Protein AF-A0A2P5HPU6-F1 (afdb_monomer)

Structure (mmCIF, N/CA/C/O backbone):
data_AF-A0A2P5HPU6-F1
#
_entry.id   AF-A0A2P5HPU6-F1
#
loop_
_atom_site.group_PDB
_atom_site.id
_atom_site.type_symbol
_atom_site.label_atom_id
_atom_site.label_alt_id
_atom_site.label_comp_id
_atom_site.label_asym_id
_atom_site.label_entity_id
_atom_site.label_seq_id
_atom_site.pdbx_PDB_ins_code
_atom_site.Cartn_x
_atom_site.Cartn_y
_atom_site.Cartn_z
_atom_site.occupancy
_atom_site.B_iso_or_equiv
_atom_site.auth_seq_id
_atom_site.auth_comp_id
_atom_site.auth_asym_id
_atom_site.auth_atom_id
_atom_site.pdbx_PDB_model_num
ATOM 1 N N . MET A 1 1 ? -26.050 33.327 53.364 1.00 34.72 1 MET A N 1
ATOM 2 C CA . MET A 1 1 ? -26.049 32.653 52.050 1.00 34.72 1 MET A CA 1
ATOM 3 C C . MET A 1 1 ? -27.108 31.571 52.105 1.00 34.72 1 MET A C 1
ATOM 5 O O . MET A 1 1 ? -27.152 30.861 53.102 1.00 34.72 1 MET A O 1
ATOM 9 N N . ALA A 1 2 ? -28.032 31.540 51.145 1.00 31.77 2 ALA A N 1
ATOM 10 C CA . ALA A 1 2 ? -29.118 30.563 51.127 1.00 31.77 2 ALA A CA 1
ATOM 11 C C . ALA A 1 2 ? -28.542 29.163 50.874 1.00 31.77 2 ALA A C 1
ATOM 13 O O . ALA A 1 2 ? -27.732 28.998 49.969 1.00 31.77 2 ALA A O 1
ATOM 14 N N . VAL A 1 3 ? -28.939 28.178 51.680 1.00 39.31 3 VAL A N 1
ATOM 15 C CA . VAL A 1 3 ? -28.660 26.764 51.399 1.00 39.31 3 VAL A CA 1
ATOM 16 C C . VAL A 1 3 ? -29.371 26.423 50.081 1.00 39.31 3 VAL A C 1
ATOM 18 O O . VAL A 1 3 ? -30.580 26.668 50.001 1.00 39.31 3 VAL A O 1
ATOM 21 N N . PRO A 1 4 ? -28.673 25.931 49.043 1.00 48.34 4 PRO A N 1
ATOM 22 C CA . PRO A 1 4 ? -29.314 25.585 47.781 1.00 48.34 4 PRO A CA 1
ATOM 23 C C . PRO A 1 4 ? -30.378 24.508 48.028 1.00 48.34 4 PRO A C 1
ATOM 25 O O . PRO A 1 4 ? -30.138 23.523 48.727 1.00 48.34 4 PRO A O 1
ATOM 28 N N . ARG A 1 5 ? -31.597 24.730 47.521 1.00 58.97 5 ARG A N 1
ATOM 29 C CA . ARG A 1 5 ? -32.666 23.725 47.589 1.00 58.97 5 ARG A CA 1
ATOM 30 C C . ARG A 1 5 ? -32.306 22.577 46.640 1.00 58.97 5 ARG A C 1
ATOM 32 O O . ARG A 1 5 ? -31.980 22.870 45.495 1.00 58.97 5 ARG A O 1
ATOM 39 N N . PRO A 1 6 ? -32.413 21.307 47.067 1.00 76.50 6 PRO A N 1
ATOM 40 C CA . PRO A 1 6 ? -32.188 20.180 46.174 1.00 76.50 6 PRO A CA 1
ATOM 41 C C . PRO A 1 6 ? -33.166 20.198 44.991 1.00 76.50 6 PRO A C 1
ATOM 43 O O . PRO A 1 6 ? -34.373 20.377 45.184 1.00 76.50 6 PRO A O 1
ATOM 46 N N . SER A 1 7 ? -32.647 19.979 43.787 1.00 87.12 7 SER A N 1
ATOM 47 C CA . SER A 1 7 ? -33.419 19.845 42.550 1.00 87.12 7 SER A CA 1
ATOM 48 C C . SER A 1 7 ? -33.820 18.390 42.330 1.00 87.12 7 SER A C 1
ATOM 50 O O . SER A 1 7 ? -33.050 17.467 42.601 1.00 87.12 7 SER A O 1
ATOM 52 N N . LYS A 1 8 ? -35.044 18.170 41.841 1.00 90.69 8 LYS A N 1
ATOM 53 C CA . LYS A 1 8 ? -35.587 16.833 41.573 1.00 90.69 8 LYS A CA 1
ATOM 54 C C . LYS A 1 8 ? -35.554 16.551 40.072 1.00 90.69 8 LYS A C 1
ATOM 56 O O . LYS A 1 8 ? -36.250 17.212 39.306 1.00 90.69 8 LYS A O 1
ATOM 61 N N . TYR A 1 9 ? -34.800 15.537 39.669 1.00 92.50 9 TYR A N 1
ATOM 62 C CA . TYR A 1 9 ? -34.649 15.101 38.285 1.00 92.50 9 TYR A CA 1
ATOM 63 C C . TYR A 1 9 ? -35.407 13.791 38.059 1.00 92.50 9 TYR A C 1
ATOM 65 O O . TYR A 1 9 ? -35.255 12.834 38.810 1.00 92.50 9 TYR A O 1
ATOM 73 N N . THR A 1 10 ? -36.254 13.734 37.032 1.00 93.62 10 THR A N 1
ATOM 74 C CA . THR A 1 10 ? -36.969 12.502 36.644 1.00 93.62 10 THR A CA 1
ATOM 75 C C . THR A 1 10 ? -36.226 11.819 35.505 1.00 93.62 10 THR A C 1
ATOM 77 O O . THR A 1 10 ? -36.151 12.388 34.422 1.00 93.62 10 THR A O 1
ATOM 80 N N . VAL A 1 11 ? -35.691 10.624 35.719 1.00 95.31 11 VAL A N 1
ATOM 81 C CA . VAL A 1 11 ? -34.890 9.878 34.740 1.00 95.31 11 VAL A CA 1
ATOM 82 C C . VAL A 1 11 ? -35.683 8.676 34.212 1.00 95.31 11 VAL A C 1
ATOM 84 O O . VAL A 1 11 ? -36.140 7.872 35.026 1.00 95.31 11 VAL A O 1
ATOM 87 N N . PRO A 1 12 ? -35.840 8.513 32.887 1.00 94.25 12 PRO A N 1
ATOM 88 C CA . PRO A 1 12 ? -36.447 7.319 32.307 1.00 94.25 12 PRO A CA 1
ATOM 89 C C . PRO A 1 12 ? -35.576 6.081 32.529 1.00 94.25 12 PRO A C 1
ATOM 91 O O . PRO A 1 12 ? -34.379 6.107 32.260 1.00 94.25 12 PRO A O 1
ATOM 94 N N . THR A 1 13 ? -36.180 4.979 32.972 1.00 88.38 13 THR A N 1
ATOM 95 C CA . THR A 1 13 ? -35.511 3.670 33.127 1.00 88.38 13 THR A CA 1
ATOM 96 C C . THR A 1 13 ? -35.983 2.635 32.093 1.00 88.38 13 THR A C 1
ATOM 98 O O . THR A 1 13 ? -35.461 1.521 32.043 1.00 88.38 13 THR A O 1
ATOM 101 N N . GLY A 1 14 ? -36.951 2.999 31.241 1.00 81.25 14 GLY A N 1
ATOM 102 C CA . GLY A 1 14 ? -37.540 2.172 30.182 1.00 81.25 14 GLY A CA 1
ATOM 103 C C . GLY A 1 14 ? -38.773 2.847 29.563 1.00 81.25 14 GLY A C 1
ATOM 104 O O . GLY A 1 14 ? -39.017 4.020 29.825 1.00 81.25 14 GLY A O 1
ATOM 105 N N . LYS A 1 15 ? -39.569 2.115 28.763 1.00 64.94 15 LYS A N 1
ATOM 106 C CA . LYS A 1 15 ? -40.711 2.690 28.012 1.00 64.94 15 LYS A CA 1
ATOM 107 C C . LYS A 1 15 ? -41.777 3.377 28.881 1.00 64.94 15 LYS A C 1
ATOM 109 O O . LYS A 1 15 ? -42.346 4.352 28.414 1.00 64.94 15 LYS A O 1
ATOM 114 N N . ASP A 1 16 ? -41.993 2.927 30.121 1.00 77.31 16 ASP A N 1
ATOM 115 C CA . ASP A 1 16 ? -43.075 3.436 30.988 1.00 77.31 16 ASP A CA 1
ATOM 116 C C . ASP A 1 16 ? -42.656 3.679 32.454 1.00 77.31 16 ASP A C 1
ATOM 118 O O . ASP A 1 16 ? -43.498 3.963 33.304 1.00 77.31 16 ASP A O 1
ATOM 122 N N . ASN A 1 17 ? -41.359 3.584 32.772 1.00 86.94 17 ASN A N 1
ATOM 123 C CA . ASN A 1 17 ? -40.852 3.714 34.142 1.00 86.94 17 ASN A CA 1
ATOM 124 C C . ASN A 1 17 ? -39.873 4.880 34.270 1.00 86.94 17 ASN A C 1
ATOM 126 O O . ASN A 1 17 ? -39.041 5.111 33.392 1.00 86.94 17 ASN A O 1
ATOM 130 N N . ASN A 1 18 ? -39.945 5.574 35.406 1.00 92.75 18 ASN A N 1
ATOM 131 C CA . ASN A 1 18 ? -39.034 6.653 35.758 1.00 92.75 18 ASN A CA 1
ATOM 132 C C . ASN A 1 18 ? -38.512 6.471 37.186 1.00 92.75 18 ASN A C 1
ATOM 134 O O . ASN A 1 18 ? -39.260 6.089 38.088 1.00 92.75 18 ASN A O 1
ATOM 138 N N . VAL A 1 19 ? -37.251 6.828 37.407 1.00 93.50 19 VAL A N 1
ATOM 139 C CA . VAL A 1 19 ? -36.682 7.035 38.740 1.00 93.50 19 VAL A CA 1
ATOM 140 C C . VAL A 1 19 ? -36.602 8.530 39.012 1.00 93.50 19 VAL A C 1
ATOM 142 O O . VAL A 1 19 ? -36.301 9.327 38.125 1.00 93.50 19 VAL A O 1
ATOM 145 N N . SER A 1 20 ? -36.903 8.932 40.242 1.00 94.75 20 SER A N 1
ATOM 146 C CA . SER A 1 20 ? -36.703 10.311 40.651 1.00 94.75 20 SER A CA 1
ATOM 147 C C . SER A 1 20 ? -35.439 10.429 41.478 1.00 94.75 20 SER A C 1
ATOM 149 O O . SER A 1 20 ? -35.331 9.794 42.522 1.00 94.75 20 SER A O 1
ATOM 151 N N . LEU A 1 21 ? -34.546 11.304 41.038 1.00 95.25 21 LEU A N 1
ATOM 152 C CA . LEU A 1 21 ? -33.279 11.596 41.686 1.00 95.25 21 LEU A CA 1
ATOM 153 C C . LEU A 1 21 ? -33.312 12.998 42.293 1.00 95.25 21 LEU A C 1
ATOM 155 O O . LEU A 1 21 ? -33.964 13.897 41.761 1.00 95.25 21 LEU A O 1
ATOM 159 N N . VAL A 1 22 ? -32.632 13.182 43.415 1.00 93.69 22 VAL A N 1
ATOM 160 C CA . VAL A 1 22 ? -32.541 14.444 44.150 1.00 93.69 22 VAL A CA 1
ATOM 161 C C . VAL A 1 22 ? -31.083 14.875 44.189 1.00 93.69 22 VAL A C 1
ATOM 163 O O . VAL A 1 22 ? -30.251 14.169 44.748 1.00 93.69 22 VAL A O 1
ATOM 166 N N . ILE A 1 23 ? -30.771 16.027 43.606 1.00 93.50 23 ILE A N 1
ATOM 167 C CA . ILE A 1 23 ? -29.406 16.549 43.509 1.00 93.50 23 ILE A CA 1
ATOM 168 C C . ILE A 1 23 ? -29.318 17.870 44.265 1.00 93.50 23 ILE A C 1
ATOM 170 O O . ILE A 1 23 ? -30.104 18.789 44.039 1.00 93.50 23 ILE A O 1
ATOM 174 N N . SER A 1 24 ? -28.352 17.954 45.170 1.00 88.62 24 SER A N 1
ATOM 175 C CA . SER A 1 24 ? -27.959 19.153 45.893 1.00 88.62 24 SER A CA 1
ATOM 176 C C . SER A 1 24 ? -26.692 19.738 45.273 1.00 88.62 24 SER A C 1
ATOM 178 O O . SER A 1 24 ? -25.658 19.079 45.179 1.00 88.62 24 SER A O 1
ATOM 180 N N . GLU A 1 25 ? -26.749 21.015 44.918 1.00 81.56 25 GLU A N 1
ATOM 181 C CA . GLU A 1 25 ? -25.604 21.794 44.437 1.00 81.56 25 GLU A CA 1
ATOM 182 C C . GLU A 1 25 ? -24.855 22.371 45.642 1.00 81.56 25 GLU A C 1
ATOM 184 O O . GLU A 1 25 ? -25.000 23.537 46.000 1.00 81.56 25 GLU A O 1
ATOM 189 N N . ALA A 1 26 ? -24.148 21.503 46.374 1.00 69.94 26 ALA A N 1
ATOM 190 C CA . ALA A 1 26 ? -23.420 21.893 47.581 1.00 69.94 26 ALA A CA 1
ATOM 191 C C . ALA A 1 26 ? -22.409 23.020 47.295 1.00 69.94 26 ALA A C 1
ATOM 193 O O . ALA A 1 26 ? -21.926 23.173 46.179 1.00 69.94 26 ALA A O 1
ATOM 194 N N . SER A 1 27 ? -22.041 23.802 48.315 1.00 67.06 27 SER A N 1
ATOM 195 C CA . SER A 1 27 ? -21.081 24.916 48.194 1.00 67.06 27 SER A CA 1
ATOM 196 C C . SER A 1 27 ? -19.620 24.449 48.041 1.00 67.06 27 SER A C 1
ATOM 198 O O . SER A 1 27 ? -18.729 24.941 48.731 1.00 67.06 27 SER A O 1
ATOM 200 N N . CYS A 1 28 ? -19.378 23.476 47.167 1.00 68.31 28 CYS A N 1
ATOM 201 C CA . CYS A 1 28 ? -18.065 23.002 46.753 1.00 68.31 28 CYS A CA 1
ATOM 202 C C . CYS A 1 28 ? -17.669 23.720 45.454 1.00 68.31 28 CYS A C 1
ATOM 204 O O . CYS A 1 28 ? -18.522 24.017 44.614 1.00 68.31 28 CYS A O 1
ATOM 206 N N . ALA A 1 29 ? -16.382 24.021 45.299 1.00 69.50 29 ALA A N 1
ATOM 207 C CA . ALA A 1 29 ? -15.844 24.612 44.082 1.00 69.50 29 ALA A CA 1
ATOM 208 C C . ALA A 1 29 ? -14.426 24.096 43.819 1.00 69.50 29 ALA A C 1
ATOM 210 O O . ALA A 1 29 ? -13.665 23.845 44.759 1.00 69.50 29 ALA A O 1
ATOM 211 N N . ALA A 1 30 ? -14.073 23.967 42.547 1.00 66.81 30 ALA A N 1
ATOM 212 C CA . ALA A 1 30 ? -12.738 23.616 42.082 1.00 66.81 30 ALA A CA 1
ATOM 213 C C . ALA A 1 30 ? -12.453 24.386 40.793 1.00 66.81 30 ALA A C 1
ATOM 215 O O . ALA A 1 30 ? -13.356 24.574 39.988 1.00 66.81 30 ALA A O 1
ATOM 216 N N . GLU A 1 31 ? -11.224 24.883 40.630 1.00 60.50 31 GLU A N 1
ATOM 217 C CA . GLU A 1 31 ? -10.774 25.525 39.379 1.00 60.50 31 GLU A CA 1
ATOM 218 C C . GLU A 1 31 ? -11.665 26.693 38.896 1.00 60.50 31 GLU A C 1
ATOM 220 O O . GLU A 1 31 ? -11.745 26.997 37.713 1.00 60.50 31 GLU A O 1
ATOM 225 N N . GLY A 1 32 ? -12.336 27.382 39.827 1.00 60.31 32 GLY A N 1
ATOM 226 C CA . GLY A 1 32 ? -13.248 28.492 39.518 1.00 60.31 32 GLY A CA 1
ATOM 227 C C . GLY A 1 32 ? -14.677 28.073 39.150 1.00 60.31 32 GLY A C 1
ATOM 228 O O . GLY A 1 32 ? -15.516 28.947 38.942 1.00 60.31 32 GLY A O 1
ATOM 229 N N . LEU A 1 33 ? -14.979 26.773 39.135 1.00 60.97 33 LEU A N 1
ATOM 230 C CA . LEU A 1 33 ? -16.301 26.216 38.859 1.00 60.97 33 LEU A CA 1
ATOM 231 C C . LEU A 1 33 ? -16.999 25.801 40.158 1.00 60.97 33 LEU A C 1
ATOM 233 O O . LEU A 1 33 ? -16.410 25.160 41.032 1.00 60.97 33 LEU A O 1
ATOM 237 N N . HIS A 1 34 ? -18.269 26.177 40.287 1.00 72.06 34 HIS A N 1
ATOM 238 C CA . HIS A 1 34 ? -19.139 25.717 41.367 1.00 72.06 34 HIS A CA 1
ATOM 239 C C . HIS A 1 34 ? -19.745 24.355 41.025 1.00 72.06 34 HIS A C 1
ATOM 241 O O . HIS A 1 34 ? -19.945 24.036 39.855 1.00 72.06 34 HIS A O 1
ATOM 247 N N . LEU A 1 35 ? -20.079 23.572 42.051 1.00 76.88 35 LEU A N 1
ATOM 248 C CA . LEU A 1 35 ? -20.801 22.315 41.889 1.00 76.88 35 LEU A CA 1
ATOM 249 C C . LEU A 1 35 ? -22.235 22.566 41.394 1.00 76.88 35 LEU A C 1
ATOM 251 O O . LEU A 1 35 ? -23.153 22.715 42.196 1.00 76.88 35 LEU A O 1
ATOM 255 N N . VAL A 1 36 ? -22.415 22.599 40.077 1.00 84.12 36 VAL A N 1
ATOM 256 C CA . VAL A 1 36 ? -23.709 22.767 39.404 1.00 84.12 36 VAL A CA 1
ATOM 257 C C . VAL A 1 36 ? -23.976 21.601 38.466 1.00 84.12 36 VAL A C 1
ATOM 259 O O . VAL A 1 36 ? -23.049 20.928 38.015 1.00 84.12 36 VAL A O 1
ATOM 262 N N . THR A 1 37 ? -25.247 21.325 38.188 1.00 87.12 37 THR A N 1
ATOM 263 C CA . THR A 1 37 ? -25.614 20.306 37.196 1.00 87.12 37 THR A CA 1
ATOM 264 C C . THR A 1 37 ? -25.450 20.892 35.799 1.00 87.12 37 THR A C 1
ATOM 266 O O . THR A 1 37 ? -26.034 21.930 35.514 1.00 87.12 37 THR A O 1
ATOM 269 N N . TRP A 1 38 ? -24.677 20.239 34.931 1.00 89.56 38 TRP A N 1
ATOM 270 C CA . TRP A 1 38 ? -24.462 20.703 33.557 1.00 89.56 38 TRP A CA 1
ATOM 271 C C . TRP A 1 38 ? -25.515 20.120 32.611 1.00 89.56 38 TRP A C 1
ATOM 273 O O . TRP A 1 38 ? -26.086 19.052 32.870 1.00 89.56 38 TRP A O 1
ATOM 283 N N . SER A 1 39 ? -25.768 20.821 31.508 1.00 91.94 39 SER A N 1
ATOM 284 C CA . SER A 1 39 ? -26.799 20.463 30.527 1.00 91.94 39 SER A CA 1
ATOM 285 C C . SER A 1 39 ? -26.542 19.082 29.900 1.00 91.94 39 SER A C 1
ATOM 287 O O . SER A 1 39 ? -27.467 18.268 29.828 1.00 91.94 39 SER A O 1
ATOM 289 N N . SER A 1 40 ? -25.281 18.751 29.590 1.00 93.69 40 SER A N 1
ATOM 290 C CA . SER A 1 40 ? -24.864 17.416 29.136 1.00 93.69 40 SER A CA 1
ATOM 291 C C . SER A 1 40 ? -25.176 16.320 30.159 1.00 93.69 40 SER A C 1
ATOM 293 O O . SER A 1 40 ? -25.684 15.265 29.796 1.00 93.69 40 SER A O 1
ATOM 295 N N . ALA A 1 41 ? -24.921 16.540 31.455 1.00 94.38 41 ALA A N 1
ATOM 296 C CA . ALA A 1 41 ? -25.214 15.540 32.489 1.00 94.38 41 ALA A CA 1
ATOM 297 C C . ALA A 1 41 ? -26.728 15.311 32.630 1.00 94.38 41 ALA A C 1
ATOM 299 O O . ALA A 1 41 ? -27.202 14.176 32.751 1.00 94.38 41 ALA A O 1
ATOM 300 N N . PHE A 1 42 ? -27.510 16.393 32.551 1.00 94.94 42 PHE A N 1
ATOM 301 C CA . PHE A 1 42 ? -28.966 16.315 32.519 1.00 94.94 42 PHE A CA 1
ATOM 302 C C . PHE A 1 42 ? -29.469 15.538 31.300 1.00 94.94 42 PHE A C 1
ATOM 304 O O . PHE A 1 42 ? -30.236 14.587 31.472 1.00 94.94 42 PHE A O 1
ATOM 311 N N . LEU A 1 43 ? -29.042 15.901 30.089 1.00 95.88 43 LEU A N 1
ATOM 312 C CA . LEU A 1 43 ? -29.476 15.240 28.861 1.00 95.88 43 LEU A CA 1
ATOM 313 C C . LEU A 1 43 ? -29.017 13.786 28.806 1.00 95.88 43 LEU A C 1
ATOM 315 O O . LEU A 1 43 ? -29.843 12.912 28.541 1.00 95.88 43 LEU A O 1
ATOM 319 N N . LEU A 1 44 ? -27.757 13.495 29.141 1.00 96.50 44 LEU A N 1
ATOM 320 C CA . LEU A 1 44 ? -27.254 12.127 29.141 1.00 96.50 44 LEU A CA 1
ATOM 321 C C . LEU A 1 44 ? -28.081 11.266 30.093 1.00 96.50 44 LEU A C 1
ATOM 323 O O . LEU A 1 44 ? -28.527 10.200 29.679 1.00 96.50 44 LEU A O 1
ATOM 327 N N . SER A 1 45 ? -28.425 11.763 31.292 1.00 96.44 45 SER A N 1
ATOM 328 C CA . SER A 1 45 ? -29.304 11.041 32.227 1.00 96.44 45 SER A CA 1
ATOM 329 C C . SER A 1 45 ? -30.651 10.632 31.609 1.00 96.44 45 SER A C 1
ATOM 331 O O . SER A 1 45 ? -31.201 9.594 31.971 1.00 96.44 45 SER A O 1
ATOM 333 N N . LYS A 1 46 ? -31.180 11.401 30.645 1.00 95.12 46 LYS A N 1
ATOM 334 C CA . LYS A 1 46 ? -32.415 11.075 29.911 1.00 95.12 46 LYS A CA 1
ATOM 335 C C . LYS A 1 46 ? -32.193 10.062 28.798 1.00 95.12 46 LYS A C 1
ATOM 337 O O . LYS A 1 46 ? -33.098 9.278 28.512 1.00 95.12 46 LYS A O 1
ATOM 342 N N . GLU A 1 47 ? -31.012 10.056 28.196 1.00 95.88 47 GLU A N 1
ATOM 343 C CA . GLU A 1 47 ? -30.665 9.200 27.063 1.00 95.88 47 GLU A CA 1
ATOM 344 C C . GLU A 1 47 ? -30.189 7.796 27.486 1.00 95.88 47 GLU A C 1
ATOM 346 O O . GLU A 1 47 ? -30.323 6.859 26.701 1.00 95.88 47 GLU A O 1
ATOM 351 N N . LEU A 1 48 ? -29.732 7.595 28.733 1.00 95.75 48 LEU A N 1
ATOM 352 C CA . LEU A 1 48 ? -29.157 6.320 29.218 1.00 95.75 48 LEU A CA 1
ATOM 353 C C . LEU A 1 48 ? -30.015 5.068 28.945 1.00 95.75 48 LEU A C 1
ATOM 355 O O . LEU A 1 48 ? -29.476 3.988 28.705 1.00 95.75 48 LEU A O 1
ATOM 359 N N . HIS A 1 49 ? -31.347 5.180 28.972 1.00 93.94 49 HIS A N 1
ATOM 360 C CA . HIS A 1 49 ? -32.257 4.051 28.725 1.00 93.94 49 HIS A CA 1
ATOM 361 C C . HIS A 1 49 ? -32.284 3.577 27.261 1.00 93.94 49 HIS A C 1
ATOM 363 O O . HIS A 1 49 ? -32.778 2.482 26.987 1.00 93.94 49 HIS A O 1
ATOM 369 N N . LYS A 1 50 ? -31.786 4.400 26.329 1.00 93.38 50 LYS A N 1
ATOM 370 C CA . LYS A 1 50 ? -31.690 4.088 24.896 1.00 93.38 50 LYS A CA 1
ATOM 371 C C . LYS A 1 50 ? -30.412 3.318 24.563 1.00 93.38 50 LYS A C 1
ATOM 373 O O . LYS A 1 50 ? -30.375 2.628 23.550 1.00 93.38 50 LYS A O 1
ATOM 378 N N . LEU A 1 51 ? -29.391 3.420 25.416 1.00 93.75 51 LEU A N 1
ATOM 379 C CA . LEU A 1 51 ? -28.082 2.815 25.200 1.00 93.75 51 LEU A CA 1
ATOM 380 C C . LEU A 1 51 ? -28.118 1.297 25.390 1.00 93.75 51 LEU A C 1
ATOM 382 O O . LEU A 1 51 ? -28.532 0.785 26.434 1.00 93.75 51 LEU A O 1
ATOM 386 N N . GLN A 1 52 ? -27.622 0.571 24.388 1.00 91.44 52 GLN A N 1
ATOM 387 C CA . GLN A 1 52 ? -27.450 -0.880 24.477 1.00 91.44 52 GLN A CA 1
ATOM 388 C C . GLN A 1 52 ? -26.229 -1.235 25.338 1.00 91.44 52 GLN A C 1
ATOM 390 O O . GLN A 1 52 ? -25.097 -1.261 24.851 1.00 91.44 52 GLN A O 1
ATOM 395 N N . ILE A 1 53 ? -26.481 -1.520 26.616 1.00 93.56 53 ILE A N 1
ATOM 396 C CA . ILE A 1 53 ? -25.506 -2.050 27.576 1.00 93.56 53 ILE A CA 1
ATOM 397 C C . ILE A 1 53 ? -25.873 -3.500 27.903 1.00 93.56 53 ILE A C 1
ATOM 399 O O . ILE A 1 53 ? -27.000 -3.765 28.335 1.00 93.56 53 ILE A O 1
ATOM 403 N N . ASP A 1 54 ? -24.932 -4.438 27.747 1.00 91.94 54 ASP A N 1
ATOM 404 C CA . ASP A 1 54 ? -25.112 -5.787 28.290 1.00 91.94 54 ASP A CA 1
ATOM 405 C C . ASP A 1 54 ? -25.094 -5.708 29.818 1.00 91.94 54 ASP A C 1
ATOM 407 O O . ASP A 1 54 ? -24.061 -5.448 30.425 1.00 91.94 54 ASP A O 1
ATOM 411 N N . ARG A 1 55 ? -26.247 -5.913 30.455 1.00 90.75 55 ARG A N 1
ATOM 412 C CA . ARG A 1 55 ? -26.387 -5.804 31.913 1.00 90.75 55 ARG A CA 1
ATOM 413 C C . ARG A 1 55 ? -25.760 -6.981 32.660 1.00 90.75 55 ARG A C 1
ATOM 415 O O . ARG A 1 55 ? -25.595 -6.891 33.875 1.00 90.75 55 ARG A O 1
ATOM 422 N N . ALA A 1 56 ? -25.428 -8.085 31.984 1.00 90.38 56 ALA A N 1
ATOM 423 C CA . ALA A 1 56 ? -24.782 -9.227 32.627 1.00 90.38 56 ALA A CA 1
ATOM 424 C C . ALA A 1 56 ? -23.393 -8.849 33.165 1.00 90.38 56 ALA A C 1
ATOM 426 O O . ALA A 1 56 ? -23.068 -9.197 34.300 1.00 90.38 56 ALA A O 1
ATOM 427 N N . GLN A 1 57 ? -22.639 -8.039 32.412 1.00 90.25 57 GLN A N 1
ATOM 428 C CA . GLN A 1 57 ? -21.301 -7.573 32.799 1.00 90.25 57 GLN A CA 1
ATOM 429 C C . GLN A 1 57 ? -21.291 -6.653 34.037 1.00 90.25 57 GLN A C 1
ATOM 431 O O . GLN A 1 57 ? -20.232 -6.386 34.597 1.00 90.25 57 GLN A O 1
ATOM 436 N N . LEU A 1 58 ? -22.458 -6.152 34.464 1.00 92.12 58 LEU A N 1
ATOM 437 C CA . LEU A 1 58 ? -22.588 -5.221 35.590 1.00 92.12 58 LEU A CA 1
ATOM 438 C C . LEU A 1 58 ? -22.800 -5.917 36.943 1.00 92.12 58 LEU A C 1
ATOM 440 O O . LEU A 1 58 ? -22.769 -5.254 37.978 1.00 92.12 58 LEU A O 1
ATOM 444 N N . LYS A 1 59 ? -23.047 -7.233 36.951 1.00 84.44 59 LYS A N 1
ATOM 445 C CA . LYS A 1 59 ? -23.435 -7.976 38.163 1.00 84.44 59 LYS A CA 1
ATOM 446 C C . LYS A 1 59 ? -22.260 -8.470 39.005 1.00 84.44 59 LYS A C 1
ATOM 448 O O . LYS A 1 59 ? -22.463 -8.736 40.185 1.00 84.44 59 LYS A O 1
ATOM 453 N N . ASP A 1 60 ? -21.074 -8.598 38.415 1.00 70.31 60 ASP A N 1
ATOM 454 C CA . ASP A 1 60 ? -19.899 -9.182 39.066 1.00 70.31 60 ASP A CA 1
ATOM 455 C C . ASP A 1 60 ? -18.665 -8.311 38.794 1.00 70.31 60 ASP A C 1
ATOM 457 O O . ASP A 1 60 ? -18.001 -8.418 37.760 1.00 70.31 60 ASP A O 1
ATOM 461 N N . ALA A 1 61 ? -18.432 -7.344 39.683 1.00 75.94 61 ALA A N 1
ATOM 462 C CA . ALA A 1 61 ? -17.351 -6.377 39.553 1.00 75.94 61 ALA A CA 1
ATOM 463 C C . ALA A 1 61 ? -16.223 -6.699 40.532 1.00 75.94 61 ALA A C 1
ATOM 465 O O . ALA A 1 61 ? -16.409 -6.583 41.744 1.00 75.94 61 ALA A O 1
ATOM 466 N N . THR A 1 62 ? -15.033 -6.998 40.004 1.00 79.44 62 THR A N 1
ATOM 467 C CA . THR A 1 62 ? -13.803 -7.257 40.774 1.00 79.44 62 THR A CA 1
ATOM 468 C C . THR A 1 62 ? -13.500 -6.146 41.784 1.00 79.44 62 THR A C 1
ATOM 470 O O . THR A 1 62 ? -13.065 -6.403 42.901 1.00 79.44 62 THR A O 1
ATOM 473 N N . THR A 1 63 ? -13.776 -4.893 41.412 1.00 81.81 63 THR A N 1
ATOM 474 C CA . THR A 1 63 ? -13.540 -3.696 42.237 1.00 81.81 63 THR A CA 1
ATOM 475 C C . THR A 1 63 ? -14.721 -3.333 43.147 1.00 81.81 63 THR A C 1
ATOM 477 O O . THR A 1 63 ? -14.662 -2.351 43.886 1.00 81.81 63 THR A O 1
ATOM 480 N N . GLY A 1 64 ? -15.832 -4.072 43.065 1.00 86.81 64 GLY A N 1
ATOM 481 C CA . GLY A 1 64 ? -17.116 -3.707 43.664 1.00 86.81 64 GLY A CA 1
ATOM 482 C C . GLY A 1 64 ? -17.913 -2.648 42.884 1.00 86.81 64 GLY A C 1
ATOM 483 O O . GLY A 1 64 ? -19.057 -2.374 43.258 1.00 86.81 64 GLY A O 1
ATOM 484 N N . TYR A 1 65 ? -17.353 -2.089 41.802 1.00 93.88 65 TYR A N 1
ATOM 485 C CA . TYR A 1 65 ? -17.996 -1.113 40.918 1.00 93.88 65 TYR A CA 1
ATOM 486 C C . TYR A 1 65 ? -17.832 -1.509 39.442 1.00 93.88 65 TYR A C 1
ATOM 488 O O . TYR A 1 65 ? -16.740 -1.816 38.981 1.00 93.88 65 TYR A O 1
ATOM 496 N N . SER A 1 66 ? -18.927 -1.508 38.687 1.00 95.00 66 SER A N 1
ATOM 497 C CA . SER A 1 66 ? -18.974 -1.881 37.267 1.00 95.00 66 SER A CA 1
ATOM 498 C C . SER A 1 66 ? -19.094 -0.678 36.326 1.00 95.00 66 SER A C 1
ATOM 500 O O . SER A 1 66 ? -18.930 -0.819 35.119 1.00 95.00 66 SER A O 1
ATOM 502 N N . ILE A 1 67 ? -19.432 0.498 36.852 1.00 97.50 67 ILE A N 1
ATOM 503 C CA . ILE A 1 67 ? -19.577 1.735 36.083 1.00 97.50 67 ILE A CA 1
ATOM 504 C C . ILE A 1 67 ? -18.618 2.761 36.685 1.00 97.50 67 ILE A C 1
ATOM 506 O O . ILE A 1 67 ? -18.621 2.951 37.899 1.00 97.50 67 ILE A O 1
ATOM 510 N N . LEU A 1 68 ? -17.814 3.418 35.860 1.00 97.38 68 LEU A N 1
ATOM 511 C CA . LEU A 1 68 ? -16.960 4.532 36.270 1.00 97.38 68 LEU A CA 1
ATOM 512 C C . LEU A 1 68 ? -17.479 5.821 35.636 1.00 97.38 68 LEU A C 1
ATOM 514 O O . LEU A 1 68 ? -17.615 5.887 34.418 1.00 97.38 68 LEU A O 1
ATOM 518 N N . GLU A 1 69 ? -17.762 6.838 36.444 1.00 97.62 69 GLU A N 1
ATOM 519 C CA . GLU A 1 69 ? -18.051 8.185 35.945 1.00 97.62 69 GLU A CA 1
ATOM 520 C C . GLU A 1 69 ? -16.809 9.068 36.087 1.00 97.62 69 GLU A C 1
ATOM 522 O O . GLU A 1 69 ? -16.284 9.215 37.196 1.00 97.62 69 GLU A O 1
ATOM 527 N N . LEU A 1 70 ? -16.349 9.642 34.972 1.00 96.12 70 LEU A N 1
ATOM 528 C CA . LEU A 1 70 ? -15.212 10.567 34.924 1.00 96.12 70 LEU A CA 1
ATOM 529 C C . LEU A 1 70 ? -15.712 12.013 34.921 1.00 96.12 70 LEU A C 1
ATOM 531 O O . LEU A 1 70 ? -16.504 12.371 34.044 1.00 96.12 70 LEU A O 1
ATOM 535 N N . GLY A 1 71 ? -15.218 12.831 35.855 1.00 92.62 71 GLY A N 1
ATOM 536 C CA . GLY A 1 71 ? -15.643 14.228 35.995 1.00 92.62 71 GLY A CA 1
ATOM 537 C C . GLY A 1 71 ? -17.115 14.320 36.386 1.00 92.62 71 GLY A C 1
ATOM 538 O O . GLY A 1 71 ? -17.922 14.888 35.657 1.00 92.62 71 GLY A O 1
ATOM 539 N N . ALA A 1 72 ? -17.482 13.678 37.496 1.00 92.75 72 ALA A N 1
ATOM 540 C CA . ALA A 1 72 ? -18.875 13.478 37.881 1.00 92.75 72 ALA A CA 1
ATOM 541 C C . ALA A 1 72 ? -19.668 14.782 38.092 1.00 92.75 72 ALA A C 1
ATOM 543 O O . ALA A 1 72 ? -20.898 14.775 37.974 1.00 92.75 72 ALA A O 1
ATOM 544 N N . GLY A 1 73 ? -19.012 15.892 38.445 1.00 90.94 73 GLY A N 1
ATOM 545 C CA . GLY A 1 73 ? -19.685 17.129 38.819 1.00 90.94 73 GLY A CA 1
ATOM 546 C C . GLY A 1 73 ? -20.660 16.851 39.960 1.00 90.94 73 GLY A C 1
ATOM 547 O O . GLY A 1 73 ? -20.255 16.424 41.035 1.00 90.94 73 GLY A O 1
ATOM 548 N N . THR A 1 74 ? -21.966 17.025 39.742 1.00 92.62 74 THR A N 1
ATOM 549 C CA . THR A 1 74 ? -22.990 16.691 40.753 1.00 92.62 74 THR A CA 1
ATOM 550 C C . THR A 1 74 ? -23.242 15.190 40.940 1.00 92.62 74 THR A C 1
ATOM 552 O O . THR A 1 74 ? -23.911 14.814 41.908 1.00 92.62 74 THR A O 1
ATOM 555 N N . GLY A 1 75 ? -22.730 14.340 40.046 1.00 94.00 75 GLY A N 1
ATOM 556 C CA . GLY A 1 75 ? -22.914 12.886 40.028 1.00 94.00 75 GLY A CA 1
ATOM 557 C C . GLY A 1 75 ? -24.223 12.418 39.391 1.00 94.00 75 GLY A C 1
ATOM 558 O O . GLY A 1 75 ? -24.563 11.238 39.486 1.00 94.00 75 GLY A O 1
ATOM 559 N N . LEU A 1 76 ? -24.997 13.319 38.769 1.00 96.19 76 LEU A N 1
ATOM 560 C CA . LEU A 1 76 ? -26.309 12.986 38.204 1.00 96.19 76 LEU A CA 1
ATOM 561 C C . LEU A 1 76 ? -26.227 11.830 37.195 1.00 96.19 76 LEU A C 1
ATOM 563 O O . LEU A 1 76 ? -27.074 10.935 37.243 1.00 96.19 76 LEU A O 1
ATOM 567 N N . THR A 1 77 ? -25.229 11.825 36.307 1.00 96.38 77 THR A N 1
ATOM 568 C CA . THR A 1 77 ? -25.131 10.822 35.238 1.00 96.38 77 THR A CA 1
ATOM 569 C C . THR A 1 77 ? -24.831 9.439 35.796 1.00 96.38 77 THR A C 1
ATOM 571 O O . THR A 1 77 ? -25.544 8.493 35.464 1.00 96.38 77 THR A O 1
ATOM 574 N N . GLY A 1 78 ? -23.830 9.287 36.666 1.00 96.69 78 GLY A N 1
ATOM 575 C CA . GLY A 1 78 ? -23.485 7.983 37.234 1.00 96.69 78 GLY A CA 1
ATOM 576 C C . GLY A 1 78 ? -24.538 7.456 38.213 1.00 96.69 78 GLY A C 1
ATOM 577 O O . GLY A 1 78 ? -24.830 6.257 38.207 1.00 96.69 78 GLY A O 1
ATOM 578 N N . ILE A 1 79 ? -25.201 8.336 38.978 1.00 97.38 79 ILE A N 1
ATOM 579 C CA . ILE A 1 79 ? -26.376 7.972 39.793 1.00 97.38 79 ILE A CA 1
ATOM 580 C C . ILE A 1 79 ? -27.506 7.443 38.899 1.00 97.38 79 ILE A C 1
ATOM 582 O O . ILE A 1 79 ? -28.094 6.394 39.183 1.00 97.38 79 ILE A O 1
ATOM 586 N N . ALA A 1 80 ? -27.803 8.150 37.806 1.00 97.12 80 ALA A N 1
ATOM 587 C CA . ALA A 1 80 ? -28.800 7.728 36.832 1.00 97.12 80 ALA A CA 1
ATOM 588 C C . ALA A 1 80 ? -28.415 6.397 36.170 1.00 97.12 80 ALA A C 1
ATOM 590 O O . ALA A 1 80 ? -29.253 5.503 36.086 1.00 97.12 80 ALA A O 1
ATOM 591 N N . ALA A 1 81 ? -27.154 6.215 35.777 1.00 97.00 81 ALA A N 1
ATOM 592 C CA . ALA A 1 81 ? -26.648 4.985 35.168 1.00 97.00 81 ALA A CA 1
ATOM 593 C C . ALA A 1 81 ? -26.812 3.772 36.093 1.00 97.00 81 ALA A C 1
ATOM 595 O O . ALA A 1 81 ? -27.312 2.730 35.660 1.00 97.00 81 ALA A O 1
ATOM 596 N N . ALA A 1 82 ? -26.482 3.922 37.381 1.00 95.88 82 ALA A N 1
ATOM 597 C CA . ALA A 1 82 ? -26.690 2.877 38.381 1.00 95.88 82 ALA A CA 1
ATOM 598 C C . ALA A 1 82 ? -28.172 2.477 38.497 1.00 95.88 82 ALA A C 1
ATOM 600 O O . ALA A 1 82 ? -28.483 1.288 38.563 1.00 95.88 82 ALA A O 1
ATOM 601 N N . ALA A 1 83 ? -29.091 3.448 38.461 1.00 94.56 83 ALA A N 1
ATOM 602 C CA . ALA A 1 83 ? -30.529 3.190 38.536 1.00 94.56 83 ALA A CA 1
ATOM 603 C C . ALA A 1 83 ? -31.121 2.612 37.233 1.00 94.56 83 ALA A C 1
ATOM 605 O O . ALA A 1 83 ? -31.992 1.747 37.279 1.00 94.56 83 ALA A O 1
ATOM 606 N N . VAL A 1 84 ? -30.666 3.066 36.062 1.00 95.25 84 VAL A N 1
ATOM 607 C CA . VAL A 1 84 ? -31.193 2.631 34.755 1.00 95.25 84 VAL A CA 1
ATOM 608 C C . VAL A 1 84 ? -30.704 1.225 34.395 1.00 95.25 84 VAL A C 1
ATOM 610 O O . VAL A 1 84 ? -31.479 0.404 33.885 1.00 95.25 84 VAL A O 1
ATOM 613 N N . TRP A 1 85 ? -29.428 0.927 34.655 1.00 94.50 85 TRP A N 1
ATOM 614 C CA . TRP A 1 85 ? -28.806 -0.338 34.257 1.00 94.50 85 TRP A CA 1
ATOM 615 C C . TRP A 1 85 ? -28.737 -1.381 35.379 1.00 94.50 85 TRP A C 1
ATOM 617 O O . TRP A 1 85 ? -28.597 -2.564 35.068 1.00 94.50 85 TRP A O 1
ATOM 627 N N . GLY A 1 86 ? -28.911 -0.981 36.645 1.00 90.75 86 GLY A N 1
ATOM 628 C CA . GLY A 1 86 ? -28.902 -1.886 37.801 1.00 90.75 86 GLY A CA 1
ATOM 629 C C . GLY A 1 86 ? -27.503 -2.391 38.165 1.00 90.75 86 GLY A C 1
ATOM 630 O O . GLY A 1 86 ? -27.337 -3.574 38.450 1.00 90.75 86 GLY A O 1
ATOM 631 N N . GLY A 1 87 ? -26.498 -1.509 38.086 1.00 90.75 87 GLY A N 1
ATOM 632 C CA . GLY A 1 87 ? -25.089 -1.796 38.383 1.00 90.75 87 GLY A CA 1
ATOM 633 C C . GLY A 1 87 ? -24.511 -0.901 39.484 1.00 90.75 87 GLY A C 1
ATOM 634 O O . GLY A 1 87 ? -25.184 -0.010 40.008 1.00 90.75 87 GLY A O 1
ATOM 635 N N . SER A 1 88 ? -23.242 -1.122 39.826 1.00 95.12 88 SER A N 1
ATOM 636 C CA . SER A 1 88 ? -22.533 -0.340 40.847 1.00 95.12 88 SER A CA 1
ATOM 637 C C . SER A 1 88 ? -21.686 0.755 40.195 1.00 95.12 88 SER A C 1
ATOM 639 O O . SER A 1 88 ? -20.724 0.431 39.503 1.00 95.12 88 SER A O 1
ATOM 641 N N . ALA A 1 89 ? -22.001 2.032 40.419 1.00 96.88 89 ALA A N 1
ATOM 642 C CA . ALA A 1 89 ? -21.255 3.160 39.862 1.00 96.88 89 ALA A CA 1
ATOM 643 C C . ALA A 1 89 ? -20.283 3.794 40.866 1.00 96.88 89 ALA A C 1
ATOM 645 O O . ALA A 1 89 ? -20.634 4.037 42.021 1.00 96.88 89 ALA A O 1
ATOM 646 N N . LEU A 1 90 ? -19.064 4.071 40.411 1.00 97.00 90 LEU A N 1
ATOM 647 C CA . LEU A 1 90 ? -18.058 4.851 41.115 1.00 97.00 90 LEU A CA 1
ATOM 648 C C . LEU A 1 90 ? -17.981 6.238 40.474 1.00 97.00 90 LEU A C 1
ATOM 650 O O . LEU A 1 90 ? -17.562 6.373 39.326 1.00 97.00 90 LEU A O 1
ATOM 654 N N . LEU A 1 91 ? -18.414 7.252 41.215 1.00 96.88 91 LEU A N 1
ATOM 655 C CA . LEU A 1 91 ? -18.469 8.641 40.766 1.00 96.88 91 LEU A CA 1
ATOM 656 C C . LEU A 1 91 ? -17.149 9.319 41.129 1.00 96.88 91 LEU A C 1
ATOM 658 O O . LEU A 1 91 ? -16.819 9.397 42.319 1.00 96.88 91 LEU A O 1
ATOM 662 N N . THR A 1 92 ? -16.380 9.762 40.132 1.00 95.56 92 THR A N 1
ATOM 663 C CA . THR A 1 92 ? -15.033 10.293 40.366 1.00 95.56 92 THR A CA 1
ATOM 664 C C . THR A 1 92 ? -14.865 11.738 39.929 1.00 95.56 92 THR A C 1
ATOM 666 O O . THR A 1 92 ? -15.336 12.144 38.868 1.00 95.56 92 THR A O 1
ATOM 669 N N . ASP A 1 93 ? -14.204 12.522 40.780 1.00 92.94 93 ASP A N 1
ATOM 670 C CA . ASP A 1 93 ? -13.933 13.943 40.551 1.00 92.94 93 ASP A CA 1
ATOM 671 C C . ASP A 1 93 ? -12.720 14.406 41.385 1.00 92.94 93 ASP A C 1
ATOM 673 O O . ASP A 1 93 ? -12.089 13.609 42.090 1.00 92.94 93 ASP A O 1
ATOM 677 N N . LEU A 1 94 ? -12.393 15.695 41.338 1.00 89.94 94 LEU A N 1
ATOM 678 C CA . LEU A 1 94 ? -11.352 16.316 42.149 1.00 89.94 94 LEU A CA 1
ATOM 679 C C . LEU A 1 94 ? -11.650 16.172 43.655 1.00 89.94 94 LEU A C 1
ATOM 681 O O . LEU A 1 94 ? -12.813 16.239 44.070 1.00 89.94 94 LEU A O 1
ATOM 685 N N . PRO A 1 95 ? -10.621 16.070 44.524 1.00 88.44 95 PRO A N 1
ATOM 686 C CA . PRO A 1 95 ? -10.805 15.894 45.971 1.00 88.44 95 PRO A CA 1
ATOM 687 C C . PRO A 1 95 ? -11.719 16.936 46.632 1.00 88.44 95 PRO A C 1
ATOM 689 O O . PRO A 1 95 ? -12.375 16.645 47.629 1.00 88.44 95 PRO A O 1
ATOM 692 N N . THR A 1 96 ? -11.756 18.156 46.093 1.00 87.69 96 THR A N 1
ATOM 693 C CA . THR A 1 96 ? -12.579 19.271 46.582 1.00 87.69 96 THR A CA 1
ATOM 694 C C . THR A 1 96 ? -14.054 19.164 46.186 1.00 87.69 96 THR A C 1
ATOM 696 O O . THR A 1 96 ? -14.900 19.757 46.857 1.00 87.69 96 THR A O 1
ATOM 699 N N . ILE A 1 97 ? -14.373 18.405 45.134 1.00 88.62 97 ILE A N 1
ATOM 700 C CA . ILE A 1 97 ? -15.734 18.183 44.626 1.00 88.62 97 ILE A CA 1
ATOM 701 C C . ILE A 1 97 ? -16.361 16.929 45.242 1.00 88.62 97 ILE A C 1
ATOM 703 O O . ILE A 1 97 ? -17.538 16.952 45.610 1.00 88.62 97 ILE A O 1
ATOM 707 N N . VAL A 1 98 ? -15.565 15.871 45.447 1.00 90.00 98 VAL A N 1
ATOM 708 C CA . VAL A 1 98 ? -16.003 14.557 45.964 1.00 90.00 98 VAL A CA 1
ATOM 709 C C . VAL A 1 98 ? -16.943 14.621 47.182 1.00 90.00 98 VAL A C 1
ATOM 711 O O . VAL A 1 98 ? -17.951 13.914 47.161 1.00 90.00 98 VAL A O 1
ATOM 714 N N . PRO A 1 99 ? -16.723 15.462 48.216 1.00 88.38 99 PRO A N 1
ATOM 715 C CA . PRO A 1 99 ? -17.658 15.562 49.340 1.00 88.38 99 PRO A CA 1
ATOM 716 C C . PRO A 1 99 ? -19.081 15.977 48.934 1.00 88.38 99 PRO A C 1
ATOM 718 O O . PRO A 1 99 ? -20.051 15.485 49.506 1.00 88.38 99 PRO A O 1
ATOM 721 N N . GLY A 1 100 ? -19.225 16.859 47.938 1.00 88.25 100 GLY A N 1
ATOM 722 C CA . GLY A 1 100 ? -20.528 17.258 47.402 1.00 88.25 100 GLY A CA 1
ATOM 723 C C . GLY A 1 100 ? -21.192 16.142 46.592 1.00 88.25 100 GLY A C 1
ATOM 724 O O . GLY A 1 100 ? -22.395 15.919 46.724 1.00 88.25 100 GLY A O 1
ATOM 725 N N . VAL A 1 101 ? -20.399 15.382 45.830 1.00 91.44 101 VAL A N 1
ATOM 726 C CA . VAL A 1 101 ? -20.872 14.188 45.104 1.00 91.44 101 VAL A CA 1
ATOM 727 C C . VAL A 1 101 ? -21.375 13.122 46.075 1.00 91.44 101 VAL A C 1
ATOM 729 O O . VAL A 1 101 ? -22.437 12.542 45.857 1.00 91.44 101 VAL A O 1
ATOM 732 N N . GLN A 1 102 ? -20.667 12.914 47.189 1.00 91.06 102 GLN A N 1
ATOM 733 C CA . GLN A 1 102 ? -21.038 11.947 48.224 1.00 91.06 102 GLN A CA 1
ATOM 734 C C . GLN A 1 102 ? -22.402 12.271 48.848 1.00 91.06 102 GLN A C 1
ATOM 736 O O . GLN A 1 102 ? -23.225 11.374 49.014 1.00 91.06 102 GLN A O 1
ATOM 741 N N . VAL A 1 103 ? -22.694 13.553 49.107 1.00 90.69 103 VAL A N 1
ATOM 742 C CA . VAL A 1 103 ? -24.026 13.983 49.573 1.00 90.69 103 VAL A CA 1
ATOM 743 C C . VAL A 1 103 ? -25.114 13.573 48.576 1.00 90.69 103 VAL A C 1
ATOM 745 O O . VAL A 1 103 ? -26.152 13.048 48.980 1.00 90.69 103 VAL A O 1
ATOM 748 N N . ASN A 1 104 ? -24.881 13.760 47.275 1.00 93.94 104 ASN A N 1
ATOM 749 C CA . ASN A 1 104 ? -25.840 13.372 46.238 1.00 93.94 104 ASN A CA 1
ATOM 750 C C . ASN A 1 104 ? -25.972 11.851 46.102 1.00 93.94 104 ASN A C 1
ATOM 752 O O . ASN A 1 104 ? -27.084 11.350 45.932 1.00 93.94 104 ASN A O 1
ATOM 756 N N . ALA A 1 105 ? -24.877 11.104 46.235 1.00 92.94 105 ALA A N 1
ATOM 757 C CA . ALA A 1 105 ? -24.906 9.647 46.271 1.00 92.94 105 ALA A CA 1
ATOM 758 C C . ALA A 1 105 ? -25.762 9.130 47.446 1.00 92.94 105 ALA A C 1
ATOM 760 O O . ALA A 1 105 ? -26.621 8.265 47.257 1.00 92.94 105 ALA A O 1
ATOM 761 N N . ASP A 1 106 ? -25.597 9.715 48.636 1.00 92.06 106 ASP A N 1
ATOM 762 C CA . ASP A 1 106 ? -26.342 9.335 49.840 1.00 92.06 106 ASP A CA 1
ATOM 763 C C . ASP A 1 106 ? -27.832 9.700 49.754 1.00 92.06 106 ASP A C 1
ATOM 765 O O . ASP A 1 106 ? -28.681 8.877 50.108 1.00 92.06 106 ASP A O 1
ATOM 769 N N . LEU A 1 107 ? -28.169 10.878 49.211 1.00 93.56 107 LEU A N 1
ATOM 770 C CA . LEU A 1 107 ? -29.559 11.316 48.997 1.00 93.56 107 LEU A CA 1
ATOM 771 C C . LEU A 1 107 ? -30.363 10.361 48.102 1.00 93.56 107 LEU A C 1
ATOM 773 O O . LEU A 1 107 ? -31.584 10.281 48.229 1.00 93.56 107 LEU A O 1
ATOM 777 N N . ASN A 1 108 ? -29.690 9.642 47.201 1.00 95.19 108 ASN A N 1
ATOM 778 C CA . ASN A 1 108 ? -30.330 8.773 46.214 1.00 95.19 108 ASN A CA 1
ATOM 779 C C . ASN A 1 108 ? -30.164 7.278 46.508 1.00 95.19 108 ASN A C 1
ATOM 781 O O . ASN A 1 108 ? -30.674 6.450 45.754 1.00 95.19 108 ASN A O 1
ATOM 785 N N . LYS A 1 109 ? -29.501 6.910 47.610 1.00 93.44 109 LYS A N 1
ATOM 786 C CA . LYS A 1 109 ? -29.135 5.522 47.925 1.00 93.44 109 LYS A CA 1
ATOM 787 C C . LYS A 1 109 ? -30.320 4.552 47.895 1.00 93.44 109 LYS A C 1
ATOM 789 O O . LYS A 1 109 ? -30.221 3.487 47.292 1.00 93.44 109 LYS A O 1
ATOM 794 N N . GLU A 1 110 ? -31.445 4.920 48.508 1.00 92.75 110 GLU A N 1
ATOM 795 C CA . GLU A 1 110 ? -32.658 4.085 48.524 1.00 92.75 110 GLU A CA 1
ATOM 796 C C . GLU A 1 110 ? -33.316 3.991 47.141 1.00 92.75 110 GLU A C 1
ATOM 798 O O . GLU A 1 110 ? -33.737 2.910 46.725 1.00 92.75 110 GLU A O 1
ATOM 803 N N . ALA A 1 111 ? -33.361 5.108 46.406 1.00 91.00 111 ALA A N 1
ATOM 804 C CA . ALA A 1 111 ? -33.956 5.168 45.074 1.00 91.00 111 ALA A CA 1
ATOM 805 C C . ALA A 1 111 ? -33.195 4.291 44.070 1.00 91.00 111 ALA A C 1
ATOM 807 O O . ALA A 1 111 ? -33.822 3.610 43.266 1.00 91.00 111 ALA A O 1
ATOM 808 N N . ILE A 1 112 ? -31.862 4.268 44.140 1.00 92.75 112 ILE A N 1
ATOM 809 C CA . ILE A 1 112 ? -31.007 3.451 43.267 1.00 92.75 112 ILE A CA 1
ATOM 810 C C . ILE A 1 112 ? -31.085 1.968 43.665 1.00 92.75 112 ILE A C 1
ATOM 812 O O . ILE A 1 112 ? -31.201 1.101 42.795 1.00 92.75 112 ILE A O 1
ATOM 816 N N . ALA A 1 113 ? -31.078 1.665 44.970 1.00 92.19 113 ALA A N 1
ATOM 817 C CA . ALA A 1 113 ? -31.153 0.293 45.475 1.00 92.19 113 ALA A CA 1
ATOM 818 C C . ALA A 1 113 ? -32.447 -0.423 45.046 1.00 92.19 113 ALA A C 1
ATOM 820 O O . ALA A 1 113 ? -32.422 -1.626 44.784 1.00 92.19 113 ALA A O 1
ATOM 821 N N . ALA A 1 114 ? -33.556 0.312 44.893 1.00 90.88 114 ALA A N 1
ATOM 822 C CA . ALA A 1 114 ? -34.816 -0.220 44.363 1.00 90.88 114 ALA A CA 1
ATOM 823 C C . ALA A 1 114 ? -34.698 -0.778 42.928 1.00 90.88 114 ALA A C 1
ATOM 825 O O . ALA A 1 114 ? -35.508 -1.615 42.530 1.00 90.88 114 ALA A O 1
ATOM 826 N N . TYR A 1 115 ? -33.680 -0.355 42.173 1.00 89.69 115 TYR A N 1
ATOM 827 C CA . TYR A 1 115 ? -33.368 -0.838 40.824 1.00 89.69 115 TYR A CA 1
ATOM 828 C C . TYR A 1 115 ? -32.139 -1.763 40.786 1.00 89.69 115 TYR A C 1
ATOM 830 O O . TYR A 1 115 ? -31.638 -2.088 39.711 1.00 89.69 115 TYR A O 1
ATOM 838 N N . GLY A 1 116 ? -31.654 -2.212 41.949 1.00 88.44 116 GLY A N 1
ATOM 839 C CA . GLY A 1 116 ? -30.507 -3.117 42.060 1.00 88.44 116 GLY A CA 1
ATOM 840 C C . GLY A 1 116 ? -29.144 -2.450 41.864 1.00 88.44 116 GLY A C 1
ATOM 841 O O . GLY A 1 116 ? -28.149 -3.158 41.747 1.00 88.44 116 GLY A O 1
ATOM 842 N N . GLY A 1 117 ? -29.082 -1.115 41.828 1.00 91.25 117 GLY A N 1
ATOM 843 C CA . GLY A 1 117 ? -27.827 -0.381 41.704 1.00 91.25 117 GLY A CA 1
ATOM 844 C C . GLY A 1 117 ? -27.219 0.030 43.048 1.00 91.25 117 GLY A C 1
ATOM 845 O O . GLY A 1 117 ? -27.874 0.021 44.095 1.00 91.25 117 GLY A O 1
ATOM 846 N N . LYS A 1 118 ? -25.962 0.469 43.005 1.00 94.19 118 LYS A N 1
ATOM 847 C CA . LYS A 1 118 ? -25.242 1.091 44.127 1.00 94.19 118 LYS A CA 1
ATOM 848 C C . LYS A 1 118 ? -24.371 2.223 43.592 1.00 94.19 118 LYS A C 1
ATOM 850 O O . LYS A 1 118 ? -23.912 2.162 42.460 1.00 94.19 118 LYS A O 1
ATOM 855 N N . VAL A 1 119 ? -24.103 3.226 44.418 1.00 94.81 119 VAL A N 1
ATOM 856 C CA . VAL A 1 119 ? -23.140 4.291 44.116 1.00 94.81 119 VAL A CA 1
ATOM 857 C C . VAL A 1 119 ? -22.088 4.403 45.213 1.00 94.81 119 VAL A C 1
ATOM 859 O O . VAL A 1 119 ? -22.361 4.116 46.381 1.00 94.81 119 VAL A O 1
ATOM 862 N N . GLY A 1 120 ? -20.885 4.802 44.825 1.00 94.06 120 GLY A N 1
ATOM 863 C CA . GLY A 1 120 ? -19.809 5.228 45.714 1.00 94.06 120 GLY A CA 1
ATOM 864 C C . GLY A 1 120 ? -19.024 6.361 45.068 1.00 94.06 120 GLY A C 1
ATOM 865 O O . GLY A 1 120 ? -19.183 6.618 43.876 1.00 94.06 120 GLY A O 1
ATOM 866 N N . CYS A 1 121 ? -18.182 7.036 45.841 1.00 94.88 121 CYS A N 1
ATOM 867 C CA . CYS A 1 121 ? -17.405 8.172 45.356 1.00 94.88 121 CYS A CA 1
ATOM 868 C C . CYS A 1 121 ? -15.901 7.914 45.478 1.00 94.88 121 CYS A C 1
ATOM 870 O O . CYS A 1 121 ? -15.443 7.187 46.366 1.00 94.88 121 CYS A O 1
ATOM 872 N N . GLY A 1 122 ? -15.130 8.529 44.590 1.00 93.81 122 GLY A N 1
ATOM 873 C CA . GLY A 1 122 ? -13.676 8.466 44.605 1.00 93.81 122 GLY A CA 1
ATOM 874 C C . GLY A 1 122 ? -13.040 9.687 43.959 1.00 93.81 122 GLY A C 1
ATOM 875 O O . GLY A 1 122 ? -13.717 10.529 43.379 1.00 93.81 122 GLY A O 1
ATOM 876 N N . THR A 1 123 ? -11.727 9.791 44.077 1.00 92.81 123 THR A N 1
ATOM 877 C CA . THR A 1 123 ? -10.938 10.832 43.429 1.00 92.81 123 THR A CA 1
ATOM 878 C C . THR A 1 123 ? -10.320 10.305 42.143 1.00 92.81 123 THR A C 1
ATOM 880 O O . THR A 1 123 ? -9.711 9.231 42.153 1.00 92.81 123 THR A O 1
ATOM 883 N N . LEU A 1 124 ? -10.452 11.096 41.076 1.00 86.94 124 LEU A N 1
ATOM 884 C CA . LEU A 1 124 ? -9.764 10.903 39.803 1.00 86.94 124 LEU A CA 1
ATOM 885 C C . LEU A 1 124 ? -8.561 11.846 39.710 1.00 86.94 124 LEU A C 1
ATOM 887 O O . LEU A 1 124 ? -8.697 13.049 39.928 1.00 86.94 124 LEU A O 1
ATOM 891 N N . ASP A 1 125 ? -7.402 11.298 39.359 1.00 89.88 125 ASP A N 1
ATOM 892 C CA . ASP A 1 125 ? -6.234 12.071 38.943 1.00 89.88 125 ASP A CA 1
ATOM 893 C C . ASP A 1 125 ? -5.996 11.823 37.452 1.00 89.88 125 ASP A C 1
ATOM 895 O O . ASP A 1 125 ? -5.526 10.755 37.060 1.00 89.88 125 ASP A O 1
ATOM 899 N N . TRP A 1 126 ? -6.313 12.816 36.619 1.00 89.00 126 TRP A N 1
ATOM 900 C CA . TRP A 1 126 ? -6.132 12.738 35.168 1.00 89.00 126 TRP A CA 1
ATOM 901 C C . TRP A 1 126 ? -4.681 12.448 34.753 1.00 89.00 126 TRP A C 1
ATOM 903 O O . TRP A 1 126 ? -4.450 11.902 33.677 1.00 89.00 126 TRP A O 1
ATOM 913 N N . LYS A 1 127 ? -3.693 12.783 35.597 1.00 87.12 127 LYS A N 1
ATOM 914 C CA . LYS A 1 127 ? -2.269 12.520 35.328 1.00 87.12 127 LYS A CA 1
ATOM 915 C C . LYS A 1 127 ? -1.835 11.111 35.722 1.00 87.12 127 LYS A C 1
ATOM 917 O O . LYS A 1 127 ? -0.748 10.689 35.335 1.00 87.12 127 LYS A O 1
ATOM 922 N N . ASN A 1 128 ? -2.654 10.406 36.495 1.00 89.38 128 ASN A N 1
ATOM 923 C CA . ASN A 1 128 ? -2.374 9.064 36.988 1.00 89.38 128 ASN A CA 1
ATOM 924 C C . ASN A 1 128 ? -3.632 8.177 36.895 1.00 89.38 128 ASN A C 1
ATOM 926 O O . ASN A 1 128 ? -4.146 7.711 37.918 1.00 89.38 128 ASN A O 1
ATOM 930 N N . PRO A 1 129 ? -4.154 7.947 35.674 1.00 89.62 129 PRO A N 1
ATOM 931 C CA . PRO A 1 129 ? -5.433 7.270 35.471 1.00 89.62 129 PRO A CA 1
ATOM 932 C C . PRO A 1 129 ? -5.421 5.806 35.932 1.00 89.62 129 PRO A C 1
ATOM 934 O O . PRO A 1 129 ? -6.482 5.232 36.162 1.00 89.62 129 PRO A O 1
ATOM 937 N N . GLU A 1 130 ? -4.248 5.186 36.116 1.00 88.19 130 GLU A N 1
ATOM 938 C CA . GLU A 1 130 ? -4.152 3.835 36.675 1.00 88.19 130 GLU A CA 1
ATOM 939 C C . GLU A 1 130 ? -4.487 3.720 38.171 1.00 88.19 130 GLU A C 1
ATOM 941 O O . GLU A 1 130 ? -4.541 2.598 38.678 1.00 88.19 130 GLU A O 1
ATOM 946 N N . LYS A 1 131 ? -4.703 4.827 38.896 1.00 91.62 131 LYS A N 1
ATOM 947 C CA . LYS A 1 131 ? -5.024 4.797 40.333 1.00 91.62 131 LYS A CA 1
ATOM 948 C C . LYS A 1 131 ? -6.260 5.624 40.655 1.00 91.62 131 LYS A C 1
ATOM 950 O O . LYS A 1 131 ? -6.257 6.844 40.533 1.00 91.62 131 LYS A O 1
ATOM 955 N N . ILE A 1 132 ? -7.292 4.957 41.170 1.00 91.94 132 ILE A N 1
ATOM 956 C CA . ILE A 1 132 ? -8.521 5.603 41.645 1.00 91.94 132 ILE A CA 1
ATOM 957 C C . ILE A 1 132 ? -8.592 5.492 43.167 1.00 91.94 132 ILE A C 1
ATOM 959 O O . ILE A 1 132 ? -8.554 4.393 43.724 1.00 91.94 132 ILE A O 1
ATOM 963 N N . TYR A 1 133 ? -8.720 6.623 43.858 1.00 90.94 133 TYR A N 1
ATOM 964 C CA . TYR A 1 133 ? -8.752 6.662 45.323 1.00 90.94 133 TYR A CA 1
ATOM 965 C C . TYR A 1 133 ? -10.192 6.671 45.826 1.00 90.94 133 TYR A C 1
ATOM 967 O O . TYR A 1 133 ? -10.931 7.619 45.584 1.00 90.94 133 TYR A O 1
ATOM 975 N N . LEU A 1 134 ? -10.607 5.642 46.556 1.00 90.31 134 LEU A N 1
ATOM 976 C CA . LEU A 1 134 ? -11.954 5.552 47.110 1.00 90.31 134 LEU A CA 1
ATOM 977 C C . LEU A 1 134 ? -12.133 6.520 48.283 1.00 90.31 134 LEU A C 1
ATOM 979 O O . LEU A 1 134 ? -11.250 6.682 49.130 1.00 90.31 134 LEU A O 1
ATOM 983 N N . HIS A 1 135 ? -13.302 7.150 48.351 1.00 83.88 135 HIS A N 1
ATOM 984 C CA . HIS A 1 135 ? -13.681 7.996 49.474 1.00 83.88 135 HIS A CA 1
ATOM 985 C C . HIS A 1 135 ? -14.309 7.141 50.587 1.00 83.88 135 HIS A C 1
ATOM 987 O O . HIS A 1 135 ? -15.288 6.430 50.359 1.00 83.88 135 HIS A O 1
ATOM 993 N N . ALA A 1 136 ? -13.746 7.186 51.799 1.00 67.12 136 ALA A N 1
ATOM 994 C CA . ALA A 1 136 ? -14.276 6.455 52.950 1.00 67.12 136 ALA A CA 1
ATOM 995 C C . ALA A 1 136 ? -15.368 7.271 53.661 1.00 67.12 136 ALA A C 1
ATOM 997 O O . ALA A 1 136 ? -15.145 8.417 54.044 1.00 67.12 136 ALA A O 1
ATOM 998 N N . ALA A 1 137 ? -16.530 6.659 53.900 1.00 52.66 137 ALA A N 1
ATOM 999 C CA . ALA A 1 137 ? -17.686 7.316 54.517 1.00 52.66 137 ALA A CA 1
ATOM 1000 C C . ALA A 1 137 ? -17.523 7.626 56.026 1.00 52.66 137 ALA A C 1
ATOM 1002 O O . ALA A 1 137 ? -18.370 8.302 56.606 1.00 52.66 137 ALA A O 1
ATOM 1003 N N . THR A 1 138 ? -16.456 7.151 56.686 1.00 46.81 138 THR A N 1
ATOM 1004 C CA . THR A 1 138 ? -16.224 7.344 58.130 1.00 46.81 138 THR A CA 1
ATOM 1005 C C . THR A 1 138 ? -14.738 7.504 58.458 1.00 46.81 138 THR A C 1
ATOM 1007 O O . THR A 1 138 ? -13.910 6.677 58.088 1.00 46.81 138 THR A O 1
ATOM 1010 N N . SER A 1 139 ? -14.410 8.561 59.199 1.00 40.41 139 SER A N 1
ATOM 1011 C CA . SER A 1 139 ? -13.071 9.075 59.522 1.00 40.41 139 SER A CA 1
ATOM 1012 C C . SER A 1 139 ? -12.233 8.247 60.519 1.00 40.41 139 SER A C 1
ATOM 1014 O O . SER A 1 139 ? -11.527 8.825 61.345 1.00 40.41 139 SER A O 1
ATOM 1016 N N . SER A 1 140 ? -12.271 6.910 60.477 1.00 38.72 140 SER A N 1
ATOM 1017 C CA . SER A 1 140 ? -11.556 6.073 61.464 1.00 38.72 140 SER A CA 1
ATOM 1018 C C . SER A 1 140 ? -10.631 4.984 60.915 1.00 38.72 140 SER A C 1
ATOM 1020 O O . SER A 1 140 ? -10.053 4.259 61.719 1.00 38.72 140 SER A O 1
ATOM 1022 N N . GLU A 1 141 ? -10.418 4.875 59.603 1.00 40.56 141 GLU A N 1
ATOM 1023 C CA . GLU A 1 141 ? -9.412 3.957 59.050 1.00 40.56 141 GLU A CA 1
ATOM 1024 C C . GLU A 1 141 ? -8.311 4.738 58.329 1.00 40.56 141 GLU A C 1
ATOM 1026 O O . GLU A 1 141 ? -8.529 5.435 57.339 1.00 40.56 141 GLU A O 1
ATOM 1031 N N . THR A 1 142 ? -7.102 4.661 58.880 1.00 40.66 142 THR A N 1
ATOM 1032 C CA . THR A 1 142 ? -5.880 5.244 58.326 1.00 40.66 142 THR A CA 1
ATOM 1033 C C . THR A 1 142 ? -5.428 4.430 57.114 1.00 40.66 142 THR A C 1
ATOM 1035 O O . THR A 1 142 ? -4.561 3.567 57.224 1.00 40.66 142 THR A O 1
ATOM 1038 N N . GLY A 1 143 ? -6.052 4.692 55.969 1.00 50.28 143 GLY A N 1
ATOM 1039 C CA . GLY A 1 143 ? -5.678 4.154 54.664 1.00 50.28 143 GLY A CA 1
ATOM 1040 C C . GLY A 1 143 ? -6.780 4.427 53.645 1.00 50.28 143 GLY A C 1
ATOM 1041 O O . GLY A 1 143 ? -7.840 3.816 53.706 1.00 50.28 143 GLY A O 1
ATOM 1042 N N . GLN A 1 144 ? -6.556 5.362 52.721 1.00 60.62 144 GLN A N 1
ATOM 1043 C CA . GLN A 1 144 ? -7.483 5.600 51.615 1.00 60.62 144 GLN A CA 1
ATOM 1044 C C . GLN A 1 144 ? -7.399 4.388 50.674 1.00 60.62 144 GLN A C 1
ATOM 1046 O O . GLN A 1 144 ? -6.336 4.127 50.117 1.00 60.62 144 GLN A O 1
ATOM 1051 N N . ALA A 1 145 ? -8.472 3.600 50.561 1.00 80.69 145 ALA A N 1
ATOM 1052 C CA . ALA A 1 145 ? -8.477 2.421 49.697 1.00 80.69 145 ALA A CA 1
ATOM 1053 C C . ALA A 1 145 ? -8.295 2.845 48.229 1.00 80.69 145 ALA A C 1
ATOM 1055 O O . ALA A 1 145 ? -8.944 3.784 47.775 1.00 80.69 145 ALA A O 1
ATOM 1056 N N . THR A 1 146 ? -7.423 2.166 47.486 1.00 88.94 146 THR A N 1
ATOM 1057 C CA . THR A 1 146 ? -7.099 2.501 46.090 1.00 88.94 146 THR A CA 1
ATOM 1058 C C . THR A 1 146 ? -7.450 1.331 45.181 1.00 88.94 146 THR A C 1
ATOM 1060 O O . THR A 1 146 ? -7.139 0.185 45.500 1.00 88.94 146 THR A O 1
ATOM 1063 N N . ILE A 1 147 ? -8.079 1.623 44.043 1.00 90.06 147 ILE A N 1
ATOM 1064 C CA . ILE A 1 147 ? -8.215 0.690 42.925 1.00 90.06 147 ILE A CA 1
ATOM 1065 C C . ILE A 1 147 ? -7.053 0.969 41.973 1.00 90.06 147 ILE A C 1
ATOM 1067 O O . ILE A 1 147 ? -6.970 2.058 41.407 1.00 90.06 147 ILE A O 1
ATOM 1071 N N . GLU A 1 148 ? -6.164 -0.007 41.809 1.00 92.62 148 GLU A N 1
ATOM 1072 C CA . GLU A 1 148 ? -5.166 0.010 40.738 1.00 92.62 148 GLU A CA 1
ATOM 1073 C C . GLU A 1 148 ? -5.757 -0.657 39.493 1.00 92.62 148 GLU A C 1
ATOM 1075 O O . GLU A 1 148 ? -6.293 -1.766 39.573 1.00 92.62 148 GLU A O 1
ATOM 1080 N N . ILE A 1 149 ? -5.693 0.033 38.356 1.00 92.19 149 ILE A N 1
ATOM 1081 C CA . ILE A 1 149 ? -6.302 -0.389 37.094 1.00 92.19 149 ILE A CA 1
ATOM 1082 C C . ILE A 1 149 ? -5.381 -1.358 36.348 1.00 92.19 149 ILE A C 1
ATOM 1084 O O . ILE A 1 149 ? -4.234 -1.041 36.029 1.00 92.19 149 ILE A O 1
ATOM 1088 N N . ASN A 1 150 ? -5.922 -2.531 36.036 1.00 88.06 150 ASN A N 1
ATOM 1089 C CA . ASN A 1 150 ? -5.337 -3.584 35.215 1.00 88.06 150 ASN A CA 1
ATOM 1090 C C . ASN A 1 150 ? -6.460 -4.335 34.467 1.00 88.06 150 ASN A C 1
ATOM 1092 O O . ASN A 1 150 ? -7.630 -3.966 34.576 1.00 88.06 150 ASN A O 1
ATOM 1096 N N . ASP A 1 151 ? -6.126 -5.395 33.731 1.00 79.38 151 ASP A N 1
ATOM 1097 C CA . ASP A 1 151 ? -7.096 -6.143 32.915 1.00 79.38 151 ASP A CA 1
ATOM 1098 C C . ASP A 1 151 ? -8.261 -6.751 33.727 1.00 79.38 151 ASP A C 1
ATOM 1100 O O . ASP A 1 151 ? -9.372 -6.888 33.208 1.00 79.38 151 ASP A O 1
ATOM 1104 N N . GLU A 1 152 ? -8.050 -7.068 35.010 1.00 84.25 152 GLU A N 1
ATOM 1105 C CA . GLU A 1 152 ? -9.071 -7.630 35.908 1.00 84.25 152 GLU A CA 1
ATOM 1106 C C . GLU A 1 152 ? -9.927 -6.553 36.592 1.00 84.25 152 GLU A C 1
ATOM 1108 O O . GLU A 1 152 ? -11.106 -6.781 36.891 1.00 84.25 152 GLU A O 1
ATOM 1113 N N . THR A 1 153 ? -9.342 -5.383 36.866 1.00 91.12 153 THR A N 1
ATOM 1114 C CA . THR A 1 153 ? -9.979 -4.280 37.609 1.00 91.12 153 THR A CA 1
ATOM 1115 C C . THR A 1 153 ? -10.525 -3.169 36.712 1.00 91.12 153 THR A C 1
ATOM 1117 O O . THR A 1 153 ? -11.230 -2.287 37.206 1.00 91.12 153 THR A O 1
ATOM 1120 N N . ALA A 1 154 ? -10.264 -3.222 35.403 1.00 92.69 154 ALA A N 1
ATOM 1121 C CA . ALA A 1 154 ? -10.842 -2.319 34.417 1.00 92.69 154 ALA A CA 1
ATOM 1122 C C . ALA A 1 154 ? -12.379 -2.412 34.378 1.00 92.69 154 ALA A C 1
ATOM 1124 O O . ALA A 1 154 ? -12.994 -3.485 34.501 1.00 92.69 154 ALA A O 1
ATOM 1125 N N . PHE A 1 155 ? -13.005 -1.256 34.176 1.00 94.94 155 PHE A N 1
ATOM 1126 C CA . PHE A 1 155 ? -14.444 -1.073 34.247 1.00 94.94 155 PHE A CA 1
ATOM 1127 C C . PHE A 1 155 ? -15.114 -1.497 32.938 1.00 94.94 155 PHE A C 1
ATOM 1129 O O . PHE A 1 155 ? -14.670 -1.099 31.861 1.00 94.94 155 PHE A O 1
ATOM 1136 N N . PRO A 1 156 ? -16.209 -2.270 32.997 1.00 94.62 156 PRO A N 1
ATOM 1137 C CA . PRO A 1 156 ? -16.963 -2.617 31.801 1.00 94.62 156 PRO A CA 1
ATOM 1138 C C . PRO A 1 156 ? -17.661 -1.409 31.166 1.00 94.62 156 PRO A C 1
ATOM 1140 O O . PRO A 1 156 ? -17.827 -1.366 29.949 1.00 94.62 156 PRO A O 1
ATOM 1143 N N . VAL A 1 157 ? -18.068 -0.421 31.967 1.00 97.06 157 VAL A N 1
ATOM 1144 C CA . VAL A 1 157 ? -18.702 0.795 31.456 1.00 97.06 157 VAL A CA 1
ATOM 1145 C C . VAL A 1 157 ? -18.030 2.029 32.037 1.00 97.06 157 VAL A C 1
ATOM 1147 O O . VAL A 1 157 ? -17.881 2.147 33.252 1.00 97.06 157 VAL A O 1
ATOM 1150 N N . ILE A 1 158 ? -17.677 2.967 31.163 1.00 97.69 158 ILE A N 1
ATOM 1151 C CA . ILE A 1 158 ? -17.274 4.322 31.536 1.00 97.69 158 ILE A CA 1
ATOM 1152 C C . ILE A 1 158 ? -18.326 5.291 31.014 1.00 97.69 158 ILE A C 1
ATOM 1154 O O . ILE A 1 158 ? -18.764 5.165 29.873 1.00 97.69 158 ILE A O 1
ATOM 1158 N N . VAL A 1 159 ? -18.729 6.252 31.839 1.00 97.81 159 VAL A N 1
ATOM 1159 C CA . VAL A 1 159 ? -19.600 7.360 31.445 1.00 97.81 159 VAL A CA 1
ATOM 1160 C C . VAL A 1 159 ? -18.902 8.685 31.728 1.00 97.81 159 VAL A C 1
ATOM 1162 O O . VAL A 1 159 ? -18.212 8.838 32.734 1.00 97.81 159 VAL A O 1
ATOM 1165 N N . THR A 1 160 ? -19.071 9.660 30.850 1.00 95.81 160 THR A N 1
ATOM 1166 C CA . THR A 1 160 ? -18.610 11.023 31.102 1.00 95.81 160 THR A CA 1
ATOM 1167 C C . THR A 1 160 ? -19.507 12.015 30.375 1.00 95.81 160 THR A C 1
ATOM 1169 O O . THR A 1 160 ? -19.947 11.774 29.247 1.00 95.81 160 THR A O 1
ATOM 1172 N N . ALA A 1 161 ? -19.836 13.106 31.057 1.00 94.88 161 ALA A N 1
ATOM 1173 C CA . ALA A 1 161 ? -20.697 14.154 30.541 1.00 94.88 161 ALA A CA 1
ATOM 1174 C C . ALA A 1 161 ? -19.977 15.491 30.686 1.00 94.88 161 ALA A C 1
ATOM 1176 O O . ALA A 1 161 ? -19.615 15.878 31.791 1.00 94.88 161 ALA A O 1
ATOM 1177 N N . ASP A 1 162 ? -19.815 16.191 29.570 1.00 85.12 162 ASP A N 1
ATOM 1178 C CA . ASP A 1 162 ? -19.233 17.530 29.504 1.00 85.12 162 ASP A CA 1
ATOM 1179 C C . ASP A 1 162 ? -17.795 17.671 30.007 1.00 85.12 162 ASP A C 1
ATOM 1181 O O . ASP A 1 162 ? -17.409 18.691 30.563 1.00 85.12 162 ASP A O 1
ATOM 1185 N N . THR A 1 163 ? -16.955 16.667 29.782 1.00 84.00 163 THR A N 1
ATOM 1186 C CA . THR A 1 163 ? -15.532 16.749 30.128 1.00 84.00 163 THR A CA 1
ATOM 1187 C C . THR A 1 163 ? -14.686 17.457 29.077 1.00 84.00 163 THR A C 1
ATOM 1189 O O . THR A 1 163 ? -13.481 17.487 29.229 1.00 84.00 163 THR A O 1
ATOM 1192 N N . MET A 1 164 ? -15.250 18.072 28.032 1.00 88.50 164 MET A N 1
ATOM 1193 C CA . MET A 1 164 ? -14.490 18.688 26.928 1.00 88.50 164 MET A CA 1
ATOM 1194 C C . MET A 1 164 ? -14.637 20.217 26.927 1.00 88.50 164 MET A C 1
ATOM 1196 O O . MET A 1 164 ? -15.451 20.772 26.193 1.00 88.50 164 MET A O 1
ATOM 1200 N N . TYR A 1 165 ? -13.868 20.904 27.777 1.00 86.00 165 TYR A N 1
ATOM 1201 C CA . TYR A 1 165 ? -13.921 22.369 27.935 1.00 86.00 165 TYR A CA 1
ATOM 1202 C C . TYR A 1 165 ? -12.548 23.033 28.158 1.00 86.00 165 TYR A C 1
ATOM 1204 O O . TYR A 1 165 ? -12.470 24.228 28.450 1.00 86.00 165 TYR A O 1
ATOM 1212 N N . THR A 1 166 ? -11.452 22.288 28.007 1.00 86.44 166 THR A N 1
ATOM 1213 C CA . THR A 1 166 ? -10.078 22.817 28.020 1.00 86.44 166 THR A CA 1
ATOM 1214 C C . THR A 1 166 ? -9.265 22.179 26.896 1.00 86.44 166 THR A C 1
ATOM 1216 O O . THR A 1 166 ? -9.658 21.137 26.368 1.00 86.44 166 THR A O 1
ATOM 1219 N N . GLU A 1 167 ? -8.141 22.800 26.536 1.00 87.56 167 GLU A N 1
ATOM 1220 C CA . GLU A 1 167 ? -7.265 22.313 25.461 1.00 87.56 167 GLU A CA 1
ATOM 1221 C C . GLU A 1 167 ? -6.580 20.978 25.807 1.00 87.56 167 GLU A C 1
ATOM 1223 O O . GLU A 1 167 ? -6.266 20.209 24.908 1.00 87.56 167 GLU A O 1
ATOM 1228 N N . ASP A 1 168 ? -6.425 20.662 27.099 1.00 90.44 168 ASP A N 1
ATOM 1229 C CA . ASP A 1 168 ? -5.777 19.429 27.575 1.00 90.44 168 ASP A CA 1
ATOM 1230 C C . ASP A 1 168 ? -6.741 18.223 27.647 1.00 90.44 168 ASP A C 1
ATOM 1232 O O . ASP A 1 168 ? -6.327 17.068 27.788 1.00 90.44 168 ASP A O 1
ATOM 1236 N N . HIS A 1 169 ? -8.055 18.465 27.622 1.00 91.06 169 HIS A N 1
ATOM 1237 C CA . HIS A 1 169 ? -9.052 17.421 27.859 1.00 91.06 169 HIS A CA 1
ATOM 1238 C C . HIS A 1 169 ? -9.146 16.321 26.791 1.00 91.06 169 HIS A C 1
ATOM 1240 O O . HIS A 1 169 ? -9.366 15.179 27.205 1.00 91.06 169 HIS A O 1
ATOM 1246 N N . PRO A 1 170 ? -8.944 16.557 25.478 1.00 94.31 170 PRO A N 1
ATOM 1247 C CA . PRO A 1 170 ? -8.935 15.468 24.501 1.00 94.31 170 PRO A CA 1
ATOM 1248 C C . PRO A 1 170 ? -7.988 14.331 24.896 1.00 94.31 170 PRO A C 1
ATOM 1250 O O . PRO A 1 170 ? -8.388 13.163 24.915 1.00 94.31 170 PRO A O 1
ATOM 1253 N N . GLN A 1 171 ? -6.757 14.662 25.290 1.00 93.44 171 GLN A N 1
ATOM 1254 C CA . GLN A 1 171 ? -5.730 13.693 25.670 1.00 93.44 171 GLN A CA 1
ATOM 1255 C C . GLN A 1 171 ? -6.009 13.108 27.055 1.00 93.44 171 GLN A C 1
ATOM 1257 O O . GLN A 1 171 ? -5.963 11.890 27.219 1.00 93.44 171 GLN A O 1
ATOM 1262 N N . LEU A 1 172 ? -6.354 13.942 28.044 1.00 94.19 172 LEU A N 1
ATOM 1263 C CA . LEU A 1 172 ? -6.613 13.468 29.409 1.00 94.19 172 LEU A CA 1
ATOM 1264 C C . LEU A 1 172 ? -7.817 12.512 29.475 1.00 94.19 172 LEU A C 1
ATOM 1266 O O . LEU A 1 172 ? -7.741 11.460 30.120 1.00 94.19 172 LEU A O 1
ATOM 1270 N N . VAL A 1 173 ? -8.915 12.836 28.785 1.00 94.81 173 VAL A N 1
ATOM 1271 C CA . VAL A 1 173 ? -10.140 12.023 28.790 1.00 94.81 173 VAL A CA 1
ATOM 1272 C C . VAL A 1 173 ? -9.933 10.733 28.000 1.00 94.81 173 VAL A C 1
ATOM 1274 O O . VAL A 1 173 ? -10.237 9.657 28.520 1.00 94.81 173 VAL A O 1
ATOM 1277 N N . SER A 1 174 ? -9.369 10.804 26.788 1.00 94.69 174 SER A N 1
ATOM 1278 C CA . SER A 1 174 ? -9.108 9.608 25.971 1.00 94.69 174 SER A CA 1
ATOM 1279 C C . SER A 1 174 ? -8.127 8.655 26.657 1.00 94.69 174 SER A C 1
ATOM 1281 O O . SER A 1 174 ? -8.449 7.478 26.812 1.00 94.69 174 SER A O 1
ATOM 1283 N N . GLN A 1 175 ? -6.992 9.138 27.175 1.00 94.44 175 GLN A N 1
ATOM 1284 C CA . GLN A 1 175 ? -6.029 8.317 27.918 1.00 94.44 175 GLN A CA 1
ATOM 1285 C C . GLN A 1 175 ? -6.688 7.613 29.110 1.00 94.44 175 GLN A C 1
ATOM 1287 O O . GLN A 1 175 ? -6.472 6.416 29.325 1.00 94.44 175 GLN A O 1
ATOM 1292 N N . THR A 1 176 ? -7.510 8.337 29.874 1.00 95.56 176 THR A N 1
ATOM 1293 C CA . THR A 1 176 ? -8.207 7.775 31.037 1.00 95.56 176 THR A CA 1
ATOM 1294 C C . THR A 1 176 ? -9.207 6.703 30.618 1.00 95.56 176 THR A C 1
ATOM 1296 O O . THR A 1 176 ? -9.211 5.616 31.195 1.00 95.56 176 THR A O 1
ATOM 1299 N N . ILE A 1 177 ? -10.014 6.956 29.581 1.00 95.88 177 ILE A N 1
ATOM 1300 C CA . ILE A 1 177 ? -10.952 5.960 29.049 1.00 95.88 177 ILE A CA 1
ATOM 1301 C C . ILE A 1 177 ? -10.197 4.720 28.560 1.00 95.88 177 ILE A C 1
ATOM 1303 O O . ILE A 1 177 ? -10.538 3.603 28.941 1.00 95.88 177 ILE A O 1
ATOM 1307 N N . LEU A 1 178 ? -9.148 4.902 27.760 1.00 91.94 178 LEU A N 1
ATOM 1308 C CA . LEU A 1 178 ? -8.371 3.809 27.175 1.00 91.94 178 LEU A CA 1
ATOM 1309 C C . LEU A 1 178 ? -7.673 2.942 28.228 1.00 91.94 178 LEU A C 1
ATOM 1311 O O . LEU A 1 178 ? -7.462 1.751 27.977 1.00 91.94 178 LEU A O 1
ATOM 1315 N N . LYS A 1 179 ? -7.324 3.526 29.380 1.00 92.19 179 LYS A N 1
ATOM 1316 C CA . LYS A 1 179 ? -6.703 2.826 30.508 1.00 92.19 179 LYS A CA 1
ATOM 1317 C C . LYS A 1 179 ? -7.728 2.110 31.382 1.00 92.19 179 LYS A C 1
ATOM 1319 O O . LYS A 1 179 ? -7.494 0.973 31.779 1.00 92.19 179 LYS A O 1
ATOM 1324 N N . CYS A 1 180 ? -8.839 2.774 31.687 1.00 94.31 180 CYS A N 1
ATOM 1325 C CA . CYS A 1 180 ? -9.826 2.296 32.652 1.00 94.31 180 CYS A CA 1
ATOM 1326 C C . CYS A 1 180 ? -10.899 1.394 32.041 1.00 94.31 180 CYS A C 1
ATOM 1328 O O . CYS A 1 180 ? -11.559 0.675 32.791 1.00 94.31 180 CYS A O 1
ATOM 1330 N N . LEU A 1 181 ? -11.115 1.435 30.722 1.00 93.88 181 LEU A N 1
ATOM 1331 C CA . LEU A 1 181 ? -12.147 0.641 30.060 1.00 93.88 181 LEU A CA 1
ATOM 1332 C C . LEU A 1 181 ? -11.648 -0.782 29.809 1.00 93.88 181 LEU A C 1
ATOM 1334 O O . LEU A 1 181 ? -10.593 -1.005 29.215 1.00 93.88 181 LEU A O 1
ATOM 1338 N N . ARG A 1 182 ? -12.462 -1.761 30.196 1.00 90.88 182 ARG A N 1
ATOM 1339 C CA . ARG A 1 182 ? -12.208 -3.172 29.918 1.00 90.88 182 ARG A CA 1
ATOM 1340 C C . ARG A 1 182 ? -12.179 -3.429 28.409 1.00 90.88 182 ARG A C 1
ATOM 1342 O O . ARG A 1 182 ? -13.098 -3.048 27.688 1.00 90.88 182 ARG A O 1
ATOM 1349 N N . ARG A 1 183 ? -11.171 -4.158 27.928 1.00 85.19 183 ARG A N 1
ATOM 1350 C CA . ARG A 1 183 ? -11.007 -4.492 26.502 1.00 85.19 183 ARG A CA 1
ATOM 1351 C C . ARG A 1 183 ? -11.813 -5.726 26.108 1.00 85.19 183 ARG A C 1
ATOM 1353 O O . ARG A 1 183 ? -11.285 -6.815 25.925 1.00 85.19 183 ARG A O 1
ATOM 1360 N N . THR A 1 184 ? -13.128 -5.548 26.007 1.00 83.50 184 THR A N 1
ATOM 1361 C CA . THR A 1 184 ? -14.058 -6.582 25.524 1.00 83.50 184 THR A CA 1
ATOM 1362 C C . THR A 1 184 ? -15.068 -5.982 24.554 1.00 83.50 184 THR A C 1
ATOM 1364 O O . THR A 1 184 ? -15.366 -4.790 24.619 1.00 83.50 184 THR A O 1
ATOM 1367 N N . LYS A 1 185 ? -15.647 -6.819 23.686 1.00 80.56 185 LYS A N 1
ATOM 1368 C CA . LYS A 1 185 ? -16.679 -6.399 22.722 1.00 80.56 185 LYS A CA 1
ATOM 1369 C C . LYS A 1 185 ? -17.944 -5.823 23.377 1.00 80.56 185 LYS A C 1
ATOM 1371 O O . LYS A 1 185 ? -18.698 -5.112 22.717 1.00 80.56 185 LYS A O 1
ATOM 1376 N N . ASP A 1 186 ? -18.192 -6.139 24.649 1.00 89.19 186 ASP A N 1
ATOM 1377 C CA . ASP A 1 186 ? -19.403 -5.756 25.387 1.00 89.19 186 ASP A CA 1
ATOM 1378 C C . ASP A 1 186 ? -19.196 -4.504 26.260 1.00 89.19 186 ASP A C 1
ATOM 1380 O O . ASP A 1 186 ? -20.176 -3.876 26.671 1.00 89.19 186 ASP A O 1
ATOM 1384 N N . ALA A 1 187 ? -17.940 -4.094 26.477 1.00 92.62 187 ALA A N 1
ATOM 1385 C CA . ALA A 1 187 ? -17.596 -2.896 27.234 1.00 92.62 187 ALA A CA 1
ATOM 1386 C C . ALA A 1 187 ? -17.932 -1.611 26.463 1.00 92.62 187 ALA A C 1
ATOM 1388 O O . ALA A 1 187 ? -17.868 -1.577 25.228 1.00 92.62 187 ALA A O 1
ATOM 1389 N N . ARG A 1 188 ? -18.305 -0.543 27.177 1.00 95.31 188 ARG A N 1
ATOM 1390 C CA . ARG A 1 188 ? -18.769 0.717 26.569 1.00 95.31 188 ARG A CA 1
ATOM 1391 C C . ARG A 1 188 ? -18.167 1.950 27.237 1.00 95.31 188 ARG A C 1
ATOM 1393 O O . ARG A 1 188 ? -18.278 2.107 28.449 1.00 95.31 188 ARG A O 1
ATOM 1400 N N . ALA A 1 189 ? -17.611 2.855 26.437 1.00 97.12 189 ALA A N 1
ATOM 1401 C CA . ALA A 1 189 ? -17.330 4.230 26.839 1.00 97.12 189 ALA A CA 1
ATOM 1402 C C . ALA A 1 189 ? -18.434 5.142 26.300 1.00 97.12 189 ALA A C 1
ATOM 1404 O O . ALA A 1 189 ? -18.609 5.255 25.089 1.00 97.12 189 ALA A O 1
ATOM 1405 N N . VAL A 1 190 ? -19.197 5.760 27.193 1.00 97.75 190 VAL A N 1
ATOM 1406 C CA . VAL A 1 190 ? -20.311 6.648 26.863 1.00 97.75 190 VAL A CA 1
ATOM 1407 C C . VAL A 1 190 ? -19.897 8.080 27.153 1.00 97.75 190 VAL A C 1
ATOM 1409 O O . VAL A 1 190 ? -19.550 8.413 28.285 1.00 97.75 190 VAL A O 1
ATOM 1412 N N . VAL A 1 191 ? -19.955 8.923 26.133 1.00 96.88 191 VAL A N 1
ATOM 1413 C CA . VAL A 1 191 ? -19.497 10.311 26.200 1.00 96.88 191 VAL A CA 1
ATOM 1414 C C . VAL A 1 191 ? -20.616 11.199 25.680 1.00 96.88 191 VAL A C 1
ATOM 1416 O O . VAL A 1 191 ? -21.165 10.908 24.620 1.00 96.88 191 VAL A O 1
ATOM 1419 N N . MET A 1 192 ? -20.951 12.265 26.406 1.00 96.19 192 MET A N 1
ATOM 1420 C CA . MET A 1 192 ? -21.795 13.352 25.901 1.00 96.19 192 MET A CA 1
ATOM 1421 C C . MET A 1 192 ? -21.066 14.685 26.036 1.00 96.19 192 MET A C 1
ATOM 1423 O O . MET A 1 192 ? -20.498 14.971 27.091 1.00 96.19 192 MET A O 1
ATOM 1427 N N . TYR A 1 193 ? -21.128 15.506 24.993 1.00 93.12 193 TYR A N 1
ATOM 1428 C CA . TYR A 1 193 ? -20.566 16.854 24.971 1.00 93.12 193 TYR A CA 1
ATOM 1429 C C . TYR A 1 193 ? -21.556 17.856 24.366 1.00 93.12 193 TYR A C 1
ATOM 1431 O O . TYR A 1 193 ? -22.349 17.533 23.475 1.00 93.12 193 TYR A O 1
ATOM 1439 N N . ALA A 1 194 ? -21.493 19.091 24.858 1.00 92.31 194 ALA A N 1
ATOM 1440 C CA . ALA A 1 194 ? -22.176 20.236 24.274 1.00 92.31 194 ALA A CA 1
ATOM 1441 C C . ALA A 1 194 ? -21.439 20.696 23.007 1.00 92.31 194 ALA A C 1
ATOM 1443 O O . ALA A 1 194 ? -20.213 20.826 23.014 1.00 92.31 194 ALA A O 1
ATOM 1444 N N . MET A 1 195 ? -22.163 20.995 21.925 1.00 92.00 195 MET A N 1
ATOM 1445 C CA . MET A 1 195 ? -21.580 21.368 20.622 1.00 92.00 195 MET A CA 1
ATOM 1446 C C . MET A 1 195 ? -21.109 22.827 20.562 1.00 92.00 195 MET A C 1
ATOM 1448 O O . MET A 1 195 ? -21.445 23.582 19.647 1.00 92.00 195 MET A O 1
ATOM 1452 N N . ARG A 1 196 ? -20.322 23.239 21.557 1.00 89.69 196 ARG A N 1
ATOM 1453 C CA . ARG A 1 196 ? -19.780 24.593 21.675 1.00 89.69 196 ARG A CA 1
ATOM 1454 C C . ARG A 1 196 ? -18.734 24.817 20.584 1.00 89.69 196 ARG A C 1
ATOM 1456 O O . ARG A 1 196 ? -17.744 24.092 20.513 1.00 89.69 196 ARG A O 1
ATOM 1463 N N . ILE A 1 197 ? -18.908 25.869 19.781 1.00 86.88 197 ILE A N 1
ATOM 1464 C CA . ILE A 1 197 ? -18.026 26.187 18.638 1.00 86.88 197 ILE A CA 1
ATOM 1465 C C . ILE A 1 197 ? -16.540 26.228 19.037 1.00 86.88 197 ILE A C 1
ATOM 1467 O O . ILE A 1 197 ? -15.697 25.751 18.284 1.00 86.88 197 ILE A O 1
ATOM 1471 N N . ALA A 1 198 ? -16.221 26.742 20.230 1.00 88.12 198 ALA A N 1
ATOM 1472 C CA . ALA A 1 198 ? -14.847 26.853 20.729 1.00 88.12 198 ALA A CA 1
ATOM 1473 C C . ALA A 1 198 ? -14.132 25.501 20.944 1.00 88.12 198 ALA A C 1
ATOM 1475 O O . ALA A 1 198 ? -12.906 25.468 20.983 1.00 88.12 198 ALA A O 1
ATOM 1476 N N . TYR A 1 199 ? -14.873 24.394 21.064 1.00 89.75 199 TYR A N 1
ATOM 1477 C CA . TYR A 1 199 ? -14.321 23.074 21.389 1.00 89.75 199 TYR A CA 1
ATOM 1478 C C . TYR A 1 199 ? -14.546 22.024 20.290 1.00 89.75 199 TYR A C 1
ATOM 1480 O O . TYR A 1 199 ? -14.236 20.856 20.501 1.00 89.75 199 TYR A O 1
ATOM 1488 N N . ILE A 1 200 ? -15.032 22.409 19.102 1.00 89.12 200 ILE A N 1
ATOM 1489 C CA . ILE A 1 200 ? -15.273 21.460 17.996 1.00 89.12 200 ILE A CA 1
ATOM 1490 C C . ILE A 1 200 ? -13.989 20.729 17.584 1.00 89.12 200 ILE A C 1
ATOM 1492 O O . ILE A 1 200 ? -14.019 19.516 17.395 1.00 89.12 200 ILE A O 1
ATOM 1496 N N . ASP A 1 201 ? -12.864 21.435 17.464 1.00 89.38 201 ASP A N 1
ATOM 1497 C CA . ASP A 1 201 ? -11.601 20.802 17.065 1.00 89.38 201 ASP A CA 1
ATOM 1498 C C . ASP A 1 201 ? -11.053 19.875 18.163 1.00 89.38 201 ASP A C 1
ATOM 1500 O O . ASP A 1 201 ? -10.563 18.794 17.860 1.00 89.38 201 ASP A O 1
ATOM 1504 N N . HIS A 1 202 ? -11.265 20.220 19.436 1.00 94.06 202 HIS A N 1
ATOM 1505 C CA . HIS A 1 202 ? -10.950 19.361 20.583 1.00 94.06 202 HIS A CA 1
ATOM 1506 C C . HIS A 1 202 ? -11.800 18.080 20.594 1.00 94.06 202 HIS A C 1
ATOM 1508 O O . HIS A 1 202 ? -11.302 16.996 20.892 1.00 94.06 202 HIS A O 1
ATOM 1514 N N . ILE A 1 203 ? -13.086 18.177 20.237 1.00 92.25 203 ILE A N 1
ATOM 1515 C CA . ILE A 1 203 ? -13.966 17.011 20.079 1.00 92.25 203 ILE A CA 1
ATOM 1516 C C . ILE A 1 203 ? -13.460 16.113 18.942 1.00 92.25 203 ILE A C 1
ATOM 1518 O O . ILE A 1 203 ? -13.417 14.898 19.115 1.00 92.25 203 ILE A O 1
ATOM 1522 N N . ARG A 1 204 ? -13.041 16.685 17.805 1.00 90.50 204 ARG A N 1
ATOM 1523 C CA . ARG A 1 204 ? -12.465 15.909 16.691 1.00 90.50 204 ARG A CA 1
ATOM 1524 C C . ARG A 1 204 ? -11.186 15.188 17.098 1.00 90.50 204 ARG A C 1
ATOM 1526 O O . ARG A 1 204 ? -11.083 13.989 16.871 1.00 90.50 204 ARG A O 1
ATOM 1533 N N . GLU A 1 205 ? -10.268 15.890 17.756 1.00 93.19 205 GLU A N 1
ATOM 1534 C CA . GLU A 1 205 ? -9.039 15.287 18.274 1.00 93.19 205 GLU A CA 1
ATOM 1535 C C . GLU A 1 205 ? -9.346 14.132 19.240 1.00 93.19 205 GLU A C 1
ATOM 1537 O O . GLU A 1 205 ? -8.746 13.064 19.156 1.00 93.19 205 GLU A O 1
ATOM 1542 N N . PHE A 1 206 ? -10.325 14.300 20.130 1.00 94.38 206 PHE A N 1
ATOM 1543 C CA . PHE A 1 206 ? -10.746 13.229 21.029 1.00 94.38 206 PHE A CA 1
ATOM 1544 C C . PHE A 1 206 ? -11.257 11.988 20.283 1.00 94.38 206 PHE A C 1
ATOM 1546 O O . PHE A 1 206 ? -10.926 10.870 20.679 1.00 94.38 206 PHE A O 1
ATOM 1553 N N . TRP A 1 207 ? -12.022 12.161 19.202 1.00 91.19 207 TRP A N 1
ATOM 1554 C CA . TRP A 1 207 ? -12.450 11.045 18.353 1.00 91.19 207 TRP A CA 1
ATOM 1555 C C . TRP A 1 207 ? -11.258 10.334 17.707 1.00 91.19 207 TRP A C 1
ATOM 1557 O O . TRP A 1 207 ? -11.161 9.112 17.805 1.00 91.19 207 TRP A O 1
ATOM 1567 N N . GLU A 1 208 ? -10.318 11.088 17.135 1.00 85.62 208 GLU A N 1
ATOM 1568 C CA . GLU A 1 208 ? -9.096 10.534 16.536 1.00 85.62 208 GLU A CA 1
ATOM 1569 C C . GLU A 1 208 ? -8.275 9.732 17.562 1.00 85.62 208 GLU A C 1
ATOM 1571 O O . GLU A 1 208 ? -7.816 8.626 17.271 1.00 85.62 208 GLU A O 1
ATOM 1576 N N . LEU A 1 209 ? -8.146 10.239 18.793 1.00 89.50 209 LEU A N 1
ATOM 1577 C CA . LEU A 1 209 ? -7.441 9.559 19.885 1.00 89.50 209 LEU A CA 1
ATOM 1578 C C . LEU A 1 209 ? -8.159 8.286 20.356 1.00 89.50 209 LEU A C 1
ATOM 1580 O O . LEU A 1 209 ? -7.512 7.278 20.648 1.00 89.50 209 LEU A O 1
ATOM 1584 N N . MET A 1 210 ? -9.491 8.309 20.432 1.00 91.00 210 MET A N 1
ATOM 1585 C CA . MET A 1 210 ? -10.296 7.139 20.794 1.00 91.00 210 MET A CA 1
ATOM 1586 C C . MET A 1 210 ? -10.178 6.033 19.736 1.00 91.00 210 MET A C 1
ATOM 1588 O O . MET A 1 210 ? -9.948 4.874 20.098 1.00 91.00 210 MET A O 1
ATOM 1592 N N . GLU A 1 211 ? -10.253 6.391 18.451 1.00 84.88 211 GLU A N 1
ATOM 1593 C CA . GLU A 1 211 ? -10.078 5.467 17.323 1.00 84.88 211 GLU A CA 1
ATOM 1594 C C . GLU A 1 211 ? -8.662 4.891 17.266 1.00 84.88 211 GLU A C 1
ATOM 1596 O O . GLU A 1 211 ? -8.500 3.672 17.169 1.00 84.88 211 GLU A O 1
ATOM 1601 N N . ALA A 1 212 ? -7.636 5.734 17.421 1.00 75.81 212 ALA A N 1
ATOM 1602 C CA . ALA A 1 212 ? -6.243 5.297 17.516 1.00 75.81 212 ALA A CA 1
ATOM 1603 C C . ALA A 1 212 ? -6.008 4.357 18.713 1.00 75.81 212 ALA A C 1
ATOM 1605 O O . ALA A 1 212 ? -5.165 3.463 18.661 1.00 75.81 212 ALA A O 1
ATOM 1606 N N . GLY A 1 213 ? -6.783 4.529 19.786 1.00 79.38 213 GLY A N 1
ATOM 1607 C CA . GLY A 1 213 ? -6.806 3.652 20.950 1.00 79.38 213 GLY A CA 1
ATOM 1608 C C . GLY A 1 213 ? -7.660 2.382 20.798 1.00 79.38 213 GLY A C 1
ATOM 1609 O O . GLY A 1 213 ? -7.862 1.665 21.787 1.00 79.38 213 GLY A O 1
ATOM 1610 N N . GLY A 1 214 ? -8.182 2.098 19.601 1.00 80.56 214 GLY A N 1
ATOM 1611 C CA . GLY A 1 214 ? -8.957 0.895 19.284 1.00 80.56 214 GLY A CA 1
ATOM 1612 C C . GLY A 1 214 ? -10.428 0.945 19.716 1.00 80.56 214 GLY A C 1
ATOM 1613 O O . GLY A 1 214 ? -11.063 -0.109 19.840 1.00 80.56 214 GLY A O 1
ATOM 1614 N N . LEU A 1 215 ? -10.976 2.134 19.990 1.00 88.25 215 LEU A N 1
ATOM 1615 C CA . LEU A 1 215 ? -12.388 2.336 20.321 1.00 88.25 215 LEU A CA 1
ATOM 1616 C C . LEU A 1 215 ? -13.128 2.986 19.153 1.00 88.25 215 LEU A C 1
ATOM 1618 O O . LEU A 1 215 ? -12.702 4.013 18.648 1.00 88.25 215 LEU A O 1
ATOM 1622 N N . VAL A 1 216 ? -14.278 2.433 18.771 1.00 88.31 216 VAL A N 1
ATOM 1623 C CA . VAL A 1 216 ? -15.143 3.032 17.739 1.00 88.31 216 VAL A CA 1
ATOM 1624 C C . VAL A 1 216 ? -16.564 3.207 18.222 1.00 88.31 216 VAL A C 1
ATOM 1626 O O . VAL A 1 216 ? -17.061 2.399 19.014 1.00 88.31 216 VAL A O 1
ATOM 1629 N N . ALA A 1 217 ? -17.222 4.256 17.732 1.00 91.19 217 ALA A N 1
ATOM 1630 C CA . ALA A 1 217 ? -18.628 4.511 17.995 1.00 91.19 217 ALA A CA 1
ATOM 1631 C C . ALA A 1 217 ? -19.485 3.355 17.454 1.00 91.19 217 ALA A C 1
ATOM 1633 O O . ALA A 1 217 ? -19.495 3.063 16.261 1.00 91.19 217 ALA A O 1
ATOM 1634 N N . VAL A 1 218 ? -20.210 2.684 18.351 1.00 92.62 218 VAL A N 1
ATOM 1635 C CA . VAL A 1 218 ? -21.182 1.634 17.997 1.00 92.62 218 VAL A CA 1
ATOM 1636 C C . VAL A 1 218 ? -22.624 2.130 18.089 1.00 92.62 218 VAL A C 1
ATOM 1638 O O . VAL A 1 218 ? -23.523 1.512 17.526 1.00 92.62 218 VAL A O 1
ATOM 1641 N N . GLN A 1 219 ? -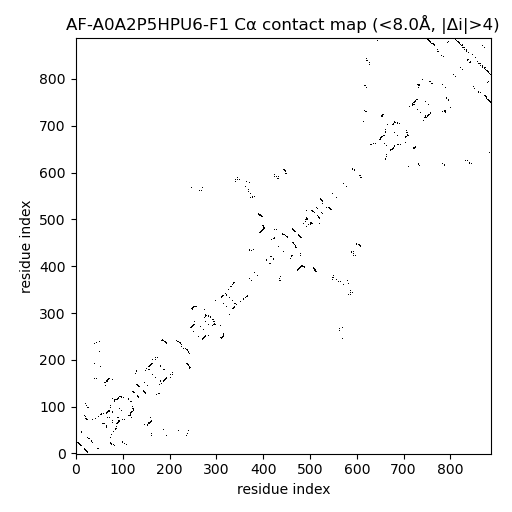22.850 3.235 18.803 1.00 94.50 219 GLN A N 1
ATOM 1642 C CA . GLN A 1 219 ? -24.095 4.003 18.827 1.00 94.50 219 GLN A CA 1
ATOM 1643 C C . GLN A 1 219 ? -23.764 5.488 18.967 1.00 94.50 219 GLN A C 1
ATOM 1645 O O . GLN A 1 219 ? -22.812 5.852 19.656 1.00 94.50 219 GLN A O 1
ATOM 1650 N N . GLU A 1 220 ? -24.608 6.328 18.388 1.00 95.38 220 GLU A N 1
ATOM 1651 C CA . GLU A 1 220 ? -24.522 7.781 18.470 1.00 95.38 220 GLU A CA 1
ATOM 1652 C C . GLU A 1 220 ? -25.924 8.389 18.542 1.00 95.38 220 GLU A C 1
ATOM 1654 O O . GLU A 1 220 ? -26.919 7.768 18.148 1.00 95.38 220 GLU A O 1
ATOM 1659 N N . GLY A 1 221 ? -26.012 9.612 19.047 1.00 95.00 221 GLY A N 1
ATOM 1660 C CA . GLY A 1 221 ? -27.265 10.339 19.086 1.00 95.00 221 GLY A CA 1
ATOM 1661 C C . GLY A 1 221 ? -27.095 11.811 19.407 1.00 95.00 221 GLY A C 1
ATOM 1662 O O . GLY A 1 221 ? -26.021 12.294 19.757 1.00 95.00 221 GLY A O 1
ATOM 1663 N N . ARG A 1 222 ? -28.204 12.535 19.266 1.00 95.81 222 ARG A N 1
ATOM 1664 C CA . ARG A 1 222 ? -28.288 13.975 19.499 1.00 95.81 222 ARG A CA 1
ATOM 1665 C C . ARG A 1 222 ? -29.412 14.281 20.469 1.00 95.81 222 ARG A C 1
ATOM 1667 O O . ARG A 1 222 ? -30.463 13.640 20.423 1.00 95.81 222 ARG A O 1
ATOM 1674 N N . ALA A 1 223 ? -29.198 15.282 21.307 1.00 93.88 223 ALA A N 1
ATOM 1675 C CA . ALA A 1 223 ? -30.198 15.795 22.226 1.00 93.88 223 ALA A CA 1
ATOM 1676 C C . ALA A 1 223 ? -30.134 17.326 22.266 1.00 93.88 223 ALA A C 1
ATOM 1678 O O . ALA A 1 223 ? -29.088 17.920 22.015 1.00 93.88 223 ALA A O 1
ATOM 1679 N N . GLU A 1 224 ? -31.263 17.966 22.559 1.00 94.38 224 GLU A N 1
ATOM 1680 C CA . GLU A 1 224 ? -31.347 19.421 22.672 1.00 94.38 224 GLU A CA 1
ATOM 1681 C C . GLU A 1 224 ? -31.929 19.826 24.028 1.00 94.38 224 GLU A C 1
ATOM 1683 O O . GLU A 1 224 ? -32.850 19.175 24.531 1.00 94.38 224 GLU A O 1
ATOM 1688 N N . ILE A 1 225 ? -31.419 20.920 24.594 1.00 90.62 225 ILE A N 1
ATOM 1689 C CA . ILE A 1 225 ? -32.006 21.597 25.761 1.00 90.62 225 ILE A CA 1
ATOM 1690 C C . ILE A 1 225 ? -32.906 22.769 25.339 1.00 90.62 225 ILE A C 1
ATOM 1692 O O . ILE A 1 225 ? -32.766 23.321 24.245 1.00 90.62 225 ILE A O 1
ATOM 1696 N N . ASP A 1 226 ? -33.825 23.178 26.221 1.00 87.62 226 ASP A N 1
ATOM 1697 C CA . ASP A 1 226 ? -34.533 24.457 26.085 1.00 87.62 226 ASP A CA 1
ATOM 1698 C C . ASP A 1 226 ? -33.674 25.579 26.685 1.00 87.62 226 ASP A C 1
ATOM 1700 O O . ASP A 1 226 ? -33.422 25.605 27.891 1.00 87.62 226 ASP A O 1
ATOM 1704 N N . LEU A 1 227 ? -33.260 26.527 25.840 1.00 84.12 227 LEU A N 1
ATOM 1705 C CA . LEU A 1 227 ? -32.440 27.686 26.218 1.00 84.12 227 LEU A CA 1
ATOM 1706 C C . LEU A 1 227 ? -33.147 28.653 27.187 1.00 84.12 227 LEU A C 1
ATOM 1708 O O . LEU A 1 227 ? -32.545 29.610 27.665 1.00 84.12 227 LEU A O 1
ATOM 1712 N N . LYS A 1 228 ? -34.441 28.453 27.465 1.00 83.38 228 LYS A N 1
ATOM 1713 C CA . LYS A 1 228 ? -35.150 29.189 28.523 1.00 83.38 228 LYS A CA 1
ATOM 1714 C C . LYS A 1 228 ? -34.808 28.690 29.922 1.00 83.38 228 LYS A C 1
ATOM 1716 O O . LYS A 1 228 ? -34.877 29.476 30.864 1.00 83.38 228 LYS A O 1
ATOM 1721 N N . ASP A 1 229 ? -34.481 27.406 30.039 1.00 78.94 229 ASP A N 1
ATOM 1722 C CA . ASP A 1 229 ? -34.217 26.734 31.312 1.00 78.94 229 ASP A CA 1
ATOM 1723 C C . ASP A 1 229 ? -32.711 26.538 31.556 1.00 78.94 229 ASP A C 1
ATOM 1725 O O . ASP A 1 229 ? -32.301 26.305 32.693 1.00 78.94 229 ASP A O 1
ATOM 1729 N N . TRP A 1 230 ? -31.894 26.651 30.503 1.00 84.88 230 TRP A N 1
ATOM 1730 C CA . TRP A 1 230 ? -30.454 26.405 30.527 1.00 84.88 230 TRP A CA 1
ATOM 1731 C C . TRP A 1 230 ? -29.678 27.498 29.790 1.00 84.88 230 TRP A C 1
ATOM 1733 O O . TRP A 1 230 ? -29.998 27.829 28.651 1.00 84.88 230 TRP A O 1
ATOM 1743 N N . ASP A 1 231 ? -28.627 28.008 30.430 1.00 82.00 231 ASP A N 1
ATOM 1744 C CA . ASP A 1 231 ? -27.663 28.947 29.844 1.00 82.00 231 ASP A CA 1
ATOM 1745 C C . ASP A 1 231 ? -26.439 28.172 29.319 1.00 82.00 231 ASP A C 1
ATOM 1747 O O . ASP A 1 231 ? -25.381 28.154 29.945 1.00 82.00 231 ASP A O 1
ATOM 1751 N N . ASP A 1 232 ? -26.630 27.423 28.228 1.00 82.56 232 ASP A N 1
ATOM 1752 C CA . ASP A 1 232 ? -25.603 26.585 27.584 1.00 82.56 232 ASP A CA 1
ATOM 1753 C C . ASP A 1 232 ? -25.901 26.408 26.079 1.00 82.56 232 ASP A C 1
ATOM 1755 O O . ASP A 1 232 ? -26.869 26.966 25.555 1.00 82.56 232 ASP A O 1
ATOM 1759 N N . GLU A 1 233 ? -25.088 25.630 25.361 1.00 86.88 233 GLU A N 1
ATOM 1760 C CA . GLU A 1 233 ? -25.307 25.328 23.944 1.00 86.88 233 GLU A CA 1
ATOM 1761 C C . GLU A 1 233 ? -26.571 24.485 23.724 1.00 86.88 233 GLU A C 1
ATOM 1763 O O . GLU A 1 233 ? -26.864 23.550 24.471 1.00 86.88 233 GLU A O 1
ATOM 1768 N N . LYS A 1 234 ? -27.328 24.776 22.659 1.00 91.06 234 LYS A N 1
ATOM 1769 C CA . LYS A 1 234 ? -28.601 24.082 22.422 1.00 91.06 234 LYS A CA 1
ATOM 1770 C C . LYS A 1 234 ? -28.385 22.603 22.107 1.00 91.06 234 LYS A C 1
ATOM 1772 O O . LYS A 1 234 ? -29.106 21.753 22.629 1.00 91.06 234 LYS A O 1
ATOM 1777 N N . LEU A 1 235 ? -27.438 22.309 21.218 1.00 94.12 235 LEU A N 1
ATOM 1778 C CA . LEU A 1 235 ? -27.215 20.976 20.669 1.00 94.12 235 LEU A CA 1
ATOM 1779 C C . LEU A 1 235 ? -26.144 20.223 21.458 1.00 94.12 235 LEU A C 1
ATOM 1781 O O . LEU A 1 235 ? -25.051 20.731 21.692 1.00 94.12 235 LEU A O 1
ATOM 1785 N N . HIS A 1 236 ? -26.456 18.977 21.784 1.00 95.31 236 HIS A N 1
ATOM 1786 C CA . HIS A 1 236 ? -25.547 18.019 22.389 1.00 95.31 236 HIS A CA 1
ATOM 1787 C C . HIS A 1 236 ? -25.473 16.767 21.533 1.00 95.31 236 HIS A C 1
ATOM 1789 O O . HIS A 1 236 ? -26.484 16.319 20.979 1.00 95.31 236 HIS A O 1
ATOM 1795 N N . GLU A 1 237 ? -24.292 16.170 21.481 1.00 95.25 237 GLU A N 1
ATOM 1796 C CA . GLU A 1 237 ? -24.091 14.863 20.872 1.00 95.25 237 GLU A CA 1
ATOM 1797 C C . GLU A 1 237 ? -23.589 13.886 21.922 1.00 95.25 237 GLU A C 1
ATOM 1799 O O . GLU A 1 237 ? -22.889 14.254 22.869 1.00 95.25 237 GLU A O 1
ATOM 1804 N N . TRP A 1 238 ? -23.980 12.629 21.763 1.00 94.94 238 TRP A N 1
ATOM 1805 C CA . TRP A 1 238 ? -23.468 11.542 22.568 1.00 94.94 238 TRP A CA 1
ATOM 1806 C C . TRP A 1 238 ? -23.054 10.376 21.689 1.00 94.94 238 TRP A C 1
ATOM 1808 O O . TRP A 1 238 ? -23.662 10.112 20.652 1.00 94.94 238 TRP A O 1
ATOM 1818 N N . MET A 1 239 ? -22.047 9.643 22.150 1.00 94.88 239 MET A N 1
ATOM 1819 C CA . MET A 1 239 ? -21.617 8.388 21.552 1.00 94.88 239 MET A CA 1
ATOM 1820 C C . MET A 1 239 ? -21.462 7.313 22.622 1.00 94.88 239 MET A C 1
ATOM 1822 O O . MET A 1 239 ? -21.127 7.600 23.773 1.00 94.88 239 MET A O 1
ATOM 1826 N N . ALA A 1 240 ? -21.676 6.064 22.227 1.00 95.62 240 ALA A N 1
ATOM 1827 C CA . ALA A 1 240 ? -21.203 4.902 22.956 1.00 95.62 240 ALA A CA 1
ATOM 1828 C C . ALA A 1 240 ? -20.177 4.180 22.086 1.00 95.62 240 ALA A C 1
ATOM 1830 O O . ALA A 1 240 ? -20.524 3.617 21.046 1.00 95.62 240 ALA A O 1
ATOM 1831 N N . ALA A 1 241 ? -18.922 4.203 22.519 1.00 93.62 241 ALA A N 1
ATOM 1832 C CA . ALA A 1 241 ? -17.811 3.547 21.856 1.00 93.62 241 ALA A CA 1
ATOM 1833 C C . ALA A 1 241 ? -17.510 2.183 22.489 1.00 93.62 241 ALA A C 1
ATOM 1835 O O . ALA A 1 241 ? -17.700 1.988 23.693 1.00 93.62 241 ALA A O 1
ATOM 1836 N N . ALA A 1 242 ? -17.038 1.236 21.685 1.00 90.50 242 ALA A N 1
ATOM 1837 C CA . ALA A 1 242 ? -16.645 -0.102 22.117 1.00 90.50 242 ALA A CA 1
ATOM 1838 C C . ALA A 1 242 ? -15.252 -0.450 21.592 1.00 90.50 242 ALA A C 1
ATOM 1840 O O . ALA A 1 242 ? -14.828 0.080 20.566 1.00 90.50 242 ALA A O 1
ATOM 1841 N N . SER A 1 243 ? -14.563 -1.372 22.272 1.00 82.19 243 SER A N 1
ATOM 1842 C CA . SER A 1 243 ? -13.333 -1.955 21.727 1.00 82.19 243 SER A CA 1
ATOM 1843 C C . SER A 1 243 ? -13.641 -2.707 20.444 1.00 82.19 243 SER A C 1
ATOM 1845 O O . SER A 1 243 ? -14.551 -3.543 20.419 1.00 82.19 243 SER A O 1
ATOM 1847 N N . GLN A 1 244 ? -12.874 -2.427 19.393 1.00 74.75 244 GLN A N 1
ATOM 1848 C CA . GLN A 1 244 ? -12.918 -3.262 18.205 1.00 74.75 244 GLN A CA 1
ATOM 1849 C C . GLN A 1 244 ? -12.413 -4.673 18.543 1.00 74.75 244 GLN A C 1
ATOM 1851 O O . GLN A 1 244 ? -11.484 -4.819 19.342 1.00 74.75 244 GLN A O 1
ATOM 1856 N N . PRO A 1 245 ? -13.002 -5.731 17.956 1.00 73.81 245 PRO A N 1
ATOM 1857 C CA . PRO A 1 245 ? -12.418 -7.060 18.027 1.00 73.81 245 PRO A CA 1
ATOM 1858 C C . PRO A 1 245 ? -10.986 -7.030 17.485 1.00 73.81 245 PRO A C 1
ATOM 1860 O O . PRO A 1 245 ? -10.712 -6.412 16.449 1.00 73.81 245 PRO A O 1
ATOM 1863 N N . THR A 1 246 ? -10.072 -7.704 18.179 1.00 84.81 246 THR A N 1
ATOM 1864 C CA . THR A 1 246 ? -8.732 -7.934 17.643 1.00 84.81 246 THR A CA 1
ATOM 1865 C C . THR A 1 246 ? -8.822 -8.863 16.442 1.00 84.81 246 THR A C 1
ATOM 1867 O O . THR A 1 246 ? -9.622 -9.801 16.417 1.00 84.81 246 THR A O 1
ATOM 1870 N N . ILE A 1 247 ? -7.983 -8.615 15.442 1.00 91.50 247 ILE A N 1
ATOM 1871 C CA . ILE A 1 247 ? -7.864 -9.501 14.291 1.00 91.50 247 ILE A CA 1
ATOM 1872 C C . ILE A 1 247 ? -7.080 -10.746 14.712 1.00 91.50 247 ILE A C 1
ATOM 1874 O O . ILE A 1 247 ? -5.950 -10.647 15.196 1.00 91.50 247 ILE A O 1
ATOM 1878 N N . ARG A 1 248 ? -7.675 -11.929 14.549 1.00 95.12 248 ARG A N 1
ATOM 1879 C CA . ARG A 1 248 ? -7.064 -13.215 14.914 1.00 95.12 248 ARG 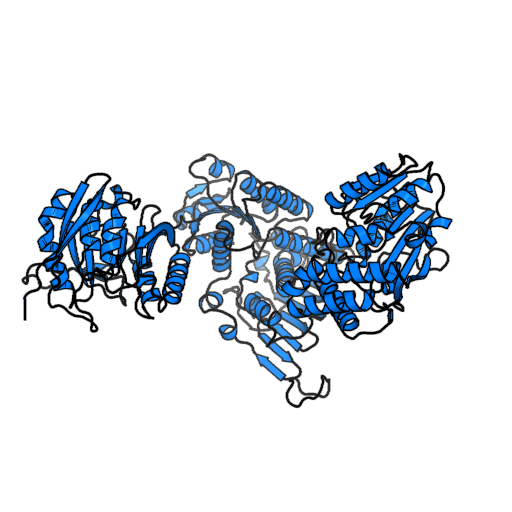A CA 1
ATOM 1880 C C . ARG A 1 248 ? -6.202 -13.708 13.758 1.00 95.12 248 ARG A C 1
ATOM 1882 O O . ARG A 1 248 ? -6.722 -14.043 12.692 1.00 95.12 248 ARG A O 1
ATOM 1889 N N . ILE A 1 249 ? -4.891 -13.757 13.975 1.00 98.25 249 ILE A N 1
ATOM 1890 C CA . ILE A 1 249 ? -3.899 -14.061 12.939 1.00 98.25 249 ILE A CA 1
ATOM 1891 C C . ILE A 1 249 ? -3.246 -15.417 13.212 1.00 98.25 249 ILE A C 1
ATOM 1893 O O . ILE A 1 249 ? -2.670 -15.634 14.279 1.00 98.25 249 ILE A O 1
ATOM 1897 N N . ALA A 1 250 ? -3.307 -16.323 12.238 1.00 98.06 250 ALA A N 1
ATOM 1898 C CA . ALA A 1 250 ? -2.565 -17.582 12.247 1.00 98.06 250 ALA A CA 1
ATOM 1899 C C . ALA A 1 250 ? -1.174 -17.418 11.612 1.00 98.06 250 ALA A C 1
ATOM 1901 O O . ALA A 1 250 ? -1.009 -16.682 10.638 1.00 98.06 250 ALA A O 1
ATOM 1902 N N . ILE A 1 251 ? -0.176 -18.145 12.113 1.00 98.25 251 ILE A N 1
ATOM 1903 C CA . ILE A 1 251 ? 1.148 -18.233 11.480 1.00 98.25 251 ILE A CA 1
ATOM 1904 C C . ILE A 1 251 ? 1.283 -19.592 10.807 1.00 98.25 251 ILE A C 1
ATOM 1906 O O . ILE A 1 251 ? 1.210 -20.625 11.471 1.00 98.25 251 ILE A O 1
ATOM 1910 N N . ILE A 1 252 ? 1.511 -19.594 9.498 1.00 97.94 252 ILE A N 1
ATOM 1911 C CA . ILE A 1 252 ? 1.700 -20.806 8.703 1.00 97.94 252 ILE A CA 1
ATOM 1912 C C . ILE A 1 252 ? 3.198 -20.983 8.458 1.00 97.94 252 ILE A C 1
ATOM 1914 O O . ILE A 1 252 ? 3.791 -20.268 7.654 1.00 97.94 252 ILE A O 1
ATOM 1918 N N . GLY A 1 253 ? 3.818 -21.929 9.157 1.00 95.94 253 GLY A N 1
ATOM 1919 C CA . GLY A 1 253 ? 5.260 -22.159 9.156 1.00 95.94 253 GLY A CA 1
ATOM 1920 C C . GLY A 1 253 ? 5.960 -21.521 10.359 1.00 95.94 253 GLY A C 1
ATOM 1921 O O . GLY A 1 253 ? 6.019 -20.300 10.497 1.00 95.94 253 GLY A O 1
ATOM 1922 N N . SER A 1 254 ? 6.562 -22.351 11.206 1.00 92.44 254 SER A N 1
ATOM 1923 C CA . SER A 1 254 ? 7.296 -21.968 12.418 1.00 92.44 254 SER A CA 1
ATOM 1924 C C . SER A 1 254 ? 8.818 -21.978 12.224 1.00 92.44 254 SER A C 1
ATOM 1926 O O . SER A 1 254 ? 9.568 -22.113 13.191 1.00 92.44 254 SER A O 1
ATOM 1928 N N . GLY A 1 255 ? 9.287 -21.864 10.975 1.00 87.12 255 GLY A N 1
ATOM 1929 C CA . GLY A 1 255 ? 10.709 -21.734 10.633 1.00 87.12 255 GLY A CA 1
ATOM 1930 C C . GLY A 1 255 ? 11.317 -20.412 11.120 1.00 87.12 255 GLY A C 1
ATOM 1931 O O . GLY A 1 255 ? 10.716 -19.694 11.904 1.00 87.12 255 GLY A O 1
ATOM 1932 N N . LEU A 1 256 ? 12.502 -20.030 10.632 1.00 85.12 256 LEU A N 1
ATOM 1933 C CA . LEU A 1 256 ? 13.267 -18.881 11.163 1.00 85.12 256 LEU A CA 1
ATOM 1934 C C . LEU A 1 256 ? 12.479 -17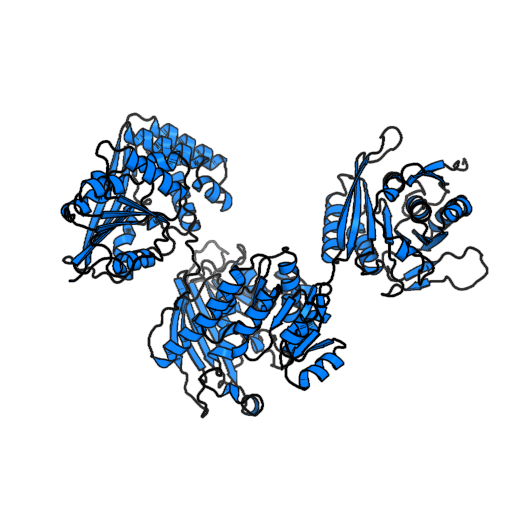.560 11.293 1.00 85.12 256 LEU A C 1
ATOM 1936 O O . LEU A 1 256 ? 12.725 -16.793 12.225 1.00 85.12 256 LEU A O 1
ATOM 1940 N N . ILE A 1 257 ? 11.562 -17.278 10.362 1.00 89.75 257 ILE A N 1
ATOM 1941 C CA . ILE A 1 257 ? 10.805 -16.018 10.327 1.00 89.75 257 ILE A CA 1
ATOM 1942 C C . ILE A 1 257 ? 9.441 -16.099 11.033 1.00 89.75 257 ILE A C 1
ATOM 1944 O O . ILE A 1 257 ? 8.962 -15.086 11.539 1.00 89.75 257 ILE A O 1
ATOM 1948 N N . GLY A 1 258 ? 8.855 -17.295 11.161 1.00 92.69 258 GLY A N 1
ATOM 1949 C CA . GLY A 1 258 ? 7.534 -17.505 11.769 1.00 92.69 258 GLY A CA 1
ATOM 1950 C C . GLY A 1 258 ? 7.419 -16.955 13.199 1.00 92.69 258 GLY A C 1
ATOM 1951 O O . GLY A 1 258 ? 6.549 -16.124 13.454 1.00 92.69 258 GLY A O 1
ATOM 1952 N N . PRO A 1 259 ? 8.331 -17.304 14.130 1.00 92.12 259 PRO A N 1
ATOM 1953 C CA . PRO A 1 259 ? 8.332 -16.771 15.491 1.00 92.12 259 PRO A CA 1
ATOM 1954 C C . PRO A 1 259 ? 8.537 -15.254 15.571 1.00 92.12 259 PRO A C 1
ATOM 1956 O O . PRO A 1 259 ? 8.106 -14.634 16.540 1.00 92.12 259 PRO A O 1
ATOM 1959 N N . ARG A 1 260 ? 9.203 -14.635 14.584 1.00 91.94 260 ARG A N 1
ATOM 1960 C CA . ARG A 1 260 ? 9.352 -13.170 14.532 1.00 91.94 260 ARG A CA 1
ATOM 1961 C C . ARG A 1 260 ? 8.021 -12.504 14.190 1.00 91.94 260 ARG A C 1
ATOM 1963 O O . ARG A 1 260 ? 7.636 -11.569 14.884 1.00 91.94 260 ARG A O 1
ATOM 1970 N N . HIS A 1 261 ? 7.299 -13.031 13.199 1.00 95.31 261 HIS A N 1
ATOM 1971 C CA . HIS A 1 261 ? 5.936 -12.586 12.886 1.00 95.31 261 HIS A CA 1
ATOM 1972 C C . HIS A 1 261 ? 4.975 -12.830 14.046 1.00 95.31 261 HIS A C 1
ATOM 1974 O O . HIS A 1 261 ? 4.237 -11.926 14.415 1.00 95.31 261 HIS A O 1
ATOM 1980 N N . ALA A 1 262 ? 5.037 -13.999 14.688 1.00 95.62 262 ALA A N 1
ATOM 1981 C CA . ALA A 1 262 ? 4.196 -14.312 15.842 1.00 95.62 262 ALA A CA 1
ATOM 1982 C C . ALA A 1 262 ? 4.378 -13.298 16.988 1.00 95.62 262 ALA A C 1
ATOM 1984 O O . ALA A 1 262 ? 3.400 -12.820 17.558 1.00 95.62 262 ALA A O 1
ATOM 1985 N N . LYS A 1 263 ? 5.628 -12.912 17.284 1.00 93.38 263 LYS A N 1
ATOM 1986 C CA . LYS A 1 263 ? 5.932 -11.863 18.271 1.00 93.38 263 LYS A CA 1
ATOM 1987 C C . LYS A 1 263 ? 5.388 -10.498 17.849 1.00 93.38 263 LYS A C 1
ATOM 1989 O O . LYS A 1 263 ? 4.756 -9.842 18.669 1.00 93.38 263 LYS A O 1
ATOM 1994 N N . ALA A 1 264 ? 5.560 -10.114 16.583 1.00 93.19 264 ALA A N 1
ATOM 1995 C CA . ALA A 1 264 ? 5.023 -8.857 16.061 1.00 93.19 264 ALA A CA 1
ATOM 1996 C C . ALA A 1 264 ? 3.484 -8.798 16.145 1.00 93.19 264 ALA A C 1
ATOM 1998 O O . ALA A 1 264 ? 2.928 -7.759 16.495 1.00 93.19 264 ALA A O 1
ATOM 1999 N N . VAL A 1 265 ? 2.796 -9.920 15.896 1.00 95.62 265 VAL A N 1
ATOM 2000 C CA . VAL A 1 265 ? 1.343 -10.046 16.100 1.00 95.62 265 VAL A CA 1
ATOM 2001 C C . VAL A 1 265 ? 0.976 -9.831 17.568 1.00 95.62 265 VAL A C 1
ATOM 2003 O O . VAL A 1 265 ? 0.102 -9.022 17.847 1.00 95.62 265 VAL A O 1
ATOM 2006 N N . ILE A 1 266 ? 1.666 -10.491 18.506 1.00 92.50 266 ILE A N 1
ATOM 2007 C CA . ILE A 1 266 ? 1.422 -10.337 19.954 1.00 92.50 266 ILE A CA 1
ATOM 2008 C C . ILE A 1 266 ? 1.632 -8.885 20.418 1.00 92.50 266 ILE A C 1
ATOM 2010 O O . ILE A 1 266 ? 0.934 -8.411 21.308 1.00 92.50 266 ILE A O 1
ATOM 2014 N N . GLN A 1 267 ? 2.592 -8.174 19.826 1.00 88.50 267 GLN A N 1
ATOM 2015 C CA . GLN A 1 267 ? 2.909 -6.784 20.169 1.00 88.50 267 GLN A CA 1
ATOM 2016 C C . GLN A 1 267 ? 1.974 -5.759 19.507 1.00 88.50 267 GLN A C 1
ATOM 2018 O O . GLN A 1 267 ? 2.049 -4.574 19.834 1.00 88.50 267 GLN A O 1
ATOM 2023 N N . THR A 1 268 ? 1.105 -6.182 18.584 1.00 87.25 268 THR A N 1
ATOM 2024 C CA . THR A 1 268 ? 0.180 -5.295 17.870 1.00 87.25 268 THR A CA 1
ATOM 2025 C C . THR A 1 268 ? -1.156 -5.220 18.622 1.00 87.25 268 THR A C 1
ATOM 2027 O O . THR A 1 268 ? -1.855 -6.229 18.673 1.00 87.25 268 THR A O 1
ATOM 2030 N N . PRO A 1 269 ? -1.567 -4.053 19.165 1.00 78.62 269 PRO A N 1
ATOM 2031 C CA . PRO A 1 269 ? -2.748 -3.945 20.038 1.00 78.62 269 PRO A CA 1
ATOM 2032 C C . PRO A 1 269 ? -4.067 -4.430 19.419 1.00 78.62 269 PRO A C 1
ATOM 2034 O O . PRO A 1 269 ? -4.923 -4.963 20.118 1.00 78.62 269 PRO A O 1
ATOM 2037 N N . ASP A 1 270 ? -4.224 -4.263 18.106 1.00 83.56 270 ASP A N 1
ATOM 2038 C CA . ASP A 1 270 ? -5.424 -4.641 17.355 1.00 83.56 270 ASP A CA 1
ATOM 2039 C C . ASP A 1 270 ? -5.356 -6.051 16.740 1.00 83.56 270 ASP A C 1
ATOM 2041 O O . ASP A 1 270 ? -6.216 -6.423 15.937 1.00 83.56 270 ASP A O 1
ATOM 2045 N N . ALA A 1 271 ? -4.350 -6.851 17.099 1.00 91.00 271 ALA A N 1
ATOM 2046 C CA . ALA A 1 271 ? -4.178 -8.216 16.621 1.00 91.00 271 ALA A CA 1
ATOM 2047 C C . ALA A 1 271 ? -4.030 -9.208 17.780 1.00 91.00 271 ALA A C 1
ATOM 2049 O O . ALA A 1 271 ? -3.698 -8.857 18.908 1.00 91.00 271 ALA A O 1
ATOM 2050 N N . SER A 1 272 ? -4.283 -10.482 17.498 1.00 92.94 272 SER A N 1
ATOM 2051 C CA . SER A 1 272 ? -4.019 -11.575 18.431 1.00 92.94 272 SER A CA 1
ATOM 2052 C C . SER A 1 272 ? -3.475 -12.794 17.695 1.00 92.94 272 SER A C 1
ATOM 2054 O O . SER A 1 272 ? -3.903 -13.108 16.581 1.00 92.94 272 SER A O 1
ATOM 2056 N N . LEU A 1 273 ? -2.513 -13.483 18.315 1.00 96.62 273 LEU A N 1
ATOM 2057 C CA . LEU A 1 273 ? -1.956 -14.718 17.772 1.00 96.62 273 LEU A CA 1
ATOM 2058 C C . LEU A 1 273 ? -2.948 -15.860 17.991 1.00 96.62 273 LEU A C 1
ATOM 2060 O O . LEU A 1 273 ? -3.140 -16.328 19.113 1.00 96.62 273 LEU A O 1
ATOM 2064 N N . HIS A 1 274 ? -3.564 -16.307 16.904 1.00 95.94 274 HIS A N 1
ATOM 2065 C CA . HIS A 1 274 ? -4.612 -17.313 16.941 1.00 95.94 274 HIS A CA 1
ATOM 2066 C C . HIS A 1 274 ? -4.059 -18.733 17.090 1.00 95.94 274 HIS A C 1
ATOM 2068 O O . HIS A 1 274 ? -4.497 -19.480 17.964 1.00 95.94 274 HIS A O 1
ATOM 2074 N N . CYS A 1 275 ? -3.105 -19.103 16.233 1.00 95.88 275 CYS A N 1
ATOM 2075 C CA . CYS A 1 275 ? -2.471 -20.416 16.247 1.00 95.88 275 CYS A CA 1
ATOM 2076 C C . CYS A 1 275 ? -1.163 -20.435 15.440 1.00 95.88 275 CYS A C 1
ATOM 2078 O O . CYS A 1 275 ? -0.890 -19.544 14.626 1.00 95.88 275 CYS A O 1
ATOM 2080 N N . ILE A 1 276 ? -0.377 -21.493 15.642 1.00 97.38 276 ILE A N 1
ATOM 2081 C CA . ILE A 1 276 ? 0.731 -21.897 14.774 1.00 97.38 276 ILE A CA 1
ATOM 2082 C C . ILE A 1 276 ? 0.303 -23.124 13.970 1.00 97.38 276 ILE A C 1
ATOM 2084 O O . ILE A 1 276 ? -0.174 -24.114 14.529 1.00 97.38 276 ILE A O 1
ATOM 2088 N N . VAL A 1 277 ? 0.532 -23.079 12.660 1.00 96.62 277 VAL A N 1
ATOM 2089 C CA . VAL A 1 277 ? 0.316 -24.198 11.746 1.00 96.62 277 VAL A CA 1
ATOM 2090 C C . VAL A 1 277 ? 1.655 -24.643 11.181 1.00 96.62 277 VAL A C 1
ATOM 2092 O O . VAL A 1 277 ? 2.288 -23.895 10.438 1.00 96.62 277 VAL A O 1
ATOM 2095 N N . ASP A 1 278 ? 2.095 -25.856 11.504 1.00 95.44 278 ASP A N 1
ATOM 2096 C CA . ASP A 1 278 ? 3.348 -26.398 10.970 1.00 95.44 278 ASP A CA 1
ATOM 2097 C C . ASP A 1 278 ? 3.323 -27.940 10.944 1.00 95.44 278 ASP A C 1
ATOM 2099 O O . ASP A 1 278 ? 2.961 -28.558 11.950 1.00 95.44 278 ASP A O 1
ATOM 2103 N N . PRO A 1 279 ? 3.709 -28.588 9.827 1.00 92.50 279 PRO A N 1
ATOM 2104 C CA . PRO A 1 279 ? 3.733 -30.048 9.737 1.00 92.50 279 PRO A CA 1
ATOM 2105 C C . PRO A 1 279 ? 4.903 -30.688 10.499 1.00 92.50 279 PRO A C 1
ATOM 2107 O O . PRO A 1 279 ? 4.926 -31.906 10.680 1.00 92.50 279 PRO A O 1
ATOM 2110 N N . SER A 1 280 ? 5.907 -29.907 10.902 1.00 87.38 280 SER A N 1
ATOM 2111 C CA . SER A 1 280 ? 7.051 -30.389 11.670 1.00 87.38 280 SER A CA 1
ATOM 2112 C C . SER A 1 280 ? 6.745 -30.433 13.166 1.00 87.38 280 SER A C 1
ATOM 2114 O O . SER A 1 280 ? 5.976 -29.634 13.701 1.00 87.38 280 SER A O 1
ATOM 2116 N N . SER A 1 281 ? 7.443 -31.318 13.880 1.00 78.94 281 SER A N 1
ATOM 2117 C CA . SER A 1 281 ? 7.365 -31.410 15.343 1.00 78.94 281 SER A CA 1
ATOM 2118 C C . SER A 1 281 ? 7.875 -30.154 16.065 1.00 78.94 281 SER A C 1
ATOM 2120 O O . SER A 1 281 ? 7.644 -30.001 17.259 1.00 78.94 281 SER A O 1
ATOM 2122 N N . GLY A 1 282 ? 8.588 -29.257 15.370 1.00 84.38 282 GLY A N 1
ATOM 2123 C CA . GLY A 1 282 ? 9.045 -27.988 15.938 1.00 84.38 282 GLY A CA 1
ATOM 2124 C C . GLY A 1 282 ? 7.905 -26.995 16.183 1.00 84.38 282 GLY A C 1
ATOM 2125 O O . GLY A 1 282 ? 7.994 -26.195 17.114 1.00 84.38 282 GLY A O 1
ATOM 2126 N N . GLY A 1 283 ? 6.822 -27.073 15.401 1.00 89.31 283 GLY A N 1
ATOM 2127 C CA . GLY A 1 283 ? 5.679 -26.164 15.519 1.00 89.31 283 GLY A CA 1
ATOM 2128 C C . GLY A 1 283 ? 4.957 -26.257 16.857 1.00 89.31 283 GLY A C 1
ATOM 2129 O O . GLY A 1 283 ? 4.576 -25.229 17.411 1.00 89.31 283 GLY A O 1
ATOM 2130 N N . GLU A 1 284 ? 4.836 -27.465 17.411 1.00 92.62 284 GLU A N 1
ATOM 2131 C CA . GLU A 1 284 ? 4.209 -27.695 18.717 1.00 92.62 284 GLU A CA 1
ATOM 2132 C C . GLU A 1 284 ? 4.988 -27.000 19.844 1.00 92.62 284 GLU A C 1
ATOM 2134 O O . GLU A 1 284 ? 4.394 -26.332 20.690 1.00 92.62 284 GLU A O 1
ATOM 2139 N N . SER A 1 285 ? 6.325 -27.070 19.809 1.00 92.81 285 SER A N 1
ATOM 2140 C CA . SER A 1 285 ? 7.180 -26.363 20.772 1.00 92.81 285 SER A CA 1
ATOM 2141 C C . SER A 1 285 ? 7.005 -24.850 20.668 1.00 92.81 285 SER A C 1
ATOM 2143 O O . SER A 1 285 ? 6.827 -24.190 21.684 1.00 92.81 285 SER A O 1
ATOM 2145 N N . VAL A 1 286 ? 7.010 -24.296 19.449 1.00 93.50 286 VAL A N 1
ATOM 2146 C CA . VAL A 1 286 ? 6.839 -22.848 19.233 1.00 93.50 286 VAL A CA 1
ATOM 2147 C C . VAL A 1 286 ? 5.460 -22.377 19.699 1.00 93.50 286 VAL A C 1
ATOM 2149 O O . VAL A 1 286 ? 5.355 -21.326 20.326 1.00 93.50 286 VAL A O 1
ATOM 2152 N N . ALA A 1 287 ? 4.404 -23.146 19.424 1.00 93.94 287 ALA A N 1
ATOM 2153 C CA . ALA A 1 287 ? 3.056 -22.834 19.886 1.00 93.94 287 ALA A CA 1
ATOM 2154 C C . ALA A 1 287 ? 2.964 -22.848 21.418 1.00 93.94 287 ALA A C 1
ATOM 2156 O O . ALA A 1 287 ? 2.406 -21.922 22.005 1.00 93.94 287 ALA A O 1
ATOM 2157 N N . SER A 1 288 ? 3.572 -23.853 22.060 1.00 93.62 288 SER A N 1
ATOM 2158 C CA . SER A 1 288 ? 3.655 -23.956 23.519 1.00 93.62 288 SER A CA 1
ATOM 2159 C C . SER A 1 288 ? 4.419 -22.781 24.133 1.00 93.62 288 SER A C 1
ATOM 2161 O O . SER A 1 288 ? 3.940 -22.185 25.096 1.00 93.62 288 SER A O 1
ATOM 2163 N N . ASP A 1 289 ? 5.573 -22.413 23.568 1.00 93.69 289 ASP A N 1
ATOM 2164 C CA . ASP A 1 289 ? 6.397 -21.293 24.047 1.00 93.69 289 ASP A CA 1
ATOM 2165 C C . ASP A 1 289 ? 5.665 -19.946 23.947 1.00 93.69 289 ASP A C 1
ATOM 2167 O O . ASP A 1 289 ? 5.902 -19.040 24.747 1.00 93.69 289 ASP A O 1
ATOM 2171 N N . LEU A 1 290 ? 4.769 -19.810 22.965 1.00 93.81 290 LEU A N 1
ATOM 2172 C CA . LEU A 1 290 ? 3.956 -18.615 22.739 1.00 93.81 290 LEU A CA 1
ATOM 2173 C C . LEU A 1 290 ? 2.558 -18.696 23.375 1.00 93.81 290 LEU A C 1
ATOM 2175 O O . LEU A 1 290 ? 1.793 -17.741 23.260 1.00 93.81 290 LEU A O 1
ATOM 2179 N N . GLY A 1 291 ? 2.214 -19.809 24.032 1.00 93.12 291 GLY A N 1
ATOM 2180 C CA . GLY A 1 291 ? 0.915 -20.009 24.680 1.00 93.12 291 GLY A CA 1
ATOM 2181 C C . GLY A 1 291 ? -0.282 -19.989 23.721 1.00 93.12 291 GLY A C 1
ATOM 2182 O O . GLY A 1 291 ? -1.343 -19.492 24.092 1.00 93.12 291 GLY A O 1
ATOM 2183 N N . THR A 1 292 ? -0.126 -20.492 22.493 1.00 93.88 292 THR A N 1
ATOM 2184 C CA . THR A 1 292 ? -1.167 -20.477 21.448 1.00 93.88 292 THR A CA 1
ATOM 2185 C C . THR A 1 292 ? -1.510 -21.886 20.947 1.00 93.88 292 THR A C 1
ATOM 2187 O O . THR A 1 292 ? -0.815 -22.857 21.251 1.00 93.88 292 THR A O 1
ATOM 2190 N N . ALA A 1 293 ? -2.597 -22.018 20.183 1.00 93.75 293 ALA A N 1
ATOM 2191 C CA . ALA A 1 293 ? -3.017 -23.298 19.620 1.00 93.75 293 ALA A CA 1
ATOM 2192 C C . ALA A 1 293 ? -2.039 -23.796 18.540 1.00 93.75 293 ALA A C 1
ATOM 2194 O O . ALA A 1 293 ? -1.440 -23.008 17.806 1.00 93.75 293 ALA A O 1
ATOM 2195 N N . TYR A 1 294 ? -1.910 -25.117 18.416 1.00 95.06 294 TYR A N 1
ATOM 2196 C CA . TYR A 1 294 ? -1.100 -25.775 17.392 1.00 95.06 294 TYR A CA 1
ATOM 2197 C C . TYR A 1 294 ? -1.977 -26.607 16.457 1.00 95.06 294 TYR A C 1
ATOM 2199 O O . TYR A 1 294 ? -2.834 -27.366 16.915 1.00 95.06 294 TYR A O 1
ATOM 2207 N N . TYR A 1 295 ? -1.702 -26.523 15.155 1.00 94.69 295 TYR A N 1
ATOM 2208 C CA . TYR A 1 295 ? -2.294 -27.391 14.143 1.00 94.69 295 TYR A CA 1
ATOM 2209 C C . TYR A 1 295 ? -1.218 -27.976 13.209 1.00 94.69 295 TYR A C 1
ATOM 2211 O O . TYR A 1 295 ? -0.327 -27.256 12.760 1.00 94.69 295 TYR A O 1
ATOM 2219 N N . PRO A 1 296 ? -1.315 -29.261 12.820 1.00 94.25 296 PRO A N 1
ATOM 2220 C CA . PRO A 1 296 ? -0.324 -29.887 11.940 1.00 94.25 296 PRO A CA 1
ATOM 2221 C C . PRO A 1 296 ? -0.479 -29.507 10.456 1.00 94.25 296 PRO A C 1
ATOM 2223 O O . PRO A 1 296 ? 0.377 -29.826 9.636 1.00 94.25 296 PRO A O 1
ATOM 2226 N N . SER A 1 297 ? -1.596 -28.882 10.066 1.00 94.19 297 SER A N 1
ATOM 2227 C CA . SER A 1 297 ? -1.857 -28.434 8.687 1.00 94.19 297 SER A CA 1
ATOM 2228 C C . SER A 1 297 ? -3.015 -27.435 8.630 1.00 94.19 297 SER A C 1
ATOM 2230 O O . SER A 1 297 ? -3.838 -27.389 9.548 1.00 94.19 297 SER A O 1
ATOM 2232 N N . ILE A 1 298 ? -3.116 -26.694 7.520 1.00 95.12 298 ILE A N 1
ATOM 2233 C CA . ILE A 1 298 ? -4.215 -25.751 7.255 1.00 95.12 298 ILE A CA 1
ATOM 2234 C C . ILE A 1 298 ? -5.563 -26.478 7.286 1.00 95.12 298 ILE A C 1
ATOM 2236 O O . ILE A 1 298 ? -6.490 -26.021 7.945 1.00 95.12 298 ILE A O 1
ATOM 2240 N N . THR A 1 299 ? -5.660 -27.663 6.681 1.00 93.44 299 THR A N 1
ATOM 2241 C CA . THR A 1 299 ? -6.888 -28.471 6.705 1.00 93.44 299 THR A CA 1
ATOM 2242 C C . THR A 1 299 ? -7.361 -28.790 8.127 1.00 93.44 299 THR A C 1
ATOM 2244 O O . THR A 1 299 ? -8.556 -28.721 8.402 1.00 93.44 299 THR A O 1
ATOM 2247 N N . HIS A 1 300 ? -6.442 -29.114 9.046 1.00 92.31 300 HIS A N 1
ATOM 2248 C CA . HIS A 1 300 ? -6.799 -29.384 10.444 1.00 92.31 300 HIS A CA 1
ATOM 2249 C C . HIS A 1 300 ? -7.255 -28.117 11.173 1.00 92.31 300 HIS A C 1
ATOM 2251 O O . HIS A 1 300 ? -8.223 -28.178 11.926 1.00 92.31 300 HIS A O 1
ATOM 2257 N N . MET A 1 301 ? -6.606 -26.979 10.913 1.00 94.25 301 MET A N 1
ATOM 2258 C CA . MET A 1 301 ? -7.035 -25.675 11.430 1.00 94.25 301 MET A CA 1
ATOM 2259 C C . MET A 1 301 ? -8.447 -25.311 10.931 1.00 94.25 301 MET A C 1
ATOM 2261 O O . MET A 1 301 ? -9.287 -24.868 11.705 1.00 94.25 301 MET A O 1
ATOM 2265 N N . LEU A 1 302 ? -8.744 -25.548 9.649 1.00 91.62 302 LEU A N 1
ATOM 2266 C CA . LEU A 1 302 ? -10.028 -25.197 9.026 1.00 91.62 302 LEU A CA 1
ATOM 2267 C C . LEU A 1 302 ? -11.188 -26.145 9.370 1.00 91.62 302 LEU A C 1
ATOM 2269 O O . LEU A 1 302 ? -12.342 -25.816 9.097 1.00 91.62 302 LEU A O 1
ATOM 2273 N N . ALA A 1 303 ? -10.919 -27.313 9.960 1.00 87.81 303 ALA A N 1
ATOM 2274 C CA . ALA A 1 303 ? -11.951 -28.302 10.278 1.00 87.81 303 ALA A CA 1
ATOM 2275 C C . ALA A 1 303 ? -12.991 -27.798 11.304 1.00 87.81 303 ALA A C 1
ATOM 2277 O O . ALA A 1 303 ? -14.100 -28.331 11.372 1.00 87.81 303 ALA A O 1
ATOM 2278 N N . SER A 1 304 ? -12.664 -26.759 12.079 1.00 67.62 304 SER A N 1
ATOM 2279 C CA . SER A 1 304 ? -13.569 -26.091 13.017 1.00 67.62 304 SER A CA 1
ATOM 2280 C C . SER A 1 304 ? -14.084 -24.775 12.422 1.00 67.62 304 SER A C 1
ATOM 2282 O O . SER A 1 304 ? -13.390 -23.762 12.447 1.00 67.62 304 SER A O 1
ATOM 2284 N N . GLN A 1 305 ? -15.324 -24.746 11.913 1.00 63.97 305 GLN A N 1
ATOM 2285 C CA . GLN A 1 305 ? -15.909 -23.507 11.360 1.00 63.97 305 GLN A CA 1
ATOM 2286 C C . GLN A 1 305 ? -16.009 -22.370 12.393 1.00 63.97 305 GLN A C 1
ATOM 2288 O O . GLN A 1 305 ? -15.950 -21.201 12.023 1.00 63.97 305 GLN A O 1
ATOM 2293 N N . SER A 1 306 ? -16.147 -22.697 13.681 1.00 66.06 306 SER A N 1
ATOM 2294 C CA . SER A 1 306 ? -16.239 -21.718 14.771 1.00 66.06 306 SER A CA 1
ATOM 2295 C C . SER A 1 306 ? -14.888 -21.173 15.247 1.00 66.06 306 SER A C 1
ATOM 2297 O O . SER A 1 306 ? -14.880 -20.189 15.979 1.00 66.06 306 SER A O 1
ATOM 2299 N N . ASP A 1 307 ? -13.768 -21.787 14.850 1.00 77.44 307 ASP A N 1
ATOM 2300 C CA . ASP A 1 307 ? -12.413 -21.431 15.308 1.00 77.44 307 ASP A CA 1
ATOM 2301 C C . ASP A 1 307 ? -11.497 -21.005 14.152 1.00 77.44 307 ASP A C 1
ATOM 2303 O O . ASP A 1 307 ? -10.286 -21.134 14.206 1.00 77.44 307 ASP A O 1
ATOM 2307 N N . LYS A 1 308 ? -12.075 -20.515 13.056 1.00 89.69 308 LYS A N 1
ATOM 2308 C CA . LYS A 1 308 ? -11.304 -20.064 11.899 1.00 89.69 308 LYS A CA 1
ATOM 2309 C C . LYS A 1 308 ? -10.660 -18.691 12.181 1.00 89.69 308 LYS A C 1
ATOM 2311 O O . LYS A 1 308 ? -11.386 -17.813 12.660 1.00 89.69 308 LYS A O 1
ATOM 2316 N N . PRO A 1 309 ? -9.368 -18.464 11.860 1.00 95.62 309 PRO A N 1
ATOM 2317 C CA . PRO A 1 309 ? -8.743 -17.146 11.975 1.00 95.62 309 PRO A CA 1
ATOM 2318 C C . PRO A 1 309 ? -9.307 -16.158 10.951 1.00 95.62 309 PRO A C 1
ATOM 2320 O O . PRO A 1 309 ? -9.842 -16.548 9.911 1.00 95.62 309 PRO A O 1
ATOM 2323 N N . ASP A 1 310 ? -9.130 -14.873 11.233 1.00 95.94 310 ASP A N 1
ATOM 2324 C CA . ASP A 1 310 ? -9.510 -13.792 10.323 1.00 95.94 310 ASP A CA 1
ATOM 2325 C C . ASP A 1 310 ? -8.431 -13.611 9.237 1.00 95.94 310 ASP A C 1
ATOM 2327 O O . ASP A 1 310 ? -8.733 -13.380 8.066 1.00 95.94 310 ASP A O 1
ATOM 2331 N N . ALA A 1 311 ? -7.160 -13.802 9.609 1.00 98.25 311 ALA A N 1
ATOM 2332 C CA . ALA A 1 311 ? -6.014 -13.661 8.716 1.00 98.25 311 ALA A CA 1
ATOM 2333 C C . ALA A 1 311 ? -4.921 -14.710 8.966 1.00 98.25 311 ALA A C 1
ATOM 2335 O O . ALA A 1 311 ? -4.871 -15.355 10.014 1.00 98.25 311 ALA A O 1
ATOM 2336 N N . ALA A 1 312 ? -4.013 -14.864 8.006 1.00 98.50 312 ALA A N 1
ATOM 2337 C CA . ALA A 1 312 ? -2.873 -15.763 8.096 1.00 98.50 312 ALA A CA 1
ATOM 2338 C C . ALA A 1 312 ? -1.600 -15.136 7.514 1.00 98.50 312 ALA A C 1
ATOM 2340 O O . ALA A 1 312 ? -1.635 -14.449 6.491 1.00 98.50 312 ALA A O 1
ATOM 2341 N N . ILE A 1 313 ? -0.464 -15.421 8.153 1.00 98.56 313 ILE A N 1
ATOM 2342 C CA . ILE A 1 313 ? 0.868 -15.056 7.670 1.00 98.56 313 ILE A CA 1
ATOM 2343 C C . ILE A 1 313 ? 1.578 -16.317 7.180 1.00 98.56 313 ILE A C 1
ATOM 2345 O O . ILE A 1 313 ? 1.820 -17.236 7.965 1.00 98.56 313 ILE A O 1
ATOM 2349 N N . VAL A 1 314 ? 1.928 -16.365 5.895 1.00 98.50 314 VAL A N 1
ATOM 2350 C CA . VAL A 1 314 ? 2.605 -17.514 5.275 1.00 98.50 314 VAL A CA 1
ATOM 2351 C C . VAL A 1 314 ? 4.121 -17.326 5.351 1.00 98.50 314 VAL A C 1
ATOM 2353 O O . VAL A 1 314 ? 4.674 -16.468 4.674 1.00 98.50 314 VAL A O 1
ATOM 2356 N N . CYS A 1 315 ? 4.776 -18.150 6.173 1.00 96.19 315 CYS A N 1
ATOM 2357 C CA . CYS A 1 315 ? 6.206 -18.145 6.520 1.00 96.19 315 CYS A CA 1
ATOM 2358 C C . CYS A 1 315 ? 6.901 -19.478 6.162 1.00 96.19 315 CYS A C 1
ATOM 2360 O O . CYS A 1 315 ? 7.830 -19.924 6.844 1.00 96.19 315 CYS A O 1
ATOM 2362 N N . THR A 1 316 ? 6.400 -20.170 5.141 1.00 93.69 316 THR A N 1
ATOM 2363 C CA . THR A 1 316 ? 6.844 -21.516 4.736 1.00 93.69 316 THR A CA 1
ATOM 2364 C C . THR A 1 316 ? 8.023 -21.467 3.745 1.00 93.69 316 THR A C 1
ATOM 2366 O O . THR A 1 316 ? 8.504 -20.389 3.418 1.00 93.69 316 THR A O 1
ATOM 2369 N N . PRO A 1 317 ? 8.559 -22.597 3.249 1.00 89.44 317 PRO A N 1
ATOM 2370 C CA . PRO A 1 317 ? 9.504 -22.561 2.132 1.00 89.44 317 PRO A CA 1
ATOM 2371 C C . PRO A 1 317 ? 8.896 -21.918 0.870 1.00 89.44 317 PRO A C 1
ATOM 2373 O O . PRO A 1 317 ? 7.758 -22.210 0.522 1.00 89.44 317 PRO A O 1
ATOM 2376 N N . ASN A 1 318 ? 9.680 -21.133 0.121 1.00 89.75 318 ASN A N 1
ATOM 2377 C CA . ASN A 1 318 ? 9.209 -20.321 -1.019 1.00 89.75 318 ASN A CA 1
ATOM 2378 C C . ASN A 1 318 ? 8.284 -21.062 -2.007 1.00 89.75 318 ASN A C 1
ATOM 2380 O O . ASN A 1 318 ? 7.311 -20.501 -2.498 1.00 89.75 318 ASN A O 1
ATOM 2384 N N . LYS A 1 319 ? 8.569 -22.341 -2.295 1.00 89.69 319 LYS A N 1
ATOM 2385 C CA . LYS A 1 319 ? 7.797 -23.156 -3.250 1.00 89.69 319 LYS A CA 1
ATOM 2386 C C . LYS A 1 319 ? 6.345 -23.412 -2.833 1.00 89.69 319 LYS A C 1
ATOM 2388 O O . LYS A 1 319 ? 5.550 -23.793 -3.678 1.00 89.69 319 LYS A O 1
ATOM 2393 N N . THR A 1 320 ? 6.013 -23.270 -1.548 1.00 93.75 320 THR A N 1
ATOM 2394 C CA . THR A 1 320 ? 4.661 -23.526 -1.028 1.00 93.75 320 THR A CA 1
ATOM 2395 C C . THR A 1 320 ? 3.840 -22.254 -0.852 1.00 93.75 320 THR A C 1
ATOM 2397 O O . THR A 1 320 ? 2.655 -22.352 -0.561 1.00 93.75 320 THR A O 1
ATOM 2400 N N . HIS A 1 321 ? 4.433 -21.070 -1.036 1.00 96.44 321 HIS A N 1
ATOM 2401 C CA . HIS A 1 321 ? 3.772 -19.783 -0.800 1.00 96.44 321 HIS A CA 1
ATOM 2402 C C . HIS A 1 321 ? 2.468 -19.645 -1.585 1.00 96.44 321 HIS A C 1
ATOM 2404 O O . HIS A 1 321 ? 1.401 -19.552 -0.985 1.00 96.44 321 HIS A O 1
ATOM 2410 N N . ALA A 1 322 ? 2.547 -19.718 -2.916 1.00 97.19 322 ALA A N 1
ATOM 2411 C CA . ALA A 1 322 ? 1.398 -19.477 -3.779 1.00 97.19 322 ALA A CA 1
ATOM 2412 C C . ALA A 1 322 ? 0.227 -20.430 -3.498 1.00 97.19 322 ALA A C 1
ATOM 2414 O O . ALA A 1 322 ? -0.909 -19.981 -3.376 1.00 97.19 322 ALA A O 1
ATOM 2415 N N . ASP A 1 323 ? 0.493 -21.727 -3.351 1.00 97.31 323 ASP A N 1
ATOM 2416 C CA . ASP A 1 323 ? -0.567 -22.722 -3.161 1.00 97.31 323 ASP A CA 1
ATOM 2417 C C . ASP A 1 323 ? -1.229 -22.611 -1.782 1.00 97.31 323 ASP A C 1
ATOM 2419 O O . ASP A 1 323 ? -2.457 -22.631 -1.690 1.00 97.31 323 ASP A O 1
ATOM 2423 N N . LEU A 1 324 ? -0.443 -22.409 -0.717 1.00 98.12 324 LEU A N 1
ATOM 2424 C CA . LEU A 1 324 ? -0.993 -22.225 0.630 1.00 98.12 324 LEU A CA 1
ATOM 2425 C C . LEU A 1 324 ? -1.770 -20.906 0.740 1.00 98.12 324 LEU A C 1
ATOM 2427 O O . LEU A 1 324 ? -2.831 -20.866 1.359 1.00 98.12 324 LEU A O 1
ATOM 2431 N N . SER A 1 325 ? -1.293 -19.833 0.103 1.00 98.56 325 SER A N 1
ATOM 2432 C CA . SER A 1 325 ? -2.023 -18.564 0.034 1.00 98.56 325 SER A CA 1
ATOM 2433 C C . SER A 1 325 ? -3.362 -18.710 -0.698 1.00 98.56 325 SER A C 1
ATOM 2435 O O . SER A 1 325 ? -4.365 -18.187 -0.213 1.00 98.56 325 SER A O 1
ATOM 2437 N N . LYS A 1 326 ? -3.424 -19.466 -1.806 1.00 98.38 326 LYS A N 1
ATOM 2438 C CA . LYS A 1 326 ? -4.688 -19.771 -2.509 1.00 98.38 326 LYS A CA 1
ATOM 2439 C C . LYS A 1 326 ? -5.658 -20.561 -1.629 1.00 98.38 326 LYS A C 1
ATOM 2441 O O . LYS A 1 326 ? -6.851 -20.253 -1.626 1.00 98.38 326 LYS A O 1
ATOM 2446 N N . GLU A 1 327 ? -5.162 -21.556 -0.888 1.00 97.75 327 GLU A N 1
ATOM 2447 C CA . GLU A 1 327 ? -5.972 -22.358 0.043 1.00 97.75 327 GLU A CA 1
ATOM 2448 C C . GLU A 1 327 ? -6.610 -21.472 1.125 1.00 97.75 327 GLU A C 1
ATOM 2450 O O . GLU A 1 327 ? -7.815 -21.556 1.368 1.00 97.75 327 GLU A O 1
ATOM 2455 N N . LEU A 1 328 ? -5.831 -20.565 1.720 1.00 98.19 328 LEU A N 1
ATOM 2456 C CA . LEU A 1 328 ? -6.293 -19.646 2.767 1.00 98.19 328 LEU A CA 1
ATOM 2457 C C . LEU A 1 328 ? -7.300 -18.616 2.240 1.00 98.19 328 LEU A C 1
ATOM 2459 O O . LEU A 1 328 ? -8.353 -18.426 2.851 1.00 98.19 328 LEU A O 1
ATOM 2463 N N . LEU A 1 329 ? -7.024 -17.999 1.086 1.00 98.12 329 LEU A N 1
ATOM 2464 C CA . LEU A 1 329 ? -7.954 -17.062 0.445 1.00 98.12 329 LEU A CA 1
ATOM 2465 C C . LEU A 1 329 ? -9.281 -17.750 0.109 1.00 98.12 329 LEU A C 1
ATOM 2467 O O . LEU A 1 329 ? -10.343 -17.234 0.444 1.00 98.12 329 LEU A O 1
ATOM 2471 N N . SER A 1 330 ? -9.226 -18.963 -0.450 1.00 96.56 330 SER A N 1
ATOM 2472 C CA . SER A 1 330 ? -10.425 -19.753 -0.766 1.00 96.56 330 SER A CA 1
ATOM 2473 C C . SER A 1 330 ? -11.209 -20.167 0.477 1.00 96.56 330 SER A C 1
ATOM 2475 O O . SER A 1 330 ? -12.425 -20.344 0.422 1.00 96.56 330 SER A O 1
ATOM 2477 N N . ALA A 1 331 ? -10.531 -20.296 1.618 1.00 95.56 331 ALA A N 1
ATOM 2478 C CA . ALA A 1 331 ? -11.186 -20.509 2.895 1.00 95.56 331 ALA A CA 1
ATOM 2479 C C . ALA A 1 331 ? -11.841 -19.234 3.444 1.00 95.56 331 ALA A C 1
ATOM 2481 O O . ALA A 1 331 ? -12.611 -19.347 4.393 1.00 95.56 331 ALA A O 1
ATOM 2482 N N . GLY A 1 332 ? -11.580 -18.047 2.887 1.00 96.19 332 GLY A N 1
ATOM 2483 C CA . GLY A 1 332 ? -12.085 -16.754 3.351 1.00 96.19 332 GLY A CA 1
ATOM 2484 C C . GLY A 1 332 ? -11.186 -16.079 4.392 1.00 96.19 332 GLY A C 1
ATOM 2485 O O . GLY A 1 332 ? -11.718 -15.564 5.372 1.00 96.19 332 GLY A O 1
ATOM 2486 N N . ILE A 1 333 ? -9.862 -16.217 4.278 1.00 97.69 333 ILE A N 1
ATOM 2487 C CA . ILE A 1 333 ? -8.861 -15.703 5.231 1.00 97.69 333 ILE A CA 1
ATOM 2488 C C . ILE A 1 333 ? -7.985 -14.675 4.508 1.00 97.69 333 ILE A C 1
ATOM 2490 O O . ILE A 1 333 ? -7.503 -14.958 3.411 1.00 97.69 333 ILE A O 1
ATOM 2494 N N . HIS A 1 334 ? -7.749 -13.504 5.109 1.00 98.50 334 HIS A N 1
ATOM 2495 C CA . HIS A 1 334 ? -6.791 -12.529 4.564 1.00 98.50 334 HIS A CA 1
ATOM 2496 C C . HIS A 1 334 ? -5.360 -13.078 4.649 1.00 98.50 334 HIS A C 1
ATOM 2498 O O . HIS A 1 334 ? -5.004 -13.735 5.627 1.00 98.50 334 HIS A O 1
ATOM 2504 N N . VAL A 1 335 ? -4.504 -12.786 3.670 1.00 98.69 335 VAL A N 1
ATOM 2505 C CA . VAL A 1 335 ? -3.161 -13.377 3.591 1.00 98.69 335 VAL A CA 1
ATOM 2506 C C . VAL A 1 335 ? -2.077 -12.309 3.530 1.00 98.69 335 VAL A C 1
ATOM 2508 O O . VAL A 1 335 ? -2.094 -11.442 2.662 1.00 98.69 335 VAL A O 1
ATOM 2511 N N . LEU A 1 336 ? -1.076 -12.439 4.399 1.00 98.62 336 LEU A N 1
ATOM 2512 C CA . LEU A 1 336 ? 0.229 -11.798 4.247 1.00 98.62 336 LEU A CA 1
ATOM 2513 C C . LEU A 1 336 ? 1.264 -12.887 3.947 1.00 98.62 336 LEU A C 1
ATOM 2515 O O . LEU A 1 336 ? 1.568 -13.726 4.791 1.00 98.62 336 LEU A O 1
ATOM 2519 N N . CYS A 1 337 ? 1.781 -12.917 2.724 1.00 98.31 337 CYS A N 1
ATOM 2520 C CA . CYS A 1 337 ? 2.722 -13.938 2.278 1.00 98.31 337 CYS A CA 1
ATOM 2521 C C . CYS A 1 337 ? 4.156 -13.419 2.338 1.00 98.31 337 CYS A C 1
ATOM 2523 O O . CYS A 1 337 ? 4.451 -12.377 1.756 1.00 98.31 337 CYS A O 1
ATOM 2525 N N . GLU A 1 338 ? 5.076 -14.137 2.985 1.00 96.50 338 GLU A N 1
ATOM 2526 C CA . GLU A 1 338 ? 6.494 -13.781 2.930 1.00 96.50 338 GLU A CA 1
ATOM 2527 C C . GLU A 1 338 ? 7.039 -13.773 1.499 1.00 96.50 338 GLU A C 1
ATOM 2529 O O . GLU A 1 338 ? 6.534 -14.445 0.597 1.00 96.50 338 GLU A O 1
ATOM 2534 N N . LYS A 1 339 ? 8.098 -12.988 1.294 1.00 93.94 339 LYS A N 1
ATOM 2535 C CA . LYS A 1 339 ? 8.759 -12.872 -0.008 1.00 93.94 339 LYS A CA 1
ATOM 2536 C C . LYS A 1 339 ? 9.749 -14.034 -0.226 1.00 93.94 339 LYS A C 1
ATOM 2538 O O . LYS A 1 339 ? 10.422 -14.441 0.725 1.00 93.94 339 LYS A O 1
ATOM 2543 N N . PRO A 1 340 ? 9.967 -14.493 -1.471 1.00 94.25 340 PRO A N 1
ATOM 2544 C CA . PRO A 1 340 ? 9.238 -14.127 -2.687 1.00 94.25 340 PRO A CA 1
ATOM 2545 C C . PRO A 1 340 ? 7.786 -14.619 -2.643 1.00 94.25 340 PRO A C 1
ATOM 2547 O O . PRO A 1 340 ? 7.518 -15.671 -2.074 1.00 94.25 340 PRO A O 1
ATOM 2550 N N . LEU A 1 341 ? 6.859 -13.887 -3.270 1.00 95.62 341 LEU A N 1
ATOM 2551 C CA . LEU A 1 341 ? 5.442 -14.283 -3.327 1.00 95.62 341 LEU A CA 1
ATOM 2552 C C . LEU A 1 341 ? 5.249 -15.664 -3.987 1.00 95.62 341 LEU A C 1
ATOM 2554 O O . LEU A 1 341 ? 4.339 -16.416 -3.651 1.00 95.62 341 LEU A O 1
ATOM 2558 N N . SER A 1 342 ? 6.115 -15.990 -4.943 1.00 94.12 342 SER A N 1
ATOM 2559 C CA . SER A 1 342 ? 6.122 -17.227 -5.723 1.00 94.12 342 SER A CA 1
ATOM 2560 C C . SER A 1 342 ? 7.536 -17.519 -6.230 1.00 94.12 342 SER A C 1
ATOM 2562 O O . SER A 1 342 ? 8.405 -16.646 -6.219 1.00 94.12 342 SER A O 1
ATOM 2564 N N . VAL A 1 343 ? 7.792 -18.755 -6.662 1.00 89.50 343 VAL A N 1
ATOM 2565 C CA . VAL A 1 343 ? 9.096 -19.160 -7.231 1.00 89.50 343 VAL A CA 1
ATOM 2566 C C . VAL A 1 343 ? 9.205 -18.892 -8.732 1.00 89.50 343 VAL A C 1
ATOM 2568 O O . VAL A 1 343 ? 10.296 -18.956 -9.297 1.00 89.50 343 VAL A O 1
ATOM 2571 N N . ASP A 1 344 ? 8.087 -18.578 -9.376 1.00 88.19 344 ASP A N 1
ATOM 2572 C CA . ASP A 1 344 ? 7.984 -18.292 -10.797 1.00 88.19 344 ASP A CA 1
ATOM 2573 C C . ASP A 1 344 ? 6.789 -17.369 -11.062 1.00 88.19 344 ASP A C 1
ATOM 2575 O O . ASP A 1 344 ? 5.877 -17.239 -10.247 1.00 88.19 344 ASP A O 1
ATOM 2579 N N . THR A 1 345 ? 6.789 -16.723 -12.225 1.00 89.62 345 THR A N 1
ATOM 2580 C CA . THR A 1 345 ? 5.744 -15.765 -12.590 1.00 89.62 345 THR A CA 1
ATOM 2581 C C . THR A 1 345 ? 4.364 -16.410 -12.727 1.00 89.62 345 THR A C 1
ATOM 2583 O O . THR A 1 345 ? 3.388 -15.801 -12.305 1.00 89.62 345 THR A O 1
ATOM 2586 N N . SER A 1 346 ? 4.267 -17.634 -13.253 1.00 90.00 346 SER A N 1
ATOM 2587 C CA . SER A 1 346 ? 2.979 -18.282 -13.530 1.00 90.00 346 SER A CA 1
ATOM 2588 C C . SER A 1 346 ? 2.244 -18.664 -12.245 1.00 90.00 346 SER A C 1
ATOM 2590 O O . SER A 1 346 ? 1.042 -18.416 -12.117 1.00 90.00 346 SER A O 1
ATOM 2592 N N . SER A 1 347 ? 2.952 -19.221 -11.258 1.00 91.81 347 SER A N 1
ATOM 2593 C CA . SER A 1 347 ? 2.342 -19.560 -9.969 1.00 91.81 347 SER A CA 1
ATOM 2594 C C . SER A 1 347 ? 1.881 -18.316 -9.203 1.00 91.81 347 SER A C 1
ATOM 2596 O O . SER A 1 347 ? 0.833 -18.369 -8.548 1.00 91.81 347 SER A O 1
ATOM 2598 N N . GLY A 1 348 ? 2.610 -17.202 -9.333 1.00 94.25 348 GLY A N 1
ATOM 2599 C CA . GLY A 1 348 ? 2.232 -15.902 -8.785 1.00 94.25 348 GLY A CA 1
ATOM 2600 C C . GLY A 1 348 ? 1.051 -15.236 -9.500 1.00 94.25 348 GLY A C 1
ATOM 2601 O O . GLY A 1 348 ? 0.159 -14.739 -8.823 1.00 94.25 348 GLY A O 1
ATOM 2602 N N . GLU A 1 349 ? 0.985 -15.281 -10.834 1.00 90.62 349 GLU A N 1
ATOM 2603 C CA . GLU A 1 349 ? -0.177 -14.811 -11.614 1.00 90.62 349 GLU A CA 1
ATOM 2604 C C . GLU A 1 349 ? -1.445 -15.560 -11.208 1.00 90.62 349 GLU A C 1
ATOM 2606 O O . GLU A 1 349 ? -2.437 -14.945 -10.828 1.00 90.62 349 GLU A O 1
ATOM 2611 N N . SER A 1 350 ? -1.364 -16.890 -11.143 1.00 94.69 350 SER A N 1
ATOM 2612 C CA . SER A 1 350 ? -2.472 -17.723 -10.680 1.00 94.69 350 SER A CA 1
ATOM 2613 C C . SER A 1 350 ? -2.896 -17.410 -9.234 1.00 94.69 350 SER A C 1
ATOM 2615 O O . SER A 1 350 ? -4.052 -17.619 -8.878 1.00 94.69 350 SER A O 1
ATOM 2617 N N . LEU A 1 351 ? -1.990 -16.942 -8.365 1.00 97.88 351 LEU A N 1
ATOM 2618 C CA . LEU A 1 351 ? -2.359 -16.498 -7.013 1.00 97.88 351 LEU A CA 1
ATOM 2619 C C . LEU A 1 351 ? -3.143 -15.180 -7.050 1.00 97.88 351 LEU A C 1
ATOM 2621 O O . LEU A 1 351 ? -4.127 -15.059 -6.322 1.00 97.88 351 LEU A O 1
ATOM 2625 N N . LEU A 1 352 ? -2.732 -14.220 -7.882 1.00 94.88 352 LEU A N 1
ATOM 2626 C CA . LEU A 1 352 ? -3.458 -12.956 -8.032 1.00 94.88 352 LEU A CA 1
ATOM 2627 C C . LEU A 1 352 ? -4.852 -13.178 -8.620 1.00 94.88 352 LEU A C 1
ATOM 2629 O O . LEU A 1 352 ? -5.814 -12.659 -8.068 1.00 94.88 352 LEU A O 1
ATOM 2633 N N . GLU A 1 353 ? -4.982 -14.031 -9.639 1.00 93.50 353 GLU A N 1
ATOM 2634 C CA . GLU A 1 353 ? -6.285 -14.414 -10.203 1.00 93.50 353 GLU A CA 1
ATOM 2635 C C . GLU A 1 353 ? -7.228 -14.972 -9.125 1.00 93.50 353 GLU A C 1
ATOM 2637 O O . GLU A 1 353 ? -8.401 -14.615 -9.069 1.00 93.50 353 GLU A O 1
ATOM 2642 N N . VAL A 1 354 ? -6.720 -15.818 -8.219 1.00 95.00 354 VAL A N 1
ATOM 2643 C CA . VAL A 1 354 ? -7.513 -16.321 -7.086 1.00 95.00 354 VAL A CA 1
ATOM 2644 C C . VAL A 1 354 ? -7.872 -15.193 -6.121 1.00 95.00 354 VAL A C 1
ATOM 2646 O O . VAL A 1 354 ? -9.021 -15.123 -5.690 1.00 95.00 354 VAL A O 1
ATOM 2649 N N . ALA A 1 355 ? -6.941 -14.298 -5.788 1.00 94.94 355 ALA A N 1
ATOM 2650 C CA . ALA A 1 355 ? -7.228 -13.159 -4.915 1.00 94.94 355 ALA A CA 1
ATOM 2651 C C . ALA A 1 355 ? -8.322 -12.242 -5.497 1.00 94.94 355 ALA A C 1
ATOM 2653 O O . ALA A 1 355 ? -9.221 -11.831 -4.765 1.00 94.94 355 ALA A O 1
ATOM 2654 N N . GLU A 1 356 ? -8.318 -12.004 -6.812 1.00 91.94 356 GLU A N 1
ATOM 2655 C CA . GLU A 1 356 ? -9.331 -11.205 -7.517 1.00 91.94 356 GLU A CA 1
ATOM 2656 C C . GLU A 1 356 ? -10.744 -11.805 -7.433 1.00 91.94 356 GLU A C 1
ATOM 2658 O O . GLU A 1 356 ? -11.730 -11.065 -7.443 1.00 91.94 356 GLU A O 1
ATOM 2663 N N . THR A 1 357 ? -10.874 -13.130 -7.279 1.00 95.81 357 THR A N 1
ATOM 2664 C CA . THR A 1 357 ? -12.189 -13.764 -7.057 1.00 95.81 357 THR A CA 1
ATOM 2665 C C . THR A 1 357 ? -12.801 -13.447 -5.686 1.00 95.81 357 THR A C 1
ATOM 2667 O O . THR A 1 357 ? -14.005 -13.643 -5.499 1.00 95.81 357 THR A O 1
ATOM 2670 N N . TYR A 1 358 ? -12.011 -12.911 -4.747 1.00 93.88 358 TYR A N 1
ATOM 2671 C CA . TYR A 1 358 ? -12.430 -12.561 -3.388 1.00 93.88 358 TYR A CA 1
ATOM 2672 C C . TYR A 1 358 ? -12.130 -11.082 -3.073 1.00 93.88 358 TYR A C 1
ATOM 2674 O O . TYR A 1 358 ? -11.247 -10.794 -2.267 1.00 93.88 358 TYR A O 1
ATOM 2682 N N . PRO A 1 359 ? -12.881 -10.116 -3.639 1.00 87.12 359 PRO A N 1
ATOM 2683 C CA . PRO A 1 359 ? -12.579 -8.683 -3.510 1.00 87.12 359 PRO A CA 1
ATOM 2684 C C . PRO A 1 359 ? -12.664 -8.133 -2.076 1.00 87.12 359 PRO A C 1
ATOM 2686 O O . PRO A 1 359 ? -12.133 -7.062 -1.804 1.00 87.12 359 PRO A O 1
ATOM 2689 N N . SER A 1 360 ? -13.325 -8.849 -1.159 1.00 90.81 360 SER A N 1
ATOM 2690 C CA . SER A 1 360 ? -13.375 -8.516 0.272 1.00 90.81 360 SER A CA 1
ATOM 2691 C C . SER A 1 360 ? -12.183 -9.058 1.071 1.00 90.81 360 SER A C 1
ATOM 2693 O O . SER A 1 360 ? -12.119 -8.858 2.279 1.00 90.81 360 SER A O 1
ATOM 2695 N N . LEU A 1 361 ? -11.281 -9.816 0.441 1.00 96.38 361 LEU A N 1
ATOM 2696 C CA . LEU A 1 361 ? -10.065 -10.337 1.060 1.00 96.38 361 LEU A CA 1
ATOM 2697 C C . LEU A 1 361 ? -8.846 -9.586 0.533 1.00 96.38 361 LEU A C 1
ATOM 2699 O O . LEU A 1 361 ? -8.850 -9.010 -0.551 1.00 96.38 361 LEU A O 1
ATOM 2703 N N . HIS A 1 362 ? -7.769 -9.619 1.313 1.00 97.62 362 HIS A N 1
ATOM 2704 C CA . HIS A 1 362 ? -6.538 -8.913 0.981 1.00 97.62 362 HIS A CA 1
ATOM 2705 C C . HIS A 1 362 ? -5.374 -9.888 0.916 1.00 97.62 362 HIS A C 1
ATOM 2707 O O . HIS A 1 362 ? -5.213 -10.724 1.807 1.00 97.62 362 HIS A O 1
ATOM 2713 N N . LEU A 1 363 ? -4.563 -9.738 -0.130 1.00 98.12 363 LEU A N 1
ATOM 2714 C CA . LEU A 1 363 ? -3.288 -10.416 -0.309 1.00 98.12 363 LEU A CA 1
ATOM 2715 C C . LEU A 1 363 ? -2.163 -9.378 -0.259 1.00 98.12 363 LEU A C 1
ATOM 2717 O O . LEU A 1 363 ? -2.061 -8.511 -1.130 1.00 98.12 363 LEU A O 1
ATOM 2721 N N . LEU A 1 364 ? -1.325 -9.472 0.768 1.00 98.31 364 LEU A N 1
ATOM 2722 C CA . LEU A 1 364 ? -0.128 -8.655 0.951 1.00 98.31 364 LEU A CA 1
ATOM 2723 C C . LEU A 1 364 ? 1.132 -9.511 0.812 1.00 98.31 364 LEU A C 1
ATOM 2725 O O . LEU A 1 364 ? 1.112 -10.721 1.048 1.00 98.31 364 LEU A O 1
ATOM 2729 N N . THR A 1 365 ? 2.248 -8.858 0.495 1.00 97.88 365 THR A N 1
ATOM 2730 C CA . THR A 1 365 ? 3.576 -9.480 0.416 1.00 97.88 365 THR A CA 1
ATOM 2731 C C . THR A 1 365 ? 4.497 -8.960 1.524 1.00 97.88 365 THR A C 1
ATOM 2733 O O . THR A 1 365 ? 4.498 -7.770 1.823 1.00 97.88 365 THR A O 1
ATOM 2736 N N . GLY A 1 366 ? 5.345 -9.825 2.088 1.00 96.12 366 GLY A N 1
ATOM 2737 C CA . GLY A 1 366 ? 6.320 -9.613 3.174 1.00 96.12 366 GLY A CA 1
ATOM 2738 C C . GLY A 1 366 ? 7.454 -8.601 2.926 1.00 96.12 366 GLY A C 1
ATOM 2739 O O . GLY A 1 366 ? 8.545 -8.751 3.478 1.00 96.12 366 GLY A O 1
ATOM 2740 N N . HIS A 1 367 ? 7.236 -7.561 2.121 1.00 96.19 367 HIS A N 1
ATOM 2741 C CA . HIS A 1 367 ? 8.203 -6.500 1.816 1.00 96.19 367 HIS A CA 1
ATOM 2742 C C . HIS A 1 367 ? 8.341 -5.477 2.960 1.00 96.19 367 HIS A C 1
ATOM 2744 O O . HIS A 1 367 ? 8.132 -4.276 2.801 1.00 96.19 367 HIS A O 1
ATOM 2750 N N . HIS A 1 368 ? 8.725 -5.953 4.147 1.00 93.31 368 HIS A N 1
ATOM 2751 C CA . HIS A 1 368 ? 8.818 -5.141 5.368 1.00 93.31 368 HIS A CA 1
ATOM 2752 C C . HIS A 1 368 ? 9.755 -3.924 5.240 1.00 93.31 368 HIS A C 1
ATOM 2754 O O . HIS A 1 368 ? 9.579 -2.942 5.957 1.00 93.31 368 HIS A O 1
ATOM 2760 N N . ARG A 1 369 ? 10.720 -3.933 4.308 1.00 95.12 369 ARG A N 1
ATOM 2761 C CA . ARG A 1 369 ? 11.627 -2.797 4.080 1.00 95.12 369 ARG A CA 1
ATOM 2762 C C . ARG A 1 369 ? 10.938 -1.509 3.649 1.00 95.12 369 ARG A C 1
ATOM 2764 O O . ARG A 1 369 ? 11.485 -0.441 3.913 1.00 95.12 369 ARG A O 1
ATOM 2771 N N . ARG A 1 370 ? 9.734 -1.570 3.069 1.00 96.31 370 ARG A N 1
ATOM 2772 C CA . ARG A 1 370 ? 8.939 -0.362 2.782 1.00 96.31 370 ARG A CA 1
ATOM 2773 C C . ARG A 1 370 ? 8.555 0.409 4.055 1.00 96.31 370 ARG A C 1
ATOM 2775 O O . ARG A 1 370 ? 8.327 1.612 3.976 1.00 96.31 370 ARG A O 1
ATOM 2782 N N . PHE A 1 371 ? 8.567 -0.258 5.215 1.00 95.25 371 PHE A N 1
ATOM 2783 C CA . PHE A 1 371 ? 8.333 0.318 6.545 1.00 95.25 371 PHE A CA 1
ATOM 2784 C C . PHE A 1 371 ? 9.626 0.676 7.295 1.00 95.25 371 PHE A C 1
ATOM 2786 O O . PHE A 1 371 ? 9.571 1.123 8.436 1.00 95.25 371 PHE A O 1
ATOM 2793 N N . ASN A 1 372 ? 10.806 0.481 6.694 1.00 95.75 372 ASN A N 1
ATOM 2794 C CA . ASN A 1 372 ? 12.060 0.926 7.298 1.00 95.75 372 ASN A CA 1
ATOM 2795 C C . ASN A 1 372 ? 12.106 2.462 7.332 1.00 95.75 372 ASN A C 1
ATOM 2797 O O . ASN A 1 372 ? 11.850 3.106 6.313 1.00 95.75 372 ASN A O 1
ATOM 2801 N N . ALA A 1 373 ? 12.491 3.042 8.472 1.00 95.81 373 ALA A N 1
ATOM 2802 C CA . ALA A 1 373 ? 12.547 4.490 8.671 1.00 95.81 373 ALA A CA 1
ATOM 2803 C C . ALA A 1 373 ? 13.292 5.222 7.536 1.00 95.81 373 ALA A C 1
ATOM 2805 O O . ALA A 1 373 ? 12.797 6.210 6.997 1.00 95.81 373 ALA A O 1
ATOM 2806 N N . TYR A 1 374 ? 14.435 4.698 7.086 1.00 96.50 374 TYR A N 1
ATOM 2807 C CA . TYR A 1 374 ? 15.197 5.310 5.997 1.00 96.50 374 TYR A CA 1
ATOM 2808 C C . TYR A 1 374 ? 14.479 5.227 4.649 1.00 96.50 374 TYR A C 1
ATOM 2810 O O . TYR A 1 374 ? 14.534 6.183 3.876 1.00 96.50 374 TYR A O 1
ATOM 2818 N N . ALA A 1 375 ? 13.766 4.134 4.367 1.00 96.94 375 ALA A N 1
ATOM 2819 C CA . ALA A 1 375 ? 12.976 4.001 3.144 1.00 96.94 375 ALA A CA 1
ATOM 2820 C C . ALA A 1 375 ? 11.772 4.960 3.145 1.00 96.94 375 ALA A C 1
ATOM 2822 O O . ALA A 1 375 ? 11.533 5.648 2.151 1.00 96.94 375 ALA A O 1
ATOM 2823 N N . VAL A 1 376 ? 11.053 5.063 4.270 1.00 96.88 376 VAL A N 1
ATOM 2824 C CA . VAL A 1 376 ? 9.913 5.983 4.430 1.00 96.88 376 VAL A CA 1
ATOM 2825 C C . VAL A 1 376 ? 10.371 7.440 4.335 1.00 96.88 376 VAL A C 1
ATOM 2827 O O . VAL A 1 376 ? 9.788 8.214 3.573 1.00 96.88 376 VAL A O 1
ATOM 2830 N N . ALA A 1 377 ? 11.447 7.812 5.035 1.00 97.44 377 ALA A N 1
ATOM 2831 C CA . ALA A 1 377 ? 12.013 9.158 4.970 1.00 97.44 377 ALA A CA 1
ATOM 2832 C C . ALA A 1 377 ? 12.474 9.499 3.548 1.00 97.44 377 ALA A C 1
ATOM 2834 O O . ALA A 1 377 ? 12.083 10.534 3.014 1.00 97.44 377 ALA A O 1
ATOM 2835 N N . THR A 1 378 ? 13.210 8.597 2.887 1.00 98.00 378 THR A N 1
ATOM 2836 C CA . THR A 1 378 ? 13.623 8.770 1.483 1.00 98.00 378 THR A CA 1
ATOM 2837 C C . THR A 1 378 ? 12.412 9.013 0.587 1.00 98.00 378 THR A C 1
ATOM 2839 O O . THR A 1 378 ? 12.398 9.967 -0.189 1.00 98.00 378 THR A O 1
ATOM 2842 N N . LYS A 1 379 ? 11.353 8.204 0.724 1.00 97.19 379 LYS A N 1
ATOM 2843 C CA . LYS A 1 379 ? 10.122 8.363 -0.056 1.00 97.19 379 LYS A CA 1
ATOM 2844 C C . LYS A 1 379 ? 9.475 9.737 0.150 1.00 97.19 379 LYS A C 1
ATOM 2846 O O . LYS A 1 379 ? 9.046 10.359 -0.825 1.00 97.19 379 LYS A O 1
ATOM 2851 N N . ARG A 1 380 ? 9.417 10.218 1.397 1.00 96.81 380 ARG A N 1
ATOM 2852 C CA . ARG A 1 380 ? 8.877 11.543 1.749 1.00 96.81 380 ARG A CA 1
ATOM 2853 C C . ARG A 1 380 ? 9.747 12.677 1.196 1.00 96.81 380 ARG A C 1
ATOM 2855 O O . ARG A 1 380 ? 9.199 13.610 0.612 1.00 96.81 380 ARG A O 1
ATOM 2862 N N . ILE A 1 381 ? 11.075 12.558 1.280 1.00 95.94 381 ILE A N 1
ATOM 2863 C CA . ILE A 1 381 ? 12.030 13.528 0.717 1.00 95.94 381 ILE A CA 1
ATOM 2864 C C . ILE A 1 381 ? 11.853 13.637 -0.801 1.00 95.94 381 ILE A C 1
ATOM 2866 O O . ILE A 1 381 ? 11.687 14.740 -1.316 1.00 95.94 381 ILE A O 1
ATOM 2870 N N . LEU A 1 382 ? 11.811 12.509 -1.521 1.00 95.19 382 LEU A N 1
ATOM 2871 C CA . LEU A 1 382 ? 11.643 12.498 -2.982 1.00 95.19 382 LEU A CA 1
ATOM 2872 C C . LEU A 1 382 ? 10.310 13.113 -3.438 1.00 95.19 382 LEU A C 1
ATOM 2874 O O . LEU A 1 382 ? 10.236 13.671 -4.530 1.00 95.19 382 LEU A O 1
ATOM 2878 N N . LYS A 1 383 ? 9.262 13.032 -2.607 1.00 92.31 383 LYS A N 1
ATOM 2879 C CA . LYS A 1 383 ? 7.951 13.654 -2.866 1.00 92.31 383 LYS A CA 1
ATOM 2880 C C . LYS A 1 383 ? 7.869 15.119 -2.425 1.00 92.31 383 LYS A C 1
ATOM 2882 O O . LYS A 1 383 ? 6.908 15.807 -2.777 1.00 92.31 383 LYS A O 1
ATOM 2887 N N . SER A 1 384 ? 8.847 15.615 -1.669 1.00 88.75 384 SER A N 1
ATOM 2888 C CA . SER A 1 384 ? 8.839 16.981 -1.159 1.00 88.75 384 SER A CA 1
ATOM 2889 C C . SER A 1 384 ? 9.082 18.004 -2.265 1.00 88.75 384 SER A C 1
ATOM 2891 O O . SER A 1 384 ? 10.039 17.917 -3.033 1.00 88.75 384 SER A O 1
ATOM 2893 N N . LYS A 1 385 ? 8.245 19.046 -2.302 1.00 81.50 385 LYS A N 1
ATOM 2894 C CA . LYS A 1 385 ? 8.443 20.193 -3.200 1.00 81.50 385 LYS A CA 1
ATOM 2895 C C . LYS A 1 385 ? 9.565 21.118 -2.724 1.00 81.50 385 LYS A C 1
ATOM 2897 O O . LYS A 1 385 ? 10.200 21.768 -3.547 1.00 81.50 385 LYS A O 1
ATOM 2902 N N . THR A 1 386 ? 9.810 21.182 -1.417 1.00 83.31 386 THR A N 1
ATOM 2903 C CA . THR A 1 386 ? 10.796 22.083 -0.801 1.00 83.31 386 THR A CA 1
ATOM 2904 C C . THR A 1 386 ? 12.183 21.452 -0.672 1.00 83.31 386 THR A C 1
ATOM 2906 O O . THR A 1 386 ? 13.171 22.178 -0.646 1.00 83.31 386 THR A O 1
ATOM 2909 N N . HIS A 1 387 ? 12.274 20.118 -0.662 1.00 89.56 387 HIS A N 1
ATOM 2910 C CA . HIS A 1 387 ? 13.534 19.353 -0.624 1.00 89.56 387 HIS A CA 1
ATOM 2911 C C . HIS A 1 387 ? 13.770 18.582 -1.935 1.00 89.56 387 HIS A C 1
ATOM 2913 O O . HIS A 1 387 ? 14.472 17.573 -1.963 1.00 89.56 387 HIS A O 1
ATOM 2919 N N . SER A 1 388 ? 13.166 19.055 -3.028 1.00 84.94 388 SER A N 1
ATOM 2920 C CA . SER A 1 388 ? 13.182 18.381 -4.324 1.00 84.94 388 SER A CA 1
ATOM 2921 C C . SER A 1 388 ? 14.597 18.236 -4.888 1.00 84.94 388 SER A C 1
ATOM 2923 O O . SER A 1 388 ? 15.406 19.164 -4.839 1.00 84.94 388 SER A O 1
ATOM 2925 N N . ILE A 1 389 ? 14.867 17.077 -5.489 1.00 90.44 389 ILE A N 1
ATOM 2926 C CA . ILE A 1 389 ? 16.042 16.835 -6.339 1.00 90.44 389 ILE A CA 1
ATOM 2927 C C . ILE A 1 389 ? 15.713 16.989 -7.834 1.00 90.44 389 ILE A C 1
ATOM 2929 O O . ILE A 1 389 ? 16.533 16.663 -8.691 1.00 90.44 389 ILE A O 1
ATOM 2933 N N . GLY A 1 390 ? 14.537 17.532 -8.162 1.00 88.94 390 GLY A N 1
ATOM 2934 C CA . GLY A 1 390 ? 14.055 17.701 -9.529 1.00 88.94 390 GLY A CA 1
ATOM 2935 C C . GLY A 1 390 ? 13.455 16.416 -10.099 1.00 88.94 390 GLY A C 1
ATOM 2936 O O . GLY A 1 390 ? 13.002 15.542 -9.362 1.00 88.94 390 GLY A O 1
ATOM 2937 N N . GLN A 1 391 ? 13.441 16.296 -11.426 1.00 89.94 391 GLN A N 1
ATOM 2938 C CA . GLN A 1 391 ? 13.017 15.065 -12.089 1.00 89.94 391 GLN A CA 1
ATOM 2939 C C . GLN A 1 391 ? 14.096 13.997 -11.904 1.00 89.94 391 GLN A C 1
ATOM 2941 O O . GLN A 1 391 ? 15.252 14.232 -12.249 1.00 89.94 391 GLN A O 1
ATOM 2946 N N . ILE A 1 392 ? 13.724 12.824 -11.391 1.00 95.38 392 ILE A N 1
ATOM 2947 C CA . ILE A 1 392 ? 14.645 11.689 -11.267 1.00 95.38 392 ILE A CA 1
ATOM 2948 C C . ILE A 1 392 ? 15.016 11.203 -12.671 1.00 95.38 392 ILE A C 1
ATOM 2950 O O . ILE A 1 392 ? 14.144 10.998 -13.513 1.00 95.38 392 ILE A O 1
ATOM 2954 N N . THR A 1 393 ? 16.312 11.040 -12.925 1.00 92.81 393 THR A N 1
ATOM 2955 C CA . THR A 1 393 ? 16.847 10.598 -14.222 1.00 92.81 393 THR A CA 1
ATOM 2956 C C . THR A 1 393 ? 17.550 9.252 -14.125 1.00 92.81 393 THR A C 1
ATOM 2958 O O . THR A 1 393 ? 17.491 8.463 -15.070 1.00 92.81 393 THR A O 1
ATOM 2961 N N . ALA A 1 394 ? 18.194 8.968 -12.990 1.00 98.31 394 ALA A N 1
ATOM 2962 C CA . ALA A 1 394 ? 18.930 7.731 -12.800 1.00 98.31 394 ALA A CA 1
ATOM 2963 C C . ALA A 1 394 ? 19.027 7.297 -11.331 1.00 98.31 394 ALA A C 1
ATOM 2965 O O . ALA A 1 394 ? 18.845 8.099 -10.413 1.00 98.31 394 ALA A O 1
ATOM 2966 N N . ILE A 1 395 ? 19.396 6.034 -11.115 1.00 98.50 395 ILE A N 1
ATOM 2967 C CA . ILE A 1 395 ? 19.802 5.499 -9.811 1.00 98.50 395 ILE A CA 1
ATOM 2968 C C . ILE A 1 395 ? 21.066 4.640 -9.931 1.00 98.50 395 ILE A C 1
ATOM 2970 O O . ILE A 1 395 ? 21.255 3.907 -10.898 1.00 98.50 395 ILE A O 1
ATOM 2974 N N . SER A 1 396 ? 21.930 4.701 -8.922 1.00 98.50 396 SER A N 1
ATOM 2975 C CA . SER A 1 396 ? 22.992 3.719 -8.704 1.00 98.50 396 SER A CA 1
ATOM 2976 C C . SER A 1 396 ? 22.764 3.022 -7.370 1.00 98.50 396 SER A C 1
ATOM 2978 O O . SER A 1 396 ? 22.655 3.696 -6.349 1.00 98.50 396 SER A O 1
ATOM 2980 N N . GLY A 1 397 ? 22.724 1.692 -7.373 1.00 97.81 397 GLY A N 1
ATOM 2981 C CA . GLY A 1 397 ? 22.566 0.871 -6.176 1.00 97.81 397 GLY A CA 1
ATOM 2982 C C . GLY A 1 397 ? 23.705 -0.129 -5.977 1.00 97.81 397 GLY A C 1
ATOM 2983 O O . GLY A 1 397 ? 24.358 -0.555 -6.935 1.00 97.81 397 GLY A O 1
ATOM 2984 N N . LEU A 1 398 ? 23.948 -0.491 -4.722 1.00 96.81 398 LEU A N 1
ATOM 2985 C CA . LEU A 1 398 ? 24.958 -1.459 -4.316 1.00 96.81 398 LEU A CA 1
ATOM 2986 C C . LEU A 1 398 ? 24.440 -2.279 -3.133 1.00 96.81 398 LEU A C 1
ATOM 2988 O O . LEU A 1 398 ? 24.088 -1.728 -2.093 1.00 96.81 398 LEU A O 1
ATOM 2992 N N . TRP A 1 399 ? 24.458 -3.600 -3.283 1.00 97.62 399 TRP A N 1
ATOM 2993 C CA . TRP A 1 399 ? 24.317 -4.535 -2.175 1.00 97.62 399 TRP A CA 1
ATOM 2994 C C . TRP A 1 399 ? 25.472 -5.531 -2.235 1.00 97.62 399 TRP A C 1
ATOM 2996 O O . TRP A 1 399 ? 25.544 -6.374 -3.128 1.00 97.62 399 TRP A O 1
ATOM 3006 N N . ALA A 1 400 ? 26.412 -5.409 -1.308 1.00 96.12 400 ALA A N 1
ATOM 3007 C CA . ALA A 1 400 ? 27.614 -6.217 -1.242 1.00 96.12 400 ALA A CA 1
ATOM 3008 C C . ALA A 1 400 ? 27.929 -6.573 0.213 1.00 96.12 400 ALA A C 1
ATOM 3010 O O . ALA A 1 400 ? 28.147 -5.688 1.038 1.00 96.12 400 ALA A O 1
ATOM 3011 N N . LEU A 1 401 ? 27.970 -7.868 0.520 1.00 94.12 401 LEU A N 1
ATOM 3012 C CA . LEU A 1 401 ? 28.269 -8.382 1.856 1.00 94.12 401 LEU A CA 1
ATOM 3013 C C . LEU A 1 401 ? 28.948 -9.751 1.756 1.00 94.12 401 LEU A C 1
ATOM 3015 O O . LEU A 1 401 ? 28.688 -10.510 0.832 1.00 94.12 401 LEU A O 1
ATOM 3019 N N . TYR A 1 402 ? 29.809 -10.100 2.710 1.00 94.81 402 TYR A N 1
ATOM 3020 C CA . TYR A 1 402 ? 30.465 -11.407 2.726 1.00 94.81 402 TYR A CA 1
ATOM 3021 C C . TYR A 1 402 ? 29.671 -12.396 3.581 1.00 94.81 402 TYR A C 1
ATOM 3023 O O . TYR A 1 402 ? 29.580 -12.232 4.801 1.00 94.81 402 TYR A O 1
ATOM 3031 N N . LYS A 1 403 ? 29.119 -13.445 2.960 1.00 94.50 403 LYS A N 1
ATOM 3032 C CA . LYS A 1 403 ? 28.481 -14.547 3.693 1.00 94.50 403 LYS A CA 1
ATOM 3033 C C . LYS A 1 403 ? 29.499 -15.658 3.995 1.00 94.50 403 LYS A C 1
ATOM 3035 O O . LYS A 1 403 ? 30.103 -16.191 3.064 1.00 94.50 403 LYS A O 1
ATOM 3040 N N . PRO A 1 404 ? 29.695 -16.040 5.273 1.00 93.44 404 PRO A N 1
ATOM 3041 C CA . PRO A 1 404 ? 30.655 -17.077 5.647 1.00 93.44 404 PRO A CA 1
ATOM 3042 C C . PRO A 1 404 ? 30.169 -18.480 5.257 1.00 93.44 404 PRO A C 1
ATOM 3044 O O . PRO A 1 404 ? 28.980 -18.695 5.034 1.00 93.44 404 PRO A O 1
ATOM 3047 N N . GLN A 1 405 ? 31.078 -19.462 5.264 1.00 93.19 405 GLN A N 1
ATOM 3048 C CA . GLN A 1 405 ? 30.769 -20.864 4.942 1.00 93.19 405 GLN A CA 1
ATOM 3049 C C . GLN A 1 405 ? 29.595 -21.427 5.763 1.00 93.19 405 GLN A C 1
ATOM 3051 O O . GLN A 1 405 ? 28.743 -22.115 5.209 1.00 93.19 405 GLN A O 1
ATOM 3056 N N . SER A 1 406 ? 29.490 -21.053 7.042 1.00 93.12 406 SER A N 1
ATOM 3057 C CA . SER A 1 406 ? 28.417 -21.501 7.938 1.00 93.12 406 SER A CA 1
ATOM 3058 C C . SER A 1 406 ? 27.008 -21.130 7.466 1.00 93.12 406 SER A C 1
ATOM 3060 O O . SER A 1 406 ? 26.061 -21.832 7.796 1.00 93.12 406 SER A O 1
ATOM 3062 N N . TYR A 1 407 ? 26.847 -20.072 6.662 1.00 91.31 407 TYR A N 1
ATOM 3063 C CA . TYR A 1 407 ? 25.556 -19.706 6.063 1.00 91.31 407 TYR A CA 1
ATOM 3064 C C . TYR A 1 407 ? 25.068 -20.735 5.031 1.00 91.31 407 TYR A C 1
ATOM 3066 O O . TYR A 1 407 ? 23.870 -20.845 4.753 1.00 91.31 407 TYR A O 1
ATOM 3074 N N . PHE A 1 408 ? 25.998 -21.490 4.453 1.00 91.56 408 PHE A N 1
ATOM 3075 C CA . PHE A 1 408 ? 25.723 -22.515 3.458 1.00 91.56 408 PHE A CA 1
ATOM 3076 C C . PHE A 1 408 ? 25.704 -23.915 4.065 1.00 91.56 408 PHE A C 1
ATOM 3078 O O . PHE A 1 408 ? 25.459 -24.864 3.330 1.00 91.56 408 PHE A O 1
ATOM 3085 N N . ASP A 1 409 ? 26.024 -24.087 5.344 1.00 90.75 409 ASP A N 1
ATOM 3086 C CA . ASP A 1 409 ? 26.046 -25.394 6.003 1.00 90.75 409 ASP A CA 1
ATOM 3087 C C . ASP A 1 409 ? 24.642 -25.775 6.521 1.00 90.75 409 ASP A C 1
ATOM 3089 O O . ASP A 1 409 ? 23.765 -24.911 6.603 1.00 90.75 409 ASP A O 1
ATOM 3093 N N . PRO A 1 410 ? 24.378 -27.057 6.840 1.00 85.12 410 PRO A N 1
ATOM 3094 C CA . PRO A 1 410 ? 23.060 -27.471 7.312 1.00 85.12 410 PRO A CA 1
ATOM 3095 C C . PRO A 1 410 ? 22.576 -26.702 8.549 1.00 85.12 410 PRO A C 1
ATOM 3097 O O . PRO A 1 410 ? 23.372 -26.481 9.466 1.00 85.12 410 PRO A O 1
ATOM 3100 N N . PRO A 1 411 ? 21.285 -26.314 8.620 1.00 80.38 411 PRO A N 1
ATOM 3101 C CA . PRO A 1 411 ? 20.166 -26.716 7.748 1.00 80.38 411 PRO A CA 1
ATOM 3102 C C . PRO A 1 411 ? 19.879 -25.764 6.563 1.00 80.38 411 PRO A C 1
ATOM 3104 O O . PRO A 1 411 ? 18.779 -25.776 6.004 1.00 80.38 411 PRO A O 1
ATOM 3107 N N . THR A 1 412 ? 20.809 -24.871 6.211 1.00 85.69 412 THR A N 1
ATOM 3108 C CA . THR A 1 412 ? 20.617 -23.843 5.173 1.00 85.69 412 THR A CA 1
ATOM 3109 C C . THR A 1 412 ? 21.388 -24.126 3.878 1.00 85.69 412 THR A C 1
ATOM 3111 O O . THR A 1 412 ? 21.662 -23.224 3.087 1.00 85.69 412 THR A O 1
ATOM 3114 N N . GLU A 1 413 ? 21.705 -25.391 3.603 1.00 88.56 413 GLU A N 1
ATOM 3115 C CA . GLU A 1 413 ? 22.445 -25.828 2.413 1.00 88.56 413 GLU A CA 1
ATOM 3116 C C . GLU A 1 413 ? 21.726 -25.540 1.089 1.00 88.56 413 GLU A C 1
ATOM 3118 O O . GLU A 1 413 ? 22.373 -25.413 0.047 1.00 88.56 413 GLU A O 1
ATOM 3123 N N . TRP A 1 414 ? 20.403 -25.358 1.127 1.00 86.38 414 TRP A N 1
ATOM 3124 C CA . TRP A 1 414 ? 19.598 -24.980 -0.035 1.00 86.38 414 TRP A CA 1
ATOM 3125 C C . TRP A 1 414 ? 20.020 -23.632 -0.641 1.00 86.38 414 TRP A C 1
ATOM 3127 O O . TRP A 1 414 ? 19.817 -23.420 -1.836 1.00 86.38 414 TRP A O 1
ATOM 3137 N N . HIS A 1 415 ? 20.682 -22.755 0.129 1.00 88.69 415 HIS A N 1
ATOM 3138 C CA . HIS A 1 415 ? 21.257 -21.504 -0.377 1.00 88.69 415 HIS A CA 1
ATOM 3139 C C . HIS A 1 415 ? 22.284 -21.716 -1.507 1.00 88.69 415 HIS A C 1
ATOM 3141 O O . HIS A 1 415 ? 22.547 -20.784 -2.264 1.00 88.69 415 HIS A O 1
ATOM 3147 N N . ARG A 1 416 ? 22.861 -22.924 -1.632 1.00 91.75 416 ARG A N 1
ATOM 3148 C CA . ARG A 1 416 ? 23.831 -23.291 -2.682 1.00 91.75 416 ARG A CA 1
ATOM 3149 C C . ARG A 1 416 ? 23.178 -23.623 -4.030 1.00 91.75 416 ARG A C 1
ATOM 3151 O O . ARG A 1 416 ? 23.893 -23.714 -5.028 1.00 91.75 416 ARG A O 1
ATOM 3158 N N . SER A 1 417 ? 21.866 -23.870 -4.045 1.00 88.69 417 SER A N 1
ATOM 3159 C CA . SER A 1 417 ? 21.119 -24.309 -5.229 1.00 88.69 417 SER A CA 1
ATOM 3160 C C . SER A 1 417 ? 20.973 -23.179 -6.239 1.00 88.69 417 SER A C 1
ATOM 3162 O O . SER A 1 417 ? 20.508 -22.100 -5.873 1.00 88.69 417 SER A O 1
ATOM 3164 N N . GLY A 1 418 ? 21.288 -23.435 -7.509 1.00 84.38 418 GLY A N 1
ATOM 3165 C CA . GLY A 1 418 ? 21.011 -22.490 -8.581 1.00 84.38 418 GLY A CA 1
ATOM 3166 C C . GLY A 1 418 ? 19.521 -22.288 -8.824 1.00 84.38 418 GLY A C 1
ATOM 3167 O O . GLY A 1 418 ? 19.144 -21.265 -9.366 1.00 84.38 418 GLY A O 1
ATOM 3168 N N . GLU A 1 419 ? 18.630 -23.193 -8.420 1.00 81.62 419 GLU A N 1
ATOM 3169 C CA . GLU A 1 419 ? 17.195 -23.038 -8.701 1.00 81.62 419 GLU A CA 1
ATOM 3170 C C . GLU A 1 419 ? 16.533 -21.964 -7.827 1.00 81.62 419 GLU A C 1
ATOM 3172 O O . GLU A 1 419 ? 15.838 -21.086 -8.346 1.00 81.62 419 GLU A O 1
ATOM 3177 N N . SER A 1 420 ? 16.775 -22.024 -6.515 1.00 78.81 420 SER A N 1
ATOM 3178 C CA . SER A 1 420 ? 16.073 -21.221 -5.503 1.00 78.81 420 SER A CA 1
ATOM 3179 C C . SER A 1 420 ? 16.992 -20.447 -4.557 1.00 78.81 420 SER A C 1
ATOM 3181 O O . SER A 1 420 ? 16.501 -19.640 -3.770 1.00 78.81 420 SER A O 1
ATOM 3183 N N . GLY A 1 421 ? 18.293 -20.747 -4.565 1.00 85.56 421 GLY A N 1
ATOM 3184 C CA . GLY A 1 421 ? 19.300 -20.074 -3.752 1.00 85.56 421 GLY A CA 1
ATOM 3185 C C . GLY A 1 421 ? 19.826 -18.805 -4.420 1.00 85.56 421 GLY A C 1
ATOM 3186 O O . GLY A 1 421 ? 19.156 -18.206 -5.260 1.00 85.56 421 GLY A O 1
ATOM 3187 N N . GLY A 1 422 ? 21.037 -18.408 -4.028 1.00 92.00 422 GLY A N 1
ATOM 3188 C CA . GLY A 1 422 ? 21.724 -17.252 -4.603 1.00 92.00 422 GLY A CA 1
ATOM 3189 C C . GLY A 1 422 ? 21.196 -15.886 -4.136 1.00 92.00 422 GLY A C 1
ATOM 3190 O O . GLY A 1 422 ? 20.076 -15.754 -3.621 1.00 92.00 422 GLY A O 1
ATOM 3191 N N . PRO A 1 423 ? 22.017 -14.830 -4.251 1.00 95.06 423 PRO A N 1
ATOM 3192 C CA . PRO A 1 423 ? 21.654 -13.499 -3.808 1.00 95.06 423 PRO A CA 1
ATOM 3193 C C . PRO A 1 423 ? 20.554 -12.866 -4.663 1.00 95.06 423 PRO A C 1
ATOM 3195 O O . PRO A 1 423 ? 19.920 -11.938 -4.166 1.00 95.06 423 PRO A O 1
ATOM 3198 N N . VAL A 1 424 ? 20.259 -13.330 -5.886 1.00 94.88 424 VAL A N 1
ATOM 3199 C CA . VAL A 1 424 ? 19.160 -12.751 -6.681 1.00 94.88 424 VAL A CA 1
ATOM 3200 C C . VAL A 1 424 ? 17.807 -13.023 -6.016 1.00 94.88 424 VAL A C 1
ATOM 3202 O O . VAL A 1 424 ? 17.043 -12.094 -5.750 1.00 94.88 424 VAL A O 1
ATOM 3205 N N . TRP A 1 425 ? 17.525 -14.277 -5.665 1.00 91.25 425 TRP A N 1
ATOM 3206 C CA . TRP A 1 425 ? 16.263 -14.632 -5.010 1.00 91.25 425 TRP A CA 1
ATOM 3207 C C . TRP A 1 425 ? 16.198 -14.216 -3.545 1.00 91.25 425 TRP A C 1
ATOM 3209 O O . TRP A 1 425 ? 15.128 -13.880 -3.036 1.00 91.25 425 TRP A O 1
ATOM 3219 N N . ILE A 1 426 ? 17.331 -14.261 -2.846 1.00 90.88 426 ILE A N 1
ATOM 3220 C CA . ILE A 1 426 ? 17.354 -14.059 -1.397 1.00 90.88 426 ILE A CA 1
ATOM 3221 C C . ILE A 1 426 ? 17.448 -12.570 -1.041 1.00 90.88 426 ILE A C 1
ATOM 3223 O O . ILE A 1 426 ? 16.761 -12.127 -0.114 1.00 90.88 426 ILE A O 1
ATOM 3227 N N . ASN A 1 427 ? 18.287 -11.816 -1.763 1.00 94.38 427 ASN A N 1
ATOM 3228 C CA . ASN A 1 427 ? 18.677 -10.446 -1.424 1.00 94.38 427 ASN A CA 1
ATOM 3229 C C . ASN A 1 427 ? 18.173 -9.418 -2.450 1.00 94.38 427 ASN A C 1
ATOM 3231 O O . ASN A 1 427 ? 17.488 -8.480 -2.053 1.00 94.38 427 ASN A O 1
ATOM 3235 N N . LEU A 1 428 ? 18.429 -9.605 -3.751 1.00 96.38 428 LEU A N 1
ATOM 3236 C CA . LEU A 1 428 ? 18.054 -8.637 -4.792 1.00 96.38 428 LEU A CA 1
ATOM 3237 C C . LEU A 1 428 ? 16.546 -8.407 -4.867 1.00 96.38 428 LEU A C 1
ATOM 3239 O O . LEU A 1 428 ? 16.126 -7.303 -5.185 1.00 96.38 428 LEU A O 1
ATOM 3243 N N . ILE A 1 429 ? 15.725 -9.410 -4.549 1.00 95.31 429 ILE A N 1
ATOM 3244 C CA . ILE A 1 429 ? 14.268 -9.241 -4.545 1.00 95.31 429 ILE A CA 1
ATOM 3245 C C . ILE A 1 429 ? 13.799 -8.113 -3.612 1.00 95.31 429 ILE A C 1
ATOM 3247 O O . ILE A 1 429 ? 12.828 -7.426 -3.920 1.00 95.31 429 ILE A O 1
ATOM 3251 N N . HIS A 1 430 ? 14.512 -7.881 -2.505 1.00 96.50 430 HIS A N 1
ATOM 3252 C CA . HIS A 1 430 ? 14.251 -6.746 -1.618 1.00 96.50 430 HIS A CA 1
ATOM 3253 C C . HIS A 1 430 ? 14.635 -5.420 -2.269 1.00 96.50 430 HIS A C 1
ATOM 3255 O O . HIS A 1 430 ? 13.912 -4.438 -2.148 1.00 96.50 430 HIS A O 1
ATOM 3261 N N . GLU A 1 431 ? 15.764 -5.402 -2.972 1.00 97.31 431 GLU A N 1
ATOM 3262 C CA . GLU A 1 431 ? 16.271 -4.218 -3.664 1.00 97.31 431 GLU A CA 1
ATOM 3263 C C . GLU A 1 431 ? 15.344 -3.821 -4.818 1.00 97.31 431 GLU A C 1
ATOM 3265 O O . GLU A 1 431 ? 14.979 -2.659 -4.943 1.00 97.31 431 GLU A O 1
ATOM 3270 N N . ILE A 1 432 ? 14.888 -4.789 -5.617 1.00 97.88 432 ILE A N 1
ATOM 3271 C CA . ILE A 1 432 ? 13.904 -4.576 -6.686 1.00 97.88 432 ILE A CA 1
ATOM 3272 C C . ILE A 1 432 ? 12.638 -3.921 -6.126 1.00 97.88 432 ILE A C 1
ATOM 3274 O O . ILE A 1 432 ? 12.162 -2.927 -6.675 1.00 97.88 432 ILE A O 1
ATOM 3278 N N . ASP A 1 433 ? 12.106 -4.468 -5.031 1.00 97.94 433 ASP A N 1
ATOM 3279 C CA . ASP A 1 433 ? 10.899 -3.948 -4.397 1.00 97.94 433 ASP A CA 1
ATOM 3280 C C . ASP A 1 433 ? 11.077 -2.511 -3.889 1.00 97.94 433 ASP A C 1
ATOM 3282 O O . ASP A 1 433 ? 10.265 -1.640 -4.208 1.00 97.94 433 ASP A O 1
ATOM 3286 N N . ILE A 1 434 ? 12.168 -2.234 -3.167 1.00 97.44 434 ILE A N 1
ATOM 3287 C CA . ILE A 1 434 ? 12.460 -0.882 -2.679 1.00 97.44 434 ILE A CA 1
ATOM 3288 C C . ILE A 1 434 ? 12.627 0.096 -3.832 1.00 97.44 434 ILE A C 1
ATOM 3290 O O . ILE A 1 434 ? 12.131 1.215 -3.745 1.00 97.44 434 ILE A O 1
ATOM 3294 N N . LEU A 1 435 ? 13.308 -0.290 -4.912 1.00 98.06 435 LEU A N 1
ATOM 3295 C CA . LEU A 1 435 ? 13.480 0.585 -6.068 1.00 98.06 435 LEU A CA 1
ATOM 3296 C C . LEU A 1 435 ? 12.133 0.918 -6.715 1.00 98.06 435 LEU A C 1
ATOM 3298 O O . LEU A 1 435 ? 11.886 2.088 -7.013 1.00 98.06 435 LEU A O 1
ATOM 3302 N N . HIS A 1 436 ? 11.242 -0.069 -6.866 1.00 97.44 436 HIS A N 1
ATOM 3303 C CA . HIS A 1 436 ? 9.876 0.184 -7.327 1.00 97.44 436 HIS A CA 1
ATOM 3304 C C . HIS A 1 436 ? 9.133 1.144 -6.394 1.00 97.44 436 HIS A C 1
ATOM 3306 O O . HIS A 1 436 ? 8.524 2.115 -6.851 1.00 97.44 436 HIS A O 1
ATOM 3312 N N . TYR A 1 437 ? 9.221 0.896 -5.085 1.00 97.50 437 TYR A N 1
ATOM 3313 C CA . TYR A 1 437 ? 8.582 1.713 -4.064 1.00 97.50 437 TYR A CA 1
ATOM 3314 C C . TYR A 1 437 ? 9.102 3.148 -4.065 1.00 97.50 437 TYR A C 1
ATOM 3316 O O . TYR A 1 437 ? 8.302 4.075 -4.104 1.00 97.50 437 TYR A O 1
ATOM 3324 N N . LEU A 1 438 ? 10.417 3.370 -4.045 1.00 97.38 438 LEU A N 1
ATOM 3325 C CA . LEU A 1 438 ? 11.013 4.704 -3.965 1.00 97.38 438 LEU A CA 1
ATOM 3326 C C . LEU A 1 438 ? 10.728 5.528 -5.222 1.00 97.38 438 LEU A C 1
ATOM 3328 O O . LEU A 1 438 ? 10.383 6.707 -5.101 1.00 97.38 438 LEU A O 1
ATOM 3332 N N . LEU A 1 439 ? 10.801 4.906 -6.400 1.00 95.75 439 LEU A N 1
ATOM 3333 C CA . LEU A 1 439 ? 10.684 5.592 -7.688 1.00 95.75 439 LEU A CA 1
ATOM 3334 C C . LEU A 1 439 ? 9.249 5.700 -8.225 1.00 95.75 439 LEU A C 1
ATOM 3336 O O . LEU A 1 439 ? 9.057 6.371 -9.236 1.00 95.75 439 LEU A O 1
ATOM 3340 N N . ASP A 1 440 ? 8.258 5.081 -7.567 1.00 92.75 440 ASP A N 1
ATOM 3341 C CA . ASP A 1 440 ? 6.872 4.975 -8.071 1.00 92.75 440 ASP A CA 1
ATOM 3342 C C . ASP A 1 440 ? 6.833 4.469 -9.531 1.00 92.75 440 ASP A C 1
ATOM 3344 O O . ASP A 1 440 ? 6.111 5.002 -10.372 1.00 92.75 440 ASP A O 1
ATOM 3348 N N . SER A 1 441 ? 7.663 3.475 -9.860 1.00 90.75 441 SER A N 1
ATOM 3349 C CA . SER A 1 441 ? 7.886 3.040 -11.244 1.00 90.75 441 SER A CA 1
ATOM 3350 C C . SER A 1 441 ? 8.377 1.595 -11.319 1.00 90.75 441 SER A C 1
ATOM 3352 O O . SER A 1 441 ? 9.040 1.116 -10.396 1.00 90.75 441 SER A O 1
ATOM 3354 N N . ARG A 1 442 ? 8.055 0.875 -12.401 1.00 94.25 442 ARG A N 1
ATOM 3355 C CA . ARG A 1 442 ? 8.424 -0.540 -12.569 1.00 94.25 442 ARG A CA 1
ATOM 3356 C C . ARG A 1 442 ? 9.650 -0.715 -13.451 1.00 94.25 442 ARG A C 1
ATOM 3358 O O . ARG A 1 442 ? 9.784 -0.060 -14.479 1.00 94.25 442 ARG A O 1
ATOM 3365 N N . ILE A 1 443 ? 10.522 -1.652 -13.085 1.00 97.50 443 ILE A N 1
ATOM 3366 C CA . ILE A 1 443 ? 11.617 -2.115 -13.941 1.00 97.50 443 ILE A CA 1
ATOM 3367 C C . ILE A 1 443 ? 11.011 -2.977 -15.053 1.00 97.50 443 ILE A C 1
ATOM 3369 O O . ILE A 1 443 ? 10.447 -4.039 -14.793 1.00 97.50 443 ILE A O 1
ATOM 3373 N N . VAL A 1 444 ? 11.158 -2.532 -16.298 1.00 93.81 444 VAL A N 1
ATOM 3374 C CA . VAL A 1 444 ? 10.573 -3.180 -17.485 1.00 93.81 444 VAL A CA 1
ATOM 3375 C C . VAL A 1 444 ? 11.609 -3.851 -18.376 1.00 93.81 444 VAL A C 1
ATOM 3377 O O . VAL A 1 444 ? 11.251 -4.626 -19.260 1.00 93.81 444 VAL A O 1
ATOM 3380 N N . ARG A 1 445 ? 12.900 -3.577 -18.166 1.00 91.81 445 ARG A N 1
ATOM 3381 C CA . ARG A 1 445 ? 13.986 -4.181 -18.943 1.00 91.81 445 ARG A CA 1
ATOM 3382 C C . ARG A 1 445 ? 15.274 -4.237 -18.136 1.00 91.81 445 ARG A C 1
ATOM 3384 O O . ARG A 1 445 ? 15.615 -3.280 -17.440 1.00 91.81 445 ARG A O 1
ATOM 3391 N N . VAL A 1 446 ? 16.002 -5.343 -18.268 1.00 97.81 446 VAL A N 1
ATOM 3392 C CA . VAL A 1 446 ? 17.256 -5.588 -17.549 1.00 97.81 446 VAL A CA 1
ATOM 3393 C C . VAL A 1 446 ? 18.344 -6.136 -18.468 1.00 97.81 446 VAL A C 1
ATOM 3395 O O . VAL A 1 446 ? 18.077 -6.873 -19.415 1.00 97.81 446 VAL A O 1
ATOM 3398 N N . ALA A 1 447 ? 19.590 -5.791 -18.171 1.00 97.12 447 ALA A N 1
ATOM 3399 C CA . ALA A 1 447 ? 20.777 -6.483 -18.663 1.00 97.12 447 ALA A CA 1
ATOM 3400 C C . ALA A 1 447 ? 21.645 -6.829 -17.455 1.00 97.12 447 ALA A C 1
ATOM 3402 O O . ALA A 1 447 ? 21.808 -5.983 -16.576 1.00 97.12 447 ALA A O 1
ATOM 3403 N N . ALA A 1 448 ? 22.191 -8.042 -17.393 1.00 97.69 448 ALA A N 1
ATOM 3404 C CA . ALA A 1 448 ? 22.943 -8.502 -16.232 1.00 97.69 448 ALA A CA 1
ATOM 3405 C C . ALA A 1 448 ? 24.153 -9.346 -16.637 1.00 97.69 448 ALA A C 1
ATOM 3407 O O . ALA A 1 448 ? 24.095 -10.107 -17.602 1.00 97.69 448 ALA A O 1
ATOM 3408 N N . PHE A 1 449 ? 25.229 -9.226 -15.863 1.00 96.25 449 PHE A N 1
ATOM 3409 C CA . PHE A 1 449 ? 26.445 -10.023 -15.995 1.00 96.25 449 PHE A CA 1
ATOM 3410 C C . PHE A 1 449 ? 26.851 -10.557 -14.628 1.00 96.25 449 PHE A C 1
ATOM 3412 O O . PHE A 1 449 ? 26.851 -9.812 -13.648 1.00 96.25 449 PHE A O 1
ATOM 3419 N N . GLU A 1 450 ? 27.200 -11.837 -14.565 1.00 95.19 450 GLU A N 1
ATOM 3420 C CA . GLU A 1 450 ? 27.617 -12.468 -13.317 1.00 95.19 450 GLU A CA 1
ATOM 3421 C C . GLU A 1 450 ? 28.983 -11.931 -12.867 1.00 95.19 450 GLU A C 1
ATOM 3423 O O . GLU A 1 450 ? 29.865 -11.649 -13.686 1.00 95.19 450 GLU A O 1
ATOM 3428 N N . THR A 1 451 ? 29.170 -11.781 -11.555 1.00 94.31 451 THR A N 1
ATOM 3429 C CA . THR A 1 451 ? 30.494 -11.502 -10.985 1.00 94.31 451 THR A CA 1
ATOM 3430 C C . THR A 1 451 ? 31.378 -12.751 -11.023 1.00 94.31 451 THR A C 1
ATOM 3432 O O . THR A 1 451 ? 30.906 -13.865 -11.232 1.00 94.31 451 THR A O 1
ATOM 3435 N N . LEU A 1 452 ? 32.679 -12.593 -10.773 1.00 93.06 452 LEU A N 1
ATOM 3436 C CA . LEU A 1 452 ? 33.585 -13.736 -10.648 1.00 93.06 452 LEU A CA 1
ATOM 3437 C C . LEU A 1 452 ? 33.128 -14.671 -9.512 1.00 93.06 452 LEU A C 1
ATOM 3439 O O . LEU A 1 452 ? 33.075 -14.240 -8.362 1.00 93.06 452 LEU A O 1
ATOM 3443 N N . LYS A 1 453 ? 32.856 -15.947 -9.822 1.00 92.88 453 LYS A N 1
ATOM 3444 C CA . LYS A 1 453 ? 32.607 -16.977 -8.802 1.00 92.88 453 LYS A CA 1
ATOM 3445 C C . LYS A 1 453 ? 33.889 -17.310 -8.039 1.00 92.88 453 LYS A C 1
ATOM 3447 O O . LYS A 1 453 ? 34.928 -17.587 -8.642 1.00 92.88 453 LYS A O 1
ATOM 3452 N N . THR A 1 454 ? 33.802 -17.312 -6.714 1.00 93.12 454 THR A N 1
ATOM 3453 C CA . THR A 1 454 ? 34.901 -17.640 -5.791 1.00 93.12 454 THR A CA 1
ATOM 3454 C C . THR A 1 454 ? 34.642 -18.917 -4.990 1.00 93.12 454 THR A C 1
ATOM 3456 O O . THR A 1 454 ? 35.567 -19.493 -4.416 1.00 93.12 454 THR A O 1
ATOM 3459 N N . ARG A 1 455 ? 33.395 -19.392 -4.984 1.00 93.44 455 ARG A N 1
ATOM 3460 C CA . ARG A 1 455 ? 32.899 -20.600 -4.329 1.00 93.44 455 ARG A CA 1
ATOM 3461 C C . ARG A 1 455 ? 32.448 -21.610 -5.387 1.00 93.44 455 ARG A C 1
ATOM 3463 O O . ARG A 1 455 ? 32.145 -21.283 -6.530 1.00 93.44 455 ARG A O 1
ATOM 3470 N N . SER A 1 456 ? 32.400 -22.883 -5.007 1.00 90.19 456 SER A N 1
ATOM 3471 C CA . SER A 1 456 ? 32.010 -23.987 -5.902 1.00 90.19 456 SER A CA 1
ATOM 3472 C C . SER A 1 456 ? 30.511 -24.307 -5.819 1.00 90.19 456 SER A C 1
ATOM 3474 O O . SER A 1 456 ? 30.130 -25.475 -5.757 1.00 90.19 456 SER A O 1
ATOM 3476 N N . HIS A 1 457 ? 29.660 -23.283 -5.733 1.00 92.88 457 HIS A N 1
ATOM 3477 C CA . HIS A 1 457 ? 28.205 -23.440 -5.651 1.00 92.88 457 HIS A CA 1
ATOM 3478 C C . HIS A 1 457 ? 27.546 -23.255 -7.021 1.00 92.88 457 HIS A C 1
ATOM 3480 O O . HIS A 1 457 ? 28.063 -22.551 -7.893 1.00 92.88 457 HIS A O 1
ATOM 3486 N N . ASP A 1 458 ? 26.398 -23.905 -7.201 1.00 91.75 458 ASP A N 1
ATOM 3487 C CA . ASP A 1 458 ? 25.603 -23.791 -8.423 1.00 91.75 458 ASP A CA 1
ATOM 3488 C C . ASP A 1 458 ? 24.959 -22.398 -8.529 1.00 91.75 458 ASP A C 1
ATOM 3490 O O . ASP A 1 458 ? 25.044 -21.752 -9.573 1.00 91.75 458 ASP A O 1
ATOM 3494 N N . ALA A 1 459 ? 24.450 -21.884 -7.405 1.00 92.62 459 ALA A N 1
ATOM 3495 C CA . ALA A 1 459 ? 23.960 -20.514 -7.263 1.00 92.62 459 ALA A CA 1
ATOM 3496 C C . ALA A 1 459 ? 24.970 -19.449 -7.721 1.00 92.62 459 ALA A C 1
ATOM 3498 O O . ALA A 1 459 ? 26.188 -19.623 -7.591 1.00 92.62 459 ALA A O 1
ATOM 3499 N N . GLU A 1 460 ? 24.452 -18.335 -8.237 1.00 94.62 460 GLU A N 1
ATOM 3500 C CA . GLU A 1 460 ? 25.249 -17.141 -8.506 1.00 94.62 460 GLU A CA 1
ATOM 3501 C C . GLU A 1 460 ? 25.792 -16.526 -7.204 1.00 94.62 460 GLU A C 1
ATOM 3503 O O . GLU A 1 460 ? 25.204 -16.681 -6.136 1.00 94.62 460 GLU A O 1
ATOM 3508 N N . GLU A 1 461 ? 26.926 -15.825 -7.277 1.00 95.12 461 GLU A N 1
ATOM 3509 C CA . GLU A 1 461 ? 27.521 -15.111 -6.126 1.00 95.12 461 GLU A CA 1
ATOM 3510 C C . GLU A 1 461 ? 27.300 -13.596 -6.183 1.00 95.12 461 GLU A C 1
ATOM 3512 O O . GLU A 1 461 ? 27.488 -12.889 -5.191 1.00 95.12 461 GLU A O 1
ATOM 3517 N N . GLY A 1 462 ? 26.902 -13.085 -7.345 1.00 95.62 462 GLY A N 1
ATOM 3518 C CA . GLY A 1 462 ? 26.721 -11.664 -7.581 1.00 95.62 462 GLY A CA 1
ATOM 3519 C C . GLY A 1 462 ? 26.447 -11.340 -9.043 1.00 95.62 462 GLY A C 1
ATOM 3520 O O . GLY A 1 462 ? 26.645 -12.164 -9.938 1.00 95.62 462 GLY A O 1
ATOM 3521 N N . ALA A 1 463 ? 25.982 -10.118 -9.284 1.00 97.50 463 ALA A N 1
ATOM 3522 C CA . ALA A 1 463 ? 25.642 -9.621 -10.607 1.00 97.50 463 ALA A CA 1
ATOM 3523 C C . ALA A 1 463 ? 25.851 -8.106 -10.712 1.00 97.50 463 ALA A C 1
ATOM 3525 O O . ALA A 1 463 ? 25.488 -7.357 -9.805 1.00 97.50 463 ALA A O 1
ATOM 3526 N N . ALA A 1 464 ? 26.375 -7.650 -11.847 1.00 97.75 464 ALA A N 1
ATOM 3527 C CA . ALA A 1 464 ? 26.310 -6.256 -12.273 1.00 97.75 464 ALA A CA 1
ATOM 3528 C C . ALA A 1 464 ? 25.148 -6.088 -13.258 1.00 97.75 464 ALA A C 1
ATOM 3530 O O . ALA A 1 464 ? 25.025 -6.862 -14.209 1.00 97.75 464 ALA A O 1
ATOM 3531 N N . MET A 1 465 ? 24.294 -5.092 -13.034 1.00 98.25 465 MET A N 1
ATOM 3532 C CA . MET A 1 465 ? 23.022 -4.933 -13.737 1.00 98.25 465 MET A CA 1
ATOM 3533 C C . MET A 1 465 ? 22.825 -3.512 -14.261 1.00 98.25 465 MET A C 1
ATOM 3535 O O . MET A 1 465 ? 23.187 -2.537 -13.599 1.00 98.25 465 MET A O 1
ATOM 3539 N N . ILE A 1 466 ? 22.179 -3.411 -15.422 1.00 98.25 466 ILE A N 1
ATOM 3540 C CA . ILE A 1 466 ? 21.553 -2.191 -15.935 1.00 98.25 466 ILE A CA 1
ATOM 3541 C C . ILE A 1 466 ? 20.041 -2.413 -15.915 1.00 98.25 466 ILE A C 1
ATOM 3543 O O . ILE A 1 466 ? 19.552 -3.419 -16.429 1.00 98.25 466 ILE A O 1
ATOM 3547 N N . LEU A 1 467 ? 19.315 -1.469 -15.327 1.00 98.25 467 LEU A N 1
ATOM 3548 C CA . LEU A 1 467 ? 17.869 -1.487 -15.141 1.00 98.25 467 LEU A CA 1
ATOM 3549 C C . LEU A 1 467 ? 17.250 -0.353 -15.962 1.00 98.25 467 LEU A C 1
ATOM 3551 O O . LEU A 1 467 ? 17.793 0.750 -16.007 1.00 98.25 467 LEU A O 1
ATOM 3555 N N . HIS A 1 468 ? 16.110 -0.599 -16.592 1.00 94.25 468 HIS A N 1
ATOM 3556 C CA . HIS A 1 468 ? 15.333 0.423 -17.284 1.00 94.25 468 HIS A CA 1
ATOM 3557 C C . HIS A 1 468 ? 13.893 0.384 -16.783 1.00 94.25 468 HIS A C 1
ATOM 3559 O O . HIS A 1 468 ? 13.265 -0.679 -16.765 1.00 94.25 468 HIS A O 1
ATOM 3565 N N . PHE A 1 469 ? 13.403 1.543 -16.364 1.00 94.19 469 PHE A N 1
ATOM 3566 C CA . PHE A 1 469 ? 12.100 1.724 -15.745 1.00 94.19 469 PHE A CA 1
ATOM 3567 C C . PHE A 1 469 ? 11.050 2.194 -16.767 1.00 94.19 469 PHE A C 1
ATOM 3569 O O . PHE A 1 469 ? 11.403 2.763 -17.803 1.00 94.19 469 PHE A O 1
ATOM 3576 N N . ASP A 1 470 ? 9.764 1.960 -16.494 1.00 84.62 470 ASP A N 1
ATOM 3577 C CA . ASP A 1 470 ? 8.647 2.360 -17.372 1.00 84.62 470 ASP A CA 1
ATOM 3578 C C . ASP A 1 470 ? 8.570 3.880 -17.603 1.00 84.62 470 ASP A C 1
ATOM 3580 O O . ASP A 1 470 ? 8.226 4.330 -18.694 1.00 84.62 470 ASP A O 1
ATOM 3584 N N . ASN A 1 471 ? 8.985 4.675 -16.618 1.00 79.94 471 ASN A N 1
ATOM 3585 C CA . ASN A 1 471 ? 9.018 6.133 -16.677 1.00 79.94 471 ASN A CA 1
ATOM 3586 C C . ASN A 1 471 ? 10.284 6.697 -17.358 1.00 79.94 471 ASN A C 1
ATOM 3588 O O . ASN A 1 471 ? 10.476 7.915 -17.398 1.00 79.94 471 ASN A O 1
ATOM 3592 N N . GLY A 1 472 ? 11.158 5.828 -17.879 1.00 83.50 472 GLY A N 1
ATOM 3593 C CA . GLY A 1 472 ? 12.400 6.192 -18.561 1.00 83.50 472 GLY A CA 1
ATOM 3594 C C . GLY A 1 472 ? 13.613 6.409 -17.650 1.00 83.50 472 GLY A C 1
ATOM 3595 O O . GLY A 1 472 ? 14.698 6.686 -18.165 1.00 83.50 472 GLY A O 1
ATOM 3596 N N . VAL A 1 473 ? 13.474 6.268 -16.324 1.00 92.44 473 VAL A N 1
ATOM 3597 C CA . VAL A 1 473 ? 14.626 6.239 -15.407 1.00 92.44 473 VAL A CA 1
ATOM 3598 C C . VAL A 1 473 ? 15.522 5.043 -15.749 1.00 92.44 473 VAL A C 1
ATOM 3600 O O . VAL A 1 473 ? 15.050 3.962 -16.109 1.00 92.44 473 VAL A O 1
ATOM 3603 N N . VAL A 1 474 ? 16.836 5.229 -15.630 1.00 96.19 474 VAL A N 1
ATOM 3604 C CA . VAL A 1 474 ? 17.832 4.160 -15.797 1.00 96.19 474 VAL A CA 1
ATOM 3605 C C . VAL A 1 474 ? 18.565 3.881 -14.492 1.00 96.19 474 VAL A C 1
ATOM 3607 O O . VAL A 1 474 ? 18.891 4.791 -13.736 1.00 96.19 474 VAL A O 1
ATOM 3610 N N . GLY A 1 475 ? 18.840 2.614 -14.216 1.00 97.75 475 GLY A N 1
ATOM 3611 C CA . GLY A 1 475 ? 19.530 2.179 -13.011 1.00 97.75 475 GLY A CA 1
ATOM 3612 C C . GLY A 1 475 ? 20.798 1.396 -13.319 1.00 97.75 475 GLY A C 1
ATOM 3613 O O . GLY A 1 475 ? 20.832 0.627 -14.276 1.00 97.75 475 GLY A O 1
ATOM 3614 N N . THR A 1 476 ? 21.816 1.526 -12.476 1.00 98.31 476 THR A N 1
ATOM 3615 C CA . THR A 1 476 ? 22.900 0.540 -12.370 1.00 98.31 476 THR A CA 1
ATOM 3616 C C . THR A 1 476 ? 22.872 -0.091 -10.992 1.00 98.31 476 THR A C 1
ATOM 3618 O O . THR A 1 476 ? 22.718 0.624 -10.003 1.00 98.31 476 THR A O 1
ATOM 3621 N N . PHE A 1 477 ? 23.049 -1.405 -10.905 1.00 98.44 477 PHE A N 1
ATOM 3622 C CA . PHE A 1 477 ? 23.064 -2.100 -9.621 1.00 98.44 477 PHE A CA 1
ATOM 3623 C C . PHE A 1 477 ? 24.185 -3.134 -9.569 1.00 98.44 477 PHE A C 1
ATOM 3625 O O . PHE A 1 477 ? 24.353 -3.903 -10.514 1.00 98.44 477 PHE A O 1
ATOM 3632 N N . LEU A 1 478 ? 24.940 -3.168 -8.472 1.00 97.94 478 LEU A N 1
ATOM 3633 C CA . LEU A 1 478 ? 25.906 -4.231 -8.196 1.00 97.94 478 LEU A CA 1
ATOM 3634 C C . LEU A 1 478 ? 25.444 -5.038 -6.982 1.00 97.94 478 LEU A C 1
ATOM 3636 O O . LEU A 1 478 ? 25.215 -4.487 -5.910 1.00 97.94 478 LEU A O 1
ATOM 3640 N N . LEU A 1 479 ? 25.317 -6.344 -7.172 1.00 97.75 479 LEU A N 1
ATOM 3641 C CA . LEU A 1 479 ? 24.944 -7.321 -6.160 1.00 97.75 479 LEU A CA 1
ATOM 3642 C C . LEU A 1 479 ? 26.122 -8.271 -5.924 1.00 97.75 479 LEU A C 1
ATOM 3644 O O . LEU A 1 479 ? 26.701 -8.756 -6.894 1.00 97.75 479 LEU A O 1
ATOM 3648 N N . GLY A 1 480 ? 26.442 -8.598 -4.673 1.00 97.00 480 GLY A N 1
ATOM 3649 C CA . GLY A 1 480 ? 27.418 -9.644 -4.371 1.00 97.00 480 GLY A CA 1
ATOM 3650 C C . GLY A 1 480 ? 27.357 -10.147 -2.934 1.00 97.00 480 GLY A C 1
ATOM 3651 O O . GLY A 1 480 ? 27.427 -9.361 -1.998 1.00 97.00 480 GLY A O 1
ATOM 3652 N N . ASP A 1 481 ? 27.285 -11.463 -2.739 1.00 96.06 481 ASP A N 1
ATOM 3653 C CA . ASP A 1 481 ? 27.325 -12.076 -1.406 1.00 96.06 481 ASP A CA 1
ATOM 3654 C C . ASP A 1 481 ? 28.689 -12.724 -1.065 1.00 96.06 481 ASP A C 1
ATOM 3656 O O . ASP A 1 481 ? 28.840 -13.434 -0.063 1.00 96.06 481 ASP A O 1
ATOM 3660 N N . ALA A 1 482 ? 29.693 -12.513 -1.927 1.00 95.69 482 ALA A N 1
ATOM 3661 C CA . ALA A 1 482 ? 31.090 -12.967 -1.794 1.00 95.69 482 ALA A CA 1
ATOM 3662 C C . ALA A 1 482 ? 32.059 -11.837 -1.430 1.00 95.69 482 ALA A C 1
ATOM 3664 O O . ALA A 1 482 ? 33.276 -12.014 -1.479 1.00 95.69 482 ALA A O 1
ATOM 3665 N N . VAL A 1 483 ? 31.535 -10.646 -1.140 1.00 93.25 483 VAL A N 1
ATOM 3666 C CA . VAL A 1 483 ? 32.304 -9.401 -1.201 1.00 93.25 483 VAL A CA 1
ATOM 3667 C C . VAL A 1 483 ? 32.405 -8.784 0.185 1.00 93.25 483 VAL A C 1
ATOM 3669 O O . VAL A 1 483 ? 31.396 -8.489 0.815 1.00 93.25 483 VAL A O 1
ATOM 3672 N N . VAL A 1 484 ? 33.626 -8.537 0.662 1.00 94.31 484 VAL A N 1
ATOM 3673 C CA . VAL A 1 484 ? 33.836 -7.762 1.893 1.00 94.31 484 VAL A CA 1
ATOM 3674 C C . VAL A 1 484 ? 33.590 -6.287 1.580 1.00 94.31 484 VAL A C 1
ATOM 3676 O O . VAL A 1 484 ? 34.387 -5.656 0.891 1.00 94.31 484 VAL A O 1
ATOM 3679 N N . SER A 1 485 ? 32.471 -5.754 2.059 1.00 94.69 485 SER A N 1
ATOM 3680 C CA . SER A 1 485 ? 32.013 -4.393 1.778 1.00 94.69 485 SER A CA 1
ATOM 3681 C C . SER A 1 485 ? 31.146 -3.877 2.934 1.00 94.69 485 SER A C 1
ATOM 3683 O O . SER A 1 485 ? 30.497 -4.688 3.597 1.00 94.69 485 SER A O 1
ATOM 3685 N N . PRO A 1 486 ? 31.123 -2.555 3.194 1.00 93.81 486 PRO A N 1
ATOM 3686 C CA . PRO A 1 486 ? 30.203 -1.944 4.152 1.00 93.81 486 PRO A CA 1
ATOM 3687 C C . PRO A 1 486 ? 28.832 -1.586 3.544 1.00 93.81 486 PRO A C 1
ATOM 3689 O O . PRO A 1 486 ? 27.966 -1.089 4.264 1.00 93.81 486 PRO A O 1
ATOM 3692 N N . HIS A 1 487 ? 28.647 -1.804 2.236 1.00 95.44 487 HIS A N 1
ATOM 3693 C CA . HIS A 1 487 ? 27.490 -1.348 1.462 1.00 95.44 487 HIS A CA 1
ATOM 3694 C C . HIS A 1 487 ? 26.458 -2.465 1.274 1.00 95.44 487 HIS A C 1
ATOM 3696 O O . HIS A 1 487 ? 26.405 -3.114 0.231 1.00 95.44 487 HIS A O 1
ATOM 3702 N N . ALA A 1 488 ? 25.628 -2.686 2.285 1.00 95.69 488 ALA A N 1
ATOM 3703 C CA . ALA A 1 488 ? 24.439 -3.530 2.211 1.00 95.69 488 ALA A CA 1
ATOM 3704 C C . ALA A 1 488 ? 23.311 -2.850 2.987 1.00 95.69 488 ALA A C 1
ATOM 3706 O O . ALA A 1 488 ? 23.584 -2.169 3.978 1.00 95.69 488 ALA A O 1
ATOM 3707 N N . PHE A 1 489 ? 22.057 -3.013 2.557 1.00 95.88 489 PHE A N 1
ATOM 3708 C CA . PHE A 1 489 ? 20.917 -2.300 3.148 1.00 95.88 489 PHE A CA 1
ATOM 3709 C C . PHE A 1 489 ? 20.855 -2.481 4.671 1.00 95.88 489 PHE A C 1
ATOM 3711 O O . PHE A 1 489 ? 20.663 -1.520 5.418 1.00 95.88 489 PHE A O 1
ATOM 3718 N N . GLU A 1 490 ? 21.099 -3.704 5.138 1.00 94.00 490 GLU A N 1
ATOM 3719 C CA . GLU A 1 490 ? 21.137 -4.072 6.549 1.00 94.00 490 GLU A CA 1
ATOM 3720 C C . GLU A 1 490 ? 22.238 -3.326 7.314 1.00 94.00 490 GLU A C 1
ATOM 3722 O O . GLU A 1 490 ? 21.988 -2.832 8.411 1.00 94.00 490 GLU A O 1
ATOM 3727 N N . MET A 1 491 ? 23.437 -3.211 6.730 1.00 94.62 491 MET A N 1
ATOM 3728 C CA . MET A 1 491 ? 24.576 -2.506 7.333 1.00 94.62 491 MET A CA 1
ATOM 3729 C C . MET A 1 491 ? 24.357 -0.991 7.335 1.00 94.62 491 MET A C 1
ATOM 3731 O O . MET A 1 491 ? 24.597 -0.335 8.346 1.00 94.62 491 MET A O 1
ATOM 3735 N N . GLY A 1 492 ? 23.862 -0.421 6.236 1.00 95.00 492 GLY A N 1
ATOM 3736 C CA . GLY A 1 492 ? 23.609 1.017 6.148 1.00 95.00 492 GLY A CA 1
ATOM 3737 C C . GLY A 1 492 ? 22.529 1.464 7.141 1.00 95.00 492 GLY A C 1
ATOM 3738 O O . GLY A 1 492 ? 22.719 2.409 7.910 1.00 95.00 492 GLY A O 1
ATOM 3739 N N . THR A 1 493 ? 21.397 0.757 7.166 1.00 94.50 493 THR A N 1
ATOM 3740 C CA . THR A 1 493 ? 20.224 1.154 7.965 1.00 94.50 493 THR A CA 1
ATOM 3741 C C . THR A 1 493 ? 20.267 0.659 9.408 1.00 94.50 493 THR A C 1
ATOM 3743 O O . THR A 1 493 ? 19.654 1.272 10.278 1.00 94.50 493 THR A O 1
ATOM 3746 N N . GLY A 1 494 ? 20.983 -0.436 9.681 1.00 91.25 494 GLY A N 1
ATOM 3747 C CA . GLY A 1 494 ? 20.901 -1.147 10.956 1.00 91.25 494 GLY A CA 1
ATOM 3748 C C . GLY A 1 494 ? 19.640 -2.008 11.105 1.00 91.25 494 GLY A C 1
ATOM 3749 O O . GLY A 1 494 ? 19.293 -2.356 12.228 1.00 91.25 494 GLY A O 1
ATOM 3750 N N . GLU A 1 495 ? 18.953 -2.351 10.003 1.00 88.12 495 GLU A N 1
ATOM 3751 C CA . GLU A 1 495 ? 17.726 -3.173 10.004 1.00 88.12 495 GLU A CA 1
ATOM 3752 C C . GLU A 1 495 ? 17.884 -4.472 10.802 1.00 88.12 495 GLU A C 1
ATOM 3754 O O . GLU A 1 495 ? 16.999 -4.855 11.568 1.00 88.12 495 GLU A O 1
ATOM 3759 N N . ASN A 1 496 ? 18.997 -5.177 10.591 1.00 85.19 496 ASN A N 1
ATOM 3760 C CA . ASN A 1 496 ? 19.242 -6.450 11.241 1.00 85.19 496 ASN A CA 1
ATOM 3761 C C . ASN A 1 496 ? 20.226 -6.259 12.402 1.00 85.19 496 ASN A C 1
ATOM 3763 O O . ASN A 1 496 ? 21.413 -6.064 12.144 1.00 85.19 496 ASN A O 1
ATOM 3767 N N . PRO A 1 497 ? 19.795 -6.392 13.670 1.00 83.19 497 PRO A N 1
ATOM 3768 C CA . PRO A 1 497 ? 20.638 -6.089 14.826 1.00 83.19 497 PRO A CA 1
ATOM 3769 C C . PRO A 1 497 ? 21.845 -7.026 14.981 1.00 83.19 497 PRO A C 1
ATOM 3771 O O . PRO A 1 497 ? 22.761 -6.712 15.735 1.00 83.19 497 PRO A O 1
ATOM 3774 N N . VAL A 1 498 ? 21.872 -8.173 14.285 1.00 86.38 498 VAL A N 1
ATOM 3775 C CA . VAL A 1 498 ? 23.048 -9.065 14.278 1.00 86.38 498 VAL A CA 1
ATOM 3776 C C . VAL A 1 498 ? 24.102 -8.676 13.235 1.00 86.38 498 VAL A C 1
ATOM 3778 O O . VAL A 1 498 ? 25.197 -9.235 13.245 1.00 86.38 498 VAL A O 1
ATOM 3781 N N . ILE A 1 499 ? 23.791 -7.740 12.334 1.00 88.75 499 ILE A N 1
ATOM 3782 C CA . ILE A 1 499 ? 24.712 -7.214 11.324 1.00 88.75 499 ILE A CA 1
ATOM 3783 C C . ILE A 1 499 ? 25.191 -5.828 11.795 1.00 88.75 499 ILE A C 1
ATOM 3785 O O . ILE A 1 499 ? 24.358 -4.957 12.042 1.00 88.75 499 ILE A O 1
ATOM 3789 N N . PRO A 1 500 ? 26.511 -5.586 11.931 1.00 91.69 500 PRO A N 1
ATOM 3790 C CA . PRO A 1 500 ? 27.020 -4.291 12.375 1.00 91.69 500 PRO A CA 1
ATOM 3791 C C . PRO A 1 500 ? 26.599 -3.145 11.454 1.00 91.69 500 PRO A C 1
ATOM 3793 O O . PRO A 1 500 ? 26.766 -3.220 10.234 1.00 91.69 500 PRO A O 1
ATOM 3796 N N . ARG A 1 501 ? 26.102 -2.063 12.057 1.00 94.56 501 ARG A N 1
ATOM 3797 C CA . ARG A 1 501 ? 25.706 -0.857 11.333 1.00 94.56 501 ARG A CA 1
ATOM 3798 C C . ARG A 1 501 ? 26.932 -0.043 10.904 1.00 94.56 501 ARG A C 1
ATOM 3800 O O . ARG A 1 501 ? 27.798 0.239 11.728 1.00 94.56 501 ARG A O 1
ATOM 3807 N N . THR A 1 502 ? 26.968 0.368 9.640 1.00 94.31 502 THR A N 1
ATOM 3808 C CA . THR A 1 502 ? 28.019 1.207 9.038 1.00 94.31 502 THR A CA 1
ATOM 3809 C C . THR A 1 502 ? 27.530 2.620 8.741 1.00 94.31 502 THR A C 1
ATOM 3811 O O . THR A 1 502 ? 28.299 3.562 8.883 1.00 94.31 502 THR A O 1
ATOM 3814 N N . GLY A 1 503 ? 26.254 2.781 8.368 1.00 93.31 503 GLY A N 1
ATOM 3815 C CA . GLY A 1 503 ? 25.707 4.064 7.909 1.00 93.31 503 GLY A CA 1
ATOM 3816 C C . GLY A 1 503 ? 26.111 4.451 6.481 1.00 93.31 503 GLY A C 1
ATOM 3817 O O . GLY A 1 503 ? 25.727 5.524 6.029 1.00 93.31 503 GLY A O 1
ATOM 3818 N N . GLU A 1 504 ? 26.858 3.593 5.782 1.00 95.31 504 GLU A N 1
ATOM 3819 C CA . GLU A 1 504 ? 27.308 3.836 4.407 1.00 95.31 504 GLU A CA 1
ATOM 3820 C C . GLU A 1 504 ? 26.152 3.749 3.406 1.00 95.31 504 GLU A C 1
ATOM 3822 O O . GLU A 1 504 ? 25.192 2.994 3.606 1.00 95.31 504 GLU A O 1
ATOM 3827 N N . ASP A 1 505 ? 26.256 4.511 2.313 1.00 95.44 505 ASP A N 1
ATOM 3828 C CA . ASP A 1 505 ? 25.220 4.571 1.289 1.00 95.44 505 ASP A CA 1
ATOM 3829 C C . ASP A 1 505 ? 25.096 3.253 0.509 1.00 95.44 505 ASP A C 1
ATOM 3831 O O . ASP A 1 505 ? 26.067 2.555 0.218 1.00 95.44 505 ASP A O 1
ATOM 3835 N N . VAL A 1 506 ? 23.864 2.916 0.151 1.00 97.31 506 VAL A N 1
ATOM 3836 C CA . VAL A 1 506 ? 23.499 1.760 -0.678 1.00 97.31 506 VAL A CA 1
ATOM 3837 C C . VAL A 1 506 ? 22.766 2.190 -1.942 1.00 97.31 506 VAL A C 1
ATOM 3839 O O . VAL A 1 506 ? 22.821 1.479 -2.944 1.00 97.31 506 VAL A O 1
ATOM 3842 N N . TYR A 1 507 ? 22.144 3.375 -1.935 1.00 98.19 507 TYR A N 1
ATOM 3843 C CA . TYR A 1 507 ? 21.524 3.986 -3.109 1.00 98.19 507 TYR A CA 1
ATOM 3844 C C . TYR A 1 507 ? 21.979 5.428 -3.286 1.00 98.19 507 TYR A C 1
ATOM 3846 O O . TYR A 1 507 ? 22.088 6.182 -2.321 1.00 98.19 507 TYR A O 1
ATOM 3854 N N . ARG A 1 508 ? 22.132 5.829 -4.547 1.00 98.38 508 ARG A N 1
ATOM 3855 C CA . ARG A 1 508 ? 22.273 7.218 -4.991 1.00 98.38 508 ARG A CA 1
ATOM 3856 C C . ARG A 1 508 ? 21.230 7.499 -6.061 1.00 98.38 508 ARG A C 1
ATOM 3858 O O . ARG A 1 508 ? 21.277 6.903 -7.137 1.00 98.38 508 ARG A O 1
ATOM 3865 N N . ILE A 1 509 ? 20.288 8.385 -5.755 1.00 98.56 509 ILE A N 1
ATOM 3866 C CA . ILE A 1 509 ? 19.193 8.789 -6.642 1.00 98.56 509 ILE A CA 1
ATOM 3867 C C . ILE A 1 509 ? 19.558 10.125 -7.273 1.00 98.56 509 ILE A C 1
ATOM 3869 O O . ILE A 1 509 ? 19.739 11.118 -6.568 1.00 98.56 509 ILE A O 1
ATOM 3873 N N . PHE A 1 510 ? 19.652 10.151 -8.599 1.00 97.94 510 PHE A N 1
ATOM 3874 C CA . PHE A 1 510 ? 20.079 11.315 -9.365 1.00 97.94 510 PHE A CA 1
ATOM 3875 C C . PHE A 1 510 ? 18.870 12.012 -9.980 1.00 97.94 510 PHE A C 1
ATOM 3877 O O . PHE A 1 510 ? 18.134 11.417 -10.773 1.00 97.94 510 PHE A O 1
ATOM 3884 N N . GLY A 1 511 ? 18.684 13.284 -9.643 1.00 94.19 511 GLY A N 1
ATOM 3885 C CA . GLY A 1 511 ? 17.674 14.142 -10.239 1.00 94.19 511 GLY A CA 1
ATOM 3886 C C . GLY A 1 511 ? 18.270 15.353 -10.956 1.00 94.19 511 GLY A C 1
ATOM 3887 O O . GLY A 1 511 ? 19.469 15.625 -10.893 1.00 94.19 511 GLY A O 1
ATOM 3888 N N . THR A 1 512 ? 17.432 16.088 -11.684 1.00 90.56 512 THR A N 1
ATOM 3889 C CA . THR A 1 512 ? 17.849 17.261 -12.475 1.00 90.56 512 THR A CA 1
ATOM 3890 C C . THR A 1 512 ? 18.342 18.446 -11.639 1.00 90.56 512 THR A C 1
ATOM 3892 O O . THR A 1 512 ? 18.920 19.391 -12.190 1.00 90.56 512 THR A O 1
ATOM 3895 N N . ASP A 1 513 ? 18.067 18.452 -10.336 1.00 87.31 513 ASP A N 1
ATOM 3896 C CA . ASP A 1 513 ? 18.310 19.581 -9.432 1.00 87.31 513 ASP A CA 1
ATOM 3897 C C . ASP A 1 513 ? 19.208 19.182 -8.254 1.00 87.31 513 ASP A C 1
ATOM 3899 O O . ASP A 1 513 ? 19.799 20.052 -7.612 1.00 87.31 513 ASP A O 1
ATOM 3903 N N . GLY A 1 514 ? 19.373 17.881 -8.011 1.00 91.81 514 GLY A N 1
ATOM 3904 C CA . GLY A 1 514 ? 20.242 17.364 -6.966 1.00 91.81 514 GLY A CA 1
ATOM 3905 C C . GLY A 1 514 ? 20.363 15.843 -6.969 1.00 91.81 514 GLY A C 1
ATOM 3906 O O . GLY A 1 514 ? 19.847 15.149 -7.840 1.00 91.81 514 GLY A O 1
ATOM 3907 N N . THR A 1 515 ? 21.070 15.322 -5.976 1.00 96.62 515 THR A N 1
ATOM 3908 C CA . THR A 1 515 ? 21.245 13.891 -5.708 1.00 96.62 515 THR A CA 1
ATOM 3909 C C . THR A 1 515 ? 20.900 13.618 -4.253 1.00 96.62 515 THR A C 1
ATOM 3911 O O . THR A 1 515 ? 21.209 14.444 -3.398 1.00 96.62 515 THR A O 1
ATOM 3914 N N . LEU A 1 516 ? 20.267 12.479 -3.979 1.00 98.12 516 LEU A N 1
ATOM 3915 C CA . LEU A 1 516 ? 20.011 11.984 -2.627 1.00 98.12 516 LEU A CA 1
ATOM 3916 C C . LEU A 1 516 ? 20.687 10.622 -2.454 1.00 98.12 516 LEU A C 1
ATOM 3918 O O . LEU A 1 516 ? 20.411 9.703 -3.232 1.00 98.12 516 LEU A O 1
ATOM 3922 N N . SER A 1 517 ? 21.549 10.487 -1.450 1.00 98.06 517 SER A N 1
ATOM 3923 C CA . SER A 1 517 ? 22.083 9.193 -1.018 1.00 98.06 517 SER A CA 1
ATOM 3924 C C . SER A 1 517 ? 21.306 8.628 0.172 1.00 98.06 517 SER A C 1
ATOM 3926 O O . SER A 1 517 ? 20.688 9.353 0.954 1.00 98.06 517 SER A O 1
ATOM 3928 N N . VAL A 1 518 ? 21.267 7.299 0.254 1.00 97.81 518 VAL A N 1
ATOM 3929 C CA . VAL A 1 518 ? 20.476 6.535 1.227 1.00 97.81 518 VAL A CA 1
ATOM 3930 C C . VAL A 1 518 ? 21.368 5.430 1.784 1.00 97.81 518 VAL A C 1
ATOM 3932 O O . VAL A 1 518 ? 21.983 4.742 0.972 1.00 97.81 518 VAL A O 1
ATOM 3935 N N . PRO A 1 519 ? 21.438 5.203 3.109 1.00 96.44 519 PRO A N 1
ATOM 3936 C CA . PRO A 1 519 ? 20.586 5.754 4.162 1.00 96.44 519 PRO A CA 1
ATOM 3937 C C . PRO A 1 519 ? 21.200 6.934 4.925 1.00 96.44 519 PRO A C 1
ATOM 3939 O O . PRO A 1 519 ? 20.623 7.366 5.917 1.00 96.44 519 PRO A O 1
ATOM 3942 N N . ASP A 1 520 ? 22.337 7.475 4.490 1.00 95.75 520 ASP A N 1
ATOM 3943 C CA . ASP A 1 520 ? 22.926 8.668 5.114 1.00 95.75 520 ASP A CA 1
ATOM 3944 C C . ASP A 1 520 ? 22.075 9.938 4.905 1.00 95.75 520 ASP A C 1
ATOM 3946 O O . ASP A 1 520 ? 22.314 10.943 5.569 1.00 95.75 520 ASP A O 1
ATOM 3950 N N . LEU A 1 521 ? 21.070 9.878 4.017 1.00 97.06 521 LEU A N 1
ATOM 3951 C CA . LEU A 1 521 ? 20.110 10.942 3.704 1.00 97.06 521 LEU A CA 1
ATOM 3952 C C . LEU A 1 521 ? 20.785 12.263 3.318 1.00 97.06 521 LEU A C 1
ATOM 3954 O O . LEU A 1 521 ? 20.251 13.353 3.550 1.00 97.06 521 LEU A O 1
ATOM 3958 N N . ARG A 1 522 ? 21.967 12.176 2.705 1.00 97.50 522 ARG A N 1
ATOM 3959 C CA . ARG A 1 522 ? 22.685 13.344 2.209 1.00 97.50 522 ARG A CA 1
ATOM 3960 C C . ARG A 1 522 ? 22.102 13.772 0.871 1.00 97.50 522 ARG A C 1
ATOM 3962 O O . ARG A 1 522 ? 22.093 13.025 -0.107 1.00 97.50 522 ARG A O 1
ATOM 3969 N N . ARG A 1 523 ? 21.635 15.014 0.830 1.00 95.88 523 ARG A N 1
ATOM 3970 C CA . ARG A 1 523 ? 21.103 15.673 -0.355 1.00 95.88 523 ARG A CA 1
ATOM 3971 C C . ARG A 1 523 ? 22.070 16.747 -0.834 1.00 95.88 523 ARG A C 1
ATOM 3973 O O . ARG A 1 523 ? 22.280 17.745 -0.145 1.00 95.88 523 ARG A O 1
ATOM 3980 N N . SER A 1 524 ? 22.598 16.575 -2.040 1.00 93.94 524 SER A N 1
ATOM 3981 C CA . SER A 1 524 ? 23.509 17.527 -2.688 1.00 93.94 524 SER A CA 1
ATOM 3982 C C . SER A 1 524 ? 22.794 18.217 -3.851 1.00 93.94 524 SER A C 1
ATOM 3984 O O . SER A 1 524 ? 22.178 17.548 -4.679 1.00 93.94 524 SER A O 1
ATOM 3986 N N . PHE A 1 525 ? 22.829 19.547 -3.925 1.00 88.62 525 PHE A N 1
ATOM 3987 C CA . PHE A 1 525 ? 22.056 20.337 -4.894 1.00 88.62 525 PHE A CA 1
ATOM 3988 C C . PHE A 1 525 ? 22.730 21.675 -5.219 1.00 88.62 525 PHE A C 1
ATOM 3990 O O . PHE A 1 525 ? 23.535 22.194 -4.446 1.00 88.62 525 PHE A O 1
ATOM 3997 N N . TYR A 1 526 ? 22.383 22.277 -6.358 1.00 77.88 526 TYR A N 1
ATOM 3998 C CA . TYR A 1 526 ? 22.793 23.654 -6.650 1.00 77.88 526 TYR A CA 1
ATOM 3999 C C . TYR A 1 526 ? 21.870 24.631 -5.914 1.00 77.88 526 TYR A C 1
ATOM 4001 O O . TYR A 1 526 ? 20.671 24.680 -6.183 1.00 77.88 526 TYR A O 1
ATOM 4009 N N . GLY A 1 527 ? 22.415 25.405 -4.973 1.00 63.59 527 GLY A N 1
ATOM 4010 C CA . GLY A 1 527 ? 21.646 26.394 -4.219 1.00 63.59 527 GLY A CA 1
ATOM 4011 C C . GLY A 1 527 ? 21.081 27.515 -5.104 1.00 63.59 527 GLY A C 1
ATOM 4012 O O . GLY A 1 527 ? 21.712 27.952 -6.063 1.00 63.59 527 GLY A O 1
ATOM 4013 N N . VAL A 1 528 ? 19.903 28.037 -4.743 1.00 54.44 528 VAL A N 1
ATOM 4014 C CA . VAL A 1 528 ? 19.282 29.222 -5.381 1.00 54.44 528 VAL A CA 1
ATOM 4015 C C . VAL A 1 528 ? 19.943 30.537 -4.909 1.00 54.44 528 VAL A C 1
ATOM 4017 O O . VAL A 1 528 ? 19.640 31.624 -5.407 1.00 54.44 528 VAL A O 1
ATOM 4020 N N . ALA A 1 529 ? 20.866 30.468 -3.942 1.00 41.78 529 ALA A N 1
ATOM 4021 C CA . ALA A 1 529 ? 21.497 31.631 -3.327 1.00 41.78 529 ALA A CA 1
ATOM 4022 C C . ALA A 1 529 ? 22.329 32.431 -4.349 1.00 41.78 529 ALA A C 1
ATOM 4024 O O . ALA A 1 529 ? 23.420 32.035 -4.754 1.00 41.78 529 ALA A O 1
ATOM 4025 N N . GLY A 1 530 ? 21.791 33.584 -4.760 1.00 45.69 530 GLY A N 1
ATOM 4026 C CA . GLY A 1 530 ? 22.437 34.534 -5.670 1.00 45.69 530 GLY A CA 1
ATOM 4027 C C . GLY A 1 530 ? 21.884 34.572 -7.099 1.00 45.69 530 GLY A C 1
ATOM 4028 O O . GLY A 1 530 ? 22.462 35.274 -7.928 1.00 45.69 530 GLY A O 1
ATOM 4029 N N . GLY A 1 531 ? 20.803 33.843 -7.413 1.00 48.56 531 GLY A N 1
ATOM 4030 C CA . GLY A 1 531 ? 20.122 33.934 -8.717 1.00 48.56 531 GLY A CA 1
ATOM 4031 C C . GLY A 1 531 ? 20.948 33.454 -9.919 1.00 48.56 531 GLY A C 1
ATOM 4032 O O . GLY A 1 531 ? 20.600 33.737 -11.064 1.00 48.56 531 GLY A O 1
ATOM 4033 N N . ARG A 1 532 ? 22.055 32.740 -9.683 1.00 53.66 532 ARG A N 1
ATOM 4034 C CA . ARG A 1 532 ? 22.866 32.132 -10.745 1.00 53.66 532 ARG A CA 1
ATOM 4035 C C . ARG A 1 532 ? 22.253 30.779 -11.111 1.00 53.66 532 ARG A C 1
ATOM 4037 O O . ARG A 1 532 ? 21.966 29.979 -10.229 1.00 53.66 532 ARG A O 1
ATOM 4044 N N . GLY A 1 533 ? 22.039 30.529 -12.403 1.00 62.84 533 GLY A N 1
ATOM 4045 C CA . GLY A 1 533 ? 21.511 29.249 -12.893 1.00 62.84 533 GLY A CA 1
ATOM 4046 C C . GLY A 1 533 ? 22.441 28.058 -12.611 1.00 62.84 533 GLY A C 1
ATOM 4047 O O . GLY A 1 533 ? 23.603 28.239 -12.242 1.00 62.84 533 GLY A O 1
ATOM 4048 N N . LYS A 1 534 ? 21.932 26.834 -12.814 1.00 76.56 534 LYS A N 1
ATOM 4049 C CA . LYS A 1 534 ? 22.682 25.575 -12.640 1.00 76.56 534 LYS A CA 1
ATOM 4050 C C . LYS A 1 534 ? 23.950 25.570 -13.502 1.00 76.56 534 LYS A C 1
ATOM 4052 O O . LYS A 1 534 ? 23.878 25.796 -14.708 1.00 76.56 534 LYS A O 1
ATOM 4057 N N . SER A 1 535 ? 25.104 25.307 -12.890 1.00 80.75 535 SER A N 1
ATOM 4058 C CA . SER A 1 535 ? 26.393 25.258 -13.584 1.00 80.75 535 SER A CA 1
ATOM 4059 C C . SER A 1 535 ? 27.388 24.392 -12.821 1.00 80.75 535 SER A C 1
ATOM 4061 O O . SER A 1 535 ? 27.531 24.540 -11.613 1.00 80.75 535 SER A O 1
ATOM 4063 N N . TRP A 1 536 ? 28.140 23.563 -13.544 1.00 81.94 536 TRP A N 1
ATOM 4064 C CA . TRP A 1 536 ? 29.268 22.773 -13.033 1.00 81.94 536 TRP A CA 1
ATOM 4065 C C . TRP A 1 536 ? 30.385 23.596 -12.367 1.00 81.94 536 TRP A C 1
ATOM 4067 O O . TRP A 1 536 ? 31.178 23.042 -11.616 1.00 81.94 536 TRP A O 1
ATOM 4077 N N . ASN A 1 537 ? 30.423 24.913 -12.606 1.00 83.81 537 ASN A N 1
ATOM 4078 C CA . ASN A 1 537 ? 31.365 25.840 -11.970 1.00 83.81 537 ASN A CA 1
ATOM 4079 C C . ASN A 1 537 ? 30.845 26.433 -10.646 1.00 83.81 537 ASN A C 1
ATOM 4081 O O . ASN A 1 537 ? 31.565 27.196 -10.004 1.00 83.81 537 ASN A O 1
ATOM 4085 N N . ASN A 1 538 ? 29.595 26.150 -10.265 1.00 82.62 538 ASN A N 1
ATOM 4086 C CA . ASN A 1 538 ? 29.039 26.579 -8.985 1.00 82.62 538 ASN A CA 1
ATOM 4087 C C . ASN A 1 538 ? 29.328 25.527 -7.910 1.00 82.62 538 ASN A C 1
ATOM 4089 O O . ASN A 1 538 ? 29.373 24.331 -8.192 1.00 82.62 538 ASN A O 1
ATOM 4093 N N . GLU A 1 539 ? 29.470 25.974 -6.667 1.00 84.06 539 GLU A N 1
ATOM 4094 C CA . GLU A 1 539 ? 29.587 25.081 -5.518 1.00 84.06 539 GLU A CA 1
ATOM 4095 C C . GLU A 1 539 ? 28.264 24.335 -5.276 1.00 84.06 539 GLU A C 1
ATOM 4097 O O . GLU A 1 539 ? 27.178 24.918 -5.370 1.00 84.06 539 GLU A O 1
ATOM 4102 N N . LEU A 1 540 ? 28.356 23.034 -4.988 1.00 87.12 540 LEU A N 1
ATOM 4103 C CA . LEU A 1 540 ? 27.214 22.227 -4.569 1.00 87.12 540 LEU A CA 1
ATOM 4104 C C . LEU A 1 540 ? 26.963 22.455 -3.081 1.00 87.12 540 LEU A C 1
ATOM 4106 O O . LEU A 1 540 ? 27.869 22.347 -2.260 1.00 87.12 540 LEU A O 1
ATOM 4110 N N . SER A 1 541 ? 25.717 22.757 -2.739 1.00 89.12 541 SER A N 1
ATOM 4111 C CA . SER A 1 541 ? 25.255 22.751 -1.356 1.00 89.12 541 SER A CA 1
ATOM 4112 C C . SER A 1 541 ? 24.925 21.320 -0.944 1.00 89.12 541 SER A C 1
ATOM 4114 O O . SER A 1 541 ? 24.342 20.578 -1.733 1.00 89.12 541 SER A O 1
ATOM 4116 N N . GLU A 1 542 ? 25.254 20.948 0.291 1.00 92.75 542 GLU A N 1
ATOM 4117 C CA . GLU A 1 542 ? 24.897 19.650 0.870 1.00 92.75 542 GLU A CA 1
ATOM 4118 C C . GLU A 1 542 ? 24.108 19.838 2.162 1.00 92.75 542 GLU A C 1
ATOM 4120 O O . GLU A 1 542 ? 24.435 20.691 2.989 1.00 92.75 542 GLU A O 1
ATOM 4125 N N . VAL A 1 543 ? 23.071 19.025 2.337 1.00 94.56 543 VAL A N 1
ATOM 4126 C CA . VAL A 1 543 ? 22.279 18.939 3.566 1.00 94.56 543 VAL A CA 1
ATOM 4127 C C . VAL A 1 543 ? 22.111 17.467 3.914 1.00 94.56 543 VAL A C 1
ATOM 4129 O O . VAL A 1 543 ? 21.752 16.670 3.054 1.00 94.56 543 VAL A O 1
ATOM 4132 N N . ILE A 1 544 ? 22.366 17.108 5.170 1.00 96.75 544 ILE A N 1
ATOM 4133 C CA . ILE A 1 544 ? 22.020 15.790 5.706 1.00 96.75 544 ILE A CA 1
ATOM 4134 C C . ILE A 1 544 ? 20.637 15.920 6.331 1.00 96.75 544 ILE A C 1
ATOM 4136 O O . ILE A 1 544 ? 20.466 16.641 7.315 1.00 96.75 544 ILE A O 1
ATOM 4140 N N . GLU A 1 545 ? 19.649 15.270 5.727 1.00 96.00 545 GLU A N 1
ATOM 4141 C CA . GLU A 1 545 ? 18.296 15.229 6.271 1.00 96.00 545 GLU A CA 1
ATOM 4142 C C . GLU A 1 545 ? 18.273 14.304 7.499 1.00 96.00 545 GLU A C 1
ATOM 4144 O O . GLU A 1 545 ? 18.935 13.265 7.524 1.00 96.00 545 GLU A O 1
ATOM 4149 N N . THR A 1 546 ? 17.513 14.661 8.533 1.00 95.38 546 THR A N 1
ATOM 4150 C CA . THR A 1 546 ? 17.405 13.848 9.753 1.00 95.38 546 THR A CA 1
ATOM 4151 C C . THR A 1 546 ? 16.090 13.083 9.773 1.00 95.38 546 THR A C 1
ATOM 4153 O O . THR A 1 546 ? 15.075 13.578 9.287 1.00 95.38 546 THR A O 1
ATOM 4156 N N . LEU A 1 547 ? 16.066 11.879 10.351 1.00 95.12 547 LEU A N 1
ATOM 4157 C CA . LEU A 1 547 ? 14.822 11.106 10.444 1.00 95.12 547 LEU A CA 1
ATOM 4158 C C . LEU A 1 547 ? 13.752 11.866 11.243 1.00 95.12 547 LEU A C 1
ATOM 4160 O O . LEU A 1 547 ? 12.579 11.813 10.892 1.00 95.12 547 LEU A O 1
ATOM 4164 N N . GLU A 1 548 ? 14.161 12.612 12.271 1.00 95.19 548 GLU A N 1
ATOM 4165 C CA . GLU A 1 548 ? 13.304 13.453 13.117 1.00 95.19 548 GLU A CA 1
ATOM 4166 C C . GLU A 1 548 ? 12.538 14.508 12.313 1.00 95.19 548 GLU A C 1
ATOM 4168 O O . GLU A 1 548 ? 11.427 14.873 12.683 1.00 95.19 548 GLU A O 1
ATOM 4173 N N . ALA A 1 549 ? 13.121 15.005 11.216 1.00 93.69 549 ALA A N 1
ATOM 4174 C CA . ALA A 1 549 ? 12.475 16.000 10.365 1.00 93.69 549 ALA A CA 1
ATOM 4175 C C . ALA A 1 549 ? 11.351 15.403 9.502 1.00 93.69 549 ALA A C 1
ATOM 4177 O O . ALA A 1 549 ? 10.507 16.143 8.999 1.00 93.69 549 ALA A O 1
ATOM 4178 N N . TRP A 1 550 ? 11.342 14.080 9.314 1.00 94.50 550 TRP A N 1
ATOM 4179 C CA . TRP A 1 550 ? 10.472 13.405 8.351 1.00 94.50 550 TRP A CA 1
ATOM 4180 C C . TRP A 1 550 ? 9.524 12.384 8.970 1.00 94.50 550 TRP A C 1
ATOM 4182 O O . TRP A 1 550 ? 8.558 12.005 8.306 1.00 94.50 550 TRP A O 1
ATOM 4192 N N . LEU A 1 551 ? 9.793 11.919 10.189 1.00 93.81 551 LEU A N 1
ATOM 4193 C CA . LEU A 1 551 ? 9.120 10.785 10.817 1.00 93.81 551 LEU A CA 1
ATOM 4194 C C . LEU A 1 551 ? 8.735 11.082 12.270 1.00 93.81 551 LEU A C 1
ATOM 4196 O O . LEU A 1 551 ? 9.462 11.757 13.003 1.00 93.81 551 LEU A O 1
ATOM 4200 N N . THR A 1 552 ? 7.627 10.488 12.705 1.00 88.88 552 THR A N 1
ATOM 4201 C CA . THR A 1 552 ? 7.219 10.478 14.119 1.00 88.88 552 THR A CA 1
ATOM 4202 C C . THR A 1 552 ? 8.176 9.635 14.980 1.00 88.88 552 THR A C 1
ATOM 4204 O O . THR A 1 552 ? 8.980 8.857 14.465 1.00 88.88 552 THR A O 1
ATOM 4207 N N . GLU A 1 553 ? 8.117 9.774 16.311 1.00 85.44 553 GLU A N 1
ATOM 4208 C CA . GLU A 1 553 ? 8.894 8.918 17.234 1.00 85.44 553 GLU A CA 1
ATOM 4209 C C . GLU A 1 553 ? 8.564 7.432 17.038 1.00 85.44 553 GLU A C 1
ATOM 4211 O O . GLU A 1 553 ? 9.459 6.588 17.011 1.00 85.44 553 GLU A O 1
ATOM 4216 N N . GLU A 1 554 ? 7.285 7.116 16.834 1.00 81.19 554 GLU A N 1
ATOM 4217 C CA . GLU A 1 554 ? 6.819 5.752 16.599 1.00 81.19 554 GLU A CA 1
ATOM 4218 C C . GLU A 1 554 ? 7.430 5.152 15.324 1.00 81.19 554 GLU A C 1
ATOM 4220 O O . GLU A 1 554 ? 7.998 4.061 15.361 1.00 81.19 554 GLU A O 1
ATOM 4225 N N . GLU A 1 555 ? 7.385 5.887 14.210 1.00 86.25 555 GLU A N 1
ATOM 4226 C CA . GLU A 1 555 ? 7.950 5.452 12.925 1.00 86.25 555 GLU A CA 1
ATOM 4227 C C . GLU A 1 555 ? 9.475 5.271 12.967 1.00 86.25 555 GLU A C 1
ATOM 4229 O O . GLU A 1 555 ? 10.027 4.500 12.181 1.00 86.25 555 GLU A O 1
ATOM 4234 N N . ARG A 1 556 ? 10.170 5.979 13.867 1.00 88.81 556 ARG A N 1
ATOM 4235 C CA . ARG A 1 556 ? 11.628 5.866 14.038 1.00 88.81 556 ARG A CA 1
ATOM 4236 C C . ARG A 1 556 ? 12.048 4.702 14.926 1.00 88.81 556 ARG A C 1
ATOM 4238 O O . ARG A 1 556 ? 13.151 4.189 14.748 1.00 88.81 556 ARG A O 1
ATOM 4245 N N . THR A 1 557 ? 11.216 4.322 15.891 1.00 84.44 557 THR A N 1
ATO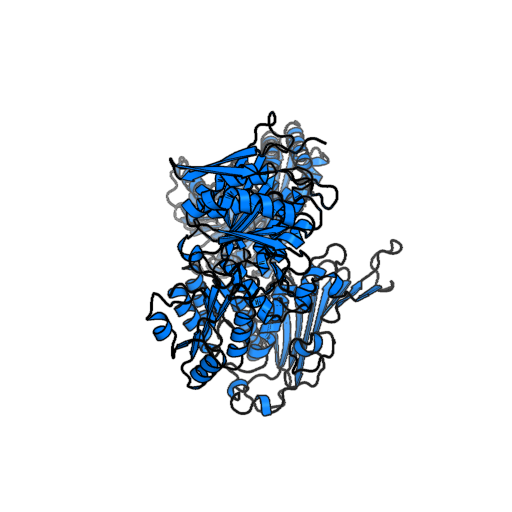M 4246 C CA . THR A 1 557 ? 11.595 3.371 16.948 1.00 84.44 557 THR A CA 1
ATOM 4247 C C . THR A 1 557 ? 11.007 1.980 16.764 1.00 84.44 557 THR A C 1
ATOM 4249 O O . THR A 1 557 ? 11.629 1.007 17.199 1.00 84.44 557 THR A O 1
ATOM 4252 N N . LYS A 1 558 ? 9.844 1.854 16.112 1.00 84.81 558 LYS A N 1
ATOM 4253 C CA . LYS A 1 558 ? 9.211 0.551 15.892 1.00 84.81 558 LYS A CA 1
ATOM 4254 C C . LYS A 1 558 ? 9.944 -0.284 14.851 1.00 84.81 558 LYS A C 1
ATOM 4256 O O . LYS A 1 558 ? 10.487 0.210 13.862 1.00 84.81 558 LYS A O 1
ATOM 4261 N N . VAL A 1 559 ? 9.917 -1.596 15.065 1.00 86.88 559 VAL A N 1
ATOM 4262 C CA . VAL A 1 559 ? 10.517 -2.562 14.145 1.00 86.88 559 VAL A CA 1
ATOM 4263 C C . VAL A 1 559 ? 9.648 -2.657 12.881 1.00 86.88 559 VAL A C 1
ATOM 4265 O O . VAL A 1 559 ? 8.428 -2.786 13.000 1.00 86.88 559 VAL A O 1
ATOM 4268 N N . PRO A 1 560 ? 10.226 -2.678 11.663 1.00 90.25 560 PRO A N 1
ATOM 4269 C CA . PRO A 1 560 ? 9.449 -2.729 10.420 1.00 90.25 560 PRO A CA 1
ATOM 4270 C C . PRO A 1 560 ? 8.441 -3.885 10.333 1.00 90.25 560 PRO A C 1
ATOM 4272 O O . PRO A 1 560 ? 7.385 -3.731 9.730 1.00 90.25 560 PRO A O 1
ATOM 4275 N N . PHE A 1 561 ? 8.732 -5.031 10.960 1.00 86.75 561 PHE A N 1
ATOM 4276 C CA . PHE A 1 561 ? 7.787 -6.149 11.064 1.00 86.75 561 PHE A CA 1
ATOM 4277 C C . PHE A 1 561 ? 6.516 -5.765 11.833 1.00 86.75 561 PHE A C 1
ATOM 4279 O O . PHE A 1 561 ? 5.423 -6.040 11.355 1.00 86.75 561 PHE A O 1
ATOM 4286 N N . GLU A 1 562 ? 6.644 -5.090 12.977 1.00 90.00 562 GLU A N 1
ATOM 4287 C CA . GLU A 1 562 ? 5.503 -4.630 13.783 1.00 90.00 562 GLU A CA 1
ATOM 4288 C C . GLU A 1 562 ? 4.666 -3.602 13.013 1.00 90.00 562 GLU A C 1
ATOM 4290 O O . GLU A 1 562 ? 3.441 -3.709 12.958 1.00 90.00 562 GLU A O 1
ATOM 4295 N N . LEU A 1 563 ? 5.326 -2.653 12.337 1.00 92.19 563 LEU A N 1
ATOM 4296 C CA . LEU A 1 563 ? 4.652 -1.670 11.482 1.00 92.19 563 LEU A CA 1
ATOM 4297 C C . LEU A 1 563 ? 3.898 -2.336 10.325 1.00 92.19 563 LEU A C 1
ATOM 4299 O O . LEU A 1 563 ? 2.794 -1.909 9.986 1.00 92.19 563 LEU A O 1
ATOM 4303 N N . HIS A 1 564 ? 4.461 -3.400 9.749 1.00 94.38 564 HIS A N 1
ATOM 4304 C CA . HIS A 1 564 ? 3.817 -4.144 8.673 1.00 94.38 564 HIS A CA 1
ATOM 4305 C C . HIS A 1 564 ? 2.576 -4.907 9.159 1.00 94.38 564 HIS A C 1
ATOM 4307 O O . HIS A 1 564 ? 1.551 -4.873 8.479 1.00 94.38 564 HIS A O 1
ATOM 4313 N N . ILE A 1 565 ? 2.619 -5.534 10.343 1.00 94.69 565 ILE A N 1
ATOM 4314 C CA . ILE A 1 565 ? 1.435 -6.188 10.929 1.00 94.69 565 ILE A CA 1
ATOM 4315 C C . ILE A 1 565 ? 0.354 -5.162 11.268 1.00 94.69 565 ILE A C 1
ATOM 4317 O O . ILE A 1 565 ? -0.807 -5.358 10.908 1.00 94.69 565 ILE A O 1
ATOM 4321 N N . ALA A 1 566 ? 0.724 -4.038 11.885 1.00 91.88 566 ALA A N 1
ATOM 4322 C CA . ALA A 1 566 ? -0.218 -2.960 12.172 1.00 91.88 566 ALA A CA 1
ATOM 4323 C C . ALA A 1 566 ? -0.872 -2.424 10.886 1.00 91.88 566 ALA A C 1
ATOM 4325 O O . ALA A 1 566 ? -2.081 -2.204 10.847 1.00 91.88 566 ALA A O 1
ATOM 4326 N N . HIS A 1 567 ? -0.096 -2.264 9.810 1.00 94.75 567 HIS A N 1
ATOM 4327 C CA . HIS A 1 567 ? -0.629 -1.886 8.505 1.00 94.75 567 HIS A CA 1
ATOM 4328 C C . HIS A 1 567 ? -1.565 -2.954 7.926 1.00 94.75 567 HIS A C 1
ATOM 4330 O O . HIS A 1 567 ? -2.645 -2.613 7.453 1.00 94.75 567 HIS A O 1
ATOM 4336 N N . PHE A 1 568 ? -1.209 -4.238 8.012 1.00 96.75 568 PHE A N 1
ATOM 4337 C CA . PHE A 1 568 ? -2.077 -5.325 7.556 1.00 96.75 568 PHE A CA 1
ATOM 4338 C C . PHE A 1 568 ? -3.438 -5.292 8.268 1.00 96.75 568 PHE A C 1
ATOM 4340 O O . PHE A 1 568 ? -4.474 -5.404 7.615 1.00 96.75 568 PHE A O 1
ATOM 4347 N N . VAL A 1 569 ? -3.452 -5.036 9.581 1.00 93.38 569 VAL A N 1
ATOM 4348 C CA . VAL A 1 569 ? -4.687 -4.832 10.355 1.00 93.38 569 VAL A CA 1
ATOM 4349 C C . VAL A 1 569 ? -5.500 -3.641 9.853 1.00 93.38 569 VAL A C 1
ATOM 4351 O O . VAL A 1 569 ? -6.706 -3.777 9.649 1.00 93.38 569 VAL A O 1
ATOM 4354 N N . ARG A 1 570 ? -4.864 -2.492 9.594 1.00 91.12 570 ARG A N 1
ATOM 4355 C CA . ARG A 1 570 ? -5.557 -1.307 9.056 1.00 91.12 570 ARG A CA 1
ATOM 4356 C C . ARG A 1 570 ? -6.120 -1.533 7.653 1.00 91.12 570 ARG A C 1
ATOM 4358 O O . ARG A 1 570 ? -7.212 -1.053 7.367 1.00 91.12 570 ARG A O 1
ATOM 4365 N N . VAL A 1 571 ? -5.426 -2.297 6.809 1.00 94.38 571 VAL A N 1
ATOM 4366 C CA . VAL A 1 571 ? -5.927 -2.696 5.485 1.00 94.38 571 VAL A CA 1
ATOM 4367 C C . VAL A 1 571 ? -7.181 -3.560 5.614 1.00 94.38 571 VAL A C 1
ATOM 4369 O O . VAL A 1 571 ? -8.169 -3.279 4.951 1.00 94.38 571 VAL A O 1
ATOM 4372 N N . MET A 1 572 ? -7.182 -4.558 6.505 1.00 91.88 572 MET A N 1
ATOM 4373 C CA . MET A 1 57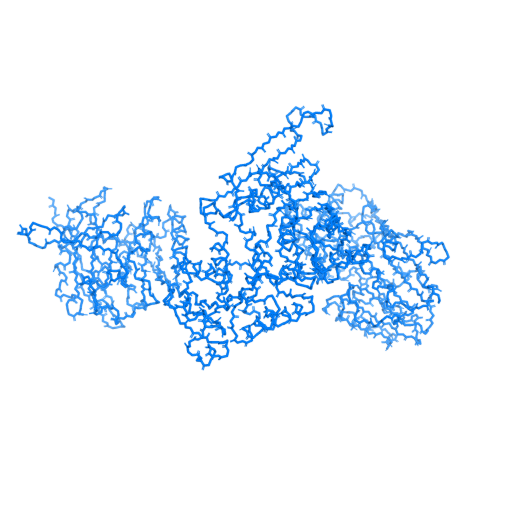2 ? -8.355 -5.419 6.740 1.00 91.88 572 MET A CA 1
ATOM 4374 C C . MET A 1 572 ? -9.565 -4.670 7.299 1.00 91.88 572 MET A C 1
ATOM 4376 O O . MET A 1 572 ? -10.698 -5.097 7.107 1.00 91.88 572 MET A O 1
ATOM 4380 N N . ARG A 1 573 ? -9.328 -3.551 7.986 1.00 86.12 573 ARG A N 1
ATOM 4381 C CA . ARG A 1 573 ? -10.378 -2.645 8.463 1.00 86.12 573 ARG A CA 1
ATOM 4382 C C . ARG A 1 573 ? -10.806 -1.615 7.407 1.00 86.12 573 ARG A C 1
ATOM 4384 O O . ARG A 1 573 ? -11.609 -0.748 7.717 1.00 86.12 573 ARG A O 1
ATOM 4391 N N . GLU A 1 574 ? -10.273 -1.694 6.186 1.00 81.69 574 GLU A N 1
ATOM 4392 C CA . GLU A 1 574 ? -10.510 -0.755 5.076 1.00 81.69 574 GLU A CA 1
ATOM 4393 C C . GLU A 1 574 ? -10.078 0.696 5.363 1.00 81.69 574 GLU A C 1
ATOM 4395 O O . GLU A 1 574 ? -10.476 1.630 4.666 1.00 81.69 574 GLU A O 1
ATOM 4400 N N . HIS A 1 575 ? -9.213 0.906 6.359 1.00 74.31 575 HIS A N 1
ATOM 4401 C CA . HIS A 1 575 ? -8.694 2.234 6.696 1.00 74.31 575 HIS A CA 1
ATOM 4402 C C . HIS A 1 575 ? -7.577 2.676 5.734 1.00 74.31 575 HIS A C 1
ATOM 4404 O O . HIS A 1 575 ? -7.362 3.869 5.525 1.00 74.31 575 HIS A O 1
ATOM 4410 N N . GLU A 1 576 ? -6.841 1.724 5.147 1.00 87.00 576 GLU A N 1
ATOM 4411 C CA . GLU A 1 576 ? -5.689 1.985 4.278 1.00 87.00 576 GLU A CA 1
ATOM 4412 C C . GLU A 1 576 ? -5.651 1.031 3.075 1.00 87.00 576 GLU A C 1
ATOM 4414 O O . GLU A 1 576 ? -6.153 -0.090 3.121 1.00 87.00 576 GLU A O 1
ATOM 4419 N N . LYS A 1 577 ? -4.994 1.459 1.990 1.00 91.88 577 LYS A N 1
ATOM 4420 C CA . LYS A 1 577 ? -4.646 0.571 0.869 1.00 91.88 577 LYS A CA 1
ATOM 4421 C C . LYS A 1 577 ? -3.331 -0.162 1.158 1.00 91.88 577 LYS A C 1
ATOM 4423 O O . LYS A 1 577 ? -2.459 0.444 1.779 1.00 91.88 577 LYS A O 1
ATOM 4428 N N . PRO A 1 578 ? -3.134 -1.393 0.648 1.00 93.75 578 PRO A N 1
ATOM 4429 C CA . PRO A 1 578 ? -1.879 -2.120 0.811 1.00 93.75 578 PRO A CA 1
ATOM 4430 C C . PRO A 1 578 ? -0.655 -1.319 0.342 1.00 93.75 578 PRO A C 1
ATOM 4432 O O . PRO A 1 578 ? -0.571 -0.924 -0.820 1.00 93.75 578 PRO A O 1
ATOM 4435 N N . VAL A 1 579 ? 0.322 -1.136 1.231 1.00 95.00 579 VAL A N 1
ATOM 4436 C CA . VAL A 1 579 ? 1.658 -0.612 0.900 1.00 95.00 579 VAL A CA 1
ATOM 4437 C C . VAL A 1 579 ? 2.505 -1.678 0.209 1.00 95.00 579 VAL A C 1
ATOM 4439 O O . VAL A 1 579 ? 3.369 -1.325 -0.584 1.00 95.00 579 VAL A O 1
ATOM 4442 N N . CYS A 1 580 ? 2.266 -2.961 0.494 1.00 96.00 580 CYS A N 1
ATOM 4443 C CA . CYS A 1 580 ? 2.977 -4.104 -0.084 1.00 96.00 580 CYS A CA 1
ATOM 4444 C C . CYS A 1 580 ? 1.962 -5.092 -0.672 1.00 96.00 580 CYS A C 1
ATOM 4446 O O . CYS A 1 580 ? 1.653 -6.105 -0.041 1.00 96.00 580 CYS A O 1
ATOM 4448 N N . SER A 1 581 ? 1.386 -4.790 -1.836 1.00 96.50 581 SER A N 1
ATOM 4449 C CA . SER A 1 581 ? 0.323 -5.629 -2.404 1.00 96.50 581 SER A CA 1
ATOM 4450 C C . SER A 1 581 ? 0.842 -6.975 -2.947 1.00 96.50 581 SER A C 1
ATOM 4452 O O . SER A 1 581 ? 2.052 -7.224 -3.023 1.00 96.50 581 SER A O 1
ATOM 4454 N N . GLY A 1 582 ? -0.067 -7.874 -3.335 1.00 96.19 582 GLY A N 1
ATOM 4455 C CA . GLY A 1 582 ? 0.292 -9.077 -4.092 1.00 96.19 582 GLY A CA 1
ATOM 4456 C C . GLY A 1 582 ? 0.956 -8.736 -5.434 1.00 96.19 582 GLY A C 1
ATOM 4457 O O . GLY A 1 582 ? 1.958 -9.342 -5.810 1.00 96.19 582 GLY A O 1
ATOM 4458 N N . GLU A 1 583 ? 0.470 -7.709 -6.132 1.00 95.06 583 GLU A N 1
ATOM 4459 C CA . GLU A 1 583 ? 1.040 -7.246 -7.405 1.00 95.06 583 GLU A CA 1
ATOM 4460 C C . GLU A 1 583 ? 2.477 -6.745 -7.231 1.00 95.06 583 GLU A C 1
ATOM 4462 O O . GLU A 1 583 ? 3.323 -6.986 -8.093 1.00 95.06 583 GLU A O 1
ATOM 4467 N N . ASP A 1 584 ? 2.773 -6.077 -6.112 1.00 96.38 584 ASP A N 1
ATOM 4468 C CA . ASP A 1 584 ? 4.137 -5.676 -5.762 1.00 96.38 584 ASP A CA 1
ATOM 4469 C C . ASP A 1 584 ? 5.067 -6.883 -5.609 1.00 96.38 584 ASP A C 1
ATOM 4471 O O . ASP A 1 584 ? 6.162 -6.899 -6.182 1.00 96.38 584 ASP A O 1
ATOM 4475 N N . GLY A 1 585 ? 4.599 -7.918 -4.905 1.00 96.50 585 GLY A N 1
ATOM 4476 C CA . GLY A 1 585 ? 5.332 -9.169 -4.740 1.00 96.50 585 GLY A CA 1
ATOM 4477 C C . GLY A 1 585 ? 5.604 -9.875 -6.065 1.00 96.50 585 GLY A C 1
ATOM 4478 O O . GLY A 1 585 ? 6.736 -10.292 -6.330 1.00 96.50 585 GLY A O 1
ATOM 4479 N N . LEU A 1 586 ? 4.594 -9.973 -6.934 1.00 96.31 586 LEU A N 1
ATOM 4480 C CA . LEU A 1 586 ? 4.744 -10.578 -8.259 1.00 96.31 586 LEU A CA 1
ATOM 4481 C C . LEU A 1 586 ? 5.670 -9.759 -9.167 1.00 96.31 586 LEU A C 1
ATOM 4483 O O . LEU A 1 586 ? 6.481 -10.332 -9.899 1.00 96.31 586 LEU A O 1
ATOM 4487 N N . ALA A 1 587 ? 5.596 -8.428 -9.110 1.00 96.19 587 ALA A N 1
ATOM 4488 C CA . ALA A 1 587 ? 6.503 -7.564 -9.855 1.00 96.19 587 ALA A CA 1
ATOM 4489 C C . ALA A 1 587 ? 7.962 -7.847 -9.461 1.00 96.19 587 ALA A C 1
ATOM 4491 O O . ALA A 1 587 ? 8.812 -8.038 -10.331 1.00 96.19 587 ALA A O 1
ATOM 4492 N N . ALA A 1 588 ? 8.264 -7.965 -8.166 1.00 96.94 588 ALA A N 1
ATOM 4493 C CA . ALA A 1 588 ? 9.618 -8.294 -7.728 1.00 96.94 588 ALA A CA 1
ATOM 4494 C C . ALA A 1 588 ? 10.098 -9.665 -8.259 1.00 96.94 588 ALA A C 1
ATOM 4496 O O . ALA A 1 588 ? 11.228 -9.778 -8.745 1.00 96.94 588 ALA A O 1
ATOM 4497 N N . VAL A 1 589 ? 9.221 -10.679 -8.259 1.00 96.06 589 VAL A N 1
ATOM 4498 C CA . VAL A 1 589 ? 9.497 -12.016 -8.827 1.00 96.06 589 VAL A CA 1
ATOM 4499 C C . VAL A 1 589 ? 9.790 -11.948 -10.330 1.00 96.06 589 VAL A C 1
ATOM 4501 O O . VAL A 1 589 ? 10.755 -12.556 -10.795 1.00 96.06 589 VAL A O 1
ATOM 4504 N N . ARG A 1 590 ? 9.009 -11.174 -11.094 1.00 96.12 590 ARG A N 1
ATOM 4505 C CA . ARG A 1 590 ? 9.199 -10.997 -12.545 1.00 96.12 590 ARG A CA 1
ATOM 4506 C C . ARG A 1 590 ? 10.569 -10.404 -12.882 1.00 96.12 590 ARG A C 1
ATOM 4508 O O . ARG A 1 590 ? 11.254 -10.931 -13.761 1.00 96.12 590 ARG A O 1
ATOM 4515 N N . VAL A 1 591 ? 11.010 -9.360 -12.169 1.00 97.50 591 VAL A N 1
ATOM 4516 C CA . VAL A 1 591 ? 12.355 -8.789 -12.396 1.00 97.50 591 VAL A CA 1
ATOM 4517 C C . VAL A 1 591 ? 13.440 -9.786 -12.011 1.00 97.50 591 VAL A C 1
ATOM 4519 O O . VAL A 1 591 ? 14.388 -9.957 -12.771 1.00 97.50 591 VAL A O 1
ATOM 4522 N N . ALA A 1 592 ? 13.314 -10.461 -10.863 1.00 95.75 592 ALA A N 1
ATOM 4523 C CA . ALA A 1 592 ? 14.304 -11.445 -10.426 1.00 95.75 592 ALA A CA 1
ATOM 4524 C C . ALA A 1 592 ? 14.469 -12.572 -11.463 1.00 95.75 592 ALA A C 1
ATOM 4526 O O . ALA A 1 592 ? 15.594 -12.904 -11.843 1.00 95.75 592 ALA A O 1
ATOM 4527 N N . GLY A 1 593 ? 13.359 -13.088 -12.003 1.00 94.38 593 GLY A N 1
ATOM 4528 C CA . GLY A 1 593 ? 13.367 -14.052 -13.105 1.00 94.38 593 GLY A CA 1
ATOM 4529 C C . GLY A 1 593 ? 14.050 -13.511 -14.366 1.00 94.38 593 GLY A C 1
ATOM 4530 O O . GLY A 1 593 ? 14.913 -14.181 -14.937 1.00 94.38 593 GLY A O 1
ATOM 4531 N N . ALA A 1 594 ? 13.740 -12.274 -14.765 1.00 95.75 594 ALA A N 1
ATOM 4532 C CA . ALA A 1 594 ? 14.358 -11.631 -15.925 1.00 95.75 594 ALA A CA 1
ATOM 4533 C C . ALA A 1 594 ? 15.867 -11.391 -15.749 1.00 95.75 594 ALA A C 1
ATOM 4535 O O . ALA A 1 594 ? 16.631 -11.569 -16.697 1.00 95.75 594 ALA A O 1
ATOM 4536 N N . VAL A 1 595 ? 16.319 -11.040 -14.540 1.00 96.69 595 VAL A N 1
ATOM 4537 C CA . VAL A 1 595 ? 17.749 -10.901 -14.220 1.00 96.69 595 VAL A CA 1
ATOM 4538 C C . VAL A 1 595 ? 18.455 -12.240 -14.390 1.00 96.69 595 VAL A C 1
ATOM 4540 O O . VAL A 1 595 ? 19.491 -12.298 -15.047 1.00 96.69 595 VAL A O 1
ATOM 4543 N N . ARG A 1 596 ? 17.889 -13.334 -13.870 1.00 94.19 596 ARG A N 1
ATOM 4544 C CA . ARG A 1 596 ? 18.478 -14.672 -14.035 1.00 94.19 596 ARG A CA 1
ATOM 4545 C C . ARG A 1 596 ? 18.522 -15.117 -15.494 1.00 94.19 596 ARG A C 1
ATOM 4547 O O . ARG A 1 596 ? 19.521 -15.690 -15.927 1.00 94.19 596 ARG A O 1
ATOM 4554 N N . GLU A 1 597 ? 17.488 -14.808 -16.269 1.00 93.62 597 GLU A N 1
ATOM 4555 C CA . GLU A 1 597 ? 17.490 -15.062 -17.710 1.00 93.62 597 GLU A CA 1
ATOM 4556 C C . GLU A 1 597 ? 18.560 -14.231 -18.438 1.00 93.62 597 GLU A C 1
ATOM 4558 O O . GLU A 1 597 ? 19.256 -14.745 -19.319 1.00 93.62 597 GLU A O 1
ATOM 4563 N N . ALA A 1 598 ? 18.757 -12.972 -18.040 1.00 96.00 598 ALA A N 1
ATOM 4564 C CA . ALA A 1 598 ? 19.817 -12.124 -18.578 1.00 96.00 598 ALA A CA 1
ATOM 4565 C C . ALA A 1 598 ? 21.210 -12.682 -18.239 1.00 96.00 598 ALA A C 1
ATOM 4567 O O . ALA A 1 598 ? 22.050 -12.777 -19.132 1.00 96.00 598 ALA A O 1
ATOM 4568 N N . LEU A 1 599 ? 21.428 -13.145 -17.001 1.00 95.12 599 LEU A N 1
ATOM 4569 C CA . LEU A 1 599 ? 22.673 -13.805 -16.583 1.00 95.12 599 LEU A CA 1
ATOM 4570 C C . LEU A 1 599 ? 22.956 -15.065 -17.411 1.00 95.12 599 LEU A C 1
ATOM 4572 O O . LEU A 1 599 ? 24.076 -15.268 -17.875 1.00 95.12 599 LEU A O 1
ATOM 4576 N N . ARG A 1 600 ? 21.930 -15.889 -17.647 1.00 92.50 600 ARG A N 1
ATOM 4577 C CA . ARG A 1 600 ? 22.048 -17.137 -18.413 1.00 92.50 600 ARG A CA 1
ATOM 4578 C C . ARG A 1 600 ? 22.331 -16.898 -19.897 1.00 92.50 600 ARG A C 1
ATOM 4580 O O . ARG A 1 600 ? 23.065 -17.664 -20.519 1.00 92.50 600 ARG A O 1
ATOM 4587 N N . THR A 1 601 ? 21.701 -15.888 -20.493 1.00 91.31 601 THR A N 1
ATOM 4588 C CA . THR A 1 601 ? 21.744 -15.658 -21.949 1.00 91.31 601 THR A CA 1
ATOM 4589 C C . THR A 1 601 ? 22.774 -14.624 -22.389 1.00 91.31 601 THR A C 1
ATOM 4591 O O . THR A 1 601 ? 23.117 -14.588 -23.574 1.00 91.31 601 THR A O 1
ATOM 4594 N N . GLY A 1 602 ? 23.233 -13.764 -21.477 1.00 87.62 602 GLY A N 1
ATOM 4595 C CA . GLY A 1 602 ? 24.053 -12.591 -21.782 1.00 87.62 602 GLY A CA 1
ATOM 4596 C C . GLY A 1 602 ? 23.325 -11.527 -22.612 1.00 87.62 602 GLY A C 1
ATOM 4597 O O . GLY A 1 602 ? 23.974 -10.691 -23.242 1.00 87.62 602 GLY A O 1
ATOM 4598 N N . ARG A 1 603 ? 21.988 -11.581 -22.686 1.00 88.06 603 ARG A N 1
ATOM 4599 C CA . ARG A 1 603 ? 21.161 -10.665 -23.484 1.00 88.06 603 ARG A CA 1
ATOM 4600 C C . ARG A 1 603 ? 20.419 -9.676 -22.595 1.00 88.06 603 ARG A C 1
ATOM 4602 O O . ARG A 1 603 ? 20.227 -9.895 -21.404 1.00 88.06 603 ARG A O 1
ATOM 4609 N N . VAL A 1 604 ? 19.965 -8.595 -23.220 1.00 90.31 604 VAL A N 1
ATOM 4610 C CA . VAL A 1 604 ? 18.956 -7.711 -22.636 1.00 90.31 604 VAL A CA 1
ATOM 4611 C C . VAL A 1 604 ? 17.619 -8.453 -22.624 1.00 90.31 604 VAL A C 1
ATOM 4613 O O . VAL A 1 604 ? 17.235 -9.027 -23.645 1.00 90.31 604 VAL A O 1
ATOM 4616 N N . VAL A 1 605 ? 16.925 -8.432 -21.489 1.00 87.00 605 VAL A N 1
ATOM 4617 C CA . VAL A 1 605 ? 15.643 -9.111 -21.276 1.00 87.00 605 VAL A CA 1
ATOM 4618 C C . VAL A 1 605 ? 14.577 -8.069 -20.949 1.00 87.00 605 VAL A C 1
ATOM 4620 O O . VAL A 1 605 ? 14.738 -7.277 -20.019 1.00 87.00 605 VAL A O 1
ATOM 4623 N N . ASP A 1 606 ? 13.494 -8.064 -21.724 1.00 86.06 606 ASP A N 1
ATOM 4624 C CA . ASP A 1 606 ? 12.265 -7.344 -21.385 1.00 86.06 606 ASP A CA 1
ATOM 4625 C C . ASP A 1 606 ? 11.499 -8.136 -20.320 1.00 86.06 606 ASP A C 1
ATOM 4627 O O . ASP A 1 606 ? 11.357 -9.357 -20.419 1.00 86.06 606 ASP A O 1
ATOM 4631 N N . VAL A 1 607 ? 11.009 -7.452 -19.290 1.00 87.88 607 VAL A N 1
ATOM 4632 C CA . VAL A 1 607 ? 10.293 -8.094 -18.189 1.00 87.88 607 VAL A CA 1
ATOM 4633 C C . VAL A 1 607 ? 8.819 -8.244 -18.579 1.00 87.88 607 VAL A C 1
ATOM 4635 O O . VAL A 1 607 ? 8.052 -7.282 -18.575 1.00 87.88 607 VAL A O 1
ATOM 4638 N N . LEU A 1 608 ? 8.425 -9.460 -18.956 1.00 69.56 608 LEU A N 1
ATOM 4639 C CA . LEU A 1 608 ? 7.061 -9.770 -19.394 1.00 69.56 608 LEU A CA 1
ATOM 4640 C C . LEU A 1 608 ? 6.045 -9.576 -18.259 1.00 69.56 608 LEU A C 1
ATOM 4642 O O . LEU A 1 608 ? 6.350 -9.789 -17.086 1.00 69.56 608 LEU A O 1
ATOM 4646 N N . GLY A 1 609 ? 4.834 -9.138 -18.610 1.00 60.19 609 GLY A N 1
ATOM 4647 C CA . GLY A 1 609 ? 3.755 -8.888 -17.649 1.00 60.19 609 GLY A CA 1
ATOM 4648 C C . GLY A 1 609 ? 3.962 -7.662 -16.748 1.00 60.19 609 GLY A C 1
ATOM 4649 O O . GLY A 1 609 ? 3.084 -7.348 -15.955 1.00 60.19 609 GLY A O 1
ATOM 4650 N N . MET A 1 610 ? 5.078 -6.928 -16.865 1.00 61.81 610 MET A N 1
ATOM 4651 C CA . MET A 1 610 ? 5.330 -5.702 -16.085 1.00 61.81 610 MET A CA 1
ATOM 4652 C C . MET A 1 610 ? 4.556 -4.477 -16.541 1.00 61.81 610 MET A C 1
ATOM 4654 O O . MET A 1 610 ? 4.636 -3.434 -15.893 1.00 61.81 610 MET A O 1
ATOM 4658 N N . ALA A 1 611 ? 3.785 -4.600 -17.619 1.00 45.25 611 ALA A N 1
ATOM 4659 C CA . ALA A 1 611 ? 2.753 -3.637 -17.937 1.00 45.25 611 ALA A CA 1
ATOM 4660 C C . ALA A 1 611 ? 1.732 -3.636 -16.789 1.00 45.25 611 ALA A C 1
ATOM 4662 O O . ALA A 1 611 ? 0.768 -4.393 -16.780 1.00 45.25 611 ALA A O 1
ATOM 4663 N N . THR A 1 612 ? 1.941 -2.776 -15.792 1.00 37.81 612 THR A N 1
ATOM 4664 C CA . THR A 1 612 ? 0.967 -2.501 -14.726 1.00 37.81 612 THR A CA 1
ATOM 4665 C C . THR A 1 612 ? -0.207 -1.663 -15.221 1.00 37.81 612 THR A C 1
ATOM 4667 O O . THR A 1 612 ? -0.730 -0.819 -14.487 1.00 37.81 612 THR A O 1
ATOM 4670 N N . ALA A 1 613 ? -0.616 -1.862 -16.465 1.00 35.94 613 ALA A N 1
ATOM 4671 C CA . ALA A 1 613 ? -1.717 -1.138 -17.037 1.00 35.94 613 ALA A CA 1
ATOM 4672 C C . ALA A 1 613 ? -2.604 -2.098 -17.833 1.00 35.94 613 ALA A C 1
ATOM 4674 O O . ALA A 1 613 ? -2.373 -2.355 -19.005 1.00 35.94 613 ALA A O 1
ATOM 4675 N N . GLN A 1 614 ? -3.689 -2.528 -17.193 1.00 38.75 614 GLN A N 1
ATOM 4676 C CA . GLN A 1 614 ? -4.979 -2.048 -17.688 1.00 38.75 614 GLN A CA 1
ATOM 4677 C C . GLN A 1 614 ? -4.813 -0.545 -17.968 1.00 38.75 614 GLN A C 1
ATOM 4679 O O . GLN A 1 614 ? -4.387 0.155 -17.047 1.00 38.75 614 GLN A O 1
ATOM 4684 N N . GLU A 1 615 ? -5.015 -0.079 -19.204 1.00 42.44 615 GLU A N 1
ATOM 4685 C CA . GLU A 1 615 ? -4.801 1.321 -19.617 1.00 42.44 615 GLU A CA 1
ATOM 4686 C C . GLU A 1 615 ? -5.163 2.310 -18.488 1.00 42.44 615 GLU A C 1
ATOM 4688 O O . GLU A 1 615 ? -6.330 2.495 -18.145 1.00 42.44 615 GLU A O 1
ATOM 4693 N N . LYS A 1 616 ? -4.145 2.912 -17.855 1.00 37.50 616 LYS A N 1
ATOM 4694 C CA . LYS A 1 616 ? -4.334 3.896 -16.774 1.00 37.50 616 LYS A CA 1
ATOM 4695 C C . LYS A 1 616 ? -4.435 5.317 -17.310 1.00 37.50 616 LYS A C 1
ATOM 4697 O O . LYS A 1 616 ? -4.584 6.242 -16.510 1.00 37.50 616 LYS A O 1
ATOM 4702 N N . ALA A 1 617 ? -4.304 5.519 -18.625 1.00 37.59 617 ALA A N 1
ATOM 4703 C CA . ALA A 1 617 ? -4.535 6.835 -19.177 1.00 37.59 617 ALA A CA 1
ATOM 4704 C C . ALA A 1 617 ? -6.009 7.203 -19.017 1.00 37.59 617 ALA A C 1
ATOM 4706 O O . ALA A 1 617 ? -6.901 6.584 -19.598 1.00 37.59 617 ALA A O 1
ATOM 4707 N N . THR A 1 618 ? -6.272 8.245 -18.235 1.00 51.19 618 THR A N 1
ATOM 4708 C CA . THR A 1 618 ? -7.606 8.836 -18.194 1.00 51.19 618 THR A CA 1
ATOM 4709 C C . THR A 1 618 ? -7.817 9.568 -19.511 1.00 51.19 618 THR A C 1
ATOM 4711 O O . THR A 1 618 ? -7.125 10.549 -19.799 1.00 51.19 618 THR A O 1
ATOM 4714 N N . TYR A 1 619 ? -8.768 9.106 -20.325 1.00 59.38 619 TYR A N 1
ATOM 4715 C CA . TYR A 1 619 ? -9.097 9.762 -21.585 1.00 59.38 619 TYR A CA 1
ATOM 4716 C C . TYR A 1 619 ? -9.481 11.226 -21.330 1.00 59.38 619 TYR A C 1
ATOM 4718 O O . TYR A 1 619 ? -10.566 11.529 -20.843 1.00 59.38 619 TYR A O 1
ATOM 4726 N N . THR A 1 620 ? -8.581 12.152 -21.678 1.00 44.59 620 THR A N 1
ATOM 4727 C CA . THR A 1 620 ? -8.643 13.565 -21.257 1.00 44.59 620 THR A CA 1
ATOM 4728 C C . THR A 1 620 ? -9.902 14.288 -21.726 1.00 44.59 620 THR A C 1
ATOM 4730 O O . THR A 1 620 ? -10.243 15.337 -21.201 1.00 44.59 620 THR A O 1
ATOM 4733 N N . HIS A 1 621 ? -10.602 13.772 -22.731 1.00 51.47 621 HIS A N 1
ATOM 4734 C CA . HIS A 1 621 ? -11.823 14.395 -23.228 1.00 51.47 621 HIS A CA 1
ATOM 4735 C C . HIS A 1 621 ? -13.103 13.779 -22.661 1.00 51.47 621 HIS A C 1
ATOM 4737 O O . HIS A 1 621 ? -14.150 14.415 -22.744 1.00 51.47 621 HIS A O 1
ATOM 4743 N N . GLY A 1 622 ? -13.054 12.581 -22.082 1.00 52.94 622 GLY A N 1
ATOM 4744 C CA . GLY A 1 622 ? -14.253 11.856 -21.669 1.00 52.94 622 GLY A CA 1
ATOM 4745 C C . GLY A 1 622 ? -15.251 11.568 -22.798 1.00 52.94 622 GLY A C 1
ATOM 4746 O O . GLY A 1 622 ? -15.056 11.918 -23.962 1.00 52.94 622 GLY A O 1
ATOM 4747 N N . HIS A 1 623 ? -16.386 10.958 -22.453 1.00 52.53 623 HIS A N 1
ATOM 4748 C CA . HIS A 1 623 ? -17.427 10.561 -23.423 1.00 52.53 623 HIS A CA 1
ATOM 4749 C C . HIS A 1 623 ? -18.647 11.496 -23.455 1.00 52.53 623 HIS A C 1
ATOM 4751 O O . HIS A 1 623 ? -19.720 11.139 -23.965 1.00 52.53 623 HIS A O 1
ATOM 4757 N N . HIS A 1 624 ? -18.489 12.713 -22.925 1.00 54.62 624 HIS A N 1
ATOM 4758 C CA . HIS A 1 624 ? -19.541 13.725 -22.910 1.00 54.62 624 HIS A CA 1
ATOM 4759 C C . HIS A 1 624 ? -20.058 14.018 -24.335 1.00 54.62 624 HIS A C 1
ATOM 4761 O O . HIS A 1 624 ? -19.309 13.979 -25.315 1.00 54.62 624 HIS A O 1
ATOM 4767 N N . ALA A 1 625 ? -21.354 14.325 -24.469 1.00 48.00 625 ALA A N 1
ATOM 4768 C CA . ALA A 1 625 ? -22.025 14.454 -25.769 1.00 48.00 625 ALA A CA 1
ATOM 4769 C C . ALA A 1 625 ? -21.362 15.484 -26.707 1.00 48.00 625 ALA A C 1
ATOM 4771 O O . ALA A 1 625 ? -21.305 15.268 -27.915 1.00 48.00 625 ALA A O 1
ATOM 4772 N N . SER A 1 626 ? -20.796 16.567 -26.164 1.00 46.97 626 SER A N 1
ATOM 4773 C CA . SER A 1 626 ? -20.060 17.581 -26.938 1.00 46.97 626 SER A CA 1
ATOM 4774 C C . SER A 1 626 ? -18.786 17.036 -27.603 1.00 46.97 626 SER A C 1
ATOM 4776 O O . SER A 1 626 ? -18.453 17.439 -28.717 1.00 46.97 626 SER A O 1
ATOM 4778 N N . VAL A 1 627 ? -18.101 16.076 -26.972 1.00 53.22 627 VAL A N 1
ATOM 4779 C CA . VAL A 1 627 ? -16.912 15.410 -27.529 1.00 53.22 627 VAL A CA 1
ATOM 4780 C C . VAL A 1 627 ? -17.327 14.417 -28.602 1.00 53.22 627 VAL A C 1
ATOM 4782 O O . VAL A 1 627 ? -16.820 14.476 -29.723 1.00 53.22 627 VAL A O 1
ATOM 4785 N N . VAL A 1 628 ? -18.326 13.586 -28.313 1.00 56.19 628 VAL A N 1
ATOM 4786 C CA . VAL A 1 628 ? -18.797 12.565 -29.257 1.00 56.19 628 VAL A CA 1
ATOM 4787 C C . VAL A 1 628 ? -19.413 13.18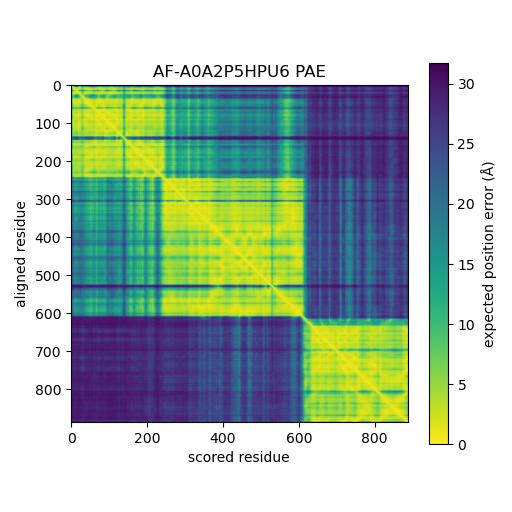1 -30.520 1.00 56.19 628 VAL A C 1
ATOM 4789 O O . VAL A 1 628 ? -19.120 12.720 -31.622 1.00 56.19 628 VAL A O 1
ATOM 4792 N N . ASN A 1 629 ? -20.152 14.288 -30.404 1.00 57.91 629 ASN A N 1
ATOM 4793 C CA . ASN A 1 629 ? -20.719 15.002 -31.556 1.00 57.91 629 ASN A CA 1
ATOM 4794 C C . ASN A 1 629 ? -19.651 15.631 -32.467 1.00 57.91 629 ASN A C 1
ATOM 4796 O O . ASN A 1 629 ? -19.845 15.707 -33.680 1.00 57.91 629 ASN A O 1
ATOM 4800 N N . SER A 1 630 ? -18.515 16.067 -31.909 1.00 57.22 630 SER A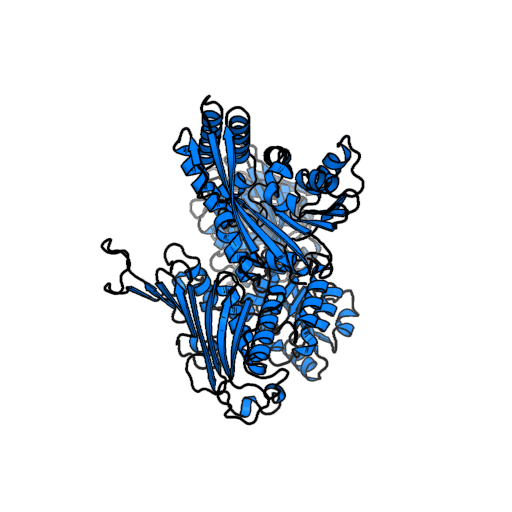 N 1
ATOM 4801 C CA . SER A 1 630 ? -17.391 16.575 -32.711 1.00 57.22 630 SER A CA 1
ATOM 4802 C C . SER A 1 630 ? -16.676 15.454 -33.480 1.00 57.22 630 SER A C 1
ATOM 4804 O O . SER A 1 630 ? -16.243 15.658 -34.612 1.00 57.22 630 SER A O 1
ATOM 4806 N N . HIS A 1 631 ? -16.599 14.252 -32.897 1.00 56.50 631 HIS A N 1
ATOM 4807 C CA . HIS A 1 631 ? -15.965 13.084 -33.517 1.00 56.50 631 HIS A CA 1
ATOM 4808 C C . HIS A 1 631 ? -16.865 12.442 -34.581 1.00 56.50 631 HIS A C 1
ATOM 4810 O O . HIS A 1 631 ? -16.359 11.955 -35.588 1.00 56.50 631 HIS A O 1
ATOM 4816 N N . ALA A 1 632 ? -18.189 12.542 -34.428 1.00 57.78 632 ALA A N 1
ATOM 4817 C CA . ALA A 1 632 ? -19.176 12.030 -35.380 1.00 57.78 632 ALA A CA 1
ATOM 4818 C C . ALA A 1 632 ? -19.190 12.744 -36.752 1.00 57.78 632 ALA A C 1
ATOM 4820 O O . ALA A 1 632 ? -19.913 12.337 -37.658 1.00 57.78 632 ALA A O 1
ATOM 4821 N N . ARG A 1 633 ? -18.400 13.810 -36.935 1.00 67.75 633 ARG A N 1
ATOM 4822 C CA . ARG A 1 633 ? -18.245 14.506 -38.228 1.00 67.75 633 ARG A CA 1
ATOM 4823 C C . ARG A 1 633 ? -17.107 13.951 -39.090 1.00 67.75 633 ARG A C 1
ATOM 4825 O O . ARG A 1 633 ? -16.987 14.333 -40.250 1.00 67.75 633 ARG A O 1
ATOM 4832 N N . ARG A 1 634 ? -16.268 13.075 -38.528 1.00 82.75 634 ARG A N 1
ATOM 4833 C CA . ARG A 1 634 ? -15.106 12.495 -39.214 1.00 82.75 634 ARG A CA 1
ATOM 4834 C C . ARG A 1 634 ? -15.553 11.438 -40.215 1.00 82.75 634 ARG A C 1
ATOM 4836 O O . ARG A 1 634 ? -16.377 10.586 -39.885 1.00 82.75 634 ARG A O 1
ATOM 4843 N N . THR A 1 635 ? -14.965 11.475 -41.404 1.00 88.88 635 THR A N 1
ATOM 4844 C CA . THR A 1 635 ? -15.196 10.502 -42.483 1.00 88.88 635 THR A CA 1
ATOM 4845 C C . THR A 1 635 ? -13.895 9.801 -42.845 1.00 88.88 635 THR A C 1
ATOM 4847 O O . THR A 1 635 ? -12.809 10.325 -42.572 1.00 88.88 635 THR A O 1
ATOM 4850 N N . ALA A 1 636 ? -13.970 8.647 -43.510 1.00 91.19 636 ALA A N 1
ATOM 4851 C CA . ALA A 1 636 ? -12.764 7.986 -44.017 1.00 91.19 636 ALA A CA 1
ATOM 4852 C C . ALA A 1 636 ? -12.003 8.873 -45.025 1.00 91.19 636 ALA A C 1
ATOM 4854 O O . ALA A 1 636 ? -10.774 8.890 -45.030 1.00 91.19 636 ALA A O 1
ATOM 4855 N N . GLN A 1 637 ? -12.717 9.676 -45.823 1.00 89.62 637 GLN A N 1
ATOM 4856 C CA . GLN A 1 637 ? -12.115 10.595 -46.796 1.00 89.62 637 GLN A CA 1
ATOM 4857 C C . GLN A 1 637 ? -11.329 11.741 -46.150 1.00 89.62 637 GLN A C 1
ATOM 4859 O O . GLN A 1 637 ? -10.372 12.228 -46.742 1.00 89.62 637 GLN A O 1
ATOM 4864 N N . ASP A 1 638 ? -11.728 12.174 -44.960 1.00 87.38 638 ASP A N 1
ATOM 4865 C CA . ASP A 1 638 ? -11.073 13.262 -44.235 1.00 87.38 638 ASP A CA 1
ATOM 4866 C C . ASP A 1 638 ? -9.993 12.754 -43.261 1.00 87.38 638 ASP A C 1
ATOM 4868 O O . ASP A 1 638 ? -8.942 13.370 -43.092 1.00 87.38 638 ASP A O 1
ATOM 4872 N N . SER A 1 639 ? -10.238 11.607 -42.622 1.00 91.69 639 SER A N 1
ATOM 4873 C CA . SER A 1 639 ? -9.403 11.089 -41.530 1.00 91.69 639 SER A CA 1
ATOM 4874 C C . SER A 1 639 ? -8.456 9.956 -41.931 1.00 91.69 639 SER A C 1
ATOM 4876 O O . SER A 1 639 ? -7.467 9.716 -41.244 1.00 91.69 639 SER A O 1
ATOM 4878 N N . ALA A 1 640 ? -8.735 9.268 -43.037 1.00 93.31 640 ALA A N 1
ATOM 4879 C CA . ALA A 1 640 ? -7.976 8.112 -43.513 1.00 93.31 640 ALA A CA 1
ATOM 4880 C C . ALA A 1 640 ? -7.643 8.211 -45.015 1.00 93.31 640 ALA A C 1
ATOM 4882 O O . ALA A 1 640 ? -7.373 7.198 -45.657 1.00 93.31 640 ALA A O 1
ATOM 4883 N N . ALA A 1 641 ? -7.640 9.421 -45.592 1.00 92.38 641 ALA A N 1
ATOM 4884 C CA . ALA A 1 641 ? -7.448 9.656 -47.029 1.00 92.38 641 ALA A CA 1
ATOM 4885 C C . ALA A 1 641 ? -6.211 8.942 -47.602 1.00 92.38 641 ALA A C 1
ATOM 4887 O O . ALA A 1 641 ? -6.266 8.342 -48.674 1.00 92.38 641 ALA A O 1
ATOM 4888 N N . PHE A 1 642 ? -5.102 8.980 -46.858 1.00 92.88 642 PHE A N 1
ATOM 4889 C CA . PHE A 1 642 ? -3.825 8.364 -47.217 1.00 92.88 642 PHE A CA 1
ATOM 4890 C C . PHE A 1 642 ? -3.873 6.824 -47.225 1.00 92.88 642 PHE A C 1
ATOM 4892 O O . PHE A 1 642 ? -3.081 6.185 -47.915 1.00 92.88 642 PHE A O 1
ATOM 4899 N N . LEU A 1 643 ? -4.821 6.222 -46.501 1.00 95.31 643 LEU A N 1
ATOM 4900 C CA . LEU A 1 643 ? -5.041 4.778 -46.449 1.00 95.31 643 LEU A CA 1
ATOM 4901 C C . LEU A 1 643 ? -5.926 4.282 -47.603 1.00 95.31 643 LEU A C 1
ATOM 4903 O O . LEU A 1 643 ? -5.718 3.171 -48.093 1.00 95.31 643 LEU A O 1
ATOM 4907 N N . LEU A 1 644 ? -6.883 5.090 -48.075 1.00 95.75 644 LEU A N 1
ATOM 4908 C CA . LEU A 1 644 ? -7.910 4.651 -49.037 1.00 95.75 644 LEU A CA 1
ATOM 4909 C C . LEU A 1 644 ? -7.360 3.991 -50.318 1.00 95.75 644 LEU A C 1
ATOM 4911 O O . LEU A 1 644 ? -7.891 2.948 -50.709 1.00 95.75 644 LEU A O 1
ATOM 4915 N N . PRO A 1 645 ? -6.274 4.483 -50.957 1.00 95.56 645 PRO A N 1
ATOM 4916 C CA . PRO A 1 645 ? -5.702 3.848 -52.154 1.00 95.56 645 PRO A CA 1
ATOM 4917 C C . PRO A 1 645 ? -5.198 2.409 -51.933 1.00 95.56 645 PRO A C 1
ATOM 4919 O O . PRO A 1 645 ? -4.997 1.640 -52.885 1.00 95.56 645 PRO A O 1
ATOM 4922 N N . HIS A 1 646 ? -4.977 2.030 -50.675 1.00 94.88 646 HIS A N 1
ATOM 4923 C CA . HIS A 1 646 ? -4.470 0.721 -50.279 1.00 94.88 646 HIS A CA 1
ATOM 4924 C C . HIS A 1 646 ? -5.578 -0.276 -49.937 1.00 94.88 646 HIS A C 1
ATOM 4926 O O . HIS A 1 646 ? -5.290 -1.464 -49.804 1.00 94.88 646 HIS A O 1
ATOM 4932 N N . LEU A 1 647 ? -6.835 0.162 -49.858 1.00 97.38 647 LEU A N 1
ATOM 4933 C CA . LEU A 1 647 ? -7.964 -0.722 -49.589 1.00 97.38 647 LEU A CA 1
ATOM 4934 C C . LEU A 1 647 ? -8.323 -1.553 -50.826 1.00 97.38 647 LEU A C 1
ATOM 4936 O O . LEU A 1 647 ? -8.180 -1.112 -51.972 1.00 97.38 647 LEU A O 1
ATOM 4940 N N . ARG A 1 648 ? -8.781 -2.785 -50.604 1.00 97.38 648 ARG A N 1
ATOM 4941 C CA . ARG A 1 648 ? -9.346 -3.656 -51.640 1.00 97.38 648 ARG A CA 1
ATOM 4942 C C . ARG A 1 648 ? -10.709 -4.154 -51.178 1.00 97.38 648 ARG A C 1
ATOM 4944 O O . ARG A 1 648 ? -10.883 -4.346 -49.977 1.00 97.38 648 ARG A O 1
ATOM 4951 N N . PRO A 1 649 ? -11.640 -4.447 -52.107 1.00 96.88 649 PRO A N 1
ATOM 4952 C CA . PRO A 1 649 ? -13.009 -4.803 -51.746 1.00 96.88 649 PRO A CA 1
ATOM 4953 C C . PRO A 1 649 ? -13.143 -5.964 -50.756 1.00 96.88 649 PRO A C 1
ATOM 4955 O O . PRO A 1 649 ? -14.143 -6.016 -50.059 1.00 96.88 649 PRO A O 1
ATOM 4958 N N . HIS A 1 650 ? -12.166 -6.877 -50.707 1.00 97.31 650 HIS A N 1
ATOM 4959 C CA . HIS A 1 650 ? -12.161 -8.092 -49.885 1.00 97.31 650 HIS A CA 1
ATOM 4960 C C . HIS A 1 650 ? -11.323 -7.985 -48.598 1.00 97.31 650 HIS A C 1
ATOM 4962 O O . HIS A 1 650 ? -11.154 -8.988 -47.910 1.00 97.31 650 HIS A O 1
ATOM 4968 N N . HIS A 1 651 ? -10.748 -6.820 -48.283 1.00 98.31 651 HIS A N 1
ATOM 4969 C CA . HIS A 1 651 ? -9.899 -6.681 -47.099 1.00 98.31 651 HIS A CA 1
ATOM 4970 C C . HIS A 1 651 ? -10.685 -6.855 -45.795 1.00 98.31 651 HIS A C 1
ATOM 4972 O O . HIS A 1 651 ? -11.793 -6.344 -45.629 1.00 98.31 651 HIS A O 1
ATOM 4978 N N . THR A 1 652 ? -10.051 -7.530 -44.844 1.00 98.44 652 THR A N 1
ATOM 4979 C CA . THR A 1 652 ? -10.406 -7.493 -43.426 1.00 98.44 652 THR A CA 1
ATOM 4980 C C . THR A 1 652 ? -9.681 -6.329 -42.750 1.00 98.44 652 THR A C 1
ATOM 4982 O O . THR A 1 652 ? -8.455 -6.233 -42.839 1.00 98.44 652 THR A O 1
ATOM 4985 N N . ILE A 1 653 ? -10.429 -5.428 -42.113 1.00 98.62 653 ILE A N 1
ATOM 4986 C CA . ILE A 1 653 ? -9.913 -4.195 -41.507 1.00 98.62 653 ILE A CA 1
ATOM 4987 C C . ILE A 1 653 ? -10.182 -4.203 -40.002 1.00 98.62 653 ILE A C 1
ATOM 4989 O O . ILE A 1 653 ? -11.305 -4.487 -39.587 1.00 98.62 653 ILE A O 1
ATOM 4993 N N . LEU A 1 654 ? -9.175 -3.847 -39.207 1.00 98.62 654 LEU A N 1
ATOM 4994 C CA . LEU A 1 654 ? -9.319 -3.501 -37.795 1.00 98.62 654 LEU A CA 1
ATOM 4995 C C . LEU A 1 654 ? -9.181 -1.983 -37.621 1.00 98.62 654 LEU A C 1
ATOM 4997 O O . LEU A 1 654 ? -8.162 -1.415 -38.016 1.00 98.62 654 LEU A O 1
ATOM 5001 N N . ASP A 1 655 ? -10.191 -1.349 -37.031 1.00 98.19 655 ASP A N 1
ATOM 5002 C CA . ASP A 1 655 ? -10.222 0.076 -36.681 1.00 98.19 655 ASP A CA 1
ATOM 5003 C C . ASP A 1 655 ? -10.159 0.221 -35.152 1.00 98.19 655 ASP A C 1
ATOM 5005 O O . ASP A 1 655 ? -11.124 -0.077 -34.446 1.00 98.19 655 ASP A O 1
ATOM 5009 N N . ILE A 1 656 ? -8.991 0.600 -34.636 1.00 97.44 656 ILE A N 1
ATOM 5010 C CA . ILE A 1 656 ? -8.702 0.690 -33.201 1.00 97.44 656 ILE A CA 1
ATOM 5011 C C . ILE A 1 656 ? -9.045 2.092 -32.709 1.00 97.44 656 ILE A C 1
ATOM 5013 O O . ILE A 1 656 ? -8.612 3.074 -33.311 1.00 97.44 656 ILE A O 1
ATOM 5017 N N . GLY A 1 657 ? -9.786 2.178 -31.600 1.00 92.81 657 GLY A N 1
ATOM 5018 C CA . GLY A 1 657 ? -10.332 3.435 -31.083 1.00 92.81 657 GLY A CA 1
ATOM 5019 C C . GLY A 1 657 ? -11.409 4.000 -32.005 1.00 92.81 657 GLY A C 1
ATOM 5020 O O . GLY A 1 657 ? -11.394 5.184 -32.344 1.00 92.81 657 GLY A O 1
ATOM 5021 N N . CYS A 1 658 ? -12.321 3.134 -32.454 1.00 92.69 658 CYS A N 1
ATOM 5022 C CA . CYS A 1 658 ? -13.306 3.449 -33.490 1.00 92.69 658 CYS A CA 1
ATOM 5023 C C . CYS A 1 658 ? -14.306 4.554 -33.092 1.00 92.69 658 CYS A C 1
ATOM 5025 O O . CYS A 1 658 ? -14.968 5.143 -33.959 1.00 92.69 658 CYS A O 1
ATOM 5027 N N . GLY A 1 659 ? -14.414 4.877 -31.796 1.00 88.88 659 GLY A N 1
ATOM 5028 C CA . GLY A 1 659 ? -15.240 5.972 -31.310 1.00 88.88 659 GLY A CA 1
ATOM 5029 C C . GLY A 1 659 ? -16.708 5.820 -31.743 1.00 88.88 659 GLY A C 1
ATOM 5030 O O . GLY A 1 659 ? -17.269 4.731 -31.660 1.00 88.88 659 GLY A O 1
ATOM 5031 N N . PRO A 1 660 ? -17.369 6.879 -32.253 1.00 87.00 660 PRO A N 1
ATOM 5032 C CA . PRO A 1 660 ? -18.761 6.798 -32.705 1.00 87.00 660 PRO A CA 1
ATOM 5033 C C . PRO A 1 660 ? -18.962 5.992 -34.005 1.00 87.00 660 PRO A C 1
ATOM 5035 O O . PRO A 1 660 ? -20.055 6.023 -34.567 1.00 87.00 660 PRO A O 1
ATOM 5038 N N . GLY A 1 661 ? -17.936 5.307 -34.523 1.00 90.38 661 GLY A N 1
ATOM 5039 C CA . GLY A 1 661 ? -18.049 4.379 -35.650 1.00 90.38 661 GLY A CA 1
ATOM 5040 C C . GLY A 1 661 ? -18.215 5.027 -37.026 1.00 90.38 661 GLY A C 1
ATOM 5041 O O . GLY A 1 661 ? -18.563 4.340 -37.984 1.00 90.38 661 GLY A O 1
ATOM 5042 N N . THR A 1 662 ? -17.999 6.339 -37.165 1.00 91.31 662 THR A N 1
ATOM 5043 C CA . THR A 1 662 ? -18.253 7.048 -38.432 1.00 91.31 662 THR A CA 1
ATOM 5044 C C . THR A 1 662 ? -17.223 6.728 -39.512 1.00 91.31 662 THR A C 1
ATOM 5046 O O . THR A 1 662 ? -17.605 6.468 -40.652 1.00 91.31 662 THR A O 1
ATOM 5049 N N . ILE A 1 663 ? -15.936 6.673 -39.148 1.00 94.06 663 ILE A N 1
ATOM 5050 C CA . ILE A 1 663 ? -14.857 6.223 -40.041 1.00 94.06 663 ILE A CA 1
ATOM 5051 C C . ILE A 1 663 ? -15.036 4.735 -40.351 1.00 94.06 663 ILE A C 1
ATOM 5053 O O . ILE A 1 663 ? -14.971 4.342 -41.513 1.00 94.06 663 ILE A O 1
ATOM 5057 N N . THR A 1 664 ? -15.334 3.923 -39.334 1.00 95.81 664 THR A N 1
ATOM 5058 C CA . THR A 1 664 ? -15.574 2.480 -39.467 1.00 95.81 664 THR A CA 1
ATOM 5059 C C . THR A 1 664 ? -16.697 2.176 -40.461 1.00 95.81 664 THR A C 1
ATOM 5061 O O . THR A 1 664 ? -16.547 1.299 -41.311 1.00 95.81 664 THR A O 1
ATOM 5064 N N . ALA A 1 665 ? -17.799 2.936 -40.408 1.00 94.44 665 ALA A N 1
ATOM 5065 C CA . ALA A 1 665 ? -18.916 2.819 -41.343 1.00 94.44 665 ALA A CA 1
ATOM 5066 C C . ALA A 1 665 ? -18.491 3.109 -42.792 1.00 94.44 665 ALA A C 1
ATOM 5068 O O . ALA A 1 665 ? -18.796 2.330 -43.692 1.00 94.44 665 ALA A O 1
ATOM 5069 N N . ASP A 1 666 ? -17.752 4.197 -43.017 1.00 95.06 666 ASP A N 1
ATOM 5070 C CA . ASP A 1 666 ? -17.265 4.556 -44.353 1.00 95.06 666 ASP A CA 1
ATOM 5071 C C . ASP A 1 666 ? -16.258 3.515 -44.883 1.00 95.06 666 ASP A C 1
ATOM 5073 O O . ASP A 1 666 ? -16.301 3.142 -46.055 1.00 95.06 666 ASP A O 1
ATOM 5077 N N . LEU A 1 667 ? -15.372 2.997 -44.023 1.00 96.38 667 LEU A N 1
ATOM 5078 C CA . LEU A 1 667 ? -14.455 1.911 -44.382 1.00 96.38 667 LEU A CA 1
ATOM 5079 C C . LEU A 1 667 ? -15.222 0.651 -44.798 1.00 96.38 667 LEU A C 1
ATOM 5081 O O . LEU A 1 667 ? -14.839 0.017 -45.780 1.00 96.38 667 LEU A O 1
ATOM 5085 N N . ALA A 1 668 ? -16.316 0.315 -44.107 1.00 96.19 668 ALA A N 1
ATOM 5086 C CA . ALA A 1 668 ? -17.149 -0.843 -44.427 1.00 96.19 668 ALA A CA 1
ATOM 5087 C C . ALA A 1 668 ? -17.829 -0.720 -45.802 1.00 96.19 668 ALA A C 1
ATOM 5089 O O . ALA A 1 668 ? -17.873 -1.705 -46.545 1.00 96.19 668 ALA A O 1
ATOM 5090 N N . GLU A 1 669 ? -18.275 0.482 -46.184 1.00 94.44 669 GLU A N 1
ATOM 5091 C CA . GLU A 1 669 ? -18.805 0.763 -47.528 1.00 94.44 669 GLU A CA 1
ATOM 5092 C C . GLU A 1 669 ? -17.735 0.599 -48.625 1.00 94.44 669 GLU A C 1
ATOM 5094 O O . GLU A 1 669 ? -18.037 0.151 -49.734 1.00 94.44 669 GLU A O 1
ATOM 5099 N N . LEU A 1 670 ? -16.472 0.912 -48.316 1.00 95.44 670 LEU A N 1
ATOM 5100 C CA . LEU A 1 670 ? -15.345 0.795 -49.248 1.00 95.44 670 LEU A CA 1
ATOM 5101 C C . LEU A 1 670 ? -14.836 -0.650 -49.427 1.00 95.44 670 LEU A C 1
ATOM 5103 O O . LEU A 1 670 ? -14.135 -0.929 -50.406 1.00 95.44 670 LEU A O 1
ATOM 5107 N N . VAL A 1 671 ? -15.198 -1.580 -48.530 1.00 96.50 671 VAL A N 1
ATOM 5108 C CA . VAL A 1 671 ? -14.814 -3.007 -48.599 1.00 96.50 671 VAL A CA 1
ATOM 5109 C C . VAL A 1 671 ? -16.022 -3.956 -48.628 1.00 96.50 671 VAL A C 1
ATOM 5111 O O . VAL A 1 671 ? -16.178 -4.810 -47.756 1.00 96.50 671 VAL A O 1
ATOM 5114 N N . PRO A 1 672 ? -16.884 -3.885 -49.659 1.00 94.38 672 PRO A N 1
ATOM 5115 C CA . PRO A 1 672 ? -18.173 -4.586 -49.670 1.00 94.38 672 PRO A CA 1
ATOM 5116 C C . PRO A 1 672 ? -18.080 -6.124 -49.698 1.00 94.38 672 PRO A C 1
ATOM 5118 O O . PRO A 1 672 ? -19.080 -6.798 -49.472 1.00 94.38 672 PRO A O 1
ATOM 5121 N N . GLN A 1 673 ? -16.909 -6.696 -50.000 1.00 96.31 673 GLN A N 1
ATOM 5122 C CA . GLN A 1 673 ? -16.643 -8.145 -49.978 1.00 96.31 673 GLN A CA 1
ATOM 5123 C C . GLN A 1 673 ? -15.802 -8.566 -48.760 1.00 96.31 673 GLN A C 1
ATOM 5125 O O . GLN A 1 673 ? -15.484 -9.744 -48.609 1.00 96.31 673 GLN A O 1
ATOM 5130 N N . GLY A 1 674 ? -15.377 -7.600 -47.947 1.00 96.31 674 GLY A N 1
ATOM 5131 C CA . GLY A 1 674 ? -14.519 -7.770 -46.785 1.00 96.31 674 GLY A CA 1
ATOM 5132 C C . GLY A 1 674 ? -15.294 -7.643 -45.479 1.00 96.31 674 GLY A C 1
ATOM 5133 O O . GLY A 1 674 ? -16.521 -7.748 -45.454 1.00 96.31 674 GLY A O 1
ATOM 5134 N N . LYS A 1 675 ? -14.568 -7.406 -44.385 1.00 97.50 675 LYS A N 1
ATOM 5135 C CA . LYS A 1 675 ? -15.141 -7.209 -43.047 1.00 97.50 675 LYS A CA 1
ATOM 5136 C C . LYS A 1 675 ? -14.392 -6.101 -42.319 1.00 97.50 675 LYS A C 1
ATOM 5138 O O . LYS A 1 675 ? -13.166 -6.070 -42.373 1.00 97.50 675 LYS A O 1
ATOM 5143 N N . VAL A 1 676 ? -15.108 -5.240 -41.605 1.00 98.19 676 VAL A N 1
ATOM 5144 C CA . VAL A 1 676 ? -14.514 -4.231 -40.722 1.00 98.19 676 VAL A CA 1
ATOM 5145 C C . VAL A 1 676 ? -14.882 -4.546 -39.277 1.00 98.19 676 VAL A C 1
ATOM 5147 O O . VAL A 1 676 ? -16.054 -4.742 -38.959 1.00 98.19 676 VAL A O 1
ATOM 5150 N N . THR A 1 677 ? -13.884 -4.601 -38.405 1.00 98.25 677 THR A N 1
ATOM 5151 C CA . THR A 1 677 ? -14.073 -4.699 -36.958 1.00 98.25 677 THR A CA 1
ATOM 5152 C C . THR A 1 677 ? -13.609 -3.391 -36.329 1.00 98.25 677 THR A C 1
ATOM 5154 O O . THR A 1 677 ? -12.441 -3.035 -36.457 1.00 98.25 677 THR A O 1
ATOM 5157 N N . GLY A 1 678 ? -14.518 -2.666 -35.682 1.00 97.69 678 GLY A N 1
ATOM 5158 C CA . GLY A 1 678 ? -14.191 -1.507 -34.856 1.00 97.69 678 GLY A CA 1
ATOM 5159 C C . GLY A 1 678 ? -14.035 -1.922 -33.397 1.00 97.69 678 GLY A C 1
ATOM 5160 O O . GLY A 1 678 ? -14.883 -2.649 -32.879 1.00 97.69 678 GLY A O 1
ATOM 5161 N N . VAL A 1 679 ? -12.978 -1.463 -32.733 1.00 96.88 679 VAL A N 1
ATOM 5162 C CA . VAL A 1 679 ? -12.783 -1.702 -31.299 1.00 96.88 679 VAL A CA 1
ATOM 5163 C C . VAL A 1 679 ? -12.607 -0.408 -30.523 1.00 96.88 679 VAL A C 1
ATOM 5165 O O . VAL A 1 679 ? -12.062 0.568 -31.039 1.00 96.88 679 VAL A O 1
ATOM 5168 N N . ASP A 1 680 ? -13.088 -0.396 -29.286 1.00 92.94 680 ASP A N 1
ATOM 5169 C CA . ASP A 1 680 ? -12.921 0.704 -28.334 1.00 92.94 680 ASP A CA 1
ATOM 5170 C C . ASP A 1 680 ? -12.867 0.133 -26.908 1.00 92.94 680 ASP A C 1
ATOM 5172 O O . ASP A 1 680 ? -13.377 -0.961 -26.657 1.00 92.94 680 ASP A O 1
ATOM 5176 N N . ALA A 1 681 ? -12.259 0.859 -25.972 1.00 86.94 681 ALA A N 1
ATOM 5177 C CA . ALA A 1 681 ? -12.139 0.413 -24.586 1.00 86.94 681 ALA A CA 1
ATOM 5178 C C . ALA A 1 681 ? -13.462 0.552 -23.806 1.00 86.94 681 ALA A C 1
ATOM 5180 O O . ALA A 1 681 ? -13.622 -0.061 -22.751 1.00 86.94 681 ALA A O 1
ATOM 5181 N N . VAL A 1 682 ? -14.416 1.354 -24.305 1.00 82.69 682 VAL A N 1
ATOM 5182 C CA . VAL A 1 682 ? -15.642 1.711 -23.572 1.00 82.69 682 VAL A CA 1
ATOM 5183 C C . VAL A 1 682 ? -16.906 1.269 -24.313 1.00 82.69 682 VAL A C 1
ATOM 5185 O O . VAL A 1 682 ? -17.278 1.830 -25.342 1.00 82.69 682 VAL A O 1
ATOM 5188 N N . GLU A 1 683 ? -17.647 0.318 -23.735 1.00 87.88 683 GLU A N 1
ATOM 5189 C CA . GLU A 1 683 ? -18.862 -0.259 -24.345 1.00 87.88 683 GLU A CA 1
ATOM 5190 C C . GLU A 1 683 ? -19.934 0.793 -24.687 1.00 87.88 683 GLU A C 1
ATOM 5192 O O . GLU A 1 683 ? -20.540 0.742 -25.756 1.00 87.88 683 GLU A O 1
ATOM 5197 N N . ALA A 1 684 ? -20.122 1.812 -23.841 1.00 79.06 684 ALA A N 1
ATOM 5198 C CA . ALA A 1 684 ? -21.093 2.884 -24.090 1.00 79.06 684 ALA A CA 1
ATOM 5199 C C . ALA A 1 684 ? -20.794 3.697 -25.371 1.00 79.06 684 ALA A C 1
ATOM 5201 O O . ALA A 1 684 ? -21.693 4.299 -25.967 1.00 79.06 684 ALA A O 1
ATOM 5202 N N . VAL A 1 685 ? -19.533 3.730 -25.815 1.00 82.25 685 VAL A N 1
ATOM 5203 C CA . VAL A 1 685 ? -19.136 4.341 -27.093 1.00 82.25 685 VAL A CA 1
ATOM 5204 C C . VAL A 1 685 ? -19.537 3.436 -28.257 1.00 82.25 685 VAL A C 1
ATOM 5206 O O . VAL A 1 685 ? -20.104 3.914 -29.243 1.00 82.25 685 VAL A O 1
ATOM 5209 N N . LEU A 1 686 ? -19.336 2.125 -28.107 1.00 89.38 686 LEU A N 1
ATOM 5210 C CA . LEU A 1 686 ? -19.693 1.124 -29.111 1.00 89.38 686 LEU A CA 1
ATOM 5211 C C . LEU A 1 686 ? -21.205 1.027 -29.337 1.00 89.38 686 LEU A C 1
ATOM 5213 O O . LEU A 1 686 ? -21.638 0.821 -30.469 1.00 89.38 686 LEU A O 1
ATOM 5217 N N . GLU A 1 687 ? -22.032 1.246 -28.312 1.00 88.44 687 GLU A N 1
ATOM 5218 C CA . GLU A 1 687 ? -23.489 1.360 -28.484 1.00 88.44 687 GLU A CA 1
ATOM 5219 C C . GLU A 1 687 ? -23.865 2.467 -29.482 1.00 88.44 687 GLU A C 1
ATOM 5221 O O . GLU A 1 687 ? -24.714 2.266 -30.357 1.00 88.44 687 GLU A O 1
ATOM 5226 N N . ARG A 1 688 ? -23.184 3.620 -29.414 1.00 86.44 688 ARG A N 1
ATOM 5227 C CA . ARG A 1 688 ? -23.382 4.724 -30.366 1.00 86.44 688 ARG A CA 1
ATOM 5228 C C . ARG A 1 688 ? -22.863 4.369 -31.755 1.00 86.44 688 ARG A C 1
ATOM 5230 O O . ARG A 1 688 ? -23.528 4.694 -32.736 1.00 86.44 688 ARG A O 1
ATOM 5237 N N . ALA A 1 689 ? -21.732 3.671 -31.841 1.00 89.81 689 ALA A N 1
ATOM 5238 C CA . ALA A 1 689 ? -21.190 3.186 -33.107 1.00 89.81 689 ALA A CA 1
ATOM 5239 C C . ALA A 1 689 ? -22.157 2.227 -33.821 1.00 89.81 689 ALA A C 1
ATOM 5241 O O . ALA A 1 689 ? -22.456 2.401 -35.006 1.00 89.81 689 ALA A O 1
ATOM 5242 N N . ARG A 1 690 ? -22.740 1.276 -33.077 1.00 93.06 690 ARG A N 1
ATOM 5243 C CA . ARG A 1 690 ? -23.777 0.363 -33.584 1.00 93.06 690 ARG A CA 1
ATOM 5244 C C . ARG A 1 690 ? -25.014 1.130 -34.059 1.00 93.06 690 ARG A C 1
ATOM 5246 O O . ARG A 1 690 ? -25.521 0.840 -35.142 1.00 93.06 690 ARG A O 1
ATOM 5253 N N . ALA A 1 691 ? -25.470 2.130 -33.301 1.00 89.44 691 ALA A N 1
ATOM 5254 C CA . ALA A 1 691 ? -26.604 2.969 -33.692 1.00 89.44 691 ALA A CA 1
ATOM 5255 C C . ALA A 1 691 ? -26.325 3.796 -34.963 1.00 89.44 691 ALA A C 1
ATOM 5257 O O . ALA A 1 691 ? -27.191 3.884 -35.834 1.00 89.44 691 ALA A O 1
ATOM 5258 N N . HIS A 1 692 ? -25.118 4.360 -35.104 1.00 88.56 692 HIS A N 1
ATOM 5259 C CA . HIS A 1 692 ? -24.706 5.111 -36.298 1.00 88.56 692 HIS A CA 1
ATOM 5260 C C . HIS A 1 692 ? -24.704 4.230 -37.548 1.00 88.56 692 HIS A C 1
ATOM 5262 O O . HIS A 1 692 ? -25.270 4.613 -38.572 1.00 88.56 692 HIS A O 1
ATOM 5268 N N . VAL A 1 693 ? -24.123 3.029 -37.457 1.00 89.00 693 VAL A N 1
ATOM 5269 C CA . VAL A 1 693 ? -24.099 2.067 -38.569 1.00 89.00 693 VAL A CA 1
ATOM 5270 C C . VAL A 1 693 ? -25.511 1.608 -38.941 1.00 89.00 693 VAL A C 1
ATOM 5272 O O . VAL A 1 693 ? -25.847 1.597 -40.125 1.00 89.00 693 VAL A O 1
ATOM 5275 N N . ALA A 1 694 ? -26.368 1.313 -37.958 1.00 86.56 694 ALA A N 1
ATOM 5276 C CA . ALA A 1 694 ? -27.763 0.934 -38.203 1.00 86.56 694 ALA A CA 1
ATOM 5277 C C . ALA A 1 694 ? -28.593 2.057 -38.859 1.00 86.56 694 ALA A C 1
ATOM 5279 O O . ALA A 1 694 ? -29.545 1.777 -39.585 1.00 86.56 694 ALA A O 1
ATOM 5280 N N . GLY A 1 695 ? -28.236 3.323 -38.621 1.00 83.31 695 GLY A N 1
ATOM 5281 C CA . GLY A 1 695 ? -28.900 4.494 -39.199 1.00 83.31 695 GLY A CA 1
ATOM 5282 C C . GLY A 1 695 ? -28.477 4.848 -40.631 1.00 83.31 695 GLY A C 1
ATOM 5283 O O . GLY A 1 695 ? -29.065 5.754 -41.226 1.00 83.31 695 GLY A O 1
ATOM 5284 N N . ARG A 1 696 ? -27.469 4.177 -41.208 1.00 82.94 696 ARG A N 1
ATOM 5285 C CA . ARG A 1 696 ? -26.991 4.449 -42.575 1.00 82.94 696 ARG A CA 1
ATOM 5286 C C . ARG A 1 696 ? -27.971 3.913 -43.623 1.00 82.94 696 ARG A C 1
ATOM 5288 O O . ARG A 1 696 ? -28.409 2.768 -43.571 1.00 82.94 696 ARG A O 1
ATOM 5295 N N . SER A 1 697 ? -28.239 4.716 -44.653 1.00 70.81 697 SER A N 1
ATOM 5296 C CA . SER A 1 697 ? -29.170 4.382 -45.744 1.00 70.81 697 SER A CA 1
ATOM 5297 C C . SER A 1 697 ? -28.764 3.161 -46.580 1.00 70.81 697 SER A C 1
ATOM 5299 O O . SER A 1 697 ? -29.614 2.566 -47.235 1.00 70.81 697 SER A O 1
ATOM 5301 N N . ASN A 1 698 ? -27.481 2.790 -46.565 1.00 75.44 698 ASN A N 1
ATOM 5302 C CA . ASN A 1 698 ? -26.912 1.733 -47.404 1.00 75.44 698 ASN A CA 1
ATOM 5303 C C . ASN A 1 698 ? -26.941 0.334 -46.756 1.00 75.44 698 ASN A C 1
ATOM 5305 O O . ASN A 1 698 ? -26.473 -0.615 -47.376 1.00 75.44 698 ASN A O 1
ATOM 5309 N N . ASN A 1 699 ? -27.497 0.203 -45.542 1.00 76.44 699 ASN A N 1
ATOM 5310 C CA . ASN A 1 699 ? -27.622 -1.049 -44.782 1.00 76.44 699 ASN A CA 1
ATOM 5311 C C . ASN A 1 699 ? -26.310 -1.861 -44.719 1.00 76.44 699 ASN A C 1
ATOM 5313 O O . ASN A 1 699 ? -26.163 -2.906 -45.352 1.00 76.44 699 ASN A O 1
ATOM 5317 N N . ILE A 1 700 ? -25.339 -1.347 -43.962 1.00 88.19 700 ILE A N 1
ATOM 5318 C CA . ILE A 1 700 ? -24.005 -1.940 -43.798 1.00 88.19 700 ILE A CA 1
ATOM 5319 C C . ILE A 1 700 ? -24.113 -3.247 -42.990 1.00 88.19 700 ILE A C 1
ATOM 5321 O O . ILE A 1 700 ? -24.459 -3.220 -41.811 1.00 88.19 700 ILE A O 1
ATOM 5325 N N . THR A 1 701 ? -23.784 -4.392 -43.600 1.00 89.88 701 THR A N 1
ATOM 5326 C CA . THR A 1 701 ? -23.856 -5.724 -42.951 1.00 89.88 701 THR A CA 1
ATOM 5327 C C . THR A 1 701 ? -22.494 -6.353 -42.649 1.00 89.88 701 THR A C 1
ATOM 5329 O O . THR A 1 701 ? -22.427 -7.424 -42.050 1.00 89.88 701 THR A O 1
ATOM 5332 N N . ASN A 1 702 ? -21.401 -5.730 -43.085 1.00 94.94 702 ASN A N 1
ATOM 5333 C CA . ASN A 1 702 ? -20.031 -6.246 -42.998 1.00 94.94 702 ASN A CA 1
ATOM 5334 C C . ASN A 1 702 ? -19.186 -5.554 -41.908 1.00 94.94 702 ASN A C 1
ATOM 5336 O O . ASN A 1 702 ? -17.958 -5.552 -41.994 1.00 94.94 702 ASN A O 1
ATOM 5340 N N . CYS A 1 703 ? -19.829 -4.976 -40.889 1.00 95.56 703 CYS A N 1
ATOM 5341 C CA . CYS A 1 703 ? -19.181 -4.244 -39.800 1.00 95.56 703 CYS A CA 1
ATOM 5342 C C . CYS A 1 703 ? -19.555 -4.835 -38.430 1.00 95.56 703 CYS A C 1
ATOM 5344 O O . CYS A 1 703 ? -20.730 -5.106 -38.181 1.00 95.56 703 CYS A O 1
ATOM 5346 N N . THR A 1 704 ? -18.581 -5.012 -37.534 1.00 96.12 704 THR A N 1
ATOM 5347 C CA . THR A 1 704 ? -18.786 -5.474 -36.144 1.00 96.12 704 THR A CA 1
ATOM 5348 C C . THR A 1 704 ? -18.059 -4.577 -35.142 1.00 96.12 704 THR A C 1
ATOM 5350 O O . THR A 1 704 ? -17.048 -3.978 -35.495 1.00 96.12 704 THR A O 1
ATOM 5353 N N . PHE A 1 705 ? -18.564 -4.490 -33.905 1.00 97.00 705 PHE A N 1
ATOM 5354 C CA . PHE A 1 705 ? -18.004 -3.651 -32.837 1.00 97.00 705 PHE A CA 1
ATOM 5355 C C . PHE A 1 705 ? -17.805 -4.435 -31.541 1.00 97.00 705 PHE A C 1
ATOM 5357 O O . PHE A 1 705 ? -18.767 -5.031 -31.043 1.00 97.00 705 PHE A O 1
ATOM 5364 N N . GLU A 1 706 ? -16.590 -4.400 -30.996 1.00 95.56 706 GLU A N 1
ATOM 5365 C CA . GLU A 1 706 ? -16.157 -5.214 -29.850 1.00 95.56 706 GLU A CA 1
ATOM 5366 C C . GLU A 1 706 ? -15.343 -4.378 -28.849 1.00 95.56 706 GLU A C 1
ATOM 5368 O O . GLU A 1 706 ? -14.588 -3.491 -29.246 1.00 95.56 706 GLU A O 1
ATOM 5373 N N . VAL A 1 707 ? -15.485 -4.661 -27.549 1.00 92.50 707 VAL A N 1
ATOM 5374 C CA . VAL A 1 707 ? -14.634 -4.044 -26.519 1.00 92.50 707 VAL A CA 1
ATOM 5375 C C . VAL A 1 707 ? -13.250 -4.672 -26.586 1.00 92.50 707 VAL A C 1
ATOM 5377 O O . VAL A 1 707 ? -13.132 -5.895 -26.488 1.00 92.50 707 VAL A O 1
ATOM 5380 N N . ALA A 1 708 ? -12.207 -3.855 -26.726 1.00 89.44 708 ALA A N 1
ATOM 5381 C CA . ALA A 1 708 ? -10.827 -4.330 -26.674 1.00 89.44 708 ALA A CA 1
ATOM 5382 C C . ALA A 1 708 ? -9.864 -3.257 -26.152 1.00 89.44 708 ALA A C 1
ATOM 5384 O O . ALA A 1 708 ? -10.034 -2.068 -26.427 1.00 89.44 708 ALA A O 1
ATOM 5385 N N . ASP A 1 709 ? -8.818 -3.703 -25.452 1.00 85.38 709 ASP A N 1
ATOM 5386 C CA . ASP A 1 709 ? -7.669 -2.875 -25.086 1.00 85.38 709 ASP A CA 1
ATOM 5387 C C . ASP A 1 709 ? -6.680 -2.824 -26.261 1.00 85.38 709 ASP A C 1
ATOM 5389 O O . ASP A 1 709 ? -6.260 -3.855 -26.792 1.00 85.38 709 ASP A O 1
ATOM 5393 N N . ALA A 1 710 ? -6.293 -1.616 -26.670 1.00 87.81 710 ALA A N 1
ATOM 5394 C CA . ALA A 1 710 ? -5.347 -1.405 -27.762 1.00 87.81 710 ALA A CA 1
ATOM 5395 C C . ALA A 1 710 ? -3.931 -1.932 -27.448 1.00 87.81 710 ALA A C 1
ATOM 5397 O O . ALA A 1 710 ? -3.171 -2.205 -28.379 1.00 87.81 710 ALA A O 1
ATOM 5398 N N . ASN A 1 711 ? -3.575 -2.089 -26.166 1.00 80.12 711 ASN A N 1
ATOM 5399 C CA . ASN A 1 711 ? -2.287 -2.634 -25.720 1.00 80.12 711 ASN A CA 1
ATOM 5400 C C . ASN A 1 711 ? -2.253 -4.169 -25.696 1.00 80.12 711 ASN A C 1
ATOM 5402 O O . ASN A 1 711 ? -1.172 -4.751 -25.596 1.00 80.12 711 ASN A O 1
ATOM 5406 N N . ALA A 1 712 ? -3.415 -4.825 -25.774 1.00 86.69 712 ALA A N 1
ATOM 5407 C CA . ALA A 1 712 ? -3.545 -6.278 -25.723 1.00 86.69 712 ALA A CA 1
ATOM 5408 C C . ALA A 1 712 ? -4.749 -6.728 -26.565 1.00 86.69 712 ALA A C 1
ATOM 5410 O O . ALA A 1 712 ? -5.810 -7.086 -26.047 1.00 86.69 712 ALA A O 1
ATOM 5411 N N . LEU A 1 713 ? -4.591 -6.694 -27.890 1.00 90.56 713 LEU A N 1
ATOM 5412 C CA . LEU A 1 713 ? -5.692 -6.983 -28.804 1.00 90.56 713 LEU A CA 1
ATOM 5413 C C . LEU A 1 713 ? -6.070 -8.476 -28.736 1.00 90.56 713 LEU A C 1
ATOM 5415 O O . LEU A 1 713 ? -5.199 -9.330 -28.936 1.00 90.56 713 LEU A O 1
ATOM 5419 N N . PRO A 1 714 ? -7.361 -8.830 -28.570 1.00 92.44 714 PRO A N 1
ATOM 5420 C CA . PRO A 1 714 ? -7.823 -10.210 -28.377 1.00 92.44 714 PRO A CA 1
ATOM 5421 C C . PRO A 1 714 ? -7.870 -11.018 -29.688 1.00 92.44 714 PRO A C 1
ATOM 5423 O O . PRO A 1 714 ? -8.689 -11.921 -29.860 1.00 92.44 714 PRO A O 1
ATOM 5426 N N . TYR A 1 715 ? -7.004 -10.683 -30.642 1.00 95.25 715 TYR A N 1
ATOM 5427 C CA . TYR A 1 715 ? -6.942 -11.304 -31.956 1.00 95.25 715 TYR A CA 1
ATOM 5428 C C . TYR A 1 715 ? -5.637 -12.085 -32.117 1.00 95.25 715 TYR A C 1
ATOM 5430 O O . TYR A 1 715 ? -4.586 -11.619 -31.665 1.00 95.25 715 TYR A O 1
ATOM 5438 N N . PRO A 1 716 ? -5.663 -13.249 -32.789 1.00 95.62 716 PRO A N 1
ATOM 5439 C CA . PRO A 1 716 ? -4.448 -13.955 -33.171 1.00 95.62 716 PRO A CA 1
ATOM 5440 C C . PRO A 1 716 ? -3.529 -13.106 -34.055 1.00 95.62 716 PRO A C 1
ATOM 5442 O O . PRO A 1 716 ? -3.957 -12.153 -34.715 1.00 95.62 716 PRO A O 1
ATOM 5445 N N . ASP A 1 717 ? -2.263 -13.499 -34.114 1.00 96.44 717 ASP A N 1
ATOM 5446 C CA . ASP A 1 717 ? -1.289 -12.919 -35.034 1.00 96.44 717 ASP A CA 1
ATOM 5447 C C . ASP A 1 717 ? -1.781 -13.023 -36.488 1.00 96.44 717 ASP A C 1
ATOM 5449 O O . ASP A 1 717 ? -2.421 -14.006 -36.870 1.00 96.44 717 ASP A O 1
ATOM 5453 N N . ALA A 1 718 ? -1.463 -12.020 -37.310 1.00 97.12 718 ALA A N 1
ATOM 5454 C CA . ALA A 1 718 ? -1.794 -11.993 -38.737 1.00 97.12 718 ALA A CA 1
ATOM 5455 C C . ALA A 1 718 ? -3.296 -12.194 -39.061 1.00 97.12 718 ALA A C 1
ATOM 5457 O O . ALA A 1 718 ? -3.659 -12.903 -40.002 1.00 97.12 718 ALA A O 1
ATOM 5458 N N . SER A 1 719 ? -4.182 -11.539 -38.310 1.00 97.25 719 SER A N 1
ATOM 5459 C CA . SER A 1 719 ? -5.640 -11.627 -38.480 1.00 97.25 719 SER A CA 1
ATOM 5460 C C . SER A 1 719 ? -6.224 -10.668 -39.528 1.00 97.25 719 SER A C 1
ATOM 5462 O O . SER A 1 719 ? -7.214 -11.016 -40.173 1.00 97.25 719 SER A O 1
ATOM 5464 N N . PHE A 1 720 ? -5.622 -9.493 -39.751 1.00 98.50 720 PHE A N 1
ATOM 5465 C CA . PHE A 1 720 ? -6.215 -8.417 -40.565 1.00 98.50 720 PHE A CA 1
ATOM 5466 C C . PHE A 1 720 ? -5.339 -7.997 -41.748 1.00 98.50 720 PHE A C 1
ATOM 5468 O O . PHE A 1 720 ? -4.116 -7.943 -41.647 1.00 98.50 720 PHE A O 1
ATOM 5475 N N . ASP A 1 721 ? -5.964 -7.669 -42.882 1.00 98.50 721 ASP A N 1
ATOM 5476 C CA . ASP A 1 721 ? -5.263 -7.133 -44.060 1.00 98.50 721 ASP A CA 1
ATOM 5477 C C . ASP A 1 721 ? -4.887 -5.658 -43.867 1.00 98.50 721 ASP A C 1
ATOM 5479 O O . ASP A 1 721 ? -3.891 -5.191 -44.422 1.00 98.50 721 ASP A O 1
ATOM 5483 N N . VAL A 1 722 ? -5.684 -4.928 -43.079 1.00 98.62 722 VAL A N 1
ATOM 5484 C CA . VAL A 1 722 ? -5.465 -3.521 -42.738 1.00 98.62 722 VAL A CA 1
ATOM 5485 C C . VAL A 1 722 ? -5.709 -3.307 -41.247 1.00 98.62 722 VAL A C 1
ATOM 5487 O O . VAL A 1 722 ? -6.746 -3.712 -40.731 1.00 98.62 722 VAL A O 1
ATOM 5490 N N . VAL A 1 723 ? -4.784 -2.637 -40.565 1.00 98.62 723 VAL A N 1
ATOM 5491 C CA . VAL A 1 723 ? -4.940 -2.208 -39.169 1.00 98.62 723 VAL A CA 1
ATOM 5492 C C . VAL A 1 723 ? -4.772 -0.698 -39.108 1.00 98.62 723 VAL A C 1
ATOM 5494 O O . VAL A 1 723 ? -3.754 -0.168 -39.559 1.00 98.62 723 VAL A O 1
ATOM 5497 N N . PHE A 1 724 ? -5.773 -0.002 -38.586 1.00 98.38 724 PHE A N 1
ATOM 5498 C CA . PHE A 1 724 ? -5.845 1.451 -38.590 1.00 98.38 724 PHE A CA 1
ATOM 5499 C C . PHE A 1 724 ? -6.169 1.994 -37.201 1.00 98.38 724 PHE A C 1
ATOM 5501 O O . PHE A 1 724 ? -6.959 1.401 -36.472 1.00 98.38 724 PHE A O 1
ATOM 5508 N N . CYS A 1 725 ? -5.571 3.127 -36.843 1.00 97.06 725 CYS A N 1
ATOM 5509 C CA . CYS A 1 725 ? -6.027 3.943 -35.724 1.00 97.06 725 CYS A CA 1
ATOM 5510 C C . CYS A 1 725 ? -5.930 5.433 -36.072 1.00 97.06 725 CYS A C 1
ATOM 5512 O O . CYS A 1 725 ? -5.089 5.863 -36.870 1.00 97.06 725 CYS A O 1
ATOM 5514 N N . HIS A 1 726 ? -6.804 6.240 -35.477 1.00 95.31 726 HIS A N 1
ATOM 5515 C CA . HIS A 1 726 ? -6.807 7.682 -35.682 1.00 95.31 726 HIS A CA 1
ATOM 5516 C C . HIS A 1 726 ? -7.118 8.413 -34.385 1.00 95.31 726 HIS A C 1
ATOM 5518 O O . HIS A 1 726 ? -8.195 8.241 -33.817 1.00 95.31 726 HIS A O 1
ATOM 5524 N N . GLN A 1 727 ? -6.196 9.281 -33.966 1.00 92.94 727 GLN A N 1
ATOM 5525 C CA . GLN A 1 727 ? -6.283 10.018 -32.707 1.00 92.94 727 GLN A CA 1
ATOM 5526 C C . GLN A 1 727 ? -6.406 9.099 -31.483 1.00 92.94 727 GLN A C 1
ATOM 5528 O O . GLN A 1 727 ? -7.172 9.394 -30.568 1.00 92.94 727 GLN A O 1
ATOM 5533 N N . VAL A 1 728 ? -5.646 8.001 -31.472 1.00 93.81 728 VAL A N 1
ATOM 5534 C CA . VAL A 1 728 ? -5.622 7.007 -30.385 1.00 93.81 728 VAL A CA 1
ATOM 5535 C C . VAL A 1 728 ? -4.301 7.062 -29.640 1.00 93.81 728 VAL A C 1
ATOM 5537 O O . VAL A 1 728 ? -4.289 7.155 -28.415 1.00 93.81 728 VAL A O 1
ATOM 5540 N N . LEU A 1 729 ? -3.180 7.071 -30.366 1.00 94.69 729 LEU A N 1
ATOM 5541 C CA . LEU A 1 729 ? -1.843 6.987 -29.774 1.00 94.69 729 LEU A CA 1
ATOM 5542 C C . LEU A 1 729 ? -1.520 8.199 -28.889 1.00 94.69 729 LEU A C 1
ATOM 5544 O O . LEU A 1 729 ? -0.699 8.107 -27.983 1.00 94.69 729 LEU A O 1
ATOM 5548 N N . GLN A 1 730 ? -2.178 9.338 -29.121 1.00 92.88 730 GLN A N 1
ATOM 5549 C CA . GLN A 1 730 ? -2.061 10.513 -28.255 1.00 92.88 730 GLN A CA 1
ATOM 5550 C C . GLN A 1 730 ? -2.677 10.337 -26.855 1.00 92.88 730 GLN A C 1
ATOM 5552 O O . GLN A 1 730 ? -2.394 11.143 -25.967 1.00 92.88 730 GLN A O 1
ATOM 5557 N N . HIS A 1 731 ? -3.524 9.324 -26.657 1.00 87.12 731 HIS A N 1
ATOM 5558 C CA . HIS A 1 731 ? -4.297 9.108 -25.431 1.00 87.12 731 HIS A CA 1
ATOM 5559 C C . HIS A 1 731 ? -3.860 7.894 -24.614 1.00 87.12 731 HIS A C 1
ATOM 5561 O O . HIS A 1 731 ? -4.404 7.708 -23.535 1.00 87.12 731 HIS A O 1
ATOM 5567 N N . VAL A 1 732 ? -2.907 7.100 -25.099 1.00 85.12 732 VAL A N 1
ATOM 5568 C CA . VAL A 1 732 ? -2.427 5.886 -24.421 1.00 85.12 732 VAL A CA 1
ATOM 5569 C C . VAL A 1 732 ? -1.079 6.125 -23.748 1.00 85.12 732 VAL A C 1
ATOM 5571 O O . VAL A 1 732 ? -0.285 6.945 -24.225 1.00 85.12 732 VAL A O 1
ATOM 5574 N N . GLN A 1 733 ? -0.796 5.383 -22.674 1.00 79.94 733 GLN A N 1
ATOM 5575 C CA . GLN A 1 733 ? 0.505 5.463 -21.993 1.00 79.94 733 GLN A CA 1
ATOM 5576 C C . GLN A 1 733 ? 1.650 4.826 -22.797 1.00 79.94 733 GLN A C 1
ATOM 5578 O O . GLN A 1 733 ? 2.756 5.369 -22.809 1.00 79.94 733 GLN A O 1
ATOM 5583 N N . ASP A 1 734 ? 1.401 3.705 -23.492 1.00 84.31 734 ASP A N 1
ATOM 5584 C CA . ASP A 1 734 ? 2.402 3.011 -24.320 1.00 84.31 734 ASP A CA 1
ATOM 5585 C C . ASP A 1 734 ? 2.024 3.003 -25.817 1.00 84.31 734 ASP A C 1
ATOM 5587 O O . ASP A 1 734 ? 1.652 1.968 -26.381 1.00 84.31 734 ASP A O 1
ATOM 5591 N N . PRO A 1 735 ? 2.170 4.138 -26.531 1.00 90.94 735 PRO A N 1
ATOM 5592 C CA . PRO A 1 735 ? 1.881 4.192 -27.966 1.00 90.94 735 PRO A CA 1
ATOM 5593 C C . PRO A 1 735 ? 2.790 3.271 -28.795 1.00 90.94 735 PRO A C 1
ATOM 5595 O O . PRO A 1 735 ? 2.439 2.891 -29.913 1.00 90.94 735 PRO A O 1
ATOM 5598 N N . VAL A 1 736 ? 3.961 2.890 -28.270 1.00 92.44 736 VAL A N 1
ATOM 5599 C CA . VAL A 1 736 ? 4.869 1.948 -28.937 1.00 92.44 736 VAL A CA 1
ATOM 5600 C C . VAL A 1 736 ? 4.342 0.519 -28.802 1.00 92.44 736 VAL A C 1
ATOM 5602 O O . VAL A 1 736 ? 4.378 -0.227 -29.779 1.00 92.44 736 VAL A O 1
ATOM 5605 N N . GLY A 1 737 ? 3.835 0.142 -27.627 1.00 86.94 737 GLY A N 1
ATOM 5606 C CA . GLY A 1 737 ? 3.143 -1.121 -27.366 1.00 86.94 737 GLY A CA 1
ATOM 5607 C C . GLY A 1 737 ? 1.935 -1.316 -28.274 1.00 86.94 737 GLY A C 1
ATOM 5608 O O . GLY A 1 737 ? 1.884 -2.312 -28.995 1.00 86.94 737 GLY A O 1
ATOM 5609 N N . VAL A 1 738 ? 1.052 -0.315 -28.361 1.00 93.75 738 VAL A N 1
ATOM 5610 C CA . VAL A 1 738 ? -0.092 -0.338 -29.292 1.00 93.75 738 VAL A CA 1
ATOM 5611 C C . VAL A 1 738 ? 0.369 -0.540 -30.738 1.00 93.75 738 VAL A C 1
ATOM 5613 O O . VAL A 1 738 ? -0.162 -1.386 -31.455 1.00 93.75 738 VAL A O 1
ATOM 5616 N N . LEU A 1 739 ? 1.420 0.159 -31.182 1.00 96.12 739 LEU A N 1
ATOM 5617 C CA . LEU A 1 739 ? 1.977 -0.052 -32.523 1.00 96.12 739 LEU A CA 1
ATOM 5618 C C . LEU A 1 739 ? 2.575 -1.459 -32.711 1.00 96.12 739 LEU A C 1
ATOM 5620 O O . LEU A 1 739 ? 2.519 -1.987 -33.825 1.00 96.12 739 LEU A O 1
ATOM 5624 N N . ARG A 1 740 ? 3.134 -2.100 -31.673 1.00 95.25 740 ARG A N 1
ATOM 5625 C CA . ARG A 1 740 ? 3.571 -3.509 -31.756 1.00 95.25 740 ARG A CA 1
ATOM 5626 C C . ARG A 1 740 ? 2.380 -4.446 -31.925 1.00 95.25 740 ARG A C 1
ATOM 5628 O O . ARG A 1 740 ? 2.447 -5.326 -32.781 1.00 95.25 740 ARG A O 1
ATOM 5635 N N . GLU A 1 741 ? 1.296 -4.220 -31.192 1.00 96.31 741 GLU A N 1
ATOM 5636 C CA . GLU A 1 741 ? 0.057 -4.993 -31.325 1.00 96.31 741 GLU A CA 1
ATOM 5637 C C . GLU A 1 741 ? -0.571 -4.827 -32.710 1.00 96.31 741 GLU A C 1
ATOM 5639 O O . GLU A 1 741 ? -0.879 -5.819 -33.372 1.00 96.31 741 GLU A O 1
ATOM 5644 N N . MET A 1 742 ? -0.644 -3.592 -33.218 1.00 98.00 742 MET A N 1
ATOM 5645 C CA . MET A 1 742 ? -1.103 -3.314 -34.583 1.00 98.00 742 MET A CA 1
ATOM 5646 C C . MET A 1 742 ? -0.289 -4.080 -35.633 1.00 98.00 742 MET A C 1
ATOM 5648 O O . MET A 1 742 ? -0.842 -4.607 -36.599 1.00 98.00 742 MET A O 1
ATOM 5652 N N . ARG A 1 743 ? 1.032 -4.177 -35.436 1.00 95.94 743 ARG A N 1
ATOM 5653 C CA . ARG A 1 743 ? 1.922 -4.964 -36.299 1.00 95.94 743 ARG A CA 1
ATOM 5654 C C . ARG A 1 743 ? 1.659 -6.461 -36.173 1.00 95.94 743 ARG A C 1
ATOM 5656 O O . ARG A 1 743 ? 1.669 -7.149 -37.189 1.00 95.94 743 ARG A O 1
ATOM 5663 N N . ARG A 1 744 ? 1.473 -6.960 -34.948 1.00 96.75 744 ARG A N 1
ATOM 5664 C CA . ARG A 1 744 ? 1.270 -8.382 -34.637 1.00 96.75 744 ARG A CA 1
ATOM 5665 C C . ARG A 1 744 ? 0.012 -8.926 -35.307 1.00 96.75 744 ARG A C 1
ATOM 5667 O O . ARG A 1 744 ? 0.061 -9.974 -35.947 1.00 96.75 744 ARG A O 1
ATOM 5674 N N . VAL A 1 745 ? -1.100 -8.200 -35.208 1.00 98.12 745 VAL A N 1
ATOM 5675 C CA . VAL A 1 745 ? -2.387 -8.636 -35.775 1.00 98.12 745 VAL A CA 1
ATOM 5676 C C . VAL A 1 745 ? -2.502 -8.377 -37.283 1.00 98.12 745 VAL A C 1
ATOM 5678 O O . VAL A 1 745 ? -3.436 -8.869 -37.914 1.00 98.12 745 VAL A O 1
ATOM 5681 N N . GLY A 1 746 ? -1.566 -7.641 -37.888 1.00 97.69 746 GLY A N 1
ATOM 5682 C CA . GLY A 1 746 ? -1.518 -7.408 -39.330 1.00 97.69 746 GLY A CA 1
ATOM 5683 C C . GLY A 1 746 ? -0.920 -8.591 -40.102 1.00 97.69 746 GLY A C 1
ATOM 5684 O O . GLY A 1 746 ? 0.111 -9.149 -39.729 1.00 97.69 746 GLY A O 1
ATOM 5685 N N . LYS A 1 747 ? -1.556 -8.982 -41.208 1.00 97.81 747 LYS A N 1
ATOM 5686 C CA . LYS A 1 747 ? -1.091 -10.069 -42.082 1.00 97.81 747 LYS A CA 1
ATOM 5687 C C . LYS A 1 747 ? 0.209 -9.711 -42.811 1.00 97.81 747 LYS A C 1
ATOM 5689 O O . LYS A 1 747 ? 0.389 -8.552 -43.197 1.00 97.81 747 LYS A O 1
ATOM 5694 N N . PRO A 1 748 ? 1.069 -10.698 -43.125 1.00 94.38 748 PRO A N 1
ATOM 5695 C CA . PRO A 1 748 ? 2.148 -10.515 -44.092 1.00 94.38 748 PRO A CA 1
ATOM 5696 C C . PRO A 1 748 ? 1.625 -9.931 -45.413 1.00 94.38 748 PRO A C 1
ATOM 5698 O O . PRO A 1 748 ? 0.616 -10.386 -45.953 1.00 94.38 748 PRO A O 1
ATOM 5701 N N . GLY A 1 749 ? 2.284 -8.892 -45.929 1.00 91.88 749 GLY A N 1
ATOM 5702 C CA . GLY A 1 749 ? 1.820 -8.136 -47.100 1.00 91.88 749 GLY A CA 1
ATOM 5703 C C . GLY A 1 749 ? 0.657 -7.158 -46.857 1.00 91.88 749 GLY A C 1
ATOM 5704 O O . GLY A 1 749 ? 0.282 -6.451 -47.795 1.00 91.88 749 GLY A O 1
ATOM 5705 N N . GLY A 1 750 ? 0.101 -7.108 -45.642 1.00 95.69 750 GLY A N 1
ATOM 5706 C CA . GLY A 1 750 ? -0.952 -6.180 -45.221 1.00 95.69 750 GLY A CA 1
ATOM 5707 C C . GLY A 1 750 ? -0.446 -4.766 -44.911 1.00 95.69 750 GLY A C 1
ATOM 5708 O O . GLY A 1 750 ? 0.735 -4.449 -45.091 1.00 95.69 750 GLY A O 1
ATOM 5709 N N . VAL A 1 751 ? -1.350 -3.901 -44.447 1.00 97.25 751 VAL A N 1
ATOM 5710 C CA . VAL A 1 751 ? -1.079 -2.481 -44.174 1.00 97.25 751 VAL A CA 1
ATOM 5711 C C . VAL A 1 751 ? -1.376 -2.125 -42.721 1.00 97.25 751 VAL A C 1
ATOM 5713 O O . VAL A 1 751 ? -2.441 -2.443 -42.207 1.00 97.25 751 VAL A O 1
ATOM 5716 N N . VAL A 1 752 ? -0.463 -1.396 -42.083 1.00 97.81 752 VAL A N 1
ATOM 5717 C CA . VAL A 1 752 ? -0.703 -0.739 -40.793 1.00 97.81 752 VAL A CA 1
ATOM 5718 C C . VAL A 1 752 ? -0.640 0.768 -40.987 1.00 97.81 752 VAL A C 1
ATOM 5720 O O . VAL A 1 752 ? 0.305 1.266 -41.599 1.00 97.81 752 VAL A O 1
ATOM 5723 N N . ALA A 1 753 ? -1.629 1.502 -40.489 1.00 97.50 753 ALA A N 1
ATOM 5724 C CA . ALA A 1 753 ? -1.718 2.944 -40.659 1.00 97.50 753 ALA A CA 1
ATOM 5725 C C . ALA A 1 753 ? -2.148 3.644 -39.364 1.00 97.50 753 ALA A C 1
ATOM 5727 O O . ALA A 1 753 ? -3.006 3.147 -38.641 1.00 97.50 753 ALA A O 1
ATOM 5728 N N . ALA A 1 754 ? -1.568 4.811 -39.092 1.00 97.31 754 ALA A N 1
ATOM 5729 C CA . ALA A 1 754 ? -1.950 5.646 -37.957 1.00 97.31 754 ALA A CA 1
ATOM 5730 C C . ALA A 1 754 ? -1.910 7.128 -38.333 1.00 97.31 754 ALA A C 1
ATOM 5732 O O . ALA A 1 754 ? -1.033 7.551 -39.096 1.00 97.31 754 ALA A O 1
ATOM 5733 N N . ARG A 1 755 ? -2.840 7.914 -37.784 1.00 96.31 755 ARG A N 1
ATOM 5734 C CA . ARG A 1 755 ? -2.876 9.375 -37.934 1.00 96.31 755 ARG A CA 1
ATOM 5735 C C . ARG A 1 755 ? -3.168 10.047 -36.601 1.00 96.31 755 ARG A C 1
ATOM 5737 O O . ARG A 1 755 ? -4.172 9.751 -35.963 1.00 96.31 755 ARG A O 1
ATOM 5744 N N . GLU A 1 756 ? -2.318 10.981 -36.200 1.00 96.31 756 GLU A N 1
ATOM 5745 C CA . GLU A 1 756 ? -2.358 11.584 -34.865 1.00 96.31 756 GLU A CA 1
ATOM 5746 C C . GLU A 1 756 ? -2.193 13.100 -34.934 1.00 96.31 756 GLU A C 1
ATOM 5748 O O . GLU A 1 756 ? -1.370 13.598 -35.704 1.00 96.31 756 GLU A O 1
ATOM 5753 N N . ALA A 1 757 ? -2.935 13.836 -34.105 1.00 94.50 757 ALA A N 1
ATOM 5754 C CA . ALA A 1 757 ? -2.817 15.289 -34.032 1.00 94.50 757 ALA A CA 1
ATOM 5755 C C . ALA A 1 757 ? -1.507 15.715 -33.356 1.00 94.50 757 ALA A C 1
ATOM 5757 O O . ALA A 1 757 ? -0.968 15.029 -32.487 1.00 94.50 757 ALA A O 1
ATOM 5758 N N . ASP A 1 758 ? -0.993 16.879 -33.744 1.00 95.62 758 ASP A N 1
ATOM 5759 C CA . ASP A 1 758 ? 0.143 17.528 -33.095 1.00 95.62 758 ASP A CA 1
ATOM 5760 C C . ASP A 1 758 ? -0.308 18.850 -32.466 1.00 95.62 758 ASP A C 1
ATOM 5762 O O . ASP A 1 758 ? -0.216 19.910 -33.090 1.00 95.62 758 ASP A O 1
ATOM 5766 N N . TYR A 1 759 ? -0.814 18.785 -31.228 1.00 94.75 759 TYR A N 1
ATOM 5767 C CA . TYR A 1 759 ? -1.433 19.933 -30.554 1.00 94.75 759 TYR A CA 1
ATOM 5768 C C . TYR A 1 759 ? -0.514 21.149 -30.463 1.00 94.75 759 TYR A C 1
ATOM 5770 O O . TYR A 1 759 ? -0.952 22.266 -30.721 1.00 94.75 759 TYR A O 1
ATOM 5778 N N . LYS A 1 760 ? 0.777 20.963 -30.166 1.00 93.56 760 LYS A N 1
ATOM 5779 C CA . LYS A 1 760 ? 1.756 22.063 -30.144 1.00 93.56 760 LYS A CA 1
ATOM 5780 C C . LYS A 1 760 ? 1.834 22.852 -31.460 1.00 93.56 760 LYS A C 1
ATOM 5782 O O . LYS A 1 760 ? 2.292 23.988 -31.431 1.00 93.56 760 LYS A O 1
ATOM 5787 N N . SER A 1 761 ? 1.441 22.256 -32.583 1.00 94.06 761 SER A N 1
ATOM 5788 C CA . SER A 1 761 ? 1.472 22.899 -33.899 1.00 94.06 761 SER A CA 1
ATOM 5789 C C . SER A 1 761 ? 0.099 23.412 -34.347 1.00 94.06 761 SER A C 1
ATOM 5791 O O . SER A 1 761 ? -0.041 23.808 -35.503 1.00 94.06 761 SER A O 1
ATOM 5793 N N . PHE A 1 762 ? -0.916 23.403 -33.474 1.00 94.88 762 PHE A N 1
ATOM 5794 C CA . PHE A 1 762 ? -2.188 24.057 -33.774 1.00 94.88 762 PHE A CA 1
ATOM 5795 C C . PHE A 1 762 ? -1.948 25.543 -34.025 1.00 94.88 762 PHE A C 1
ATOM 5797 O O . PHE A 1 762 ? -1.131 26.173 -33.357 1.00 94.88 762 PHE A O 1
ATOM 5804 N N . ALA A 1 763 ? -2.677 26.087 -34.990 1.00 94.38 763 ALA A N 1
ATOM 5805 C CA . ALA A 1 763 ? -2.645 27.505 -35.309 1.00 94.38 763 ALA A CA 1
ATOM 5806 C C . ALA A 1 763 ? -4.070 27.999 -35.530 1.00 94.38 763 ALA A C 1
ATOM 5808 O O . ALA A 1 763 ? -4.896 27.273 -36.084 1.00 94.38 763 ALA A O 1
ATOM 5809 N N . TRP A 1 764 ? -4.367 29.226 -35.121 1.00 96.88 764 TRP A N 1
ATOM 5810 C CA . TRP A 1 764 ? -5.694 29.815 -35.262 1.00 96.88 764 TRP A CA 1
ATOM 5811 C C . TRP A 1 764 ? -5.606 31.309 -35.559 1.00 96.88 764 TRP A C 1
ATOM 5813 O O . TRP A 1 764 ? -4.592 31.948 -35.307 1.00 96.88 764 TRP A O 1
ATOM 5823 N N . PHE A 1 765 ? -6.683 31.866 -36.102 1.00 94.50 765 PHE A N 1
ATOM 5824 C CA . PHE A 1 765 ? -6.873 33.307 -36.246 1.00 94.50 765 PHE A CA 1
ATOM 5825 C C . PHE A 1 765 ? -8.333 33.664 -35.916 1.00 94.50 765 PHE A C 1
ATOM 5827 O O . PHE A 1 765 ? -9.207 32.861 -36.250 1.00 94.50 765 PHE A O 1
ATOM 5834 N N . PRO A 1 766 ? -8.621 34.821 -35.281 1.00 93.38 766 PRO A N 1
ATOM 5835 C CA . PRO A 1 766 ? -7.660 35.715 -34.613 1.00 93.38 766 PRO A CA 1
ATOM 5836 C C . PRO A 1 766 ? -6.954 35.012 -33.441 1.00 93.38 766 PRO A C 1
ATOM 5838 O O . PRO A 1 766 ? -7.375 33.924 -33.061 1.00 93.38 766 PRO A O 1
ATOM 5841 N N . GLU A 1 767 ? -5.887 35.607 -32.897 1.00 95.44 767 GLU A N 1
ATOM 5842 C CA . GLU A 1 767 ? -5.003 35.017 -31.869 1.00 95.44 767 GLU A CA 1
ATOM 5843 C C . GLU A 1 767 ? -5.258 35.622 -30.470 1.00 95.44 767 GLU A C 1
ATOM 5845 O O . GLU A 1 767 ? -4.441 36.399 -29.973 1.00 95.44 767 GLU A O 1
ATOM 5850 N N . PRO A 1 768 ? -6.409 35.355 -29.820 1.00 93.88 768 PRO A N 1
ATOM 5851 C CA . PRO A 1 768 ? -6.621 35.812 -28.456 1.00 93.88 768 PRO A CA 1
ATOM 5852 C C . PRO A 1 768 ? -5.766 34.985 -27.487 1.00 93.88 768 PRO A C 1
ATOM 5854 O O . PRO A 1 768 ? -5.685 33.762 -27.602 1.00 93.88 768 PRO A O 1
ATOM 5857 N N . GLU A 1 769 ? -5.214 35.654 -26.476 1.00 87.69 769 GLU A N 1
ATOM 5858 C CA . GLU A 1 769 ? -4.357 35.060 -25.437 1.00 87.69 769 GLU A CA 1
ATOM 5859 C C . GLU A 1 769 ? -4.979 33.817 -24.775 1.00 87.69 769 GLU A C 1
ATOM 5861 O O . GLU A 1 769 ? -4.296 32.829 -24.518 1.00 87.69 769 GLU A O 1
ATOM 5866 N N . GLY A 1 770 ? -6.301 33.808 -24.568 1.00 89.88 770 GLY A N 1
ATOM 5867 C CA . GLY A 1 770 ? -6.980 32.674 -23.935 1.00 89.88 770 GLY A CA 1
ATOM 5868 C C . GLY A 1 770 ? -6.921 31.360 -24.729 1.00 89.88 770 GLY A C 1
ATOM 5869 O O . GLY A 1 770 ? -7.092 30.297 -24.133 1.00 89.88 770 GLY A O 1
ATOM 5870 N N . LEU A 1 771 ? -6.643 31.384 -26.042 1.00 94.00 771 LEU A N 1
ATOM 5871 C CA . LEU A 1 771 ? -6.401 30.149 -26.801 1.00 94.00 771 LEU A CA 1
ATOM 5872 C C . LEU A 1 771 ? -4.978 29.605 -26.603 1.00 94.00 771 LEU A C 1
ATOM 5874 O O . LEU A 1 771 ? -4.800 28.387 -26.565 1.00 94.00 771 LEU A O 1
ATOM 5878 N N . ASP A 1 772 ? -3.979 30.465 -26.392 1.00 91.81 772 ASP A N 1
ATOM 5879 C CA . ASP A 1 772 ? -2.632 30.016 -26.013 1.00 91.81 772 ASP A CA 1
ATOM 5880 C C . ASP A 1 772 ? -2.643 29.388 -24.615 1.00 91.81 772 ASP A C 1
ATOM 5882 O O . ASP A 1 772 ? -2.082 28.306 -24.402 1.00 91.81 772 ASP A O 1
ATOM 5886 N N . GLU A 1 773 ? -3.360 30.020 -23.683 1.00 89.19 773 GLU A N 1
ATOM 5887 C CA . GLU A 1 773 ? -3.560 29.501 -22.328 1.00 89.19 773 GLU A CA 1
ATOM 5888 C C . GLU A 1 773 ? -4.330 28.178 -22.336 1.00 89.19 773 GLU A C 1
ATOM 5890 O O . GLU A 1 773 ? -3.916 27.209 -21.691 1.00 89.19 773 GLU A O 1
ATOM 5895 N N . TRP A 1 774 ? -5.386 28.070 -23.149 1.00 94.81 774 TRP A N 1
ATOM 5896 C CA . TRP A 1 774 ? -6.077 26.802 -23.379 1.00 94.81 774 TRP A CA 1
ATOM 5897 C C . TRP A 1 774 ? -5.131 25.712 -23.896 1.00 94.81 774 TRP A C 1
ATOM 5899 O O . TRP A 1 774 ? -5.126 24.600 -23.360 1.00 94.81 774 TRP A O 1
ATOM 5909 N N . LEU A 1 775 ? -4.318 26.003 -24.917 1.00 94.94 775 LEU A N 1
ATOM 5910 C CA . LEU A 1 775 ? -3.414 25.012 -25.500 1.00 94.94 775 LEU A CA 1
ATOM 5911 C C . LEU A 1 775 ? -2.354 24.567 -24.481 1.00 94.94 775 LEU A C 1
ATOM 5913 O O . LEU A 1 775 ? -2.021 23.378 -24.393 1.00 94.94 775 LEU A O 1
ATOM 5917 N N . GLY A 1 776 ? -1.838 25.508 -23.689 1.00 91.44 776 GLY A N 1
ATOM 5918 C CA . GLY A 1 776 ? -0.927 25.245 -22.580 1.00 91.44 776 GLY A CA 1
ATOM 5919 C C . GLY A 1 776 ? -1.555 24.356 -21.505 1.00 91.44 776 GLY A C 1
ATOM 5920 O O . GLY A 1 776 ? -0.947 23.354 -21.112 1.00 91.44 776 GLY A O 1
ATOM 5921 N N . ALA A 1 777 ? -2.772 24.688 -21.070 1.00 89.81 777 ALA A N 1
ATOM 5922 C CA . ALA A 1 777 ? -3.549 23.927 -20.097 1.00 89.81 777 ALA A CA 1
ATOM 5923 C C . ALA A 1 777 ? -3.830 22.505 -20.595 1.00 89.81 777 ALA A C 1
ATOM 5925 O O . ALA A 1 777 ? -3.453 21.537 -19.935 1.00 89.81 777 ALA A O 1
ATOM 5926 N N . TYR A 1 778 ? -4.383 22.368 -21.801 1.00 92.75 778 TYR A N 1
ATOM 5927 C CA . TYR A 1 778 ? -4.684 21.077 -22.412 1.00 92.75 778 TYR A CA 1
ATOM 5928 C C . TYR A 1 778 ? -3.454 20.174 -22.495 1.00 92.75 778 TYR A C 1
ATOM 5930 O O . TYR A 1 778 ? -3.491 19.019 -22.066 1.00 92.75 778 TYR A O 1
ATOM 5938 N N . ARG A 1 779 ? -2.328 20.703 -22.988 1.00 93.56 779 ARG A N 1
ATOM 5939 C CA . ARG A 1 779 ? -1.103 19.908 -23.146 1.00 93.56 779 ARG A CA 1
ATOM 5940 C C . ARG A 1 779 ? -0.499 19.467 -21.813 1.00 93.56 779 ARG A C 1
ATOM 5942 O O . ARG A 1 779 ? 0.176 18.439 -21.776 1.00 93.56 779 ARG A O 1
ATOM 5949 N N . LYS A 1 780 ? -0.689 20.233 -20.735 1.00 87.44 780 LYS A N 1
ATOM 5950 C CA . LYS A 1 780 ? -0.281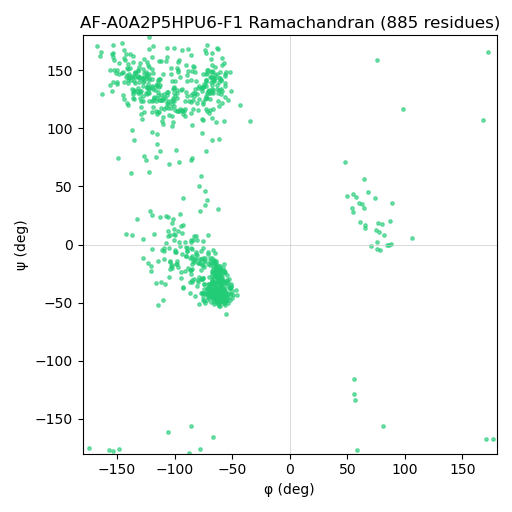 19.829 -19.380 1.00 87.44 780 LYS A CA 1
ATOM 5951 C C . LYS A 1 780 ? -1.216 18.749 -18.837 1.00 87.44 780 LYS A C 1
ATOM 5953 O O . LYS A 1 780 ? -0.720 17.702 -18.430 1.00 87.44 780 LYS A O 1
ATOM 5958 N N . THR A 1 781 ? -2.532 18.964 -18.906 1.00 87.38 781 THR A N 1
ATOM 5959 C CA . THR A 1 781 ? -3.536 17.996 -18.437 1.00 87.38 781 THR A CA 1
ATOM 5960 C C . THR A 1 781 ? -3.375 16.651 -19.138 1.00 87.38 781 THR A C 1
ATOM 5962 O O . THR A 1 781 ? -3.225 15.638 -18.468 1.00 87.38 781 THR A O 1
ATOM 5965 N N . ALA A 1 782 ? -3.290 16.632 -20.472 1.00 83.00 782 ALA A N 1
ATOM 5966 C CA . ALA A 1 782 ? -3.159 15.392 -21.239 1.00 83.00 782 ALA A CA 1
ATOM 5967 C C . ALA A 1 782 ? -1.924 14.564 -20.842 1.00 83.00 782 ALA A C 1
ATOM 5969 O O . ALA A 1 782 ? -2.012 13.344 -20.753 1.00 83.00 782 ALA A O 1
ATOM 5970 N N . ARG A 1 783 ? -0.789 15.216 -20.542 1.00 84.25 783 ARG A N 1
ATOM 5971 C CA . ARG A 1 783 ? 0.427 14.527 -20.073 1.00 84.25 783 ARG A CA 1
ATOM 5972 C C . ARG A 1 783 ? 0.299 13.981 -18.659 1.00 84.25 783 ARG A C 1
ATOM 5974 O O . ARG A 1 783 ? 0.812 12.903 -18.388 1.00 84.25 783 ARG A O 1
ATOM 5981 N N . LEU A 1 784 ? -0.374 14.705 -17.767 1.00 78.56 784 LEU A N 1
ATOM 5982 C CA . LEU A 1 784 ? -0.645 14.223 -16.409 1.00 78.56 784 LEU A CA 1
ATOM 5983 C C . LEU A 1 784 ? -1.610 13.036 -16.409 1.00 78.56 784 LEU A C 1
ATOM 5985 O O . LEU A 1 784 ? -1.448 12.124 -15.606 1.00 78.56 784 LEU A O 1
ATOM 5989 N N . CYS A 1 785 ? -2.536 13.002 -17.367 1.00 76.38 785 CYS A N 1
ATOM 5990 C CA . CYS A 1 785 ? -3.382 11.843 -17.629 1.00 76.38 785 CYS A CA 1
ATOM 5991 C C . CYS A 1 785 ? -2.648 10.697 -18.352 1.00 76.38 785 CYS A C 1
ATOM 5993 O O . CYS A 1 785 ? -3.286 9.709 -18.684 1.00 76.38 785 CYS A O 1
ATOM 5995 N N . GLY A 1 786 ? -1.340 10.803 -18.615 1.00 76.19 786 GLY A N 1
ATOM 5996 C CA . GLY A 1 786 ? -0.533 9.746 -19.234 1.00 76.19 786 GLY A CA 1
ATOM 5997 C C . GLY A 1 786 ? -0.495 9.741 -20.766 1.00 76.19 786 GLY A C 1
ATOM 5998 O O . GLY A 1 786 ? 0.179 8.892 -21.336 1.00 76.19 786 GLY A O 1
ATOM 5999 N N . GLY A 1 787 ? -1.163 10.680 -21.441 1.00 86.50 787 GLY A N 1
ATOM 6000 C CA . GLY A 1 787 ? -1.147 10.799 -22.901 1.00 86.50 787 GLY A CA 1
ATOM 6001 C C . GLY A 1 787 ? -0.002 11.662 -23.449 1.00 86.50 787 GLY A C 1
ATOM 6002 O O . GLY A 1 787 ? 0.651 12.432 -22.738 1.00 86.50 787 GLY A O 1
ATOM 6003 N N . GLN A 1 788 ? 0.206 11.605 -24.766 1.00 93.00 788 GLN A N 1
ATOM 6004 C CA . GLN A 1 788 ? 1.096 12.510 -25.496 1.00 93.00 788 GLN A CA 1
ATOM 6005 C C . GLN A 1 788 ? 0.284 13.371 -26.479 1.00 93.00 788 GLN A C 1
ATOM 6007 O O . GLN A 1 788 ? 0.073 12.960 -27.618 1.00 93.00 788 GLN A O 1
ATOM 6012 N N . PRO A 1 789 ? -0.116 14.601 -26.104 1.00 91.38 789 PRO A N 1
ATOM 6013 C CA . PRO A 1 789 ? -0.957 15.457 -26.949 1.00 91.38 789 PRO A CA 1
ATOM 6014 C C . PRO A 1 789 ? -0.260 15.923 -28.240 1.00 91.38 789 PRO A C 1
ATOM 6016 O O . PRO A 1 789 ? -0.914 16.342 -29.183 1.00 91.38 789 PRO A O 1
ATOM 6019 N N . ASP A 1 790 ? 1.068 15.852 -28.317 1.00 96.00 790 ASP A N 1
ATOM 6020 C CA . ASP A 1 790 ? 1.823 16.244 -29.512 1.00 96.00 790 ASP A CA 1
ATOM 6021 C C . ASP A 1 790 ? 2.126 15.027 -30.422 1.00 96.00 790 ASP A C 1
ATOM 6023 O O . ASP A 1 790 ? 3.133 15.006 -31.122 1.00 96.00 790 ASP A O 1
ATOM 6027 N N . ALA A 1 791 ? 1.308 13.969 -30.382 1.00 94.38 791 ALA A N 1
ATOM 6028 C CA . ALA A 1 791 ? 1.598 12.652 -30.966 1.00 94.38 791 ALA A CA 1
ATOM 6029 C C . ALA A 1 791 ? 1.975 12.651 -32.456 1.00 94.38 791 ALA A C 1
ATOM 6031 O O . ALA A 1 791 ? 2.844 11.873 -32.865 1.00 94.38 791 ALA A O 1
ATOM 6032 N N . GLY A 1 792 ? 1.391 13.541 -33.264 1.00 94.56 792 GLY A N 1
ATOM 6033 C CA . GLY A 1 792 ? 1.654 13.617 -34.703 1.00 94.56 792 GLY A CA 1
ATOM 6034 C C . GLY A 1 792 ? 3.142 13.745 -35.056 1.00 94.56 792 GLY A C 1
ATOM 6035 O O . GLY A 1 792 ? 3.603 13.160 -36.032 1.00 94.56 792 GLY A O 1
ATOM 6036 N N . ARG A 1 793 ? 3.957 14.414 -34.230 1.00 93.31 793 ARG A N 1
ATOM 6037 C CA . ARG A 1 793 ? 5.413 14.512 -34.479 1.00 93.31 793 ARG A CA 1
ATOM 6038 C C . ARG A 1 793 ? 6.207 13.266 -34.092 1.00 93.31 793 ARG A C 1
ATOM 6040 O O . ARG A 1 793 ? 7.360 13.134 -34.498 1.00 93.31 793 ARG A O 1
ATOM 6047 N N . TYR A 1 794 ? 5.620 12.371 -33.304 1.00 93.12 794 TYR A N 1
ATOM 6048 C CA . TYR A 1 794 ? 6.298 11.201 -32.750 1.00 93.12 794 TYR A CA 1
ATOM 6049 C C . TYR A 1 794 ? 5.932 9.897 -33.449 1.00 93.12 794 TYR A C 1
ATOM 6051 O O . TYR A 1 794 ? 6.727 8.961 -33.401 1.00 93.12 794 TYR A O 1
ATOM 6059 N N . VAL A 1 795 ? 4.797 9.839 -34.150 1.00 92.31 795 VAL A N 1
ATOM 6060 C CA . VAL A 1 795 ? 4.254 8.605 -34.742 1.00 92.31 795 VAL A CA 1
ATOM 6061 C C . VAL A 1 795 ? 5.277 7.816 -35.580 1.00 92.31 795 VAL A C 1
ATOM 6063 O O . VAL A 1 795 ? 5.403 6.601 -35.432 1.00 92.31 795 VAL A O 1
ATOM 6066 N N . ARG A 1 796 ? 6.121 8.496 -36.371 1.00 90.81 796 ARG A N 1
ATOM 6067 C CA . ARG A 1 796 ? 7.205 7.858 -37.144 1.00 90.81 796 ARG A CA 1
ATOM 6068 C C . ARG A 1 796 ? 8.296 7.251 -36.253 1.00 90.81 796 ARG A C 1
ATOM 6070 O O . ARG A 1 796 ? 8.823 6.179 -36.549 1.00 90.81 796 ARG A O 1
ATOM 6077 N N . GLN A 1 797 ? 8.672 7.950 -35.186 1.00 88.69 797 GLN A N 1
ATOM 6078 C CA . GLN A 1 797 ? 9.691 7.492 -34.242 1.00 88.69 797 GLN A CA 1
ATOM 6079 C C . GLN A 1 797 ? 9.168 6.334 -33.386 1.00 88.69 797 GLN A C 1
ATOM 6081 O O . GLN A 1 797 ? 9.901 5.371 -33.160 1.00 88.69 797 GLN A O 1
ATOM 6086 N N . TRP A 1 798 ? 7.906 6.390 -32.961 1.00 93.88 798 TRP A N 1
ATOM 6087 C CA . TRP A 1 798 ? 7.260 5.300 -32.234 1.00 93.88 798 TRP A CA 1
ATOM 6088 C C . TRP A 1 798 ? 7.148 4.039 -33.086 1.00 93.88 798 TRP A C 1
ATOM 6090 O O . TRP A 1 798 ? 7.504 2.965 -32.611 1.00 93.88 798 TRP A O 1
ATOM 6100 N N . ALA A 1 799 ? 6.792 4.158 -34.370 1.00 91.19 799 ALA A N 1
ATOM 6101 C CA . ALA A 1 799 ? 6.811 3.020 -35.290 1.00 91.19 799 ALA A CA 1
ATOM 6102 C C . ALA A 1 799 ? 8.207 2.379 -35.368 1.00 91.19 799 ALA A C 1
ATOM 6104 O O . ALA A 1 799 ? 8.353 1.164 -35.245 1.00 91.19 799 ALA A O 1
ATOM 6105 N N . LYS A 1 800 ? 9.273 3.183 -35.464 1.00 87.56 800 LYS A N 1
ATOM 6106 C CA . LYS A 1 800 ? 10.648 2.660 -35.430 1.00 87.56 800 LYS A CA 1
ATOM 6107 C C . LYS A 1 800 ? 10.942 1.883 -34.138 1.00 87.56 800 LYS A C 1
ATOM 6109 O O . LYS A 1 800 ? 11.522 0.802 -34.190 1.00 87.56 800 LYS A O 1
ATOM 6114 N N . GLN A 1 801 ? 10.537 2.414 -32.985 1.00 83.62 801 GLN A N 1
ATOM 6115 C CA . GLN A 1 801 ? 10.708 1.760 -31.678 1.00 83.62 801 GLN A CA 1
ATOM 6116 C C . GLN A 1 801 ? 9.860 0.486 -31.530 1.00 83.62 801 GLN A C 1
ATOM 6118 O O . GLN A 1 801 ? 10.250 -0.434 -30.810 1.00 83.62 801 GLN A O 1
ATOM 6123 N N . ALA A 1 802 ? 8.735 0.411 -32.240 1.00 87.50 802 ALA A N 1
ATOM 6124 C CA . ALA A 1 802 ? 7.873 -0.763 -32.323 1.00 87.50 802 ALA A CA 1
ATOM 6125 C C . ALA A 1 802 ? 8.390 -1.826 -33.319 1.00 87.50 802 ALA A C 1
ATOM 6127 O O . ALA A 1 802 ? 7.737 -2.846 -33.529 1.00 87.50 802 ALA A O 1
ATOM 6128 N N . GLY A 1 803 ? 9.567 -1.620 -33.926 1.00 87.62 803 GLY A N 1
ATOM 6129 C CA . GLY A 1 803 ? 10.214 -2.599 -34.806 1.00 87.62 803 GLY A CA 1
ATOM 6130 C C . GLY A 1 803 ? 9.787 -2.525 -36.275 1.00 87.62 803 GLY A C 1
ATOM 6131 O O . GLY A 1 803 ? 9.957 -3.495 -37.015 1.00 87.62 803 GLY A O 1
ATOM 6132 N N . TYR A 1 804 ? 9.230 -1.395 -36.715 1.00 88.06 804 TYR A N 1
ATOM 6133 C CA . TYR A 1 804 ? 8.904 -1.154 -38.120 1.00 88.06 804 TYR A CA 1
ATOM 6134 C C . TYR A 1 804 ? 10.168 -0.765 -38.897 1.00 88.06 804 TYR A C 1
ATOM 6136 O O . TYR A 1 804 ? 10.965 0.056 -38.433 1.00 88.06 804 TYR A O 1
ATOM 6144 N N . ASN A 1 805 ? 10.356 -1.330 -40.094 1.00 82.50 805 ASN A N 1
ATOM 6145 C CA . ASN A 1 805 ? 11.468 -0.952 -40.965 1.00 82.50 805 ASN A CA 1
ATOM 6146 C C . ASN A 1 805 ? 11.177 0.407 -41.627 1.00 82.50 805 ASN A C 1
ATOM 6148 O O . ASN A 1 805 ? 10.185 0.566 -42.325 1.00 82.50 805 ASN A O 1
ATOM 6152 N N . THR A 1 806 ? 12.029 1.406 -41.411 1.00 75.50 806 THR A N 1
ATOM 6153 C CA . THR A 1 806 ? 11.737 2.788 -41.821 1.00 75.50 806 THR A CA 1
ATOM 6154 C C . THR A 1 806 ? 12.258 3.171 -43.206 1.00 75.50 806 THR A C 1
ATOM 6156 O O . THR A 1 806 ? 12.418 4.366 -43.468 1.00 75.50 806 THR A O 1
ATOM 6159 N N . ASP A 1 807 ? 12.600 2.205 -44.057 1.00 78.62 807 ASP A N 1
ATOM 6160 C CA . ASP A 1 807 ? 12.907 2.502 -45.457 1.00 78.62 807 ASP A CA 1
ATOM 6161 C C . ASP A 1 807 ? 11.651 2.973 -46.219 1.00 78.62 807 ASP A C 1
ATOM 6163 O O . ASP A 1 807 ? 10.514 2.678 -45.846 1.00 78.62 807 ASP A O 1
ATOM 6167 N N . GLU A 1 808 ? 11.852 3.753 -47.284 1.00 70.81 808 GLU A N 1
ATOM 6168 C CA . GLU A 1 808 ? 10.751 4.373 -48.044 1.00 70.81 808 GLU A CA 1
ATOM 6169 C C . GLU A 1 808 ? 9.911 3.355 -48.836 1.00 70.81 808 GLU A C 1
ATOM 6171 O O . GLU A 1 808 ? 8.834 3.681 -49.334 1.00 70.81 808 GLU A O 1
ATOM 6176 N N . VAL A 1 809 ? 10.386 2.111 -48.957 1.00 69.31 809 VAL A N 1
ATOM 6177 C CA . VAL A 1 809 ? 9.669 1.027 -49.642 1.00 69.31 809 VAL A CA 1
ATOM 6178 C C . VAL A 1 809 ? 8.560 0.482 -48.748 1.00 69.31 809 VAL A C 1
ATOM 6180 O O . VAL A 1 809 ? 7.448 0.215 -49.221 1.00 69.31 809 VAL A O 1
ATOM 6183 N N . HIS A 1 810 ? 8.866 0.323 -47.461 1.00 72.94 810 HIS A N 1
ATOM 6184 C CA . HIS A 1 810 ? 7.958 -0.250 -46.483 1.00 72.94 810 HIS A CA 1
ATOM 6185 C C . HIS A 1 810 ? 7.159 0.803 -45.718 1.00 72.94 810 HIS A C 1
ATOM 6187 O O . HIS A 1 810 ? 6.027 0.504 -45.347 1.00 72.94 810 HIS A O 1
ATOM 6193 N N . MET A 1 811 ? 7.678 2.019 -45.518 1.00 84.44 811 MET A N 1
ATOM 6194 C CA . MET A 1 811 ? 7.007 3.060 -44.737 1.00 84.44 811 MET A CA 1
ATOM 6195 C C . MET A 1 811 ? 6.915 4.392 -45.484 1.00 84.44 811 MET A C 1
ATOM 6197 O O . MET A 1 811 ? 7.927 5.011 -45.809 1.00 84.44 811 MET A O 1
ATOM 6201 N N . SER A 1 812 ? 5.695 4.899 -45.646 1.00 86.38 812 SER A N 1
ATOM 6202 C CA . SER A 1 812 ? 5.452 6.304 -45.976 1.00 86.38 812 SER A CA 1
ATOM 6203 C C . SER A 1 812 ? 5.045 7.066 -44.719 1.00 86.38 812 SER A C 1
ATOM 6205 O O . SER A 1 812 ? 4.199 6.598 -43.956 1.00 86.38 812 SER A O 1
ATOM 6207 N N . SER A 1 813 ? 5.623 8.248 -44.516 1.00 85.56 813 SER A N 1
ATOM 6208 C CA . SER A 1 813 ? 5.248 9.170 -43.441 1.00 85.56 813 SER A CA 1
ATOM 6209 C C . SER A 1 813 ? 4.957 10.549 -44.011 1.00 85.56 813 SER A C 1
ATOM 6211 O O . SER A 1 813 ? 5.701 11.012 -44.876 1.00 85.56 813 SER A O 1
ATOM 6213 N N . GLY A 1 814 ? 3.923 11.211 -43.504 1.00 86.38 814 GLY A N 1
ATOM 6214 C CA . GLY A 1 814 ? 3.495 12.521 -43.985 1.00 86.38 814 GLY A CA 1
ATOM 6215 C C . GLY A 1 814 ? 2.939 13.397 -42.872 1.00 86.38 814 GLY A C 1
ATOM 6216 O O . GLY A 1 814 ? 2.776 12.957 -41.735 1.00 86.38 814 GLY A O 1
ATOM 6217 N N . PHE A 1 815 ? 2.663 14.648 -43.222 1.00 88.81 815 PHE A N 1
ATOM 6218 C CA . PHE A 1 815 ? 1.871 15.560 -42.411 1.00 88.81 815 PHE A CA 1
ATOM 6219 C C . PHE A 1 815 ? 0.722 16.088 -43.260 1.00 88.81 815 PHE A C 1
ATOM 6221 O O . PHE A 1 815 ? 0.944 16.570 -44.373 1.00 88.81 815 PHE A O 1
ATOM 6228 N N . SER A 1 816 ? -0.489 16.015 -42.724 1.00 91.44 816 SER A N 1
ATOM 6229 C CA . SER A 1 816 ? -1.675 16.645 -43.296 1.00 91.44 816 SER A CA 1
ATOM 6230 C C . SER A 1 816 ? -2.309 17.554 -42.253 1.00 91.44 816 SER A C 1
ATOM 6232 O O . SER A 1 816 ? -2.107 17.367 -41.056 1.00 91.44 816 SER A O 1
ATOM 6234 N N . SER A 1 817 ? -3.085 18.545 -42.678 1.00 90.81 817 SER A N 1
ATOM 6235 C CA . SER A 1 817 ? -3.756 19.450 -41.747 1.00 90.81 817 SER A CA 1
ATOM 6236 C C . SER A 1 817 ? -5.249 19.441 -41.992 1.00 90.81 817 SER A C 1
ATOM 6238 O O . SER A 1 817 ? -5.686 19.564 -43.136 1.00 90.81 817 SER A O 1
ATOM 6240 N N . TRP A 1 818 ? -6.031 19.363 -40.918 1.00 91.94 818 TRP A N 1
ATOM 6241 C CA . TRP A 1 818 ? -7.397 19.861 -40.997 1.00 91.94 818 TRP A CA 1
ATOM 6242 C C . TRP A 1 818 ? -7.370 21.380 -40.984 1.00 91.94 818 TRP A C 1
ATOM 6244 O O . TRP A 1 818 ? -6.609 21.990 -40.233 1.00 91.94 818 TRP A O 1
ATOM 6254 N N . TYR A 1 819 ? -8.203 21.966 -41.832 1.00 90.88 819 TYR A N 1
ATOM 6255 C CA . TYR A 1 819 ? -8.355 23.402 -41.984 1.00 90.88 819 TYR A CA 1
ATOM 6256 C C . TYR A 1 819 ? -9.842 23.726 -41.894 1.00 90.88 819 TYR A C 1
ATOM 6258 O O . TYR A 1 819 ? -10.617 23.326 -42.765 1.00 90.88 819 TYR A O 1
ATOM 6266 N N . TYR A 1 820 ? -10.244 24.415 -40.828 1.00 90.62 820 TYR A N 1
ATOM 6267 C CA . TYR A 1 820 ? -11.631 24.816 -40.613 1.00 90.62 820 TYR A CA 1
ATOM 6268 C C . TYR A 1 820 ? -11.765 26.330 -40.704 1.00 90.62 820 TYR A C 1
ATOM 6270 O O . TYR A 1 820 ? -10.956 27.059 -40.137 1.00 90.62 820 TYR A O 1
ATOM 6278 N N . THR A 1 821 ? -12.823 26.781 -41.375 1.00 91.75 821 THR A N 1
ATOM 6279 C CA . THR A 1 821 ? -13.251 28.183 -41.475 1.00 91.75 821 THR A CA 1
ATOM 6280 C C . THR A 1 821 ? -14.769 28.274 -41.350 1.00 91.75 821 THR A C 1
ATOM 6282 O O . THR A 1 821 ? -15.474 27.262 -41.476 1.00 91.75 821 THR A O 1
ATOM 6285 N N . GLY A 1 822 ? -15.284 29.479 -41.095 1.00 88.31 822 GLY A N 1
ATOM 6286 C CA . GLY A 1 822 ? -16.720 29.755 -41.078 1.00 88.31 822 GLY A CA 1
ATOM 6287 C C . GLY A 1 822 ? -17.473 28.841 -40.110 1.00 88.31 822 GLY A C 1
ATOM 6288 O O . GLY A 1 822 ? -17.091 28.684 -38.953 1.00 88.31 822 GLY A O 1
ATOM 6289 N N . GLU A 1 823 ? -18.536 28.185 -40.577 1.00 86.69 823 GLU A N 1
ATOM 6290 C CA . GLU A 1 823 ? -19.370 27.336 -39.718 1.00 86.69 823 GLU A CA 1
ATOM 6291 C C . GLU A 1 823 ? -18.617 26.144 -39.099 1.00 86.69 823 GLU A C 1
ATOM 6293 O O . GLU A 1 823 ? -18.893 25.768 -37.958 1.00 86.69 823 GLU A O 1
ATOM 6298 N N . ALA A 1 824 ? -17.642 25.568 -39.808 1.00 84.50 824 ALA A N 1
ATOM 6299 C CA . ALA A 1 824 ? -16.852 24.458 -39.280 1.00 84.50 824 ALA A CA 1
ATOM 6300 C C . ALA A 1 824 ? -15.935 24.912 -38.133 1.00 84.50 824 ALA A C 1
ATOM 6302 O O . ALA A 1 824 ? -15.853 24.229 -37.110 1.00 84.50 824 ALA A O 1
ATOM 6303 N N . ALA A 1 825 ? -15.298 26.081 -38.275 1.00 88.88 825 ALA A N 1
ATOM 6304 C CA . ALA A 1 825 ? -14.475 26.681 -37.226 1.00 88.88 825 ALA A CA 1
ATOM 6305 C C . ALA A 1 825 ? -15.330 27.122 -36.030 1.00 88.88 825 ALA A C 1
ATOM 6307 O O . ALA A 1 825 ? -15.013 26.762 -34.896 1.00 88.88 825 ALA A O 1
ATOM 6308 N N . ARG A 1 826 ? -16.472 27.778 -36.278 1.00 90.31 826 ARG A N 1
ATOM 6309 C CA . ARG A 1 826 ? -17.451 28.131 -35.238 1.00 90.31 826 ARG A CA 1
ATOM 6310 C C . ARG A 1 826 ? -17.875 26.912 -34.426 1.00 90.31 826 ARG A C 1
ATOM 6312 O O . ARG A 1 826 ? -17.781 26.926 -33.203 1.00 90.31 826 ARG A O 1
ATOM 6319 N N . ALA A 1 827 ? -18.273 25.829 -35.091 1.00 85.75 827 ALA A N 1
ATOM 6320 C CA . ALA A 1 827 ? -18.690 24.614 -34.401 1.00 85.75 827 ALA A CA 1
ATOM 6321 C C . ALA A 1 827 ? -17.542 23.943 -33.623 1.00 85.75 827 ALA A C 1
ATOM 6323 O O . ALA A 1 827 ? -17.778 23.360 -32.563 1.00 85.75 827 ALA A O 1
ATOM 6324 N N . PHE A 1 828 ? -16.301 24.024 -34.119 1.00 87.69 828 PHE A N 1
ATOM 6325 C CA . PHE A 1 828 ? -15.130 23.559 -33.377 1.00 87.69 828 PHE A CA 1
ATOM 6326 C C . PHE A 1 828 ? -14.928 24.376 -32.094 1.00 87.69 828 PHE A C 1
ATOM 6328 O O . PHE A 1 828 ? -14.783 23.787 -31.019 1.00 87.69 828 PHE A O 1
ATOM 6335 N N . GLY A 1 829 ? -14.989 25.706 -32.187 1.00 91.50 829 GLY A N 1
ATOM 6336 C CA . GLY A 1 829 ? -14.849 26.597 -31.036 1.00 91.50 829 GLY A CA 1
ATOM 6337 C C . GLY A 1 829 ? -15.975 26.436 -30.014 1.00 91.50 829 GLY A C 1
ATOM 6338 O O . GLY A 1 829 ? -15.703 26.276 -28.827 1.00 91.50 829 GLY A O 1
ATOM 6339 N N . GLU A 1 830 ? -17.231 26.347 -30.460 1.00 90.19 830 GLU A N 1
ATOM 6340 C CA . GLU A 1 830 ? -18.382 26.043 -29.594 1.00 90.19 830 GLU A CA 1
ATOM 6341 C C . GLU A 1 830 ? -18.196 24.703 -28.859 1.00 90.19 830 GLU A C 1
ATOM 6343 O O . GLU A 1 830 ? -18.462 24.607 -27.658 1.00 90.19 830 GLU A O 1
ATOM 6348 N N . SER A 1 831 ? -17.660 23.681 -29.542 1.00 86.88 831 SER A N 1
ATOM 6349 C CA . SER A 1 831 ? -17.382 22.386 -28.909 1.00 86.88 831 SER A CA 1
ATOM 6350 C C . SER A 1 831 ? -16.327 22.484 -27.804 1.00 86.88 831 SER A C 1
ATOM 6352 O O . SER A 1 831 ? -16.470 21.843 -26.760 1.00 86.88 831 SER A O 1
ATOM 6354 N N . TRP A 1 832 ? -15.280 23.289 -28.001 1.00 90.56 832 TRP A N 1
ATOM 6355 C CA . TRP A 1 832 ? -14.230 23.480 -27.003 1.00 90.56 832 TRP A CA 1
ATOM 6356 C C . TRP A 1 832 ? -14.668 24.356 -25.840 1.00 90.56 832 TRP A C 1
ATOM 6358 O O . TRP A 1 832 ? -14.303 24.052 -24.705 1.00 90.56 832 TRP A O 1
ATOM 6368 N N . ALA A 1 833 ? -15.514 25.355 -26.091 1.00 91.94 833 ALA A N 1
ATOM 6369 C CA . ALA A 1 833 ? -16.136 26.132 -25.030 1.00 91.94 833 ALA A CA 1
ATOM 6370 C C . ALA A 1 833 ? -16.918 25.238 -24.056 1.00 91.94 833 ALA A C 1
ATOM 6372 O O . ALA A 1 833 ? -16.792 25.370 -22.840 1.00 91.94 833 ALA A O 1
ATOM 6373 N N . ASP A 1 834 ? -17.682 24.273 -24.576 1.00 85.75 834 ASP A N 1
ATOM 6374 C CA . ASP A 1 834 ? -18.381 23.304 -23.730 1.00 85.75 834 ASP A CA 1
ATOM 6375 C C . ASP A 1 834 ? -17.424 22.318 -23.045 1.00 85.75 834 ASP A C 1
ATOM 6377 O O . ASP A 1 834 ? -17.615 21.985 -21.873 1.00 85.75 834 ASP A O 1
ATOM 6381 N N . ARG A 1 835 ? -16.387 21.839 -23.744 1.00 84.88 835 ARG A N 1
ATOM 6382 C CA . ARG A 1 835 ? -15.408 20.886 -23.184 1.00 84.88 835 ARG A CA 1
ATOM 6383 C C . ARG A 1 835 ? -14.593 21.480 -22.047 1.00 84.88 835 ARG A C 1
ATOM 6385 O O . ARG A 1 835 ? -14.345 20.771 -21.075 1.00 84.88 835 ARG A O 1
ATOM 6392 N N . ALA A 1 836 ? -14.232 22.756 -22.143 1.00 89.44 836 ALA A N 1
ATOM 6393 C CA . ALA A 1 836 ? -13.512 23.467 -21.094 1.00 89.44 836 ALA A CA 1
ATOM 6394 C C . ALA A 1 836 ? -14.251 23.448 -19.745 1.00 89.44 836 ALA A C 1
ATOM 6396 O O . ALA A 1 836 ? -13.606 23.564 -18.713 1.00 89.44 836 ALA A O 1
ATOM 6397 N N . LEU A 1 837 ? -15.577 23.250 -19.742 1.00 88.19 837 LEU A N 1
ATOM 6398 C CA . LEU A 1 837 ? -16.395 23.265 -18.525 1.00 88.19 837 LEU A CA 1
ATOM 6399 C C . LEU A 1 837 ? -16.993 21.912 -18.139 1.00 88.19 837 LEU A C 1
ATOM 6401 O O . LEU A 1 837 ? -17.220 21.663 -16.961 1.00 88.19 837 LEU A O 1
ATOM 6405 N N . LYS A 1 838 ? -17.325 21.066 -19.120 1.00 79.75 838 LYS A N 1
ATOM 6406 C CA . LYS A 1 838 ? -18.215 19.905 -18.910 1.00 79.75 838 LYS A CA 1
ATOM 6407 C C . LYS A 1 838 ? -17.573 18.557 -19.215 1.00 79.75 838 LYS A C 1
ATOM 6409 O O . LYS A 1 838 ? -18.238 17.535 -19.088 1.00 79.75 838 LYS A O 1
ATOM 6414 N N . SER A 1 839 ? -16.338 18.548 -19.708 1.00 77.94 839 SER A N 1
ATOM 6415 C CA . SER A 1 839 ? -15.642 17.307 -20.054 1.00 77.94 839 SER A CA 1
ATOM 6416 C C . SER A 1 839 ? -14.647 16.900 -18.976 1.00 77.94 839 SER A C 1
ATOM 6418 O O . SER A 1 839 ? -14.302 17.707 -18.112 1.00 77.94 839 SER A O 1
ATOM 6420 N N . ASP A 1 840 ? -14.133 15.677 -19.077 1.00 81.31 840 ASP A N 1
ATOM 6421 C CA . ASP A 1 840 ? -13.140 15.150 -18.137 1.00 81.31 840 ASP A CA 1
ATOM 6422 C C . ASP A 1 840 ? -11.859 16.004 -18.111 1.00 81.31 840 ASP A C 1
ATOM 6424 O O . ASP A 1 840 ? -11.172 16.050 -17.095 1.00 81.31 840 ASP A O 1
ATOM 6428 N N . PHE A 1 841 ? -11.592 16.790 -19.163 1.00 85.06 841 PHE A N 1
ATOM 6429 C CA . PHE A 1 841 ? -10.516 17.783 -19.183 1.00 85.06 841 PHE A CA 1
ATOM 6430 C C . PHE A 1 841 ? -10.648 18.789 -18.034 1.00 85.06 841 PHE A C 1
ATOM 6432 O O . PHE A 1 841 ? -9.652 19.090 -17.382 1.00 85.06 841 PHE A O 1
ATOM 6439 N N . ALA A 1 842 ? -11.860 19.290 -17.770 1.00 86.12 842 ALA A N 1
ATOM 6440 C CA . ALA A 1 842 ? -12.119 20.250 -16.700 1.00 86.12 842 ALA A CA 1
ATOM 6441 C C . ALA A 1 842 ? -11.870 19.617 -15.323 1.00 86.12 842 ALA A C 1
ATOM 6443 O O . ALA A 1 842 ? -11.182 20.194 -14.480 1.00 86.12 842 ALA A O 1
ATOM 6444 N N . GLY A 1 843 ? -12.380 18.396 -15.125 1.00 83.50 843 GLY A N 1
ATOM 6445 C CA . GLY A 1 843 ? -12.198 17.640 -13.888 1.00 83.50 843 GLY A CA 1
ATOM 6446 C C . GLY A 1 843 ? -10.727 17.351 -13.599 1.00 83.50 843 GLY A C 1
ATOM 6447 O O . GLY A 1 843 ? -10.240 17.654 -12.510 1.00 83.50 843 GLY A O 1
ATOM 6448 N N . GLU A 1 844 ? -9.993 16.835 -14.585 1.00 82.06 844 GLU A N 1
ATOM 6449 C CA . GLU A 1 844 ? -8.572 16.515 -14.431 1.00 82.06 844 GLU A CA 1
ATOM 6450 C C . GLU A 1 844 ? -7.705 17.780 -14.296 1.00 82.06 844 GLU A C 1
ATOM 6452 O O . GLU A 1 844 ? -6.770 17.799 -13.496 1.00 82.06 844 GLU A O 1
ATOM 6457 N N . PHE A 1 845 ? -8.040 18.875 -14.989 1.00 85.88 845 PHE A N 1
ATOM 6458 C CA . PHE A 1 845 ? -7.353 20.164 -14.835 1.00 85.88 845 PHE A CA 1
ATOM 6459 C C . PHE A 1 845 ? -7.419 20.690 -13.390 1.00 85.88 845 PHE A C 1
ATOM 6461 O O . PHE A 1 845 ? -6.389 21.073 -12.824 1.00 85.88 845 PHE A O 1
ATOM 6468 N N . LEU A 1 846 ? -8.606 20.655 -12.773 1.00 87.06 846 LEU A N 1
ATOM 6469 C CA . LEU A 1 846 ? -8.808 21.083 -11.384 1.00 87.06 846 LEU A CA 1
ATOM 6470 C C . LEU A 1 846 ? -8.168 20.112 -10.388 1.00 87.06 846 LEU A C 1
ATOM 6472 O O . LEU A 1 846 ? -7.456 20.534 -9.478 1.00 87.06 846 LEU A O 1
ATOM 6476 N N . LYS A 1 847 ? -8.374 18.807 -10.586 1.00 82.00 847 LYS A N 1
ATOM 6477 C CA . LYS A 1 847 ? -7.830 17.737 -9.735 1.00 82.00 847 LYS A CA 1
ATOM 6478 C C . LYS A 1 847 ? -6.306 17.783 -9.641 1.00 82.00 847 LYS A C 1
ATOM 6480 O O . LYS A 1 847 ? -5.749 17.537 -8.574 1.00 82.00 847 LYS A O 1
ATOM 6485 N N . HIS A 1 848 ? -5.631 18.123 -10.735 1.00 78.31 848 HIS A N 1
ATOM 6486 C CA . HIS A 1 848 ? -4.177 18.263 -10.766 1.00 78.31 848 HIS A CA 1
ATOM 6487 C C . HIS A 1 848 ? -3.666 19.647 -10.328 1.00 78.31 848 HIS A C 1
ATOM 6489 O O . HIS A 1 848 ? -2.454 19.873 -10.330 1.00 78.31 848 HIS A O 1
ATOM 6495 N N . GLY A 1 849 ? -4.554 20.565 -9.933 1.00 83.44 849 GLY A N 1
ATOM 6496 C CA . GLY A 1 849 ? -4.188 21.896 -9.447 1.00 83.44 849 GLY A CA 1
ATOM 6497 C C . GLY A 1 849 ? -3.516 22.772 -10.506 1.00 83.44 849 GLY A C 1
ATOM 6498 O O . GLY A 1 849 ? -2.648 23.575 -10.167 1.00 83.44 849 GLY A O 1
ATOM 6499 N N . LEU A 1 850 ? -3.868 22.598 -11.786 1.00 78.88 850 LEU A N 1
ATOM 6500 C CA . LEU A 1 850 ? -3.296 23.378 -12.891 1.00 78.88 850 LEU A CA 1
ATOM 6501 C C . LEU A 1 850 ? -3.867 24.801 -12.987 1.00 78.88 850 LEU A C 1
ATOM 6503 O O . LEU A 1 850 ? -3.251 25.656 -13.621 1.00 78.88 850 LEU A O 1
ATOM 6507 N N . GLY A 1 851 ? -5.011 25.043 -12.349 1.00 88.19 851 GLY A N 1
ATOM 6508 C CA . GLY A 1 851 ? -5.687 26.331 -12.264 1.00 88.19 851 GLY A CA 1
ATOM 6509 C C . GLY A 1 851 ? -7.012 26.205 -11.515 1.00 88.19 851 GLY A C 1
ATOM 6510 O O . GLY A 1 851 ? -7.287 25.199 -10.859 1.00 88.19 851 GLY A O 1
ATOM 6511 N N . SER A 1 852 ? -7.827 27.244 -11.606 1.00 92.12 852 SER A N 1
ATOM 6512 C CA . SER A 1 852 ? -9.110 27.391 -10.924 1.00 92.12 852 SER A CA 1
ATOM 6513 C C . SER A 1 852 ? -10.296 27.236 -11.881 1.00 92.12 852 SER A C 1
ATOM 6515 O O . SER A 1 852 ? -10.149 27.268 -13.103 1.00 92.12 852 SER A O 1
ATOM 6517 N N . GLN A 1 853 ? -11.507 27.128 -11.325 1.00 91.88 853 GLN A N 1
ATOM 6518 C CA . GLN A 1 853 ? -12.738 27.162 -12.124 1.00 91.88 853 GLN A CA 1
ATOM 6519 C C . GLN A 1 853 ? -12.859 28.469 -12.925 1.00 91.88 853 GLN A C 1
ATOM 6521 O O . GLN A 1 853 ? -13.360 28.461 -14.044 1.00 91.88 853 GLN A O 1
ATOM 6526 N N . HIS A 1 854 ? -12.342 29.575 -12.383 1.00 91.81 854 HIS A N 1
ATOM 6527 C CA . HIS A 1 854 ? -12.334 30.866 -13.064 1.00 91.81 854 HIS A CA 1
ATOM 6528 C C . HIS A 1 854 ? -11.520 30.830 -14.366 1.00 91.81 854 HIS A C 1
ATOM 6530 O O . HIS A 1 854 ? -11.953 31.385 -15.373 1.00 91.81 854 HIS A O 1
ATOM 6536 N N . ASP A 1 855 ? -10.386 30.125 -14.370 1.00 91.12 855 ASP A N 1
ATOM 6537 C CA . ASP A 1 855 ? -9.539 29.985 -15.560 1.00 91.12 855 ASP A CA 1
ATOM 6538 C C . ASP A 1 855 ? -10.250 29.173 -16.656 1.00 91.12 855 ASP A C 1
ATOM 6540 O O . ASP A 1 855 ? -10.193 29.521 -17.835 1.00 91.12 855 ASP A O 1
ATOM 6544 N N . LEU A 1 856 ? -10.991 28.126 -16.271 1.00 92.44 856 LEU A N 1
ATOM 6545 C CA . LEU A 1 856 ? -11.805 27.329 -17.196 1.00 92.44 856 LEU A CA 1
ATOM 6546 C C . LEU A 1 856 ? -12.992 28.120 -17.766 1.00 92.44 856 LEU A C 1
ATOM 6548 O O . LEU A 1 856 ? -13.278 28.028 -18.964 1.00 92.44 856 LEU A O 1
ATOM 6552 N N . ASP A 1 857 ? -13.662 28.920 -16.932 1.00 93.62 857 ASP A N 1
ATOM 6553 C CA . ASP A 1 857 ? -14.742 29.820 -17.352 1.00 93.62 857 ASP A CA 1
ATOM 6554 C C . ASP A 1 857 ? -14.236 30.858 -18.356 1.00 93.62 857 ASP A C 1
ATOM 6556 O O . ASP A 1 857 ? -14.891 31.114 -19.373 1.00 93.62 857 ASP A O 1
ATOM 6560 N N . TRP A 1 858 ? -13.042 31.402 -18.112 1.00 94.56 858 TRP A N 1
ATOM 6561 C CA . TRP A 1 858 ? -12.382 32.326 -19.025 1.00 94.56 858 TRP A CA 1
ATOM 6562 C C . TRP A 1 858 ? -12.003 31.656 -20.352 1.00 94.56 858 TRP A C 1
ATOM 6564 O O . TRP A 1 858 ? -12.408 32.154 -21.402 1.00 94.56 858 TRP A O 1
ATOM 6574 N N . ILE A 1 859 ? -11.352 30.486 -20.327 1.00 94.75 859 ILE A N 1
ATOM 6575 C CA . ILE A 1 859 ? -11.031 29.696 -21.533 1.00 94.75 859 ILE A CA 1
ATOM 6576 C C . ILE A 1 859 ? -12.294 29.410 -22.362 1.00 94.75 859 ILE A C 1
ATOM 6578 O O . ILE A 1 859 ? -12.302 29.568 -23.586 1.00 94.75 859 ILE A O 1
ATOM 6582 N N . SER A 1 860 ? -13.384 29.006 -21.705 1.00 95.62 860 SER A N 1
ATOM 6583 C CA . SER A 1 860 ? -14.676 28.760 -22.354 1.00 95.62 860 SER A CA 1
ATOM 6584 C C . SER A 1 860 ? -15.242 30.020 -23.011 1.00 95.62 860 SER A C 1
ATOM 6586 O O . SER A 1 860 ? -15.694 29.975 -24.161 1.00 95.62 860 SER A O 1
ATOM 6588 N N . ALA A 1 861 ? -15.191 31.158 -22.315 1.00 95.75 861 ALA A N 1
ATOM 6589 C CA . ALA A 1 861 ? -15.623 32.438 -22.860 1.00 95.75 861 ALA A CA 1
ATOM 6590 C C . ALA A 1 861 ? -14.771 32.861 -24.067 1.00 95.75 861 ALA A C 1
ATOM 6592 O O . ALA A 1 861 ? -15.335 33.293 -25.076 1.00 95.75 861 ALA A O 1
ATOM 6593 N N . THR A 1 862 ? -13.448 32.667 -24.014 1.00 96.75 862 THR A N 1
ATOM 6594 C CA . THR A 1 862 ? -12.547 32.944 -25.141 1.00 96.75 862 THR A CA 1
ATOM 6595 C C . THR A 1 862 ? -12.895 32.095 -26.359 1.00 96.75 862 THR A C 1
ATOM 6597 O O . THR A 1 862 ? -13.006 32.637 -27.457 1.00 96.75 862 THR A O 1
ATOM 6600 N N . TRP A 1 863 ? -13.148 30.794 -26.187 1.00 96.56 863 TRP A N 1
ATOM 6601 C CA . TRP A 1 863 ? -13.574 29.929 -27.291 1.00 96.56 863 TRP A CA 1
ATOM 6602 C C . TRP A 1 863 ? -14.903 30.372 -27.917 1.00 96.56 863 TRP A C 1
ATOM 6604 O O . TRP A 1 863 ? -15.027 30.344 -29.141 1.00 96.56 863 TRP A O 1
ATOM 6614 N N . LYS A 1 864 ? -15.880 30.825 -27.115 1.00 96.06 864 LYS A N 1
ATOM 6615 C CA . LYS A 1 864 ? -17.155 31.369 -27.630 1.00 96.06 864 LYS A CA 1
ATOM 6616 C C . LYS A 1 864 ? -16.959 32.665 -28.401 1.00 96.06 864 LYS A C 1
ATOM 6618 O O . LYS A 1 864 ? -17.565 32.836 -29.454 1.00 96.06 864 LYS A O 1
ATOM 6623 N N . GLN A 1 865 ? -16.127 33.562 -27.876 1.00 95.75 865 GLN A N 1
ATOM 6624 C CA . GLN A 1 865 ? -15.809 34.817 -28.545 1.00 95.75 865 GLN A CA 1
ATOM 6625 C C . GLN A 1 865 ? -15.125 34.540 -29.883 1.00 95.75 865 GLN A C 1
ATOM 6627 O O . GLN A 1 865 ? -15.593 35.006 -30.914 1.00 95.75 865 GLN A O 1
ATOM 6632 N N . TRP A 1 866 ? -14.083 33.710 -29.876 1.00 96.88 866 TRP A N 1
ATOM 6633 C CA . TRP A 1 866 ? -13.366 33.314 -31.082 1.00 96.88 866 TRP A CA 1
ATOM 6634 C C . TRP A 1 866 ? -14.283 32.622 -32.104 1.00 96.88 866 TRP A C 1
ATOM 6636 O O . TRP A 1 866 ? -14.211 32.910 -33.297 1.00 96.88 866 TRP A O 1
ATOM 6646 N N . ALA A 1 867 ? -15.208 31.765 -31.655 1.00 94.62 867 ALA A N 1
ATOM 6647 C CA . ALA A 1 867 ? -16.177 31.093 -32.523 1.00 94.62 867 ALA A CA 1
ATOM 6648 C C . ALA A 1 867 ? -17.169 32.058 -33.204 1.00 94.62 867 ALA A C 1
ATOM 6650 O O . ALA A 1 867 ? -17.674 31.745 -34.283 1.00 94.62 867 ALA A O 1
ATOM 6651 N N . ALA A 1 868 ? -17.445 33.214 -32.593 1.00 93.81 868 ALA A N 1
ATOM 6652 C CA . ALA A 1 868 ? -18.354 34.228 -33.126 1.00 93.81 868 ALA A CA 1
ATOM 6653 C C . ALA A 1 868 ? -17.700 35.164 -34.164 1.00 93.81 868 ALA A C 1
ATOM 6655 O O . ALA A 1 868 ? -18.415 35.892 -34.850 1.00 93.81 868 ALA A O 1
ATOM 6656 N N . GLU A 1 869 ? -16.370 35.145 -34.294 1.00 93.06 869 GLU A N 1
ATOM 6657 C CA . GLU A 1 869 ? -15.636 35.982 -35.248 1.00 93.06 869 GLU A CA 1
ATOM 6658 C C . GLU A 1 869 ? -15.839 35.504 -36.696 1.00 93.06 869 GLU A C 1
ATOM 6660 O O . GLU A 1 869 ? -15.557 34.355 -37.037 1.00 93.06 869 GLU A O 1
ATOM 6665 N N . GLU A 1 870 ? -16.274 36.406 -37.581 1.00 85.94 870 GLU A N 1
ATOM 6666 C CA . GLU A 1 870 ? -16.617 36.094 -38.982 1.00 85.94 870 GLU A CA 1
ATOM 6667 C C . GLU A 1 870 ? -15.406 35.603 -39.806 1.00 85.94 870 GLU A C 1
ATOM 6669 O O . GLU A 1 870 ? -15.561 34.873 -40.785 1.00 85.94 870 GLU A O 1
ATOM 6674 N N . GLY A 1 871 ? -14.189 35.964 -39.385 1.00 87.62 871 GLY A N 1
ATOM 6675 C CA . GLY A 1 871 ? -12.927 35.576 -40.020 1.00 87.62 871 GLY A CA 1
ATOM 6676 C C . GLY A 1 871 ? -12.184 34.425 -39.341 1.00 87.62 871 GLY A C 1
ATOM 6677 O O . GLY A 1 871 ? -10.996 34.251 -39.620 1.00 87.62 871 GLY A O 1
ATOM 6678 N N . ASN A 1 872 ? -12.820 33.685 -38.425 1.00 93.81 872 ASN A N 1
ATOM 6679 C CA . ASN A 1 872 ? -12.109 32.658 -37.673 1.00 93.81 872 ASN A CA 1
ATOM 6680 C C . ASN A 1 872 ? -11.624 31.490 -38.548 1.00 93.81 872 ASN A C 1
ATOM 6682 O O . ASN A 1 872 ? -12.277 31.045 -39.499 1.00 93.81 872 ASN A O 1
ATOM 6686 N N . LEU A 1 873 ? -10.438 30.987 -38.213 1.00 95.00 873 LEU A N 1
ATOM 6687 C CA . LEU A 1 873 ? -9.886 29.781 -38.817 1.00 95.00 873 LEU A CA 1
ATOM 6688 C C . LEU A 1 873 ? -9.027 29.026 -37.821 1.00 95.00 873 LEU A C 1
ATOM 6690 O O . LEU A 1 873 ? -8.318 29.641 -37.027 1.00 95.00 873 LEU A O 1
ATOM 6694 N N . ILE A 1 874 ? -9.019 27.702 -37.922 1.00 94.94 874 ILE A N 1
ATOM 6695 C CA . ILE A 1 874 ? -8.110 26.852 -37.155 1.00 94.94 874 ILE A CA 1
ATOM 6696 C C . ILE A 1 874 ? -7.481 25.783 -38.044 1.00 94.94 874 ILE A C 1
ATOM 6698 O O . ILE A 1 874 ? -8.134 25.188 -38.906 1.00 94.94 874 ILE A O 1
ATOM 6702 N N . VAL A 1 875 ? -6.192 25.556 -37.819 1.00 95.19 875 VAL A N 1
ATOM 6703 C CA . VAL A 1 875 ? -5.360 24.565 -38.489 1.00 95.19 875 VAL A CA 1
ATOM 6704 C C . VAL A 1 875 ? -4.920 23.537 -37.461 1.00 95.19 875 VAL A C 1
ATOM 6706 O O . VAL A 1 875 ? -4.340 23.884 -36.433 1.00 95.19 875 VAL A O 1
ATOM 6709 N N . ILE A 1 876 ? -5.178 22.267 -37.757 1.00 94.44 876 ILE A N 1
ATOM 6710 C CA . ILE A 1 876 ? -4.828 21.130 -36.906 1.00 94.44 876 ILE A CA 1
ATOM 6711 C C . ILE A 1 876 ? -3.893 20.225 -37.705 1.00 94.44 876 ILE A C 1
ATOM 6713 O O . ILE A 1 876 ? -4.376 19.437 -38.523 1.00 94.44 876 ILE A O 1
ATOM 6717 N N . PRO A 1 877 ? -2.567 20.342 -37.523 1.00 95.44 877 PRO A N 1
ATOM 6718 C CA . PRO A 1 877 ? -1.616 19.430 -38.141 1.00 95.44 877 PRO A CA 1
ATOM 6719 C C . PRO A 1 877 ? -1.719 18.029 -37.542 1.00 95.44 877 PRO A C 1
ATOM 6721 O O . PRO A 1 877 ? -1.842 17.860 -36.328 1.00 95.44 877 PRO A O 1
ATOM 6724 N N . ASN A 1 878 ? -1.624 17.022 -38.402 1.00 94.75 878 ASN A N 1
ATOM 6725 C CA . ASN A 1 878 ? -1.642 15.613 -38.053 1.00 94.75 878 ASN A CA 1
ATOM 6726 C C . ASN A 1 878 ? -0.466 14.909 -38.728 1.00 94.75 878 ASN A C 1
ATOM 6728 O O . ASN A 1 878 ? -0.245 15.071 -39.929 1.00 94.75 878 ASN A O 1
ATOM 6732 N N . GLY A 1 879 ? 0.270 14.117 -37.957 1.00 95.19 879 GLY A N 1
ATOM 6733 C CA . GLY A 1 879 ? 1.280 13.215 -38.490 1.00 95.19 879 GLY A CA 1
ATOM 6734 C C . GLY A 1 879 ? 0.655 11.891 -38.902 1.00 95.19 879 GLY A C 1
ATOM 6735 O O . GLY A 1 879 ? -0.229 11.378 -38.218 1.00 95.19 879 GLY A O 1
ATOM 6736 N N . GLU A 1 880 ? 1.129 11.336 -40.011 1.00 95.25 880 GLU A N 1
ATOM 6737 C CA . GLU A 1 880 ? 0.611 10.110 -40.612 1.00 95.25 880 GLU A CA 1
ATOM 6738 C C . GLU A 1 880 ? 1.739 9.107 -40.839 1.00 95.25 880 GLU A C 1
ATOM 6740 O O . GLU A 1 880 ? 2.838 9.471 -41.277 1.00 95.25 880 GLU A O 1
ATOM 6745 N N . ILE A 1 881 ? 1.445 7.832 -40.596 1.00 95.12 881 ILE A N 1
ATOM 6746 C CA . ILE A 1 881 ? 2.258 6.709 -41.059 1.00 95.12 881 ILE A CA 1
ATOM 6747 C C . ILE A 1 881 ? 1.386 5.710 -41.800 1.00 95.12 881 ILE A C 1
ATOM 6749 O O . ILE A 1 881 ? 0.258 5.426 -41.400 1.00 95.12 881 ILE A O 1
ATOM 6753 N N . LEU A 1 882 ? 1.953 5.129 -42.849 1.00 95.81 882 LEU A N 1
ATOM 6754 C CA . LEU A 1 882 ? 1.428 3.945 -43.504 1.00 95.81 882 LEU A CA 1
ATOM 6755 C C . LEU A 1 882 ? 2.583 2.993 -43.776 1.00 95.81 882 LEU A C 1
ATOM 6757 O O . LEU A 1 882 ? 3.588 3.366 -44.384 1.00 95.81 882 LEU A O 1
ATOM 6761 N N . TYR A 1 883 ? 2.435 1.767 -43.299 1.00 95.56 883 TYR A N 1
ATOM 6762 C CA . TYR A 1 883 ? 3.447 0.733 -43.360 1.00 95.56 883 TYR A CA 1
ATOM 6763 C C . TYR A 1 883 ? 2.923 -0.507 -44.072 1.00 95.56 883 TYR A C 1
ATOM 6765 O O . TYR A 1 883 ? 1.854 -1.013 -43.738 1.00 95.56 883 TYR A O 1
ATOM 6773 N N . LYS A 1 884 ? 3.696 -1.022 -45.028 1.00 94.56 884 LYS A N 1
ATOM 6774 C CA . LYS A 1 884 ? 3.435 -2.288 -45.714 1.00 94.56 884 LYS A CA 1
ATOM 6775 C C . LYS A 1 884 ? 4.238 -3.400 -45.056 1.00 94.56 884 LYS A C 1
ATOM 6777 O O . LYS A 1 884 ? 5.472 -3.415 -45.126 1.00 94.56 884 LYS A O 1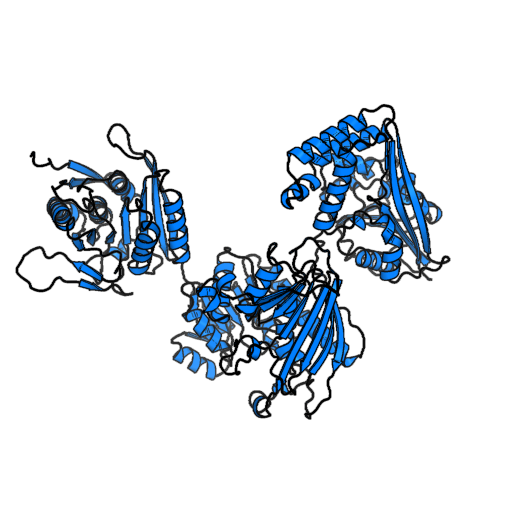
ATOM 6782 N N . LEU A 1 885 ? 3.528 -4.348 -44.454 1.00 90.50 885 LEU A N 1
ATOM 6783 C CA . LEU A 1 885 ? 4.131 -5.503 -43.807 1.00 90.50 885 LEU A CA 1
ATOM 6784 C C . LEU A 1 885 ? 4.878 -6.358 -44.846 1.00 90.50 885 LEU A C 1
ATOM 6786 O O . LEU A 1 885 ? 4.362 -6.567 -45.948 1.00 90.50 885 LEU A O 1
ATOM 6790 N N . PRO A 1 886 ? 6.091 -6.852 -44.532 1.00 86.50 886 PRO A N 1
ATOM 6791 C CA . PRO A 1 886 ? 6.807 -7.782 -45.401 1.00 86.50 886 PRO A CA 1
ATOM 6792 C C . PRO A 1 886 ? 5.959 -9.021 -45.722 1.00 86.50 886 PRO A C 1
ATOM 6794 O O . PRO A 1 886 ? 5.118 -9.417 -44.914 1.00 86.50 886 PRO A O 1
ATOM 6797 N N . LYS A 1 887 ? 6.161 -9.591 -46.914 1.00 81.06 887 LYS A N 1
ATOM 6798 C CA . LYS A 1 887 ? 5.505 -10.833 -47.345 1.00 81.06 887 LYS A CA 1
ATOM 6799 C C . LYS A 1 887 ? 6.157 -12.066 -46.747 1.00 81.06 887 LYS A C 1
ATOM 6801 O O . LYS A 1 887 ? 7.397 -12.030 -46.577 1.00 81.06 887 LYS A O 1
#

Organism: Diaporthe helianthi (NCBI:txid158607)

Mean predicted aligned error: 16.45 Å

Nearest PDB structures (foldseek):
  8tdi-assembly2_A  TM=7.914E-01  e=4.352E-23  Collinsella tanakaei
  8tdi-assembly5_E  TM=8.060E-01  e=1.056E-22  Collinsella tanakaei
  8tdi-assembly3_C  TM=8.128E-01  e=2.423E-22  Collinsella tanakaei
  8tdi-assembly4_D  TM=8.008E-01  e=1.556E-22  Collinsella tanakaei
  8tdi-assembly1_L  TM=8.078E-01  e=3.773E-22  Collinsella tanakaei

Solvent-accessible surface area (backbone atoms only — not comparable to full-atom values): 45858 Å² total; per-residue (Å²): 132,82,80,66,74,64,46,79,47,80,29,42,46,49,100,88,43,70,48,73,41,48,43,46,53,42,100,32,55,55,100,90,42,67,41,50,84,49,70,34,29,56,52,46,28,53,49,57,54,74,58,92,65,67,56,73,67,29,74,70,37,83,71,70,37,20,31,38,21,51,57,31,61,41,27,58,36,38,53,38,47,10,35,47,61,32,19,20,17,34,31,15,23,49,78,60,40,34,68,38,24,43,52,23,46,62,68,29,45,70,64,21,42,77,42,60,14,43,71,49,42,22,33,51,42,73,90,44,54,51,45,37,38,44,62,75,96,60,101,79,67,99,65,78,53,66,51,66,52,45,91,74,50,25,21,41,28,35,40,35,36,53,69,72,84,55,92,63,26,34,58,39,52,36,54,34,47,66,61,35,41,30,91,37,77,74,18,35,45,34,43,27,38,58,69,42,81,93,40,51,68,49,53,50,51,26,50,54,51,30,45,78,65,44,31,44,75,77,42,72,50,75,50,72,62,61,69,90,84,41,96,66,63,50,48,30,41,35,37,34,24,23,37,61,79,53,47,30,32,27,35,35,21,63,47,93,59,20,62,56,51,48,50,29,31,62,73,28,90,63,34,35,60,50,30,32,28,22,77,51,82,64,24,54,55,54,13,57,78,67,74,36,45,65,29,61,35,69,70,65,45,57,71,38,81,90,67,56,53,54,27,35,37,42,37,58,64,50,84,49,37,29,62,54,49,43,54,39,46,75,72,69,24,27,35,40,30,39,70,48,36,28,84,46,62,66,55,28,50,57,32,49,58,54,48,66,77,38,80,93,51,50,55,31,27,53,60,37,62,68,51,30,49,59,49,44,37,48,39,51,41,71,70,30,85,89,64,46,28,60,60,72,51,35,37,44,38,39,36,25,35,60,67,59,72,74,64,47,35,85,97,39,41,63,48,37,33,56,89,75,20,23,46,53,62,70,49,44,34,56,51,48,40,48,50,29,63,62,66,77,40,47,66,38,32,34,32,28,42,68,50,89,74,89,66,98,50,70,19,60,48,29,33,43,35,41,40,31,30,74,82,68,34,37,33,38,38,41,41,27,44,77,32,90,53,62,25,22,65,42,19,16,68,39,76,40,86,90,44,74,64,64,46,36,55,26,36,39,42,35,27,78,45,18,34,42,33,32,56,53,34,37,35,38,27,66,58,71,84,82,78,60,76,92,50,95,89,53,77,72,42,74,46,70,59,54,65,77,82,66,43,55,72,64,56,67,68,55,54,26,63,38,54,46,49,51,46,53,53,36,33,77,68,70,75,43,77,74,90,37,28,46,66,52,27,41,51,23,42,33,45,45,52,31,42,52,50,5,48,74,67,70,38,77,30,71,30,74,86,54,71,89,50,78,84,74,29,53,57,48,55,48,83,39,68,60,51,49,60,62,56,56,72,46,36,33,75,77,71,37,49,89,52,56,86,74,64,48,45,62,38,33,36,38,32,43,53,31,50,53,23,39,37,50,45,46,50,29,69,64,15,77,70,23,37,28,38,30,25,26,80,47,63,78,41,44,56,46,17,53,51,50,41,72,68,41,94,82,65,74,81,42,64,49,78,48,76,39,48,67,74,62,56,95,61,60,71,48,68,20,42,30,26,37,36,52,66,40,58,29,44,35,68,53,46,34,50,28,47,33,41,45,55,44,29,25,20,69,59,15,35,40,37,41,35,23,47,20,56,87,63,49,47,60,37,78,81,57,69,44,57,58,52,41,54,54,49,50,51,51,41,29,42,75,30,40,16,38,49,47,26,15,80,40,52,69,58,36,38,46,74,38,69,47,67,81,49,77,89,32,28,50,74,53,76,52,64,52,77,30,47,53,71,59,24,23,53,52,23,47,35,47,21,48,36,37,68,70,19,42,41,32,55,50,31,47,74,71,64,78,56,54,72,67,56,31,51,48,34,17,50,41,26,44,54,53,29,70,42,86,77,21,33,39,37,44,36,25,19,36,39,40,32,50,40,66,114

Sequence (887 aa):
MAVPRPSKYTVPTGKDNNVSLVISEASCAAEGLHLVTWSSAFLLSKELHKLQIDRAQLKDATTGYSILELGAGTGLTGIAAAAVWGGSALLTDLPTIVPGVQVNADLNKEAIAAYGGKVGCGTLDWKNPEKIYLHAATSSETGQATIEINDETAFPVIVTADTMYTEDHPQLVSQTILKCLRRTKDARAVVMYAMRIAYIDHIREFWELMEAGGLVAVQEGRAEIDLKDWDDEKLHEWMAAASQPTIRIAIIGSGLIGPRHAKAVIQTPDASLHCIVDPSSGGESVASDLGTAYYPSITHMLASQSDKPDAAIVCTPNKTHADLSKELLSAGIHVLCEKPLSVDTSSGESLLEVAETYPSLHLLTGHHRRFNAYAVATKRILKSKTHSIGQITAISGLWALYKPQSYFDPPTEWHRSGESGGPVWINLIHEIDILHYLLDSRIVRVAAFETLKTRSHDAEEGAAMILHFDNGVVGTFLLGDAVVSPHAFEMGTGENPVIPRTGEDVYRIFGTDGTLSVPDLRRSFYGVAGGRGKSWNNELSEVIETLEAWLTEEERTKVPFELHIAHFVRVMREHEKPVCSGEDGLAAVRVAGAVREALRTGRVVDVLGMATAQEKATYTHGHHASVVNSHARRTAQDSAAFLLPHLRPHHTILDIGCGPGTITADLAELVPQGKVTGVDAVEAVLERARAHVAGRSNNITNCTFEVADANALPYPDASFDVVFCHQVLQHVQDPVGVLREMRRVGKPGGVVAAREADYKSFAWFPEPEGLDEWLGAYRKTARLCGGQPDAGRYVRQWAKQAGYNTDEVHMSSGFSSWYYTGEAARAFGESWADRALKSDFAGEFLKHGLGSQHDLDWISATWKQWAAEEGNLIVIPNGEILYKLPK

Secondary structure (DSSP, 8-state):
-PPPPPEEEEEE-SSS-EEEEEE---S-EETTEES---HHHHHHHHHGGGS---GGGGS--TTS-SEEEES-TTSHHHHHHHHHHT-EEEEEE-TTTHHHHHHHHHHTHHHHHTTT-EEEEEE--TT-TTEEEEPPSSTT-SS--EEE-STTTSBSEEEEES---STTHHHHHHHHHHHHB--STT-EEEEEEE--GGGHHHHHHHHHHHHHTTEEEEEEEEEE--TTT-SS-SEEEEEEEEEPPPEEEEEE--STTHHHHHHHHHT-TTEEEEEEE-SSTHHHHHHHHTT-EEESSHHHHHT-GGG--SEEEE-S-GGGHHHHHHHHHHTT-EEEEPSSS-SSHHHHHHHHHHHHT-TTS-EEE--GGGGSHHHHHHHHHHH-SSS---SEEEEEEEEE-B--GGGGSTT-GGGG-TTT-HHIIIIIHHHHHHHHHHHT--EEEEEEEEPPP-S--SS--EEEEEEEETTS-EEEEEEESB---S-SHHHHH--STTSPP----SEEEEESSEEEEETT-EEEEE--TTSPPP-TTSPEEEEE--HHHHS-HHHHHS-HHHHHHHHHHHHHTTSS--SSBHHHHHHHHHHHHHHHHHHHH-S-EE-TT----S-----TT-S-HHHHHHHTT--HHHHSTTTGGG--TT-EEEEET-TTSHHHHHHHHH-TTSEEEEEES-HHHHHHHHHHHHT-TT---SEEEEE-BTTB-SS-TT-EEEEEEES-GGG-S-HHHHHHHHHHHEEEEEEEEEEEE-GGG-EEES--HHHHHHHHHHHHHHHHTT--TTGGGTHHHHHHHTT---STTTEEEEEEEEEEEHHHHHHHHHHHHHHHHHSHHHHHHHHTTS--HHHHHHHHHHHHHHHH-TT-EEEEEEEEEEEE---

pLDDT: mean 89.21, std 11.28, range [31.77, 98.69]

Radius of gyration: 35.64 Å; Cα contacts (8 Å, |Δi|>4): 1921; chains: 1; bounding box: 78×68×114 Å

InterPro domains:
  IPR000683 Gfo/Idh/MocA-like oxidoreductase, N-terminal [PF01408] (247-357)
  IPR004104 Gfo/Idh/MocA-like oxidoreductase, C-terminal [PF02894] (386-607)
  IPR019410 Lysine methyltransferase [PF10294] (19-196)
  IPR025714 Methyltransferase domain [PF13847] (650-758)
  IPR029063 S-adenosyl-L-methionine-dependent methyltransferase superfamily [G3DSA:3.40.50.150] (10-240)
  IPR029063 S-adenosyl-L-methionine-dependent methyltransferase superfamily [G3DSA:3.40.50.150] (610-848)
  IPR029063 S-adenosyl-L-methionine-dependent methyltransferase superfamily [SSF53335] (61-238)
  IPR029063 S-adenosyl-L-methionine-dependent methyltransferase superfamily [SSF53335] (619-820)
  IPR036291 NAD(P)-binding domain superfamily [SSF51735] (237-402)
  IPR051450 Gfo/Idh/MocA Oxidoreductases [PTHR43377] (244-603)

Foldseek 3Di:
DDQAAWDWAWADLEDPDTFIATFGQGQFDDPRDGLDDAPQLNVLSRCLNVDDADLVQQPDAPQQFQEEEDQCRRVSNQLSNLQNSLHEYEYEEAPRRQVSNVVRQVRCQVRSVVSNGHYFYWYADLVCLQKIFGDDPDDDDPDGDIHGFDLRNAHLEYEYTAQQDDLCSLVSVLVNCLRRHHQDQNRKYKYKHAPDVVRVVSVVSSQVSNVVSQKDFPDKDKDADDCVVDVGHGIMIMTIIHHDAAAEEEEEDPPPCRLVLQVLQVVFPRHHDAEYEDLDPVRVVSCVVSVHHYHNHPVRQLPDVVSHGQAYEYPDPQACQLVVLLVQVVSNHAYEYEPLNHLALVSLVVSVVSNVVRVLHFYFYNLLCCLQLLLQLLLQLCVDPVNHLAAWAEKEFEAAAADDPVCCDPPNVCLLDQRQHACLRVPVLSVQLSVCLSNVWAFFKKAKAADDDPDPGPYGFWIWMWTATLVGYIYTYTTGHRGHDCARPCQLRVLDVVHHHDVDFGMWTHHPFWIATPDQRKIWGQDPPPVDDDDPPGDIDIDRDDSVVRDDPCSNPDRSSSVQVNVSSCVSVVNDDHPGGSVSSSSSNQVSVQNSVSHVPVDMGGRPPRPPDPFQQDQLFAPDPLVLVLVLVDECCRFVVVCLVVDDLAWEEEEEQCFLQRHVLNSLVSNVNYAYEYEDQDVVRVVNNVVVNCPDPVNRPRYYYDYDDLLDGPAAFQQGLEYEYEQPQQRTLQSLSSLLSSNRNHHAQGKYKYKHWQLVPKDKPPDDPLVVVVSVLLCVLSVVSNGHNRCQVCVLVSNVVSVADNDPVFKDKDKDKDKDAAPRLLSVLQSVLCSLQPGSNVVSSVVVVVDDPVSSNVSSVVSNVLSPDNGMMMIIMMMMMMGGHHD